Protein 9F1T (pdb70)

InterPro domains:
  IPR002355 Multicopper oxidase, copper-binding site [PS00080] (445-456)
  IPR008972 Cupredoxin [G3DSA:2.60.40.420] (15-168)
  IPR008972 Cupredoxin [G3DSA:2.60.40.420] (173-331)
  IPR008972 Cupredoxin [G3DSA:2.60.40.420] (332-487)
  IPR008972 Cupredoxin [SSF49503] (34-172)
  IPR008972 Cupredoxin [SSF49503] (183-468)
  IPR011706 Multicopper oxidase, C-terminal [PF07731] (341-461)
  IPR011707 Multicopper oxidase-like, N-terminal [PF07732] (57-170)
  IPR033138 Multicopper oxidases, conserved site [PS00079] (440-460)
  IPR045087 Multicopper oxidase [PTHR48267] (133-305)

Organism: Oenococcus oeni (strain ATCC BAA-331 / PSU-1) (NCBI:txid203123)

Nearest PDB structures (foldseek):
  9f3z-assembly1_B  TM=1.001E+00  e=3.612E-93  Oenococcus oeni
  2uxt-assembly2_B  TM=9.184E-01  e=2.949E-39  Escherichia coli
  2uxv-assembly2_B  TM=9.174E-01  e=1.174E-38  Escherichia coli
  2uxt-assembly1_A  TM=9.064E-01  e=6.824E-39  Escherichia coli
  2uxv-assembly1_A  TM=9.151E-01  e=1.923E-38  Escherichia coli

Structure (mmCIF, N/CA/C/O backbone):
data_9F1T
#
_entry.id   9F1T
#
_cell.length_a   52.672
_cell.length_b   97.865
_cell.length_c   96.098
_cell.angle_alpha   90.00
_cell.angle_beta   91.65
_cell.angle_gamma   90.00
#
_symmetry.space_group_name_H-M   'P 1 21 1'
#
loop_
_entity.id
_entity.type
_entity.pdbx_description
1 polymer 'Multicopper oxidase'
2 non-polymer 'COPPER (II) ION'
3 water water
#
loop_
_atom_site.group_PDB
_atom_site.id
_atom_site.type_symbol
_atom_site.label_atom_id
_atom_site.label_alt_id
_atom_site.label_comp_id
_atom_site.label_asym_id
_atom_site.label_entity_id
_atom_site.label_seq_id
_atom_site.pdbx_PDB_ins_code
_atom_site.Cartn_x
_atom_site.Cartn_y
_atom_site.Cartn_z
_atom_site.occupancy
_atom_site.B_iso_or_equiv
_atom_site.auth_seq_id
_atom_site.auth_comp_id
_atom_site.auth_asym_id
_atom_site.auth_atom_id
_atom_site.pdbx_PDB_model_num
ATOM 1 N N . GLU A 1 2 ? 54.438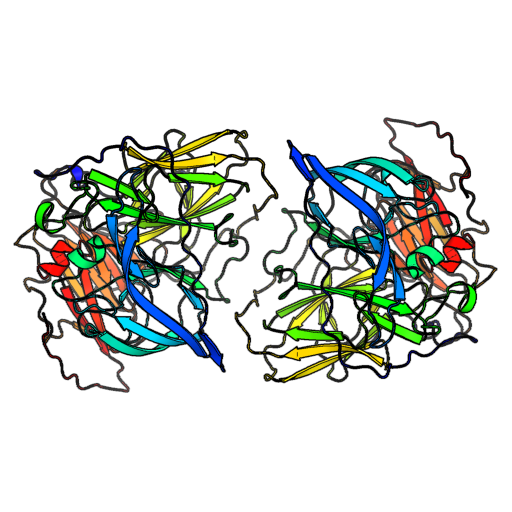 -81.171 17.587 1.00 21.99 2 GLU B N 1
ATOM 2 C CA . GLU A 1 2 ? 53.360 -80.331 18.168 1.00 22.30 2 GLU B CA 1
ATOM 3 C C . GLU A 1 2 ? 52.970 -79.220 17.192 1.00 22.15 2 GLU B C 1
ATOM 4 O O . GLU A 1 2 ? 51.789 -79.034 16.911 1.00 23.00 2 GLU B O 1
ATOM 6 N N . LEU A 1 3 ? 53.975 -78.502 16.666 1.00 21.20 3 LEU B N 1
ATOM 7 C CA . LEU A 1 3 ? 53.776 -77.384 15.752 1.00 20.00 3 LEU B CA 1
ATOM 8 C C . LEU A 1 3 ? 53.806 -77.864 14.301 1.00 19.08 3 LEU B C 1
ATOM 9 O O . LEU A 1 3 ? 54.829 -78.338 13.822 1.00 18.83 3 LEU B O 1
ATOM 14 N N . ILE A 1 4 ? 52.683 -77.698 13.599 1.00 18.80 4 ILE B N 1
ATOM 15 C CA . ILE A 1 4 ? 52.576 -78.076 12.200 1.00 18.78 4 ILE B CA 1
ATOM 16 C C . ILE A 1 4 ? 53.513 -77.195 11.388 1.00 19.27 4 ILE B C 1
ATOM 17 O O . ILE A 1 4 ? 53.572 -75.989 11.617 1.00 19.45 4 ILE B O 1
ATOM 22 N N . LYS A 1 5 ? 54.229 -77.797 10.432 1.00 19.93 5 LYS B N 1
ATOM 23 C CA . LYS A 1 5 ? 55.215 -77.051 9.664 1.00 20.88 5 LYS B CA 1
ATOM 24 C C . LYS A 1 5 ? 55.141 -77.407 8.185 1.00 20.02 5 LYS B C 1
ATOM 25 O O . LYS A 1 5 ? 56.062 -77.099 7.440 1.00 20.40 5 LYS B O 1
ATOM 31 N N . ASN A 1 6 ? 54.032 -78.030 7.785 1.00 19.30 6 ASN B N 1
ATOM 32 C CA . ASN A 1 6 ? 53.861 -78.512 6.423 1.00 18.97 6 ASN B CA 1
ATOM 33 C C . ASN A 1 6 ? 52.490 -78.170 5.853 1.00 18.96 6 ASN B C 1
ATOM 34 O O . ASN A 1 6 ? 51.540 -77.983 6.598 1.00 18.21 6 ASN B O 1
ATOM 39 N N . TYR A 1 7 ? 52.393 -78.082 4.525 1.00 19.41 7 TYR B N 1
ATOM 40 C CA . TYR A 1 7 ? 51.107 -77.881 3.873 1.00 19.93 7 TYR B CA 1
ATOM 41 C C . TYR A 1 7 ? 50.332 -79.182 3.864 1.00 20.08 7 TYR B C 1
ATOM 42 O O . TYR A 1 7 ? 50.896 -80.229 3.591 1.00 20.56 7 TYR B O 1
ATOM 51 N N . PHE A 1 8 ? 49.026 -79.106 4.075 1.00 20.81 8 PHE B N 1
ATOM 52 C CA . PHE A 1 8 ? 48.235 -80.301 4.317 1.00 21.49 8 PHE B CA 1
ATOM 53 C C . PHE A 1 8 ? 47.936 -81.180 3.109 1.00 22.14 8 PHE B C 1
ATOM 54 O O . PHE A 1 8 ? 47.966 -82.402 3.216 1.00 22.85 8 PHE B O 1
ATOM 62 N N . PHE A 1 9 ? 47.633 -80.603 1.965 1.00 22.03 9 PHE B N 1
ATOM 63 C CA . PHE A 1 9 ? 47.151 -81.446 0.880 1.00 22.66 9 PHE B CA 1
ATOM 64 C C . PHE A 1 9 ? 48.258 -82.232 0.190 1.00 22.33 9 PHE B C 1
ATOM 65 O O . PHE A 1 9 ? 49.438 -81.964 0.382 1.00 22.50 9 PHE B O 1
ATOM 73 N N . ASP A 1 10 ? 47.849 -83.238 -0.584 1.00 21.80 10 ASP B N 1
ATOM 74 C CA . ASP A 1 10 ? 48.785 -84.067 -1.315 1.00 21.53 10 ASP B CA 1
ATOM 75 C C . ASP A 1 10 ? 49.508 -83.240 -2.360 1.00 20.01 10 ASP B C 1
ATOM 76 O O . ASP A 1 10 ? 48.867 -82.583 -3.162 1.00 19.45 10 ASP B O 1
ATOM 81 N N . GLU A 1 11 ? 50.833 -83.368 -2.413 1.00 18.98 11 GLU B N 1
ATOM 82 C CA . GLU A 1 11 ? 51.650 -82.465 -3.203 1.00 18.43 11 GLU B CA 1
ATOM 83 C C . GLU A 1 11 ? 51.730 -82.872 -4.646 1.00 17.45 11 GLU B C 1
ATOM 84 O O . GLU A 1 11 ? 52.006 -82.059 -5.524 1.00 16.58 11 GLU B O 1
ATOM 90 N N . GLY A 1 12 ? 51.531 -84.155 -4.875 1.00 17.01 12 GLY B N 1
ATOM 91 C CA . GLY A 1 12 ? 51.628 -84.661 -6.231 1.00 16.80 12 GLY B CA 1
ATOM 92 C C . GLY A 1 12 ? 50.608 -84.033 -7.185 1.00 16.43 12 GLY B C 1
ATOM 93 O O . GLY A 1 12 ? 50.742 -84.181 -8.399 1.00 16.64 12 GLY B O 1
ATOM 94 N N . ALA A 1 13 ? 49.587 -83.349 -6.647 1.00 15.78 13 ALA B N 1
ATOM 95 C CA . ALA A 1 13 ? 48.519 -82.807 -7.471 1.00 15.27 13 ALA B CA 1
ATOM 96 C C . ALA A 1 13 ? 48.425 -81.288 -7.341 1.00 15.14 13 ALA B C 1
ATOM 97 O O . ALA A 1 13 ? 47.449 -80.685 -7.777 1.00 15.34 13 ALA B O 1
ATOM 99 N N . TYR A 1 14 ? 49.453 -80.658 -6.769 1.00 15.25 14 TYR B N 1
ATOM 100 C CA . TYR A 1 14 ? 49.482 -79.210 -6.634 1.00 15.06 14 TYR B CA 1
ATOM 101 C C . TYR A 1 14 ? 49.453 -78.576 -8.021 1.00 15.54 14 TYR B C 1
ATOM 102 O O . TYR A 1 14 ? 49.807 -79.203 -9.016 1.00 15.30 14 TYR B O 1
ATOM 111 N N . ASP A 1 15 ? 49.045 -77.307 -8.058 1.00 16.45 15 ASP B N 1
ATOM 112 C CA . ASP A 1 15 ? 48.744 -76.620 -9.301 1.00 17.24 15 ASP B CA 1
ATOM 113 C C . ASP A 1 15 ? 49.990 -76.530 -10.184 1.00 17.69 15 ASP B C 1
ATOM 114 O O . ASP A 1 15 ? 49.871 -76.468 -11.407 1.00 18.20 15 ASP B O 1
ATOM 119 N N . TYR A 1 16 ? 51.182 -76.560 -9.569 1.00 17.67 16 TYR B N 1
ATOM 120 C CA . TYR A 1 16 ? 52.415 -76.225 -10.270 1.00 17.23 16 TYR B CA 1
ATOM 121 C C . TYR A 1 16 ? 52.983 -77.435 -11.009 1.00 17.72 16 TYR B C 1
ATOM 122 O O . TYR A 1 16 ? 54.085 -77.363 -11.545 1.00 17.53 16 TYR B O 1
ATOM 131 N N . HIS A 1 17 ? 52.225 -78.537 -11.060 1.00 18.31 17 HIS B N 1
ATOM 132 C CA . HIS A 1 17 ? 52.604 -79.682 -11.873 1.00 18.71 17 HIS B CA 1
ATOM 133 C C . HIS A 1 17 ? 51.991 -79.585 -13.272 1.00 19.56 17 HIS B C 1
ATOM 134 O O . HIS A 1 17 ? 52.271 -80.422 -14.127 1.00 19.61 17 HIS B O 1
ATOM 141 N N . ASP A 1 18 ? 51.145 -78.576 -13.503 1.00 20.33 18 ASP B N 1
ATOM 142 C CA . ASP A 1 18 ? 50.412 -78.475 -14.753 1.00 20.72 18 ASP B CA 1
ATOM 143 C C . ASP A 1 18 ? 51.367 -78.020 -15.854 1.00 20.81 18 ASP B C 1
ATOM 144 O O . ASP A 1 18 ? 52.335 -77.311 -15.587 1.00 20.22 18 ASP B O 1
ATOM 149 N N . GLY A 1 19 ? 51.067 -78.447 -17.089 1.00 21.31 19 GLY B N 1
ATOM 150 C CA . GLY A 1 19 ? 51.888 -78.166 -18.256 1.00 21.44 19 GLY B CA 1
ATOM 151 C C . GLY A 1 19 ? 51.947 -76.678 -18.590 1.00 21.42 19 GLY B C 1
ATOM 152 O O . GLY A 1 19 ? 52.970 -76.203 -19.077 1.00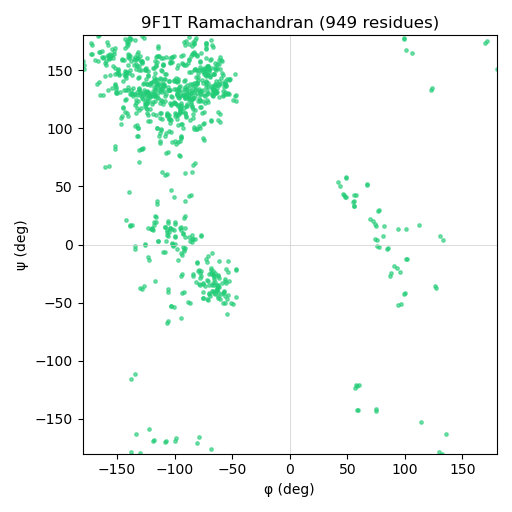 22.18 19 GLY B O 1
ATOM 153 N N . ALA A 1 20 ? 50.855 -75.951 -18.318 1.00 21.27 20 ALA B N 1
ATOM 154 C CA . ALA A 1 20 ? 50.756 -74.537 -18.649 1.00 20.93 20 ALA B CA 1
ATOM 155 C C . ALA A 1 20 ? 50.652 -73.689 -17.382 1.00 21.00 20 ALA B C 1
ATOM 156 O O . ALA A 1 20 ? 49.947 -72.683 -17.362 1.00 21.17 20 ALA B O 1
ATOM 158 N N . TYR A 1 21 ? 51.377 -74.084 -16.330 1.00 20.79 21 TYR B N 1
ATOM 159 C CA . TYR A 1 21 ? 51.394 -73.321 -15.093 1.00 20.75 21 TYR B CA 1
ATOM 160 C C . TYR A 1 21 ? 52.122 -71.999 -15.325 1.00 20.64 21 TYR B C 1
ATOM 161 O O . TYR A 1 21 ? 53.053 -71.942 -16.120 1.00 19.76 21 TYR B O 1
ATOM 170 N N . LYS A 1 22 ? 51.654 -70.945 -14.641 1.00 20.82 22 LYS B N 1
ATOM 171 C CA . LYS A 1 22 ? 52.310 -69.649 -14.617 1.00 20.53 22 LYS B CA 1
ATOM 172 C C . LYS A 1 22 ? 52.838 -69.390 -13.211 1.00 20.54 22 LYS B C 1
ATOM 173 O O . LYS A 1 22 ? 52.075 -69.378 -12.251 1.00 20.11 22 LYS B O 1
ATOM 179 N N . HIS A 1 23 ? 54.150 -69.169 -13.111 1.00 21.07 23 HIS B N 1
ATOM 180 C CA . HIS A 1 23 ? 54.785 -68.777 -11.867 1.00 21.10 23 HIS B CA 1
ATOM 181 C C . HIS A 1 23 ? 54.416 -67.329 -11.571 1.00 20.90 23 HIS B C 1
ATOM 182 O O . HIS A 1 23 ? 54.282 -66.531 -12.498 1.00 21.61 23 HIS B O 1
ATOM 189 N N . LEU A 1 24 ? 54.247 -67.006 -10.283 1.00 20.37 24 LEU B N 1
ATOM 190 C CA . LEU A 1 24 ? 54.020 -65.632 -9.867 1.00 20.30 24 LEU B CA 1
ATOM 191 C C . LEU A 1 24 ? 55.293 -64.827 -10.114 1.00 21.21 24 LEU B C 1
ATOM 192 O O . LEU A 1 24 ? 56.389 -65.374 -10.095 1.00 21.33 24 LEU B O 1
ATOM 197 N N . ILE A 1 25 ? 55.127 -63.525 -10.351 1.00 22.36 25 ILE B N 1
ATOM 198 C CA . ILE A 1 25 ? 56.249 -62.615 -10.501 1.00 23.39 25 ILE B CA 1
ATOM 199 C C . ILE A 1 25 ? 56.058 -61.470 -9.512 1.00 25.11 25 ILE B C 1
ATOM 200 O O . ILE A 1 25 ? 55.065 -60.746 -9.591 1.00 25.90 25 ILE B O 1
ATOM 205 N N . ARG A 1 26 ? 57.008 -61.319 -8.581 1.00 26.70 26 ARG B N 1
ATOM 206 C CA . ARG A 1 26 ? 57.022 -60.152 -7.716 1.00 28.58 26 ARG B CA 1
ATOM 207 C C . ARG A 1 26 ? 57.211 -58.931 -8.611 1.00 29.93 26 ARG B C 1
ATOM 208 O O . ARG A 1 26 ? 58.251 -58.799 -9.255 1.00 29.93 26 ARG B O 1
ATOM 216 N N . PRO A 1 27 ? 56.206 -58.029 -8.709 1.00 31.05 27 PRO B N 1
ATOM 217 C CA . PRO A 1 27 ? 56.257 -56.934 -9.678 1.00 29.90 27 PRO B CA 1
ATOM 218 C C . PRO A 1 27 ? 57.168 -55.825 -9.169 1.00 28.38 27 PRO B C 1
ATOM 219 O O . PRO A 1 27 ? 57.407 -55.724 -7.968 1.00 27.47 27 PRO B O 1
ATOM 223 N N . LYS A 1 28 ? 57.681 -55.018 -10.103 1.00 27.06 28 LYS B N 1
ATOM 224 C CA . LYS A 1 28 ? 58.545 -53.900 -9.773 1.00 25.74 28 LYS B CA 1
ATOM 225 C C . LYS A 1 28 ? 57.701 -52.630 -9.674 1.00 25.17 28 LYS B C 1
ATOM 226 O O . LYS A 1 28 ? 57.496 -51.934 -10.667 1.00 25.46 28 LYS B O 1
ATOM 228 N N . THR A 1 29 ? 57.176 -52.357 -8.474 1.00 23.96 29 THR B N 1
ATOM 229 C CA . THR A 1 29 ? 56.508 -51.096 -8.192 1.00 23.52 29 THR B CA 1
ATOM 230 C C . THR A 1 29 ? 56.866 -50.663 -6.774 1.00 22.53 29 THR B C 1
ATOM 231 O O . THR A 1 29 ? 57.453 -51.434 -6.015 1.00 22.50 29 THR B O 1
ATOM 235 N N . LYS A 1 30 ? 56.483 -49.429 -6.437 1.00 21.39 30 LYS B N 1
ATOM 236 C CA . LYS A 1 30 ? 56.593 -48.926 -5.079 1.00 21.06 30 LYS B CA 1
ATOM 237 C C . LYS A 1 30 ? 55.744 -49.787 -4.141 1.00 20.37 30 LYS B C 1
ATOM 238 O O . LYS A 1 30 ? 54.744 -50.374 -4.561 1.00 19.68 30 LYS B O 1
ATOM 240 N N . MET A 1 31 ? 56.171 -49.867 -2.873 1.00 19.49 31 MET B N 1
ATOM 241 C CA . MET A 1 31 ? 55.390 -50.522 -1.839 1.00 18.76 31 MET B CA 1
ATOM 242 C C . MET A 1 31 ? 54.137 -49.691 -1.569 1.00 18.51 31 MET B C 1
ATOM 243 O O . MET A 1 31 ? 54.228 -48.614 -0.992 1.00 18.82 31 MET B O 1
ATOM 245 N N . HIS A 1 32 ? 52.978 -50.180 -2.025 1.00 18.29 32 HIS B N 1
ATOM 246 C CA . HIS A 1 32 ? 51.708 -49.508 -1.794 1.00 18.07 32 HIS B CA 1
ATOM 247 C C . HIS A 1 32 ? 51.176 -49.878 -0.416 1.00 17.09 32 HIS B C 1
ATOM 248 O O . HIS A 1 32 ? 51.427 -50.972 0.080 1.00 17.08 32 HIS B O 1
ATOM 255 N N . LYS A 1 33 ? 50.421 -48.953 0.185 1.00 16.35 33 LYS B N 1
ATOM 256 C CA . LYS A 1 33 ? 49.750 -49.210 1.447 1.00 15.63 33 LYS B CA 1
ATOM 257 C C . LYS A 1 33 ? 48.582 -50.161 1.197 1.00 14.46 33 LYS B C 1
ATOM 258 O O . LYS A 1 33 ? 47.886 -50.047 0.189 1.00 13.88 33 LYS B O 1
ATOM 264 N N . LEU A 1 34 ? 48.381 -51.093 2.130 1.00 13.70 34 LEU B N 1
ATOM 265 C CA . LEU A 1 34 ? 47.319 -52.079 2.012 1.00 13.27 34 LEU B CA 1
ATOM 266 C C . LEU A 1 34 ? 45.958 -51.391 2.078 1.00 12.97 34 LEU B C 1
ATOM 267 O O . LEU A 1 34 ? 45.715 -50.585 2.973 1.00 13.45 34 LEU B O 1
ATOM 272 N N . ILE A 1 35 ? 45.075 -51.754 1.140 1.00 12.20 35 ILE B N 1
ATOM 273 C CA . ILE A 1 35 ? 43.720 -51.231 1.086 1.00 11.63 35 ILE B CA 1
ATOM 274 C C . ILE A 1 35 ? 42.825 -52.058 2.007 1.00 11.28 35 ILE B C 1
ATOM 275 O O . ILE A 1 35 ? 42.764 -53.275 1.878 1.00 11.58 35 ILE B O 1
ATOM 280 N N . ILE A 1 36 ? 42.135 -51.377 2.931 1.00 10.91 36 ILE B N 1
ATOM 281 C CA . ILE A 1 36 ? 41.131 -51.986 3.795 1.00 10.60 36 ILE B CA 1
ATOM 282 C C . ILE A 1 36 ? 39.744 -51.665 3.243 1.00 10.24 36 ILE B C 1
ATOM 283 O O . ILE A 1 36 ? 39.409 -50.501 3.083 1.00 10.26 36 ILE B O 1
ATOM 288 N N . PRO A 1 37 ? 38.893 -52.666 2.929 1.00 10.17 37 PRO B N 1
ATOM 289 C CA . PRO A 1 37 ? 37.520 -52.402 2.492 1.00 10.05 37 PRO B CA 1
ATOM 290 C C . PRO A 1 37 ? 36.732 -51.608 3.528 1.00 9.85 37 PRO B C 1
ATOM 291 O O . PRO A 1 37 ? 36.757 -51.953 4.705 1.00 9.90 37 PRO B O 1
ATOM 295 N N . LYS A 1 38 ? 36.046 -50.551 3.074 1.00 9.64 38 LYS B N 1
ATOM 296 C CA . LYS A 1 38 ? 35.172 -49.765 3.929 1.00 9.52 38 LYS B CA 1
ATOM 297 C C . LYS A 1 38 ? 34.038 -50.653 4.432 1.00 9.55 38 LYS B C 1
ATOM 298 O O . LYS A 1 38 ? 33.721 -51.660 3.811 1.00 9.74 38 LYS B O 1
ATOM 300 N N . VAL A 1 39 ? 33.454 -50.296 5.576 1.00 9.59 39 VAL B N 1
ATOM 301 C CA . VAL A 1 39 ? 32.329 -51.041 6.114 1.00 9.76 39 VAL B CA 1
ATOM 302 C C . VAL A 1 39 ? 31.055 -50.492 5.478 1.00 9.90 39 VAL B C 1
ATOM 303 O O . VAL A 1 39 ? 30.844 -49.280 5.476 1.00 10.06 39 VAL B O 1
ATOM 307 N N . LEU A 1 40 ? 30.210 -51.393 4.960 1.00 10.03 40 LEU B N 1
ATOM 308 C CA . LEU A 1 40 ? 28.968 -51.009 4.296 1.00 10.19 40 LEU B CA 1
ATOM 309 C C . LEU A 1 40 ? 27.988 -50.411 5.305 1.00 10.15 40 LEU B C 1
ATOM 310 O O . LEU A 1 40 ? 27.735 -51.007 6.348 1.00 9.90 40 LEU B O 1
ATOM 315 N N . LYS A 1 41 ? 27.439 -49.237 4.965 1.00 10.38 41 LYS B N 1
ATOM 316 C CA . LYS A 1 41 ? 26.484 -48.542 5.815 1.00 10.62 41 LYS B CA 1
ATOM 317 C C . LYS A 1 41 ? 25.068 -49.059 5.551 1.00 10.61 41 LYS B C 1
ATOM 318 O O . LYS A 1 41 ? 24.735 -49.431 4.427 1.00 10.52 41 LYS B O 1
ATOM 324 N N . ALA A 1 42 ? 24.229 -49.049 6.596 1.00 10.69 42 ALA B N 1
ATOM 325 C CA . ALA A 1 42 ? 22.823 -49.403 6.460 1.00 10.81 42 ALA B CA 1
ATOM 326 C C . ALA A 1 42 ? 22.006 -48.192 6.014 1.00 11.06 42 ALA B C 1
ATOM 327 O O . ALA A 1 42 ? 22.118 -47.112 6.591 1.00 10.83 42 ALA B O 1
ATOM 329 N N . ASP A 1 43 ? 21.154 -48.404 5.005 1.00 11.64 43 ASP B N 1
ATOM 330 C CA . ASP A 1 43 ? 20.250 -47.374 4.513 1.00 12.17 43 ASP B CA 1
ATOM 331 C C . ASP A 1 43 ? 19.288 -46.971 5.627 1.00 12.30 43 ASP B C 1
ATOM 332 O O . ASP A 1 43 ? 19.066 -45.787 5.835 1.00 12.22 43 ASP B O 1
ATOM 337 N N . LYS A 1 44 ? 18.737 -47.962 6.340 1.00 12.69 44 LYS B N 1
ATOM 338 C CA . LYS A 1 44 ? 17.872 -47.717 7.484 1.00 13.27 44 LYS B CA 1
ATOM 339 C C . LYS A 1 44 ? 17.686 -49.008 8.278 1.00 13.51 44 LYS B C 1
ATOM 340 O O . LYS A 1 44 ? 17.876 -50.105 7.757 1.00 13.02 44 LYS B O 1
ATOM 346 N N . ILE A 1 45 ? 17.317 -48.850 9.550 1.00 14.33 45 ILE B N 1
ATOM 347 C CA . ILE A 1 45 ? 16.899 -49.959 10.391 1.00 15.71 45 ILE B CA 1
ATOM 348 C C . ILE A 1 45 ? 15.449 -49.716 10.799 1.00 17.06 45 ILE B C 1
ATOM 349 O O . ILE A 1 45 ? 15.139 -48.645 11.324 1.00 18.45 45 ILE B O 1
ATOM 354 N N . GLU A 1 46 ? 14.578 -50.711 10.574 1.00 17.39 46 GLU B N 1
ATOM 355 C CA . GLU A 1 46 ? 13.214 -50.634 11.072 1.00 18.09 46 GLU B CA 1
ATOM 356 C C . GLU A 1 46 ? 12.763 -52.023 11.510 1.00 17.12 46 GLU B C 1
ATOM 357 O O . GLU A 1 46 ? 12.605 -52.919 10.689 1.00 16.73 46 GLU B O 1
ATOM 363 N N . GLY A 1 47 ? 12.538 -52.163 12.822 1.00 16.70 47 GLY B N 1
ATOM 364 C CA . GLY A 1 47 ? 12.245 -53.444 13.438 1.00 16.34 47 GLY B CA 1
ATOM 365 C C . GLY A 1 47 ? 13.522 -54.269 13.541 1.00 16.09 47 GLY B C 1
ATOM 366 O O . GLY A 1 47 ? 14.596 -53.724 13.783 1.00 16.41 47 GLY B O 1
ATOM 367 N N . ASN A 1 48 ? 13.397 -55.580 13.313 1.00 15.49 48 ASN B N 1
ATOM 368 C CA . ASN A 1 48 ? 14.550 -56.463 13.279 1.00 15.04 48 ASN B CA 1
ATOM 369 C C . ASN A 1 48 ? 15.153 -56.479 11.875 1.00 14.31 48 ASN B C 1
ATOM 370 O O . ASN A 1 48 ? 16.109 -57.209 11.633 1.00 14.50 48 ASN B O 1
ATOM 375 N N . THR A 1 49 ? 14.597 -55.671 10.959 1.00 13.52 49 THR B N 1
ATOM 376 C CA . THR A 1 49 ? 15.030 -55.627 9.569 1.00 12.82 49 THR B CA 1
ATOM 377 C C . THR A 1 49 ? 16.109 -54.560 9.398 1.00 12.57 49 THR B C 1
ATOM 378 O O . THR A 1 49 ? 16.006 -53.486 9.986 1.00 13.06 49 THR B O 1
ATOM 382 N N . THR A 1 50 ? 17.125 -54.864 8.572 1.00 12.01 50 THR B N 1
ATOM 383 C CA . THR A 1 50 ? 18.185 -53.918 8.243 1.00 11.33 50 THR B CA 1
ATOM 384 C C . THR A 1 50 ? 18.288 -53.806 6.722 1.00 10.85 50 THR B C 1
ATOM 385 O O . THR A 1 50 ? 18.382 -54.823 6.039 1.00 10.49 50 THR B O 1
ATOM 389 N N . TYR A 1 51 ? 18.280 -52.563 6.213 1.00 10.47 51 TYR B N 1
ATOM 390 C CA . TYR A 1 51 ? 18.200 -52.298 4.782 1.00 10.22 51 TYR B CA 1
ATOM 391 C C . TYR A 1 51 ? 19.577 -51.962 4.215 1.00 9.93 51 TYR B C 1
ATOM 392 O O . TYR A 1 51 ? 20.205 -50.998 4.632 1.00 9.96 51 TYR B O 1
ATOM 401 N N . TYR A 1 52 ? 20.015 -52.754 3.233 1.00 9.75 52 TYR B N 1
ATOM 402 C CA . TYR A 1 52 ? 21.263 -52.524 2.529 1.00 9.75 52 TYR B CA 1
ATOM 403 C C . TYR A 1 52 ? 20.979 -52.251 1.057 1.00 9.89 52 TYR B C 1
ATOM 404 O O . TYR A 1 52 ? 19.933 -52.635 0.545 1.00 9.88 52 TYR B O 1
ATOM 413 N N . THR A 1 53 ? 21.923 -51.583 0.387 1.00 10.25 53 THR B N 1
ATOM 414 C CA . THR A 1 53 ? 21.889 -51.420 -1.059 1.00 10.59 53 THR B CA 1
ATOM 415 C C . THR A 1 53 ? 23.298 -51.636 -1.603 1.00 10.65 53 THR B C 1
ATOM 416 O O . THR A 1 53 ? 24.256 -51.067 -1.076 1.00 10.52 53 THR B O 1
ATOM 420 N N . ILE A 1 54 ? 23.405 -52.443 -2.670 1.00 10.80 54 ILE B N 1
ATOM 421 C CA . ILE A 1 54 ? 24.700 -52.766 -3.250 1.00 11.03 54 ILE B CA 1
ATOM 422 C C . ILE A 1 54 ? 24.636 -52.626 -4.767 1.00 10.82 54 ILE B C 1
ATOM 423 O O . ILE A 1 54 ? 23.821 -53.269 -5.426 1.00 10.56 54 ILE B O 1
ATOM 428 N N . HIS A 1 55 ? 25.513 -51.764 -5.290 1.00 10.66 55 HIS B N 1
ATOM 429 C CA . HIS A 1 55 ? 25.620 -51.529 -6.715 1.00 10.59 55 HIS B CA 1
ATOM 430 C C . HIS A 1 55 ? 26.782 -52.352 -7.248 1.00 10.47 55 HIS B C 1
ATOM 431 O O . HIS A 1 55 ? 27.845 -52.381 -6.644 1.00 10.06 55 HIS B O 1
ATOM 438 N N . ALA A 1 56 ? 26.536 -53.038 -8.364 1.00 10.78 56 ALA B N 1
ATOM 439 C CA . ALA A 1 56 ? 27.593 -53.532 -9.224 1.00 11.13 56 ALA B CA 1
ATOM 440 C C . ALA A 1 56 ? 27.887 -52.458 -10.268 1.00 11.46 56 ALA B C 1
ATOM 441 O O . ALA A 1 56 ? 26.971 -52.014 -10.951 1.00 11.51 56 ALA B O 1
ATOM 443 N N . GLN A 1 57 ? 29.153 -52.045 -10.388 1.00 11.77 57 GLN B N 1
ATOM 444 C CA . GLN A 1 57 ? 29.463 -50.855 -11.160 1.00 12.19 57 GLN B CA 1
ATOM 445 C C . GLN A 1 57 ? 30.907 -50.861 -11.646 1.00 12.58 57 GLN B C 1
ATOM 446 O O . GLN A 1 57 ? 31.748 -51.583 -11.109 1.00 12.67 57 GLN B O 1
ATOM 452 N N . GLU A 1 58 ? 31.151 -50.017 -12.663 1.00 12.96 58 GLU B N 1
ATOM 453 C CA . GLU A 1 58 ? 32.436 -49.892 -13.331 1.00 13.39 58 GLU B CA 1
ATOM 454 C C . GLU A 1 58 ? 33.211 -48.719 -12.744 1.00 13.55 58 GLU B C 1
ATOM 455 O O . GLU A 1 58 ? 32.618 -47.779 -12.226 1.00 13.21 58 GLU B O 1
ATOM 461 N N . GLY A 1 59 ? 34.542 -48.781 -12.844 1.00 14.13 59 GLY B N 1
ATOM 462 C CA . GLY A 1 59 ? 35.388 -47.711 -12.344 1.00 14.66 59 GLY B CA 1
ATOM 463 C C . GLY A 1 59 ? 36.849 -47.912 -12.734 1.00 15.21 59 GLY B C 1
ATOM 464 O O . GLY A 1 59 ? 37.214 -48.930 -13.309 1.00 15.59 59 GLY B O 1
ATOM 465 N N . GLU A 1 60 ? 37.670 -46.905 -12.428 1.00 15.78 60 GLU B N 1
ATOM 466 C CA . GLU A 1 60 ? 39.101 -46.970 -12.645 1.00 15.85 60 GLU B CA 1
ATOM 467 C C . GLU A 1 60 ? 39.776 -47.028 -11.284 1.00 15.69 60 GLU B C 1
ATOM 468 O O . GLU A 1 60 ? 39.345 -46.358 -10.350 1.00 15.03 60 GLU B O 1
ATOM 474 N N . THR A 1 61 ? 40.812 -47.863 -11.180 1.00 16.27 61 THR B N 1
ATOM 475 C CA . THR A 1 61 ? 41.588 -47.966 -9.959 1.00 17.12 61 THR B CA 1
ATOM 476 C C . THR A 1 61 ? 43.063 -47.859 -10.321 1.00 18.09 61 THR B C 1
ATOM 477 O O . THR A 1 61 ? 43.531 -48.541 -11.234 1.00 18.80 61 THR B O 1
ATOM 481 N N . ASN A 1 62 ? 43.777 -46.990 -9.597 1.00 18.58 62 ASN B N 1
ATOM 482 C CA . ASN A 1 62 ? 45.227 -46.959 -9.665 1.00 19.13 62 ASN B CA 1
ATOM 483 C C . ASN A 1 62 ? 45.777 -48.102 -8.823 1.00 19.00 62 ASN B C 1
ATOM 484 O O . ASN A 1 62 ? 45.810 -48.011 -7.599 1.00 18.43 62 ASN B O 1
ATOM 489 N N . ILE A 1 63 ? 46.186 -49.178 -9.506 1.00 19.56 63 ILE B N 1
ATOM 490 C CA . ILE A 1 63 ? 46.721 -50.363 -8.855 1.00 19.89 63 ILE B CA 1
ATOM 491 C C . ILE A 1 63 ? 48.237 -50.352 -9.023 1.00 20.40 63 ILE B C 1
ATOM 492 O O . ILE A 1 63 ? 48.970 -50.454 -8.043 1.00 19.81 63 ILE B O 1
ATOM 497 N N . LEU A 1 64 ? 48.686 -50.215 -10.276 1.00 21.90 64 LEU B N 1
ATOM 498 C CA . LEU A 1 64 ? 50.089 -49.980 -10.583 1.00 23.63 64 LEU B CA 1
ATOM 499 C C . LEU A 1 64 ? 50.381 -48.493 -10.398 1.00 25.54 64 LEU B C 1
ATOM 500 O O . LEU A 1 64 ? 49.475 -47.722 -10.087 1.00 26.88 64 LEU B O 1
ATOM 505 N N . ASP A 1 65 ? 51.644 -48.094 -10.600 1.00 26.88 65 ASP B N 1
ATOM 506 C CA . ASP A 1 65 ? 52.030 -46.695 -10.472 1.00 28.68 65 ASP B CA 1
ATOM 507 C C . ASP A 1 65 ? 52.203 -46.082 -11.862 1.00 26.82 65 ASP B C 1
ATOM 508 O O . ASP A 1 65 ? 53.185 -45.394 -12.123 1.00 27.97 65 ASP B O 1
ATOM 513 N N . GLY A 1 66 ? 51.231 -46.325 -12.744 1.00 24.92 66 GLY B N 1
ATOM 514 C CA . GLY A 1 66 ? 51.228 -45.758 -14.084 1.00 23.40 66 GLY B CA 1
ATOM 515 C C . GLY A 1 66 ? 49.827 -45.277 -14.446 1.00 22.13 66 GLY B C 1
ATOM 516 O O . GLY A 1 66 ? 49.291 -44.385 -13.795 1.00 21.89 66 GLY B O 1
ATOM 517 N N . LYS A 1 67 ? 49.227 -45.899 -15.464 1.00 20.90 67 LYS B N 1
ATOM 518 C CA . LYS A 1 67 ? 47.825 -45.678 -15.777 1.00 19.84 67 LYS B CA 1
ATOM 519 C C . LYS A 1 67 ? 46.978 -46.279 -14.659 1.00 18.82 67 LYS B C 1
ATOM 520 O O . LYS A 1 67 ? 47.510 -46.891 -13.738 1.00 18.50 67 LYS B O 1
ATOM 526 N N . ALA A 1 68 ? 45.660 -46.081 -14.747 1.00 18.40 68 ALA B N 1
ATOM 527 C CA . ALA A 1 68 ? 44.702 -46.816 -13.936 1.00 17.92 68 ALA B CA 1
ATOM 528 C C . ALA A 1 68 ? 44.275 -48.079 -14.682 1.00 17.67 68 ALA B C 1
ATOM 529 O O . ALA A 1 68 ? 44.604 -48.263 -15.854 1.00 18.22 68 ALA B O 1
ATOM 531 N N . THR A 1 69 ? 43.531 -48.941 -13.986 1.00 16.85 69 THR B N 1
ATOM 532 C CA . THR A 1 69 ? 42.986 -50.150 -14.575 1.00 15.91 69 THR B CA 1
ATOM 533 C C . THR A 1 69 ? 41.466 -50.043 -14.584 1.00 15.71 69 THR B C 1
ATOM 534 O O . THR A 1 69 ? 40.872 -49.567 -13.621 1.00 15.71 69 THR B O 1
ATOM 538 N N . HIS A 1 70 ? 40.837 -50.524 -15.659 1.00 15.76 70 HIS B N 1
ATOM 539 C CA . HIS A 1 70 ? 39.383 -50.584 -15.726 1.00 15.63 70 HIS B CA 1
ATOM 540 C C . HIS A 1 70 ? 38.903 -51.766 -14.891 1.00 14.34 70 HIS B C 1
ATOM 541 O O . HIS A 1 70 ? 39.250 -52.900 -15.194 1.00 14.13 70 HIS B O 1
ATOM 548 N N . THR A 1 71 ? 38.117 -51.482 -13.846 1.00 13.45 71 THR B N 1
ATOM 549 C CA . THR A 1 71 ? 37.729 -52.487 -12.867 1.00 12.95 71 THR B CA 1
ATOM 550 C C . THR A 1 71 ? 36.214 -52.476 -12.686 1.00 12.59 71 THR B C 1
ATOM 551 O O . THR A 1 71 ? 35.548 -51.481 -12.982 1.00 12.28 71 THR B O 1
ATOM 555 N N . TRP A 1 72 ? 35.694 -53.620 -12.220 1.00 12.29 72 TRP B N 1
ATOM 556 C CA . TRP A 1 72 ? 34.331 -53.736 -11.724 1.00 12.10 72 TRP B CA 1
ATOM 557 C C . TRP A 1 72 ? 34.377 -53.897 -10.211 1.00 11.96 72 TRP B C 1
ATOM 558 O O . TRP A 1 72 ? 35.305 -54.509 -9.694 1.00 12.29 72 TRP B O 1
ATOM 569 N N . GLY A 1 73 ? 33.375 -53.357 -9.509 1.00 11.66 73 GLY B N 1
ATOM 570 C CA . GLY A 1 73 ? 33.385 -53.391 -8.057 1.00 11.51 73 GLY B CA 1
ATOM 571 C C . GLY A 1 73 ? 32.008 -53.115 -7.471 1.00 11.45 73 GLY B C 1
ATOM 572 O O . GLY A 1 73 ? 31.143 -52.568 -8.150 1.00 11.27 73 GLY B O 1
ATOM 573 N N . TYR A 1 74 ? 31.841 -53.510 -6.204 1.00 11.58 74 TYR B N 1
ATOM 574 C CA . TYR A 1 74 ? 30.600 -53.322 -5.473 1.00 11.80 74 TYR B CA 1
ATOM 575 C C . TYR A 1 74 ? 30.702 -52.034 -4.660 1.00 12.06 74 TYR B C 1
ATOM 576 O O . TYR A 1 74 ? 31.552 -51.929 -3.778 1.00 12.03 74 TYR B O 1
ATOM 585 N N . ASN A 1 75 ? 29.825 -51.067 -4.978 1.00 12.29 75 ASN B N 1
ATOM 586 C CA . ASN A 1 75 ? 29.787 -49.761 -4.332 1.00 12.25 75 ASN B CA 1
ATOM 587 C C . ASN A 1 75 ? 31.158 -49.091 -4.432 1.00 12.57 75 ASN B C 1
ATOM 588 O O . ASN A 1 75 ? 31.599 -48.413 -3.507 1.00 12.74 75 ASN B O 1
ATOM 593 N N . GLY A 1 76 ? 31.826 -49.276 -5.574 1.00 12.88 76 GLY B N 1
ATOM 594 C CA . GLY A 1 76 ? 33.181 -48.784 -5.757 1.00 13.12 76 GLY B CA 1
ATOM 595 C C . GLY A 1 76 ? 33.792 -49.343 -7.037 1.00 13.35 76 GLY B C 1
ATOM 596 O O . GLY A 1 76 ? 33.192 -50.197 -7.691 1.00 13.75 76 GLY B O 1
ATOM 597 N N . SER A 1 77 ? 34.990 -48.858 -7.376 1.00 13.28 77 SER B N 1
ATOM 598 C CA . SER A 1 77 ? 35.615 -49.178 -8.649 1.00 13.39 77 SER B CA 1
ATOM 599 C C . SER A 1 77 ? 36.078 -50.638 -8.687 1.00 13.14 77 SER B C 1
ATOM 600 O O . SER A 1 77 ? 36.077 -51.258 -9.748 1.00 13.43 77 SER B O 1
ATOM 603 N N . LEU A 1 78 ? 36.465 -51.197 -7.533 1.00 12.42 78 LEU B N 1
ATOM 604 C CA . LEU A 1 78 ? 37.043 -52.531 -7.498 1.00 11.86 78 LEU B CA 1
ATOM 605 C C . LEU A 1 78 ? 36.717 -53.201 -6.170 1.00 11.36 78 LEU B C 1
ATOM 606 O O . LEU A 1 78 ? 36.631 -52.526 -5.147 1.00 11.19 78 LEU B O 1
ATOM 608 N N . LEU A 1 79 ? 36.567 -54.533 -6.210 1.00 10.99 79 LEU B N 1
ATOM 609 C CA . LEU A 1 79 ? 36.252 -55.334 -5.036 1.00 10.61 79 LEU B CA 1
ATOM 610 C C . LEU A 1 79 ? 34.933 -54.852 -4.436 1.00 9.93 79 LEU B C 1
ATOM 611 O O . LEU A 1 79 ? 34.004 -54.534 -5.174 1.00 9.82 79 LEU B O 1
ATOM 616 N N . GLY A 1 80 ? 34.833 -54.836 -3.104 1.00 9.38 80 GLY B N 1
ATOM 617 C CA . GLY A 1 80 ? 33.655 -54.305 -2.440 1.00 8.98 80 GLY B CA 1
ATOM 618 C C . GLY A 1 80 ? 33.908 -54.086 -0.954 1.00 8.62 80 GLY B C 1
ATOM 619 O O . GLY A 1 80 ? 34.998 -54.359 -0.459 1.00 8.46 80 GLY B O 1
ATOM 620 N N . PRO A 1 81 ? 32.907 -53.576 -0.206 1.00 8.37 81 PRO B N 1
ATOM 621 C CA . PRO A 1 81 ? 33.066 -53.292 1.220 1.00 8.36 81 PRO B CA 1
ATOM 622 C C . PRO A 1 81 ? 32.859 -54.502 2.122 1.00 8.46 81 PRO B C 1
ATOM 623 O O . PRO A 1 81 ? 32.426 -55.559 1.666 1.00 8.42 81 PRO B O 1
ATOM 627 N N . LEU A 1 82 ? 33.151 -54.318 3.413 1.00 8.61 82 LEU B N 1
ATOM 628 C CA . LEU A 1 82 ? 32.777 -55.297 4.418 1.00 8.71 82 LEU B CA 1
ATOM 629 C C . LEU A 1 82 ? 31.269 -55.208 4.635 1.00 8.97 82 LEU B C 1
ATOM 630 O O . LEU A 1 82 ? 30.757 -54.153 5.008 1.00 9.02 82 LEU B O 1
ATOM 635 N N . ILE A 1 83 ? 30.580 -56.332 4.414 1.00 9.12 83 ILE B N 1
ATOM 636 C CA . ILE A 1 83 ? 29.147 -56.423 4.623 1.00 9.19 83 ILE B CA 1
ATOM 637 C C . ILE A 1 83 ? 28.913 -57.238 5.886 1.00 9.26 83 ILE B C 1
ATOM 638 O O . ILE A 1 83 ? 29.178 -58.435 5.904 1.00 9.18 83 ILE B O 1
ATOM 643 N N . ARG A 1 84 ? 28.426 -56.571 6.937 1.00 9.60 84 ARG B N 1
ATOM 644 C CA . ARG A 1 84 ? 28.167 -57.217 8.212 1.00 9.82 84 ARG B CA 1
ATOM 645 C C . ARG A 1 84 ? 26.746 -57.774 8.224 1.00 9.83 84 ARG B C 1
ATOM 646 O O . ARG A 1 84 ? 25.803 -57.091 7.835 1.00 9.97 84 ARG B O 1
ATOM 654 N N . TYR A 1 85 ? 26.618 -59.034 8.660 1.00 9.86 85 TYR B N 1
ATOM 655 C CA . TYR A 1 85 ? 25.336 -59.645 8.966 1.00 9.69 85 TYR B CA 1
ATOM 656 C C . TYR A 1 85 ? 25.381 -60.180 10.391 1.00 10.04 85 TYR B C 1
ATOM 657 O O . TYR A 1 85 ? 26.440 -60.553 10.881 1.00 9.94 85 TYR B O 1
ATOM 666 N N . GLN A 1 86 ? 24.213 -60.230 11.031 1.00 10.76 86 GLN B N 1
ATOM 667 C CA . GLN A 1 86 ? 24.098 -60.736 12.386 1.00 11.60 86 GLN B CA 1
ATOM 668 C C . GLN A 1 86 ? 23.079 -61.876 12.440 1.00 11.93 86 GLN B C 1
ATOM 669 O O . GLN A 1 86 ? 21.965 -61.764 11.925 1.00 12.03 86 GLN B O 1
ATOM 675 N N . SER A 1 87 ? 23.469 -62.983 13.081 1.00 12.05 87 SER B N 1
ATOM 676 C CA . SER A 1 87 ? 22.552 -64.080 13.326 1.00 11.92 87 SER B CA 1
ATOM 677 C C . SER A 1 87 ? 21.342 -63.545 14.086 1.00 11.94 87 SER B C 1
ATOM 678 O O . SER A 1 87 ? 21.492 -62.703 14.964 1.00 11.89 87 SER B O 1
ATOM 681 N N . GLY A 1 88 ? 20.152 -64.014 13.705 1.00 12.38 88 GLY B N 1
ATOM 682 C CA . GLY A 1 88 ? 18.910 -63.652 14.371 1.00 12.70 88 GLY B CA 1
ATOM 683 C C . GLY A 1 88 ? 18.409 -62.261 13.974 1.00 12.92 88 GLY B C 1
ATOM 684 O O . GLY A 1 88 ? 17.753 -61.590 14.768 1.00 13.05 88 GLY B O 1
ATOM 685 N N . ARG A 1 89 ? 18.716 -61.835 12.743 1.00 12.97 89 ARG B N 1
ATOM 686 C CA . ARG A 1 89 ? 18.203 -60.585 12.213 1.00 12.84 89 ARG B CA 1
ATOM 687 C C . ARG A 1 89 ? 17.650 -60.811 10.809 1.00 12.20 89 ARG B C 1
ATOM 688 O O . ARG A 1 89 ? 18.072 -61.723 10.103 1.00 12.01 89 ARG B O 1
ATOM 696 N N . HIS A 1 90 ? 16.696 -59.956 10.428 1.00 11.48 90 HIS B N 1
ATOM 697 C CA . HIS A 1 90 ? 16.119 -59.966 9.098 1.00 10.81 90 HIS B CA 1
ATOM 698 C C . HIS A 1 90 ? 16.796 -58.876 8.277 1.00 10.08 90 HIS B C 1
ATOM 699 O O . HIS A 1 90 ? 17.108 -57.815 8.803 1.00 9.91 90 HIS B O 1
ATOM 706 N N . TYR A 1 91 ? 17.021 -59.151 6.991 1.00 9.69 91 TYR B N 1
ATOM 707 C CA . TYR A 1 91 ? 17.745 -58.233 6.128 1.00 9.50 91 TYR B CA 1
ATOM 708 C C . TYR A 1 91 ? 16.955 -58.026 4.844 1.00 9.47 91 TYR B C 1
ATOM 709 O O . TYR A 1 91 ? 16.446 -58.973 4.262 1.00 9.32 91 TYR B O 1
ATOM 718 N N . HIS A 1 92 ? 16.856 -56.760 4.437 1.00 9.74 92 HIS B N 1
ATOM 719 C CA . HIS A 1 92 ? 16.322 -56.397 3.137 1.00 9.85 92 HIS B CA 1
ATOM 720 C C . HIS A 1 92 ? 17.453 -55.822 2.287 1.00 9.85 92 HIS B C 1
ATOM 721 O O . HIS A 1 92 ? 18.104 -54.861 2.693 1.00 9.60 92 HIS B O 1
ATOM 728 N N . LEU A 1 93 ? 17.665 -56.418 1.106 1.00 9.99 93 LEU B N 1
ATOM 729 C CA . LEU A 1 93 ? 18.752 -56.033 0.220 1.00 10.12 93 LEU B CA 1
ATOM 730 C C . LEU A 1 93 ? 18.196 -55.499 -1.095 1.00 10.15 93 LEU B C 1
ATOM 731 O O . LEU A 1 93 ? 17.164 -55.955 -1.575 1.00 9.95 93 LEU B O 1
ATOM 736 N N . THR A 1 94 ? 18.923 -54.541 -1.672 1.00 10.49 94 THR B N 1
ATOM 737 C CA . THR A 1 94 ? 18.620 -53.995 -2.984 1.00 10.80 94 THR B CA 1
ATOM 738 C C . THR A 1 94 ? 19.858 -54.160 -3.863 1.00 10.97 94 THR B C 1
ATOM 739 O O . THR A 1 94 ? 20.915 -53.600 -3.578 1.00 11.06 94 THR B O 1
ATOM 743 N N . LEU A 1 95 ? 19.714 -54.946 -4.931 1.00 11.30 95 LEU B N 1
ATOM 744 C CA . LEU A 1 95 ? 20.825 -55.274 -5.809 1.00 11.70 95 LEU B CA 1
ATOM 745 C C . LEU A 1 95 ? 20.690 -54.472 -7.102 1.00 12.05 95 LEU B C 1
ATOM 746 O O . LEU A 1 95 ? 19.814 -54.752 -7.921 1.00 11.95 95 LEU B O 1
ATOM 751 N N . VAL A 1 96 ? 21.570 -53.475 -7.267 1.00 12.25 96 VAL B N 1
ATOM 752 C CA . VAL A 1 96 ? 21.501 -52.573 -8.400 1.00 12.41 96 VAL B CA 1
ATOM 753 C C . VAL A 1 96 ? 22.628 -52.912 -9.367 1.00 12.80 96 VAL B C 1
ATOM 754 O O . VAL A 1 96 ? 23.793 -52.722 -9.047 1.00 12.83 96 VAL B O 1
ATOM 758 N N . ASN A 1 97 ? 22.261 -53.417 -10.547 1.00 13.51 97 ASN B N 1
ATOM 759 C CA . ASN A 1 97 ? 23.221 -53.697 -11.599 1.00 14.24 97 ASN B CA 1
ATOM 760 C C . ASN A 1 97 ? 23.434 -52.431 -12.422 1.00 14.58 97 ASN B C 1
ATOM 761 O O . ASN A 1 97 ? 22.553 -52.047 -13.186 1.00 14.60 97 ASN B O 1
ATOM 766 N N . ASP A 1 98 ? 24.608 -51.804 -12.251 1.00 15.10 98 ASP B N 1
ATOM 767 C CA . ASP A 1 98 ? 25.019 -50.661 -13.056 1.00 15.46 98 ASP B CA 1
ATOM 768 C C . ASP A 1 98 ? 26.103 -51.081 -14.053 1.00 15.88 98 ASP B C 1
ATOM 769 O O . ASP A 1 98 ? 26.728 -50.233 -14.688 1.00 15.66 98 ASP B O 1
ATOM 774 N N . LEU A 1 99 ? 26.322 -52.395 -14.186 1.00 16.26 99 LEU B N 1
ATOM 775 C CA . LEU A 1 99 ? 27.243 -52.931 -15.172 1.00 16.45 99 LEU B CA 1
ATOM 776 C C . LEU A 1 99 ? 26.511 -53.037 -16.504 1.00 16.95 99 LEU B C 1
ATOM 777 O O . LEU A 1 99 ? 25.285 -52.990 -16.542 1.00 17.24 99 LEU B O 1
ATOM 782 N N . PRO A 1 100 ? 27.236 -53.200 -17.633 1.00 17.50 100 PRO B N 1
ATOM 783 C CA . PRO A 1 100 ? 26.594 -53.411 -18.929 1.00 17.62 100 PRO B CA 1
ATOM 784 C C . PRO A 1 100 ? 26.367 -54.866 -19.332 1.00 18.01 100 PRO B C 1
ATOM 785 O O . PRO A 1 100 ? 26.241 -55.155 -20.517 1.00 18.64 100 PRO B O 1
ATOM 789 N N . GLU A 1 101 ? 26.311 -55.778 -18.353 1.00 18.61 101 GLU B N 1
ATOM 790 C CA . GLU A 1 101 ? 25.847 -57.132 -18.612 1.00 19.34 101 GLU B CA 1
ATOM 791 C C . GLU A 1 101 ? 25.322 -57.764 -17.322 1.00 18.10 101 GLU B C 1
ATOM 792 O O . GLU A 1 101 ? 25.627 -57.320 -16.218 1.00 18.05 101 GLU B O 1
ATOM 798 N N . VAL A 1 102 ? 24.520 -58.815 -17.497 1.00 17.09 102 VAL B N 1
ATOM 799 C CA . VAL A 1 102 ? 23.783 -59.448 -16.415 1.00 16.70 102 VAL B CA 1
ATOM 800 C C . VAL A 1 102 ? 24.742 -60.005 -15.364 1.00 15.64 102 VAL B C 1
ATOM 801 O O . VAL A 1 102 ? 25.781 -60.555 -15.704 1.00 15.05 102 VAL B O 1
ATOM 805 N N . THR A 1 103 ? 24.364 -59.866 -14.086 1.00 15.16 103 THR B N 1
ATOM 806 C CA . THR A 1 103 ? 25.126 -60.430 -12.980 1.00 14.85 103 THR B CA 1
ATOM 807 C C . THR A 1 103 ? 24.165 -60.974 -11.927 1.00 14.24 103 THR B C 1
ATOM 808 O O . THR A 1 103 ? 22.957 -60.778 -12.029 1.00 13.92 103 THR B O 1
ATOM 812 N N . THR A 1 104 ? 24.735 -61.652 -10.920 1.00 13.84 104 THR B N 1
ATOM 813 C CA . THR A 1 104 ? 24.009 -62.104 -9.741 1.00 13.35 104 THR B CA 1
ATOM 814 C C . THR A 1 104 ? 24.785 -61.665 -8.506 1.00 12.92 104 THR B C 1
ATOM 815 O O . THR A 1 104 ? 25.821 -61.011 -8.621 1.00 13.09 104 THR B O 1
ATOM 819 N N . TRP A 1 105 ? 24.253 -62.017 -7.333 1.00 12.38 105 TRP B N 1
ATOM 820 C CA . TRP A 1 105 ? 24.898 -61.751 -6.057 1.00 12.05 105 TRP B CA 1
ATOM 821 C C . TRP A 1 105 ? 24.903 -63.022 -5.217 1.00 11.81 105 TRP B C 1
ATOM 822 O O . TRP A 1 105 ? 24.054 -63.178 -4.339 1.00 11.59 105 TRP B O 1
ATOM 833 N N . HIS A 1 106 ? 25.857 -63.920 -5.484 1.00 11.65 106 HIS B N 1
ATOM 834 C CA . HIS A 1 106 ? 25.969 -65.122 -4.682 1.00 11.49 106 HIS B CA 1
ATOM 835 C C . HIS A 1 106 ? 26.646 -64.775 -3.363 1.00 11.36 106 HIS B C 1
ATOM 836 O O . HIS A 1 106 ? 27.752 -64.244 -3.355 1.00 11.22 106 HIS B O 1
ATOM 843 N N . TRP A 1 107 ? 25.958 -65.093 -2.261 1.00 11.34 107 TRP B N 1
ATOM 844 C CA . TRP A 1 107 ? 26.478 -64.896 -0.921 1.00 11.29 107 TRP B CA 1
ATOM 845 C C . TRP A 1 107 ? 27.103 -66.195 -0.431 1.00 11.50 107 TRP B C 1
ATOM 846 O O . TRP A 1 107 ? 26.504 -66.917 0.361 1.00 11.79 107 TRP B O 1
ATOM 857 N N . HIS A 1 108 ? 28.305 -66.474 -0.947 1.00 11.64 108 HIS B N 1
ATOM 858 C CA . HIS A 1 108 ? 29.042 -67.689 -0.644 1.00 11.86 108 HIS B CA 1
ATOM 859 C C . HIS A 1 108 ? 29.319 -67.749 0.855 1.00 12.34 108 HIS B C 1
ATOM 860 O O . HIS A 1 108 ? 30.187 -67.030 1.350 1.00 12.03 108 HIS B O 1
ATOM 867 N N . GLY A 1 109 ? 28.578 -68.613 1.559 1.00 13.00 109 GLY B N 1
ATOM 868 C CA . GLY A 1 109 ? 28.766 -68.797 2.988 1.00 13.95 109 GLY B CA 1
ATOM 869 C C . GLY A 1 109 ? 27.468 -68.612 3.765 1.00 15.03 109 GLY B C 1
ATOM 870 O O . GLY A 1 109 ? 27.258 -69.291 4.766 1.00 16.14 109 GLY B O 1
ATOM 871 N N . LEU A 1 110 ? 26.621 -67.680 3.306 1.00 15.67 110 LEU B N 1
ATOM 872 C CA . LEU A 1 110 ? 25.326 -67.434 3.924 1.00 16.25 110 LEU B CA 1
ATOM 873 C C . LEU A 1 110 ? 24.368 -68.574 3.597 1.00 16.54 110 LEU B C 1
ATOM 874 O O . LEU A 1 110 ? 24.255 -68.993 2.441 1.00 16.77 110 LEU B O 1
ATOM 879 N N . ASN A 1 111 ? 23.653 -69.022 4.638 1.00 16.41 111 ASN B N 1
ATOM 880 C CA . ASN A 1 111 ? 22.648 -70.063 4.525 1.00 16.48 111 ASN B CA 1
ATOM 881 C C . ASN A 1 111 ? 21.288 -69.381 4.413 1.00 16.05 111 ASN B C 1
ATOM 882 O O . ASN A 1 111 ? 20.633 -69.114 5.420 1.00 16.10 111 ASN B O 1
ATOM 887 N N . ILE A 1 112 ? 20.901 -69.074 3.170 1.00 15.74 112 ILE B N 1
ATOM 888 C CA . ILE A 1 112 ? 19.653 -68.381 2.884 1.00 15.55 112 ILE B CA 1
ATOM 889 C C . ILE A 1 112 ? 18.917 -69.123 1.764 1.00 14.95 112 ILE B C 1
ATOM 890 O O . ILE A 1 112 ? 19.520 -69.917 1.052 1.00 14.94 112 ILE B O 1
ATOM 895 N N . PRO A 1 113 ? 17.591 -68.920 1.584 1.00 14.53 113 PRO B N 1
ATOM 896 C CA . PRO A 1 113 ? 16.813 -69.687 0.606 1.00 14.39 113 PRO B CA 1
ATOM 897 C C . PRO A 1 113 ? 17.368 -69.687 -0.818 1.00 14.32 113 PRO B C 1
ATOM 898 O O . PRO A 1 113 ? 17.871 -68.676 -1.296 1.00 13.77 113 PRO B O 1
ATOM 902 N N . GLY A 1 114 ? 17.250 -70.836 -1.492 1.00 14.73 114 GLY B N 1
ATOM 903 C CA . GLY A 1 114 ? 17.653 -70.961 -2.882 1.00 15.14 114 GLY B CA 1
ATOM 904 C C . GLY A 1 114 ? 16.439 -71.117 -3.793 1.00 15.61 114 GLY B C 1
ATOM 905 O O . GLY A 1 114 ? 15.394 -71.591 -3.352 1.00 16.02 114 GLY B O 1
ATOM 906 N N . PRO A 1 115 ? 16.526 -70.757 -5.095 1.00 16.10 115 PRO B N 1
ATOM 907 C CA . PRO A 1 115 ? 17.753 -70.247 -5.709 1.00 16.63 115 PRO B CA 1
ATOM 908 C C . PRO A 1 115 ? 17.828 -68.751 -6.012 1.00 17.09 115 PRO B C 1
ATOM 909 O O . PRO A 1 115 ? 18.659 -68.337 -6.820 1.00 17.73 115 PRO B O 1
ATOM 913 N N . ILE A 1 116 ? 16.966 -67.955 -5.367 1.00 17.03 116 ILE B N 1
ATOM 914 C CA . ILE A 1 116 ? 16.853 -66.535 -5.667 1.00 17.13 116 ILE B CA 1
ATOM 915 C C . ILE A 1 116 ? 17.742 -65.749 -4.703 1.00 17.56 116 ILE B C 1
ATOM 916 O O . ILE A 1 116 ? 18.683 -65.079 -5.131 1.00 17.69 116 ILE B O 1
ATOM 921 N N . GLU A 1 117 ? 17.422 -65.829 -3.405 1.00 18.19 117 GLU B N 1
ATOM 922 C CA . GLU A 1 117 ? 18.183 -65.140 -2.377 1.00 18.80 117 GLU B CA 1
ATOM 923 C C . GLU A 1 117 ? 19.541 -65.838 -2.333 1.00 18.98 117 GLU B C 1
ATOM 924 O O . GLU A 1 117 ? 20.541 -65.253 -1.930 1.00 18.76 117 GLU B O 1
ATOM 930 N N . ASP A 1 118 ? 19.633 -67.079 -2.802 1.00 19.50 118 ASP B N 1
ATOM 931 C CA . ASP A 1 118 ? 20.939 -67.720 -2.849 1.00 19.16 118 ASP B CA 1
ATOM 932 C C . ASP A 1 118 ? 21.929 -66.892 -3.650 1.00 18.14 118 ASP B C 1
ATOM 933 O O . ASP A 1 118 ? 23.111 -66.904 -3.352 1.00 18.41 118 ASP B O 1
ATOM 938 N N . GLY A 1 119 ? 21.458 -66.143 -4.639 1.00 17.09 119 GLY B N 1
ATOM 939 C CA . GLY A 1 119 ? 22.366 -65.400 -5.485 1.00 16.82 119 GLY B CA 1
ATOM 940 C C . GLY A 1 119 ? 22.954 -66.260 -6.571 1.00 16.86 119 GLY B C 1
ATOM 941 O O . GLY A 1 119 ? 23.911 -65.877 -7.219 1.00 17.09 119 GLY B O 1
ATOM 942 N N . GLY A 1 120 ? 22.338 -67.402 -6.794 1.00 17.12 120 GLY B N 1
ATOM 943 C CA . GLY A 1 120 ? 22.846 -68.362 -7.741 1.00 17.07 120 GLY B CA 1
ATOM 944 C C . GLY A 1 120 ? 22.468 -67.993 -9.153 1.00 17.20 120 GLY B C 1
ATOM 945 O O . GLY A 1 120 ? 22.004 -66.895 -9.417 1.00 17.28 120 GLY B O 1
ATOM 946 N N . PRO A 1 121 ? 22.708 -68.901 -10.098 1.00 17.49 121 PRO B N 1
ATOM 947 C CA . PRO A 1 121 ? 22.461 -68.625 -11.508 1.00 17.61 121 PRO B CA 1
ATOM 948 C C . PRO A 1 121 ? 21.026 -68.246 -11.855 1.00 17.62 121 PRO B C 1
ATOM 949 O O . PRO A 1 121 ? 20.841 -67.511 -12.806 1.00 18.36 121 PRO B O 1
ATOM 953 N N . HIS A 1 122 ? 20.033 -68.789 -11.159 1.00 17.28 122 HIS B N 1
ATOM 954 C CA . HIS A 1 122 ? 18.639 -68.447 -11.392 1.00 17.03 122 HIS B CA 1
ATOM 955 C C . HIS A 1 122 ? 18.258 -67.025 -11.012 1.00 16.42 122 HIS B C 1
ATOM 956 O O . HIS A 1 122 ? 17.154 -66.612 -11.314 1.00 16.18 122 HIS B O 1
ATOM 963 N N . ALA A 1 123 ? 19.153 -66.268 -10.383 1.00 16.23 123 ALA B N 1
ATOM 964 C CA . ALA A 1 123 ? 18.816 -64.935 -9.909 1.00 15.98 123 ALA B CA 1
ATOM 965 C C . ALA A 1 123 ? 19.549 -63.853 -10.704 1.00 15.45 123 ALA B C 1
ATOM 966 O O . ALA A 1 123 ? 20.332 -63.090 -10.134 1.00 15.73 123 ALA B O 1
ATOM 968 N N . PRO A 1 124 ? 19.319 -63.715 -12.029 1.00 14.69 124 PRO B N 1
ATOM 969 C CA . PRO A 1 124 ? 20.001 -62.683 -12.805 1.00 14.68 124 PRO B CA 1
ATOM 970 C C . PRO A 1 124 ? 19.386 -61.316 -12.534 1.00 14.67 124 PRO B C 1
ATOM 971 O O . PRO A 1 124 ? 18.201 -61.224 -12.231 1.00 15.19 124 PRO B O 1
ATOM 975 N N . VAL A 1 125 ? 20.219 -60.271 -12.616 1.00 14.57 125 VAL B N 1
ATOM 976 C CA . VAL A 1 125 ? 19.765 -58.891 -12.615 1.00 14.23 125 VAL B CA 1
ATOM 977 C C . VAL A 1 125 ? 20.246 -58.278 -13.926 1.00 14.37 125 VAL B C 1
ATOM 978 O O . VAL A 1 125 ? 21.422 -58.374 -14.253 1.00 14.43 125 VAL B O 1
ATOM 982 N N . LEU A 1 126 ? 19.333 -57.669 -14.680 1.00 14.90 126 LEU B N 1
ATOM 983 C CA . LEU A 1 126 ? 19.654 -57.158 -16.001 1.00 15.59 126 LEU B CA 1
ATOM 984 C C . LEU A 1 126 ? 20.310 -55.787 -15.883 1.00 16.11 126 LEU B C 1
ATOM 985 O O . LEU A 1 126 ? 20.035 -55.038 -14.948 1.00 15.79 126 LEU B O 1
ATOM 990 N N . PRO A 1 127 ? 21.189 -55.424 -16.843 1.00 17.43 127 PRO B N 1
ATOM 991 C CA . PRO A 1 127 ? 21.802 -54.094 -16.881 1.00 17.92 127 PRO B CA 1
ATOM 992 C C . PRO A 1 127 ? 20.780 -52.971 -16.745 1.00 18.54 127 PRO B C 1
ATOM 993 O O . PRO A 1 127 ? 19.830 -52.919 -17.524 1.00 19.29 127 PRO B O 1
ATOM 997 N N . GLY A 1 128 ? 20.989 -52.094 -15.751 1.00 18.85 128 GLY B N 1
ATOM 998 C CA . GLY A 1 128 ? 20.095 -50.982 -15.479 1.00 18.72 128 GLY B CA 1
ATOM 999 C C . GLY A 1 128 ? 19.099 -51.333 -14.378 1.00 19.01 128 GLY B C 1
ATOM 1000 O O . GLY A 1 128 ? 18.957 -50.598 -13.407 1.00 19.60 128 GLY B O 1
ATOM 1001 N N . LYS A 1 129 ? 18.432 -52.478 -14.537 1.00 19.42 129 LYS B N 1
ATOM 1002 C CA . LYS A 1 129 ? 17.425 -52.934 -13.594 1.00 19.78 129 LYS B CA 1
ATOM 1003 C C . LYS A 1 129 ? 18.085 -53.295 -12.267 1.00 18.88 129 LYS B C 1
ATOM 1004 O O . LYS A 1 129 ? 19.311 -53.322 -12.160 1.00 19.20 129 LYS B O 1
ATOM 1010 N N . SER A 1 130 ? 17.248 -53.566 -11.263 1.00 17.77 130 SER B N 1
ATOM 1011 C CA . SER A 1 130 ? 17.713 -53.960 -9.945 1.00 17.23 130 SER B CA 1
ATOM 1012 C C . SER A 1 130 ? 16.767 -55.012 -9.364 1.00 16.95 130 SER B C 1
ATOM 1013 O O . SER A 1 130 ? 15.773 -55.365 -9.992 1.00 17.14 130 SER B O 1
ATOM 1016 N N . ARG A 1 131 ? 17.101 -55.530 -8.176 1.00 16.21 131 ARG B N 1
ATOM 1017 C CA . ARG A 1 131 ? 16.324 -56.586 -7.547 1.00 15.46 131 ARG B CA 1
ATOM 1018 C C . ARG A 1 131 ? 16.283 -56.368 -6.038 1.00 15.37 131 ARG B C 1
ATOM 1019 O O . ARG A 1 131 ? 17.218 -55.830 -5.454 1.00 15.04 131 ARG B O 1
ATOM 1027 N N . GLU A 1 132 ? 15.182 -56.808 -5.423 1.00 15.40 132 GLU B N 1
ATOM 1028 C CA . GLU A 1 132 ? 15.007 -56.755 -3.983 1.00 15.41 132 GLU B CA 1
ATOM 1029 C C . GLU A 1 132 ? 14.938 -58.181 -3.447 1.00 14.62 132 GLU B C 1
ATOM 1030 O O . GLU A 1 132 ? 14.309 -59.040 -4.057 1.00 14.27 132 GLU B O 1
ATOM 1036 N N . ILE A 1 133 ? 15.593 -58.428 -2.309 1.00 14.16 133 ILE B N 1
ATOM 1037 C CA . ILE A 1 133 ? 15.452 -59.699 -1.617 1.00 13.99 133 ILE B CA 1
ATOM 1038 C C . ILE A 1 133 ? 15.423 -59.460 -0.112 1.00 13.68 133 ILE B C 1
ATOM 1039 O O . ILE A 1 133 ? 16.050 -58.530 0.388 1.00 13.51 133 ILE B O 1
ATOM 1044 N N . LYS A 1 134 ? 14.682 -60.327 0.582 1.00 13.52 134 LYS B N 1
ATOM 1045 C CA . LYS A 1 134 ? 14.646 -60.365 2.032 1.00 13.59 134 LYS B CA 1
ATOM 1046 C C . LYS A 1 134 ? 15.258 -61.688 2.481 1.00 12.97 134 LYS B C 1
ATOM 1047 O O . LYS A 1 134 ? 15.374 -62.603 1.676 1.00 12.73 134 LYS B O 1
ATOM 1053 N N . PHE A 1 135 ? 15.655 -61.773 3.754 1.00 12.74 135 PHE B N 1
ATOM 1054 C CA . PHE A 1 135 ? 16.000 -63.044 4.367 1.00 12.70 135 PHE B CA 1
ATOM 1055 C C . PHE A 1 135 ? 16.422 -62.841 5.820 1.00 12.78 135 PHE B C 1
ATOM 1056 O O . PHE A 1 135 ? 16.954 -61.797 6.184 1.00 12.25 135 PHE B O 1
ATOM 1064 N N . ASP A 1 136 ? 16.176 -63.879 6.630 1.00 13.28 136 ASP B N 1
ATOM 1065 C CA . ASP A 1 136 ? 16.711 -63.978 7.977 1.00 13.64 136 ASP B CA 1
ATOM 1066 C C . ASP A 1 136 ? 18.084 -64.646 7.906 1.00 12.84 136 ASP B C 1
ATOM 1067 O O . ASP A 1 136 ? 18.389 -65.367 6.961 1.00 12.21 136 ASP B O 1
ATOM 1072 N N . VAL A 1 137 ? 18.911 -64.379 8.920 1.00 12.53 137 VAL B N 1
ATOM 1073 C CA . VAL A 1 137 ? 20.200 -65.025 9.068 1.00 12.16 137 VAL B CA 1
ATOM 1074 C C . VAL A 1 137 ? 20.177 -65.786 10.389 1.00 12.13 137 VAL B C 1
ATOM 1075 O O . VAL A 1 137 ? 19.746 -65.259 11.408 1.00 11.90 137 VAL B O 1
ATOM 1079 N N . ASN A 1 138 ? 20.614 -67.046 10.338 1.00 12.55 138 ASN B N 1
ATOM 1080 C CA . ASN A 1 138 ? 20.632 -67.919 11.499 1.00 12.91 138 ASN B CA 1
ATOM 1081 C C . ASN A 1 138 ? 21.756 -68.931 11.309 1.00 12.30 138 ASN B C 1
ATOM 1082 O O . ASN A 1 138 ? 21.525 -70.039 10.846 1.00 12.25 138 ASN B O 1
ATOM 1087 N N . GLN A 1 139 ? 22.981 -68.517 11.644 1.00 11.88 139 GLN B N 1
ATOM 1088 C CA . GLN A 1 139 ? 24.146 -69.379 11.538 1.00 11.55 139 GLN B CA 1
ATOM 1089 C C . GLN A 1 139 ? 25.231 -68.855 12.474 1.00 11.39 139 GLN B C 1
ATOM 1090 O O . GLN A 1 139 ? 25.081 -67.785 13.058 1.00 11.20 139 GLN B O 1
ATOM 1096 N N . PRO A 1 140 ? 26.345 -69.599 12.666 1.00 11.45 140 PRO B N 1
ATOM 1097 C CA . PRO A 1 140 ? 27.397 -69.190 13.600 1.00 11.49 140 PRO B CA 1
ATOM 1098 C C . PRO A 1 140 ? 28.232 -68.010 13.110 1.00 11.54 140 PRO B C 1
ATOM 1099 O O . PRO A 1 140 ? 28.087 -67.571 11.971 1.00 11.39 140 PRO B O 1
ATOM 1103 N N . THR A 1 141 ? 29.112 -67.523 13.997 1.00 11.73 141 THR B N 1
ATOM 1104 C CA . THR A 1 141 ? 30.128 -66.544 13.644 1.00 11.92 141 THR B CA 1
ATOM 1105 C C . THR A 1 141 ? 31.067 -67.165 12.613 1.00 12.62 141 THR B C 1
ATOM 1106 O O . THR A 1 141 ? 31.549 -68.283 12.813 1.00 12.97 141 THR B O 1
ATOM 1110 N N . MET A 1 142 ? 31.334 -66.429 11.526 1.00 12.99 142 MET B N 1
ATOM 1111 C CA . MET A 1 142 ? 32.196 -66.909 10.455 1.00 13.29 142 MET B CA 1
ATOM 1112 C C . MET A 1 142 ? 32.474 -65.778 9.472 1.00 12.63 142 MET B C 1
ATOM 1113 O O . MET A 1 142 ? 31.773 -64.778 9.472 1.00 12.41 142 MET B O 1
ATOM 1118 N N . THR A 1 143 ? 33.497 -65.959 8.631 1.00 12.36 143 THR B N 1
ATOM 1119 C CA . THR A 1 143 ? 33.742 -65.050 7.522 1.00 12.13 143 THR B CA 1
ATOM 1120 C C . THR A 1 143 ? 33.255 -65.706 6.230 1.00 11.90 143 THR B C 1
ATOM 1121 O O . THR A 1 143 ? 33.610 -66.840 5.920 1.00 12.21 143 THR B O 1
ATOM 1125 N N . ALA A 1 144 ? 32.416 -64.975 5.493 1.00 11.52 144 ALA B N 1
ATOM 1126 C CA . ALA A 1 144 ? 31.900 -65.406 4.208 1.00 11.37 144 ALA B CA 1
ATOM 1127 C C . ALA A 1 144 ? 32.375 -64.422 3.151 1.00 11.36 144 ALA B C 1
ATOM 1128 O O . ALA A 1 144 ? 33.241 -63.604 3.442 1.00 11.23 144 ALA B O 1
ATOM 1130 N N . TRP A 1 145 ? 31.805 -64.503 1.940 1.00 11.63 145 TRP B N 1
ATOM 1131 C CA . TRP A 1 145 ? 32.068 -63.499 0.917 1.00 11.81 145 TRP B CA 1
ATOM 1132 C C . TRP A 1 145 ? 30.968 -63.462 -0.140 1.00 11.37 145 TRP B C 1
ATOM 1133 O O . TRP A 1 145 ? 30.186 -64.399 -0.271 1.00 11.67 145 TRP B O 1
ATOM 1144 N N . LEU A 1 146 ? 30.944 -62.351 -0.887 1.00 10.79 146 LEU B N 1
ATOM 1145 C CA . LEU A 1 146 ? 30.006 -62.117 -1.972 1.00 10.53 146 LEU B CA 1
ATOM 1146 C C . LEU A 1 146 ? 30.750 -62.172 -3.297 1.00 10.04 146 LEU B C 1
ATOM 1147 O O . LEU A 1 146 ? 31.820 -61.594 -3.416 1.00 9.83 146 LEU B O 1
ATOM 1152 N N . HIS A 1 147 ? 30.163 -62.845 -4.287 1.00 9.94 147 HIS B N 1
ATOM 1153 C CA . HIS A 1 147 ? 30.691 -62.820 -5.638 1.00 10.02 147 HIS B CA 1
ATOM 1154 C C . HIS A 1 147 ? 29.558 -63.075 -6.624 1.00 10.17 147 HIS B C 1
ATOM 1155 O O . HIS A 1 147 ? 28.510 -63.599 -6.258 1.00 9.86 147 HIS B O 1
ATOM 1162 N N . PRO A 1 148 ? 29.737 -62.702 -7.908 1.00 10.82 148 PRO B N 1
ATOM 1163 C CA . PRO A 1 148 ? 28.733 -62.963 -8.932 1.00 11.57 148 PRO B CA 1
ATOM 1164 C C . PRO A 1 148 ? 28.821 -64.429 -9.330 1.00 12.59 148 PRO B C 1
ATOM 1165 O O . PRO A 1 148 ? 29.881 -65.047 -9.185 1.00 12.74 148 PRO B O 1
ATOM 1169 N N . HIS A 1 149 ? 27.663 -64.966 -9.755 1.00 13.46 149 HIS B N 1
ATOM 1170 C CA . HIS A 1 149 ? 27.539 -66.358 -10.161 1.00 14.27 149 HIS B CA 1
ATOM 1171 C C . HIS A 1 149 ? 26.652 -66.559 -11.394 1.00 14.81 149 HIS B C 1
ATOM 1172 O O . HIS A 1 149 ? 25.845 -67.479 -11.400 1.00 15.04 149 HIS B O 1
ATOM 1179 N N . PRO A 1 150 ? 26.782 -65.756 -12.472 1.00 15.29 150 PRO B N 1
ATOM 1180 C CA . PRO A 1 150 ? 25.959 -66.043 -13.650 1.00 15.78 150 PRO B CA 1
ATOM 1181 C C . PRO A 1 150 ? 26.316 -67.350 -14.400 1.00 17.09 150 PRO B C 1
ATOM 1182 O O . PRO A 1 150 ? 27.149 -68.121 -13.928 1.00 17.32 150 PRO B O 1
ATOM 1186 N N . CYS A 1 151 ? 25.657 -67.617 -15.535 1.00 18.41 151 CYS B N 1
ATOM 1187 C CA . CYS A 1 151 ? 25.874 -68.803 -16.364 1.00 19.40 151 CYS B CA 1
ATOM 1188 C C . CYS A 1 151 ? 26.248 -68.338 -17.752 1.00 19.00 151 CYS B C 1
ATOM 1189 O O . CYS A 1 151 ? 25.544 -67.517 -18.328 1.00 19.05 151 CYS B O 1
ATOM 1192 N N . PRO A 1 152 ? 27.321 -68.851 -18.368 1.00 18.77 152 PRO B N 1
ATOM 1193 C CA . PRO A 1 152 ? 28.577 -69.295 -17.749 1.00 18.67 152 PRO B CA 1
ATOM 1194 C C . PRO A 1 152 ? 29.673 -68.234 -17.647 1.00 18.39 152 PRO B C 1
ATOM 1195 O O . PRO A 1 152 ? 30.748 -68.428 -18.198 1.00 17.50 152 PRO B O 1
ATOM 1199 N N . HIS A 1 153 ? 29.434 -67.136 -16.925 1.00 18.54 153 HIS B N 1
ATOM 1200 C CA . HIS A 1 153 ? 30.342 -65.997 -16.960 1.00 18.34 153 HIS B CA 1
ATOM 1201 C C . HIS A 1 153 ? 30.885 -65.603 -15.585 1.00 17.18 153 HIS B C 1
ATOM 1202 O O . HIS A 1 153 ? 31.460 -64.525 -15.444 1.00 16.74 153 HIS B O 1
ATOM 1209 N N . THR A 1 154 ? 30.729 -66.477 -14.585 1.00 16.13 154 THR B N 1
ATOM 1210 C CA . THR A 1 154 ? 31.186 -66.191 -13.231 1.00 15.69 154 THR B CA 1
ATOM 1211 C C . THR A 1 154 ? 32.675 -65.817 -13.228 1.00 15.01 154 THR B C 1
ATOM 1212 O O . THR A 1 154 ? 33.079 -64.847 -12.591 1.00 14.44 154 THR B O 1
ATOM 1216 N N . ALA A 1 155 ? 33.494 -66.606 -13.932 1.00 14.46 155 ALA B N 1
ATOM 1217 C CA . ALA A 1 155 ? 34.941 -66.445 -13.909 1.00 13.65 155 ALA B CA 1
ATOM 1218 C C . ALA A 1 155 ? 35.338 -65.063 -14.421 1.00 12.90 155 ALA B C 1
ATOM 1219 O O . ALA A 1 155 ? 36.143 -64.380 -13.797 1.00 12.47 155 ALA B O 1
ATOM 1221 N N . GLU A 1 156 ? 34.750 -64.657 -15.549 1.00 12.43 156 GLU B N 1
ATOM 1222 C CA . GLU A 1 156 ? 35.104 -63.409 -16.203 1.00 12.23 156 GLU B CA 1
ATOM 1223 C C . GLU A 1 156 ? 34.773 -62.230 -15.291 1.00 12.06 156 GLU B C 1
ATOM 1224 O O . GLU A 1 156 ? 35.516 -61.256 -15.235 1.00 12.10 156 GLU B O 1
ATOM 1230 N N . GLN A 1 157 ? 33.665 -62.336 -14.558 1.00 12.02 157 GLN B N 1
ATOM 1231 C CA . GLN A 1 157 ? 33.172 -61.241 -13.742 1.00 11.97 157 GLN B CA 1
ATOM 1232 C C . GLN A 1 157 ? 33.964 -61.142 -12.441 1.00 11.80 157 GLN B C 1
ATOM 1233 O O . GLN A 1 157 ? 34.157 -60.050 -11.917 1.00 11.69 157 GLN B O 1
ATOM 1239 N N . VAL A 1 158 ? 34.399 -62.283 -11.904 1.00 11.89 158 VAL B N 1
ATOM 1240 C CA . VAL A 1 158 ? 35.285 -62.286 -10.751 1.00 12.07 158 VAL B CA 1
ATOM 1241 C C . VAL A 1 158 ? 36.626 -61.669 -11.158 1.00 12.39 158 VAL B C 1
ATOM 1242 O O . VAL A 1 158 ? 37.205 -60.872 -10.418 1.00 12.25 158 VAL B O 1
ATOM 1246 N N . TRP A 1 159 ? 37.098 -62.036 -12.356 1.00 12.67 159 TRP B N 1
ATOM 1247 C CA . TRP A 1 159 ? 38.352 -61.540 -12.898 1.00 12.80 159 TRP B CA 1
ATOM 1248 C C . TRP A 1 159 ? 38.281 -60.033 -13.094 1.00 12.51 159 TRP B C 1
ATOM 1249 O O . TRP A 1 159 ? 39.259 -59.331 -12.881 1.00 12.32 159 TRP B O 1
ATOM 1260 N N . LYS A 1 160 ? 37.103 -59.558 -13.493 1.00 12.73 160 LYS B N 1
ATOM 1261 C CA . LYS A 1 160 ? 36.879 -58.154 -13.796 1.00 12.86 160 LYS B CA 1
ATOM 1262 C C . LYS A 1 160 ? 37.004 -57.308 -12.527 1.00 11.96 160 LYS B C 1
ATOM 1263 O O . LYS A 1 160 ? 37.269 -56.111 -12.613 1.00 11.97 160 LYS B O 1
ATOM 1269 N N . GLY A 1 161 ? 36.812 -57.934 -11.356 1.00 11.15 161 GLY B N 1
ATOM 1270 C CA . GLY A 1 161 ? 37.125 -57.302 -10.083 1.00 10.57 161 GLY B CA 1
ATOM 1271 C C . GLY A 1 161 ? 36.021 -57.444 -9.034 1.00 10.03 161 GLY B C 1
ATOM 1272 O O . GLY A 1 161 ? 36.172 -56.896 -7.945 1.00 9.88 161 GLY B O 1
ATOM 1273 N N . LEU A 1 162 ? 34.943 -58.185 -9.342 1.00 9.54 162 LEU B N 1
ATOM 1274 C CA . LEU A 1 162 ? 33.789 -58.296 -8.456 1.00 9.08 162 LEU B CA 1
ATOM 1275 C C . LEU A 1 162 ? 34.026 -59.340 -7.368 1.00 8.60 162 LEU B C 1
ATOM 1276 O O . LEU A 1 162 ? 34.129 -60.526 -7.655 1.00 8.46 162 LEU B O 1
ATOM 1281 N N . ALA A 1 163 ? 34.062 -58.874 -6.117 1.00 8.25 163 ALA B N 1
ATOM 1282 C CA . ALA A 1 163 ? 34.117 -59.726 -4.939 1.00 8.07 163 ALA B CA 1
ATOM 1283 C C . ALA A 1 163 ? 34.125 -58.832 -3.703 1.00 7.95 163 ALA B C 1
ATOM 1284 O O . ALA A 1 163 ? 34.514 -57.670 -3.800 1.00 8.10 163 ALA B O 1
ATOM 1286 N N . ALA A 1 164 ? 33.717 -59.372 -2.551 1.00 7.76 164 ALA B N 1
ATOM 1287 C CA . ALA A 1 164 ? 33.653 -58.578 -1.334 1.00 7.77 164 ALA B CA 1
ATOM 1288 C C . ALA A 1 164 ? 33.644 -59.470 -0.099 1.00 7.74 164 ALA B C 1
ATOM 1289 O O . ALA A 1 164 ? 33.029 -60.529 -0.109 1.00 7.91 164 ALA B O 1
ATOM 1291 N N . PRO A 1 165 ? 34.274 -59.049 1.017 1.00 7.81 165 PRO B N 1
ATOM 1292 C CA . PRO A 1 165 ? 34.230 -59.809 2.270 1.00 7.99 165 PRO B CA 1
ATOM 1293 C C . PRO A 1 165 ? 32.945 -59.629 3.072 1.00 8.32 165 PRO B C 1
ATOM 1294 O O . PRO A 1 165 ? 32.390 -58.533 3.125 1.00 8.64 165 PRO B O 1
ATOM 1298 N N . VAL A 1 166 ? 32.504 -60.715 3.714 1.00 8.51 166 VAL B N 1
ATOM 1299 C CA . VAL A 1 166 ? 31.267 -60.732 4.471 1.00 8.72 166 VAL B CA 1
ATOM 1300 C C . VAL A 1 166 ? 31.550 -61.303 5.856 1.00 9.10 166 VAL B C 1
ATOM 1301 O O . VAL A 1 166 ? 31.942 -62.458 5.976 1.00 9.49 166 VAL B O 1
ATOM 1305 N N . ALA A 1 167 ? 31.341 -60.485 6.892 1.00 9.34 167 ALA B N 1
ATOM 1306 C CA . ALA A 1 167 ? 31.458 -60.926 8.273 1.00 9.45 167 ALA B CA 1
ATOM 1307 C C . ALA A 1 167 ? 30.071 -61.263 8.814 1.00 9.49 167 ALA B C 1
ATOM 1308 O O . ALA A 1 167 ? 29.146 -60.468 8.695 1.00 9.32 167 ALA B O 1
ATOM 1310 N N . VAL A 1 168 ? 29.940 -62.449 9.408 1.00 9.69 168 VAL B N 1
ATOM 1311 C CA . VAL A 1 168 ? 28.687 -62.887 10.005 1.00 9.87 168 VAL B CA 1
ATOM 1312 C C . VAL A 1 168 ? 28.932 -63.137 11.487 1.00 9.92 168 VAL B C 1
ATOM 1313 O O . VAL A 1 168 ? 29.749 -63.988 11.831 1.00 10.05 168 VAL B O 1
ATOM 1317 N N . VAL A 1 169 ? 28.194 -62.427 12.349 1.00 10.00 169 VAL B N 1
ATOM 1318 C CA . VAL A 1 169 ? 28.409 -62.520 13.783 1.00 10.16 169 VAL B CA 1
ATOM 1319 C C . VAL A 1 169 ? 27.181 -63.131 14.449 1.00 10.25 169 VAL B C 1
ATOM 1320 O O . VAL A 1 169 ? 26.070 -62.680 14.222 1.00 10.43 169 VAL B O 1
ATOM 1324 N N . ASN A 1 170 ? 27.411 -64.143 15.288 1.00 10.41 170 ASN B N 1
ATOM 1325 C CA . ASN A 1 170 ? 26.380 -64.723 16.128 1.00 10.70 170 ASN B CA 1
ATOM 1326 C C . ASN A 1 170 ? 26.703 -64.384 17.582 1.00 11.13 170 ASN B C 1
ATOM 1327 O O . ASN A 1 170 ? 27.701 -64.840 18.121 1.00 11.40 170 ASN B O 1
ATOM 1332 N N . PRO A 1 171 ? 25.888 -63.566 18.274 1.00 11.83 171 PRO B N 1
ATOM 1333 C CA . PRO A 1 171 ? 26.191 -63.187 19.659 1.00 12.39 171 PRO B CA 1
ATOM 1334 C C . PRO A 1 171 ? 26.433 -64.322 20.654 1.00 13.01 171 PRO B C 1
ATOM 1335 O O . PRO A 1 171 ? 27.088 -64.112 21.677 1.00 12.70 171 PRO B O 1
ATOM 1339 N N . LEU A 1 172 ? 25.893 -65.511 20.353 1.00 14.10 172 LEU B N 1
ATOM 1340 C CA . LEU A 1 172 ? 25.846 -66.605 21.313 1.00 15.05 172 LEU B CA 1
ATOM 1341 C C . LEU A 1 172 ? 27.043 -67.537 21.137 1.00 15.86 172 LEU B C 1
ATOM 1342 O O . LEU A 1 172 ? 27.222 -68.439 21.948 1.00 16.70 172 LEU B O 1
ATOM 1347 N N . ASP A 1 173 ? 27.850 -67.336 20.084 1.00 16.37 173 ASP B N 1
ATOM 1348 C CA . ASP A 1 173 ? 29.058 -68.126 19.891 1.00 16.73 173 ASP B CA 1
ATOM 1349 C C . ASP A 1 173 ? 30.224 -67.258 19.416 1.00 16.50 173 ASP B C 1
ATOM 1350 O O . ASP A 1 173 ? 31.219 -67.792 18.936 1.00 15.90 173 ASP B O 1
ATOM 1355 N N . ASP A 1 174 ? 30.114 -65.932 19.560 1.00 16.89 174 ASP B N 1
ATOM 1356 C CA . ASP A 1 174 ? 31.199 -65.031 19.205 1.00 17.08 174 ASP B CA 1
ATOM 1357 C C . ASP A 1 174 ? 32.205 -65.024 20.351 1.00 16.71 174 ASP B C 1
ATOM 1358 O O . ASP A 1 174 ? 31.835 -65.244 21.504 1.00 16.00 174 ASP B O 1
ATOM 1363 N N . LEU A 1 175 ? 33.477 -64.792 19.998 1.00 16.90 175 LEU B N 1
ATOM 1364 C CA . LEU A 1 175 ? 34.567 -64.732 20.959 1.00 17.37 175 LEU B CA 1
ATOM 1365 C C . LEU A 1 175 ? 35.103 -63.306 21.012 1.00 17.16 175 LEU B C 1
ATOM 1366 O O . LEU A 1 175 ? 35.951 -62.935 20.203 1.00 16.94 175 LEU B O 1
ATOM 1371 N N . PRO A 1 176 ? 34.642 -62.472 21.972 1.00 17.07 176 PRO B N 1
ATOM 1372 C CA . PRO A 1 176 ? 35.046 -61.069 22.019 1.00 17.12 176 PRO B CA 1
ATOM 1373 C C . PRO A 1 176 ? 36.453 -60.839 22.571 1.00 16.80 176 PRO B C 1
ATOM 1374 O O . PRO A 1 176 ? 36.849 -59.693 22.767 1.00 17.82 176 PRO B O 1
ATOM 1378 N N . GLN A 1 177 ? 37.196 -61.932 22.799 1.00 15.90 177 GLN B N 1
ATOM 1379 C CA . GLN A 1 177 ? 38.604 -61.874 23.154 1.00 15.73 177 GLN B CA 1
ATOM 1380 C C . GLN A 1 177 ? 39.457 -61.578 21.924 1.00 15.60 177 GLN B C 1
ATOM 1381 O O . GLN A 1 177 ? 40.583 -61.107 22.049 1.00 16.08 177 GLN B O 1
ATOM 1387 N N . LEU A 1 178 ? 38.921 -61.885 20.742 1.00 15.46 178 LEU B N 1
ATOM 1388 C CA . LEU A 1 178 ? 39.647 -61.720 19.495 1.00 15.47 178 LEU B CA 1
ATOM 1389 C C . LEU A 1 178 ? 39.749 -60.240 19.137 1.00 15.21 178 LEU B C 1
ATOM 1390 O O . LEU A 1 178 ? 38.892 -59.440 19.500 1.00 15.04 178 LEU B O 1
ATOM 1395 N N . PRO A 1 179 ? 40.828 -59.837 18.435 1.00 15.27 179 PRO B N 1
ATOM 1396 C CA . PRO A 1 179 ? 40.847 -58.574 17.697 1.00 15.31 179 PRO B CA 1
ATOM 1397 C C . PRO A 1 179 ? 39.596 -58.392 16.845 1.00 15.25 179 PRO B C 1
ATOM 1398 O O . PRO A 1 179 ? 39.257 -59.277 16.067 1.00 15.32 179 PRO B O 1
ATOM 1402 N N . HIS A 1 180 ? 38.920 -57.246 16.998 1.00 15.21 180 HIS B N 1
ATOM 1403 C CA . HIS A 1 180 ? 37.716 -56.967 16.230 1.00 15.10 180 HIS B CA 1
ATOM 1404 C C . HIS A 1 180 ? 37.717 -55.549 15.660 1.00 13.97 180 HIS B C 1
ATOM 1405 O O . HIS A 1 180 ? 36.809 -55.209 14.915 1.00 13.78 180 HIS B O 1
ATOM 1412 N N . THR A 1 181 ? 38.729 -54.733 15.982 1.00 13.19 181 THR B N 1
ATOM 1413 C CA . THR A 1 181 ? 38.771 -53.355 15.517 1.00 12.54 181 THR B CA 1
ATOM 1414 C C . THR A 1 181 ? 39.169 -53.356 14.045 1.00 12.08 181 THR B C 1
ATOM 1415 O O . THR A 1 181 ? 40.352 -53.318 13.717 1.00 12.28 181 THR B O 1
ATOM 1419 N N . TRP A 1 182 ? 38.161 -53.391 13.167 1.00 11.36 182 TRP B N 1
ATOM 1420 C CA . TRP A 1 182 ? 38.375 -53.508 11.734 1.00 10.72 182 TRP B CA 1
ATOM 1421 C C . TRP A 1 182 ? 39.325 -52.423 11.241 1.00 10.52 182 TRP B C 1
ATOM 1422 O O . TRP A 1 182 ? 39.157 -51.256 11.563 1.00 10.48 182 TRP B O 1
ATOM 1433 N N . GLY A 1 183 ? 40.334 -52.825 10.474 1.00 10.56 183 GLY B N 1
ATOM 1434 C CA . GLY A 1 183 ? 41.266 -51.888 9.874 1.00 10.71 183 GLY B CA 1
ATOM 1435 C C . GLY A 1 183 ? 42.508 -51.674 10.733 1.00 10.78 183 GLY B C 1
ATOM 1436 O O . GLY A 1 183 ? 43.530 -51.238 10.220 1.00 10.38 183 GLY B O 1
ATOM 1437 N N . VAL A 1 184 ? 42.420 -51.994 12.028 1.00 11.42 184 VAL B N 1
ATOM 1438 C CA . VAL A 1 184 ? 43.513 -51.762 12.960 1.00 12.00 184 VAL B CA 1
ATOM 1439 C C . VAL A 1 184 ? 44.176 -53.094 13.316 1.00 12.66 184 VAL B C 1
ATOM 1440 O O . VAL A 1 184 ? 45.320 -53.313 12.923 1.00 12.91 184 VAL B O 1
ATOM 1444 N N . ASP A 1 185 ? 43.453 -53.967 14.037 1.00 13.32 185 ASP B N 1
ATOM 1445 C CA . ASP A 1 185 ? 43.987 -55.240 14.504 1.00 14.16 185 ASP B CA 1
ATOM 1446 C C . ASP A 1 185 ? 43.275 -56.421 13.842 1.00 15.11 185 ASP B C 1
ATOM 1447 O O . ASP A 1 185 ? 43.574 -57.571 14.164 1.00 14.94 185 ASP B O 1
ATOM 1452 N N . ASP A 1 186 ? 42.342 -56.133 12.919 1.00 16.18 186 ASP B N 1
ATOM 1453 C CA . ASP A 1 186 ? 41.492 -57.140 12.294 1.00 16.67 186 ASP B CA 1
ATOM 1454 C C . ASP A 1 186 ? 41.330 -56.785 10.818 1.00 16.16 186 ASP B C 1
ATOM 1455 O O . ASP A 1 186 ? 40.691 -55.790 10.492 1.00 16.67 186 ASP B O 1
ATOM 1460 N N . ILE A 1 187 ? 41.916 -57.583 9.920 1.00 15.81 187 ILE B N 1
ATOM 1461 C CA . ILE A 1 187 ? 41.981 -57.196 8.517 1.00 15.48 187 ILE B CA 1
ATOM 1462 C C . ILE A 1 187 ? 41.745 -58.396 7.602 1.00 15.32 187 ILE B C 1
ATOM 1463 O O . ILE A 1 187 ? 42.020 -59.543 7.949 1.00 15.70 187 ILE B O 1
ATOM 1468 N N . PRO A 1 188 ? 41.251 -58.148 6.372 1.00 14.91 188 PRO B N 1
ATOM 1469 C CA . PRO A 1 188 ? 41.060 -59.203 5.385 1.00 14.84 188 PRO B CA 1
ATOM 1470 C C . PRO A 1 188 ? 42.273 -59.376 4.485 1.00 14.84 188 PRO B C 1
ATOM 1471 O O . PRO A 1 188 ? 43.036 -58.434 4.279 1.00 14.35 188 PRO B O 1
ATOM 1475 N N . LEU A 1 189 ? 42.407 -60.592 3.943 1.00 14.92 189 LEU B N 1
ATOM 1476 C CA . LEU A 1 189 ? 43.465 -60.926 3.009 1.00 14.64 189 LEU B CA 1
ATOM 1477 C C . LEU A 1 189 ? 42.833 -61.642 1.822 1.00 13.93 189 LEU B C 1
ATOM 1478 O O . LEU A 1 189 ? 42.635 -62.853 1.851 1.00 13.68 189 LEU B O 1
ATOM 1483 N N . ILE A 1 190 ? 42.499 -60.853 0.797 1.00 13.52 190 ILE B N 1
ATOM 1484 C CA . ILE A 1 190 ? 41.749 -61.332 -0.349 1.00 13.32 190 ILE B CA 1
ATOM 1485 C C . ILE A 1 190 ? 42.737 -61.535 -1.490 1.00 12.92 190 ILE B C 1
ATOM 1486 O O . ILE A 1 190 ? 42.975 -60.630 -2.287 1.00 12.78 190 ILE B O 1
ATOM 1491 N N . PHE A 1 191 ? 43.309 -62.743 -1.533 1.00 12.90 191 PHE B N 1
ATOM 1492 C CA . PHE A 1 191 ? 44.378 -63.076 -2.458 1.00 12.81 191 PHE B CA 1
ATOM 1493 C C . PHE A 1 191 ? 43.800 -63.398 -3.831 1.00 12.71 191 PHE B C 1
ATOM 1494 O O . PHE A 1 191 ? 42.889 -64.213 -3.943 1.00 12.31 191 PHE B O 1
ATOM 1502 N N . GLN A 1 192 ? 44.366 -62.762 -4.863 1.00 13.00 192 GLN B N 1
ATOM 1503 C CA . GLN A 1 192 ? 43.959 -62.981 -6.241 1.00 13.24 192 GLN B CA 1
ATOM 1504 C C . GLN A 1 192 ? 45.188 -62.859 -7.131 1.00 13.08 192 GLN B C 1
ATOM 1505 O O . GLN A 1 192 ? 46.180 -62.270 -6.721 1.00 13.06 192 GLN B O 1
ATOM 1511 N N . ASP A 1 193 ? 45.118 -63.435 -8.333 1.00 13.25 193 ASP B N 1
ATOM 1512 C CA . ASP A 1 193 ? 46.194 -63.320 -9.304 1.00 13.76 193 ASP B CA 1
ATOM 1513 C C . ASP A 1 193 ? 45.631 -62.806 -10.627 1.00 14.18 193 ASP B C 1
ATOM 1514 O O . ASP A 1 193 ? 44.615 -63.291 -11.117 1.00 14.61 193 ASP B O 1
ATOM 1519 N N . ARG A 1 194 ? 46.312 -61.808 -11.196 1.00 14.60 194 ARG B N 1
ATOM 1520 C CA . ARG A 1 194 ? 45.956 -61.241 -12.487 1.00 14.89 194 ARG B CA 1
ATOM 1521 C C . ARG A 1 194 ? 47.227 -60.956 -13.284 1.00 14.67 194 ARG B C 1
ATOM 1522 O O . ARG A 1 194 ? 48.326 -60.912 -12.733 1.00 14.60 194 ARG B O 1
ATOM 1530 N N . THR A 1 195 ? 47.055 -60.768 -14.594 1.00 14.55 195 THR B N 1
ATOM 1531 C CA . THR A 1 195 ? 48.117 -60.310 -15.471 1.00 14.51 195 THR B CA 1
ATOM 1532 C C . THR A 1 195 ? 47.662 -58.992 -16.087 1.00 14.58 195 THR B C 1
ATOM 1533 O O . THR A 1 195 ? 46.557 -58.901 -16.612 1.00 14.45 195 THR B O 1
ATOM 1537 N N . PHE A 1 196 ? 48.531 -57.980 -16.001 1.00 14.96 196 PHE B N 1
ATOM 1538 C CA . PHE A 1 196 ? 48.260 -56.660 -16.541 1.00 14.85 196 PHE B CA 1
ATOM 1539 C C . PHE A 1 196 ? 48.777 -56.595 -17.971 1.00 15.01 196 PHE B C 1
ATOM 1540 O O . PHE A 1 196 ? 49.930 -56.929 -18.231 1.00 14.92 196 PHE B O 1
ATOM 1548 N N . HIS A 1 197 ? 47.894 -56.172 -18.881 1.00 15.47 197 HIS B N 1
ATOM 1549 C CA . HIS A 1 197 ? 48.230 -55.948 -20.275 1.00 15.93 197 HIS B CA 1
ATOM 1550 C C . HIS A 1 197 ? 48.122 -54.453 -20.541 1.00 16.13 197 HIS B C 1
ATOM 1551 O O . HIS A 1 197 ? 47.061 -53.972 -20.924 1.00 16.35 197 HIS B O 1
ATOM 1558 N N . ASP A 1 198 ? 49.227 -53.731 -20.320 1.00 16.56 198 ASP B N 1
ATOM 1559 C CA . ASP A 1 198 ? 49.240 -52.280 -20.397 1.00 16.97 198 ASP B CA 1
ATOM 1560 C C . ASP A 1 198 ? 48.388 -51.733 -19.255 1.00 16.84 198 ASP B C 1
ATOM 1561 O O . ASP A 1 198 ? 47.484 -50.929 -19.476 1.00 16.40 198 ASP B O 1
ATOM 1566 N N . SER A 1 199 ? 48.693 -52.198 -18.036 1.00 17.06 199 SER B N 1
ATOM 1567 C CA . SER A 1 199 ? 47.977 -51.804 -16.832 1.00 17.42 199 SER B CA 1
ATOM 1568 C C . SER A 1 199 ? 46.485 -52.087 -16.986 1.00 17.32 199 SER B C 1
ATOM 1569 O O . SER A 1 199 ? 45.661 -51.263 -16.596 1.00 17.89 199 SER B O 1
ATOM 1572 N N . GLN A 1 200 ? 46.155 -53.257 -17.545 1.00 16.98 200 GLN B N 1
ATOM 1573 C CA . GLN A 1 200 ? 44.792 -53.557 -17.947 1.00 16.75 200 GLN B CA 1
ATOM 1574 C C . GLN A 1 200 ? 44.557 -55.064 -17.869 1.00 16.56 200 GLN B C 1
ATOM 1575 O O . GLN A 1 200 ? 45.416 -55.842 -18.272 1.00 16.41 200 GLN B O 1
ATOM 1581 N N . TRP A 1 201 ? 43.384 -55.467 -17.367 1.00 16.65 201 TRP B N 1
ATOM 1582 C CA . TRP A 1 201 ? 43.031 -56.874 -17.256 1.00 16.80 201 TRP B CA 1
ATOM 1583 C C . TRP A 1 201 ? 42.278 -57.312 -18.507 1.00 18.10 201 TRP B C 1
ATOM 1584 O O . TRP A 1 201 ? 41.324 -56.656 -18.903 1.00 18.35 201 TRP B O 1
ATOM 1595 N N . ASP A 1 202 ? 42.731 -58.414 -19.119 1.00 19.71 202 ASP B N 1
ATOM 1596 C CA . ASP A 1 202 ? 42.093 -58.980 -20.298 1.00 21.05 202 ASP B CA 1
ATOM 1597 C C . ASP A 1 202 ? 41.928 -60.483 -20.073 1.00 21.52 202 ASP B C 1
ATOM 1598 O O . ASP A 1 202 ? 42.879 -61.243 -20.244 1.00 22.13 202 ASP B O 1
ATOM 1603 N N . TYR A 1 203 ? 40.710 -60.890 -19.692 1.00 21.42 203 TYR B N 1
ATOM 1604 C CA . TYR A 1 203 ? 40.427 -62.269 -19.330 1.00 21.09 203 TYR B CA 1
ATOM 1605 C C . TYR A 1 203 ? 40.550 -63.172 -20.559 1.00 21.08 203 TYR B C 1
ATOM 1606 O O . TYR A 1 203 ? 41.088 -64.272 -20.454 1.00 21.08 203 TYR B O 1
ATOM 1615 N N . GLN A 1 204 ? 40.070 -62.700 -21.719 1.00 20.99 204 GLN B N 1
ATOM 1616 C CA . GLN A 1 204 ? 40.143 -63.451 -22.966 1.00 21.21 204 GLN B CA 1
ATOM 1617 C C . GLN A 1 204 ? 41.582 -63.856 -23.284 1.00 21.76 204 GLN B C 1
ATOM 1618 O O . GLN A 1 204 ? 41.811 -64.916 -23.859 1.00 22.12 204 GLN B O 1
ATOM 1620 N N . ALA A 1 205 ? 42.546 -63.009 -22.906 1.00 22.65 205 ALA B N 1
ATOM 1621 C CA . ALA A 1 205 ? 43.945 -63.203 -23.256 1.00 22.99 205 ALA B CA 1
ATOM 1622 C C . ALA A 1 205 ? 44.581 -64.308 -22.417 1.00 23.37 205 ALA B C 1
ATOM 1623 O O . ALA A 1 205 ? 45.465 -65.010 -22.901 1.00 24.13 205 ALA B O 1
ATOM 1625 N N . ASP A 1 206 ? 44.141 -64.451 -21.162 1.00 23.48 206 ASP B N 1
ATOM 1626 C CA . ASP A 1 206 ? 44.829 -65.302 -20.202 1.00 24.42 206 ASP B CA 1
ATOM 1627 C C . ASP A 1 206 ? 44.126 -66.651 -20.028 1.00 24.59 206 ASP B C 1
ATOM 1628 O O . ASP A 1 206 ? 44.619 -67.492 -19.277 1.00 23.70 206 ASP B O 1
ATOM 1633 N N . TYR A 1 207 ? 43.003 -66.855 -20.741 1.00 25.07 207 TYR B N 1
ATOM 1634 C CA . TYR A 1 207 ? 42.053 -67.924 -20.459 1.00 24.13 207 TYR B CA 1
ATOM 1635 C C . TYR A 1 207 ? 42.722 -69.286 -20.616 1.00 24.42 207 TYR B C 1
ATOM 1636 O O . TYR A 1 207 ? 43.484 -69.497 -21.558 1.00 25.36 207 TYR B O 1
ATOM 1645 N N . ASP A 1 208 ? 42.430 -70.186 -19.667 1.00 24.14 208 ASP B N 1
ATOM 1646 C CA . ASP A 1 208 ? 42.741 -71.602 -19.785 1.00 24.46 208 ASP B CA 1
ATOM 1647 C C . ASP A 1 208 ? 41.535 -72.368 -19.254 1.00 23.50 208 ASP B C 1
ATOM 1648 O O . ASP A 1 208 ? 41.051 -72.078 -18.167 1.00 22.91 208 ASP B O 1
ATOM 1653 N N . MET A 1 209 ? 41.040 -73.338 -20.016 1.00 23.41 209 MET B N 1
ATOM 1654 C CA . MET A 1 209 ? 39.841 -74.053 -19.605 1.00 23.23 209 MET B CA 1
ATOM 1655 C C . MET A 1 209 ? 40.054 -74.774 -18.275 1.00 21.61 209 MET B C 1
ATOM 1656 O O . MET A 1 209 ? 39.106 -74.979 -17.525 1.00 21.03 209 MET B O 1
ATOM 1661 N N . ASP A 1 210 ? 41.297 -75.163 -17.983 1.00 20.68 210 ASP B N 1
ATOM 1662 C CA . ASP A 1 210 ? 41.595 -75.861 -16.741 1.00 19.75 210 ASP B CA 1
ATOM 1663 C C . ASP A 1 210 ? 41.761 -74.865 -15.595 1.00 18.77 210 ASP B C 1
ATOM 1664 O O . ASP A 1 210 ? 42.123 -75.254 -14.488 1.00 18.59 210 ASP B O 1
ATOM 1669 N N . GLY A 1 211 ? 41.514 -73.581 -15.868 1.00 17.80 211 GLY B N 1
ATOM 1670 C CA . GLY A 1 211 ? 41.653 -72.542 -14.863 1.00 17.25 211 GLY B CA 1
ATOM 1671 C C . GLY A 1 211 ? 42.639 -71.471 -15.317 1.00 16.98 211 GLY B C 1
ATOM 1672 O O . GLY A 1 211 ? 43.735 -71.789 -15.777 1.00 16.76 211 GLY B O 1
ATOM 1673 N N . THR A 1 212 ? 42.233 -70.205 -15.162 1.00 16.68 212 THR B N 1
ATOM 1674 C CA . THR A 1 212 ? 43.020 -69.066 -15.595 1.00 16.08 212 THR B CA 1
ATOM 1675 C C . THR A 1 212 ? 43.910 -68.631 -14.436 1.00 15.72 212 THR B C 1
ATOM 1676 O O . THR A 1 212 ? 43.465 -68.551 -13.288 1.00 14.99 212 THR B O 1
ATOM 1680 N N . LEU A 1 213 ? 45.180 -68.370 -14.774 1.00 15.77 213 LEU B N 1
ATOM 1681 C CA . LEU A 1 213 ? 46.196 -67.973 -13.814 1.00 15.47 213 LEU B CA 1
ATOM 1682 C C . LEU A 1 213 ? 46.737 -66.595 -14.194 1.00 15.09 213 LEU B C 1
ATOM 1683 O O . LEU A 1 213 ? 46.921 -66.296 -15.370 1.00 14.83 213 LEU B O 1
ATOM 1688 N N . GLY A 1 214 ? 46.972 -65.764 -13.173 1.00 14.92 214 GLY B N 1
ATOM 1689 C CA . GLY A 1 214 ? 47.671 -64.501 -13.335 1.00 14.82 214 GLY B CA 1
ATOM 1690 C C . GLY A 1 214 ? 49.111 -64.619 -12.850 1.00 14.72 214 GLY B C 1
ATOM 1691 O O . GLY A 1 214 ? 49.443 -65.532 -12.097 1.00 14.68 214 GLY B O 1
ATOM 1692 N N . ASP A 1 215 ? 49.955 -63.681 -13.285 1.00 14.80 215 ASP B N 1
ATOM 1693 C CA . ASP A 1 215 ? 51.366 -63.706 -12.940 1.00 15.17 215 ASP B CA 1
ATOM 1694 C C . ASP A 1 215 ? 51.664 -62.688 -11.842 1.00 15.20 215 ASP B C 1
ATOM 1695 O O . ASP A 1 215 ? 52.811 -62.565 -11.424 1.00 15.68 215 ASP B O 1
ATOM 1700 N N . THR A 1 216 ? 50.634 -61.962 -11.383 1.00 15.06 216 THR B N 1
ATOM 1701 C CA . THR A 1 216 ? 50.820 -60.868 -10.443 1.00 15.31 216 THR B CA 1
ATOM 1702 C C . THR A 1 216 ? 49.807 -60.960 -9.305 1.00 15.19 216 THR B C 1
ATOM 1703 O O . THR A 1 216 ? 48.612 -60.735 -9.502 1.00 14.42 216 THR B O 1
ATOM 1707 N N . ALA A 1 217 ? 50.326 -61.231 -8.101 1.00 15.45 217 ALA B N 1
ATOM 1708 C CA . ALA A 1 217 ? 49.504 -61.379 -6.912 1.00 15.18 217 ALA B CA 1
ATOM 1709 C C . ALA A 1 217 ? 48.973 -60.016 -6.483 1.00 14.99 217 ALA B C 1
ATOM 1710 O O . ALA A 1 217 ? 49.729 -59.051 -6.429 1.00 15.62 217 ALA B O 1
ATOM 1712 N N . LEU A 1 218 ? 47.665 -59.961 -6.211 1.00 14.62 218 LEU B N 1
ATOM 1713 C CA . LEU A 1 218 ? 47.034 -58.834 -5.542 1.00 14.47 218 LEU B CA 1
ATOM 1714 C C . LEU A 1 218 ? 46.655 -59.250 -4.123 1.00 14.12 218 LEU B C 1
ATOM 1715 O O . LEU A 1 218 ? 46.553 -60.435 -3.824 1.00 14.81 218 LEU B O 1
ATOM 1720 N N . VAL A 1 219 ? 46.420 -58.256 -3.265 1.00 13.34 219 VAL B N 1
ATOM 1721 C CA . VAL A 1 219 ? 45.910 -58.474 -1.924 1.00 12.86 219 VAL B CA 1
ATOM 1722 C C . VAL A 1 219 ? 45.004 -57.297 -1.571 1.00 12.89 219 VAL B C 1
ATOM 1723 O O . VAL A 1 219 ? 45.485 -56.177 -1.420 1.00 12.97 219 VAL B O 1
ATOM 1727 N N . ASN A 1 220 ? 43.693 -57.561 -1.481 1.00 12.85 220 ASN B N 1
ATOM 1728 C CA . ASN A 1 220 ? 42.676 -56.523 -1.381 1.00 12.54 220 ASN B CA 1
ATOM 1729 C C . ASN A 1 220 ? 42.814 -55.558 -2.557 1.00 12.36 220 ASN B C 1
ATOM 1730 O O . ASN A 1 220 ? 42.554 -54.369 -2.411 1.00 12.10 220 ASN B O 1
ATOM 1735 N N . GLY A 1 221 ? 43.229 -56.086 -3.716 1.00 12.60 221 GLY B N 1
ATOM 1736 C CA . GLY A 1 221 ? 43.438 -55.294 -4.918 1.00 13.01 221 GLY B CA 1
ATOM 1737 C C . GLY A 1 221 ? 44.649 -54.362 -4.816 1.00 13.45 221 GLY B C 1
ATOM 1738 O O . GLY A 1 221 ? 44.731 -53.367 -5.538 1.00 13.98 221 GLY B O 1
ATOM 1739 N N . THR A 1 222 ? 45.587 -54.684 -3.919 1.00 13.33 222 THR B N 1
ATOM 1740 C CA . THR A 1 222 ? 46.788 -53.892 -3.730 1.00 13.39 222 THR B CA 1
ATOM 1741 C C . THR A 1 222 ? 47.981 -54.713 -4.207 1.00 14.07 222 THR B C 1
ATOM 1742 O O . THR A 1 222 ? 48.021 -55.923 -3.992 1.00 14.53 222 THR B O 1
ATOM 1746 N N . VAL A 1 223 ? 48.957 -54.037 -4.830 1.00 14.46 223 VAL B N 1
ATOM 1747 C CA . VAL A 1 223 ? 50.170 -54.675 -5.319 1.00 14.34 223 VAL B CA 1
ATOM 1748 C C . VAL A 1 223 ? 51.346 -54.246 -4.443 1.00 14.41 223 VAL B C 1
ATOM 1749 O O . VAL A 1 223 ? 51.458 -53.079 -4.087 1.00 14.32 223 VAL B O 1
ATOM 1753 N N . ASN A 1 224 ? 52.200 -55.207 -4.080 1.00 14.96 224 ASN B N 1
ATOM 1754 C CA . ASN A 1 224 ? 53.277 -54.973 -3.132 1.00 15.76 224 ASN B CA 1
ATOM 1755 C C . ASN A 1 224 ? 52.721 -54.264 -1.904 1.00 15.61 224 ASN B C 1
ATOM 1756 O O . ASN A 1 224 ? 53.150 -53.169 -1.555 1.00 15.89 224 ASN B O 1
ATOM 1761 N N . ALA A 1 225 ? 51.741 -54.901 -1.267 1.00 15.51 225 ALA B N 1
ATOM 1762 C CA . ALA A 1 225 ? 51.034 -54.285 -0.158 1.00 15.17 225 ALA B CA 1
ATOM 1763 C C . ALA A 1 225 ? 51.934 -54.279 1.071 1.00 14.51 225 ALA B C 1
ATOM 1764 O O . ALA A 1 225 ? 52.765 -55.171 1.242 1.00 14.21 225 ALA B O 1
ATOM 1766 N N . GLU A 1 226 ? 51.759 -53.242 1.895 1.00 14.01 226 GLU B N 1
ATOM 1767 C CA . GLU A 1 226 ? 52.411 -53.148 3.188 1.00 13.67 226 GLU B CA 1
ATOM 1768 C C . GLU A 1 226 ? 51.384 -52.659 4.202 1.00 13.21 226 GLU B C 1
ATOM 1769 O O . GLU A 1 226 ? 50.701 -51.664 3.955 1.00 13.17 226 GLU B O 1
ATOM 1771 N N . PHE A 1 227 ? 51.287 -53.371 5.330 1.00 12.65 227 PHE B N 1
ATOM 1772 C CA . PHE A 1 227 ? 50.391 -52.980 6.401 1.00 12.49 227 PHE B CA 1
ATOM 1773 C C . PHE A 1 227 ? 51.194 -52.777 7.680 1.00 12.08 227 PHE B C 1
ATOM 1774 O O . PHE A 1 227 ? 51.939 -53.667 8.081 1.00 11.81 227 PHE B O 1
ATOM 1782 N N . THR A 1 228 ? 51.005 -51.622 8.326 1.00 11.86 228 THR B N 1
ATOM 1783 C CA . THR A 1 228 ? 51.713 -51.314 9.559 1.00 11.83 228 THR B CA 1
ATOM 1784 C C . THR A 1 228 ? 50.917 -51.847 10.745 1.00 11.73 228 THR B C 1
ATOM 1785 O O . THR A 1 228 ? 49.750 -51.511 10.905 1.00 11.73 228 THR B O 1
ATOM 1789 N N . VAL A 1 229 ? 51.576 -52.653 11.584 1.00 11.88 229 VAL B N 1
ATOM 1790 C CA . VAL A 1 229 ? 50.957 -53.221 12.767 1.00 12.20 229 VAL B CA 1
ATOM 1791 C C . VAL A 1 229 ? 51.170 -52.273 13.944 1.00 12.88 229 VAL B C 1
ATOM 1792 O O . VAL A 1 229 ? 52.290 -51.857 14.213 1.00 13.16 229 VAL B O 1
ATOM 1796 N N . THR A 1 230 ? 50.079 -51.927 14.632 1.00 13.60 230 THR B N 1
ATOM 1797 C CA . THR A 1 230 ? 50.136 -51.042 15.782 1.00 14.09 230 THR B CA 1
ATOM 1798 C C . THR A 1 230 ? 49.631 -51.749 17.042 1.00 14.74 230 THR B C 1
ATOM 1799 O O . THR A 1 230 ? 49.393 -51.101 18.057 1.00 15.14 230 THR B O 1
ATOM 1801 N N . ARG A 1 231 ? 49.462 -53.078 16.984 1.00 15.23 231 ARG B N 1
ATOM 1802 C CA . ARG A 1 231 ? 49.008 -53.848 18.135 1.00 15.24 231 ARG B CA 1
ATOM 1803 C C . ARG A 1 231 ? 49.626 -55.250 18.099 1.00 15.07 231 ARG B C 1
ATOM 1804 O O . ARG A 1 231 ? 49.829 -55.818 17.029 1.00 14.43 231 ARG B O 1
ATOM 1812 N N . PRO A 1 232 ? 49.933 -55.847 19.275 1.00 15.39 232 PRO B N 1
ATOM 1813 C CA . PRO A 1 232 ? 50.629 -57.137 19.344 1.00 15.60 232 PRO B CA 1
ATOM 1814 C C . PRO A 1 232 ? 49.961 -58.304 18.616 1.00 15.69 232 PRO B C 1
ATOM 1815 O O . PRO A 1 232 ? 50.633 -59.138 18.012 1.00 15.28 232 PRO B O 1
ATOM 1819 N N . CYS A 1 233 ? 48.633 -58.382 18.724 1.00 15.64 233 CYS B N 1
ATOM 1820 C CA . CYS A 1 233 ? 47.883 -59.470 18.126 1.00 15.05 233 CYS B CA 1
ATOM 1821 C C . CYS A 1 233 ? 47.178 -58.957 16.875 1.00 14.27 233 CYS B C 1
ATOM 1822 O O . CYS A 1 233 ? 46.570 -57.890 16.890 1.00 14.17 233 CYS B O 1
ATOM 1825 N N . LEU A 1 234 ? 47.284 -59.723 15.788 1.00 13.82 234 LEU B N 1
ATOM 1826 C CA . LEU A 1 234 ? 46.679 -59.365 14.515 1.00 13.51 234 LEU B CA 1
ATOM 1827 C C . LEU A 1 234 ? 45.775 -60.511 14.065 1.00 13.23 234 LEU B C 1
ATOM 1828 O O . LEU A 1 234 ? 46.194 -61.662 14.065 1.00 13.36 234 LEU B O 1
ATOM 1833 N N . ARG A 1 235 ? 44.543 -60.188 13.666 1.00 12.94 235 ARG B N 1
ATOM 1834 C CA . ARG A 1 235 ? 43.627 -61.174 13.121 1.00 12.95 235 ARG B CA 1
ATOM 1835 C C . ARG A 1 235 ? 43.500 -61.000 11.610 1.00 12.57 235 ARG B C 1
ATOM 1836 O O . ARG A 1 235 ? 42.938 -60.014 11.143 1.00 12.18 235 ARG B O 1
ATOM 1844 N N . LEU A 1 236 ? 44.018 -61.977 10.859 1.00 12.63 236 LEU B N 1
ATOM 1845 C CA . LEU A 1 236 ? 43.935 -61.979 9.410 1.00 12.91 236 LEU B CA 1
ATOM 1846 C C . LEU A 1 236 ? 42.777 -62.868 8.980 1.00 13.25 236 LEU B C 1
ATOM 1847 O O . LEU A 1 236 ? 42.652 -63.996 9.450 1.00 13.81 236 LEU B O 1
ATOM 1852 N N . ARG A 1 237 ? 41.948 -62.357 8.069 1.00 13.21 237 ARG B N 1
ATOM 1853 C CA . ARG A 1 237 ? 40.884 -63.147 7.481 1.00 13.05 237 ARG B CA 1
ATOM 1854 C C . ARG A 1 237 ? 41.290 -63.459 6.047 1.00 13.02 237 ARG B C 1
ATOM 1855 O O . ARG A 1 237 ? 41.078 -62.642 5.150 1.00 13.44 237 ARG B O 1
ATOM 1863 N N . VAL A 1 238 ? 41.884 -64.642 5.856 1.00 12.44 238 VAL B N 1
ATOM 1864 C CA . VAL A 1 238 ? 42.475 -64.998 4.579 1.00 12.02 238 VAL B CA 1
ATOM 1865 C C . VAL A 1 238 ? 41.417 -65.666 3.706 1.00 11.20 238 VAL B C 1
ATOM 1866 O O . VAL A 1 238 ? 40.651 -66.495 4.181 1.00 10.78 238 VAL B O 1
ATOM 1870 N N . LEU A 1 239 ? 41.405 -65.285 2.425 1.00 10.87 239 LEU B N 1
ATOM 1871 C CA . LEU A 1 239 ? 40.480 -65.812 1.441 1.00 10.77 239 LEU B CA 1
ATOM 1872 C C . LEU A 1 239 ? 41.191 -65.943 0.099 1.00 10.59 239 LEU B C 1
ATOM 1873 O O . LEU A 1 239 ? 41.740 -64.973 -0.415 1.00 10.39 239 LEU B O 1
ATOM 1878 N N . ASN A 1 240 ? 41.164 -67.155 -0.460 1.00 10.63 240 ASN B N 1
ATOM 1879 C CA . ASN A 1 240 ? 41.650 -67.395 -1.807 1.00 10.76 240 ASN B CA 1
ATOM 1880 C C . ASN A 1 240 ? 40.536 -67.027 -2.785 1.00 10.77 240 ASN B C 1
ATOM 1881 O O . ASN A 1 240 ? 39.591 -67.789 -2.974 1.00 10.56 240 ASN B O 1
ATOM 1886 N N . GLY A 1 241 ? 40.660 -65.842 -3.389 1.00 10.99 241 GLY B N 1
ATOM 1887 C CA . GLY A 1 241 ? 39.708 -65.363 -4.376 1.00 11.33 241 GLY B CA 1
ATOM 1888 C C . GLY A 1 241 ? 40.211 -65.574 -5.803 1.00 11.55 241 GLY B C 1
ATOM 1889 O O . GLY A 1 241 ? 39.711 -64.956 -6.747 1.00 11.54 241 GLY B O 1
ATOM 1890 N N . ALA A 1 242 ? 41.206 -66.452 -5.958 1.00 11.76 242 ALA B N 1
ATOM 1891 C CA . ALA A 1 242 ? 41.718 -66.774 -7.277 1.00 12.31 242 ALA B CA 1
ATOM 1892 C C . ALA A 1 242 ? 40.654 -67.538 -8.061 1.00 12.76 242 ALA B C 1
ATOM 1893 O O . ALA A 1 242 ? 39.726 -68.107 -7.482 1.00 12.55 242 ALA B O 1
ATOM 1895 N N . ASN A 1 243 ? 40.806 -67.531 -9.388 1.00 13.25 243 ASN B N 1
ATOM 1896 C CA . ASN A 1 243 ? 40.000 -68.375 -10.249 1.00 13.76 243 ASN B CA 1
ATOM 1897 C C . ASN A 1 243 ? 40.439 -69.825 -10.074 1.00 14.13 243 ASN B C 1
ATOM 1898 O O . ASN A 1 243 ? 39.591 -70.704 -9.900 1.00 14.08 243 ASN B O 1
ATOM 1903 N N . ARG A 1 244 ? 41.766 -70.042 -10.116 1.00 14.35 244 ARG B N 1
ATOM 1904 C CA . ARG A 1 244 ? 42.356 -71.375 -10.097 1.00 14.15 244 ARG B CA 1
ATOM 1905 C C . ARG A 1 244 ? 43.433 -71.497 -9.022 1.00 13.78 244 ARG B C 1
ATOM 1906 O O . ARG A 1 244 ? 43.558 -72.545 -8.399 1.00 13.66 244 ARG B O 1
ATOM 1914 N N . ARG A 1 245 ? 44.234 -70.443 -8.833 1.00 13.80 245 ARG B N 1
ATOM 1915 C CA . ARG A 1 245 ? 45.512 -70.588 -8.157 1.00 13.81 245 ARG B CA 1
ATOM 1916 C C . ARG A 1 245 ? 45.274 -71.023 -6.713 1.00 14.40 245 ARG B C 1
ATOM 1917 O O . ARG A 1 245 ? 44.440 -70.441 -6.018 1.00 14.23 245 ARG B O 1
ATOM 1925 N N . GLU A 1 246 ? 45.996 -72.079 -6.306 1.00 14.78 246 GLU B N 1
ATOM 1926 C CA . GLU A 1 246 ? 46.103 -72.466 -4.910 1.00 14.93 246 GLU B CA 1
ATOM 1927 C C . GLU A 1 246 ? 46.946 -71.422 -4.182 1.00 15.51 246 GLU B C 1
ATOM 1928 O O . GLU A 1 246 ? 47.799 -70.780 -4.793 1.00 15.69 246 GLU B O 1
ATOM 1934 N N . LEU A 1 247 ? 46.688 -71.249 -2.880 1.00 15.79 247 LEU B N 1
ATOM 1935 C CA . LEU A 1 247 ? 47.401 -70.274 -2.076 1.00 15.90 247 LEU B CA 1
ATOM 1936 C C . LEU A 1 247 ? 48.203 -71.001 -1.005 1.00 16.03 247 LEU B C 1
ATOM 1937 O O . LEU A 1 247 ? 47.651 -71.406 0.014 1.00 16.06 247 LEU B O 1
ATOM 1942 N N . ARG A 1 248 ? 49.507 -71.157 -1.246 1.00 16.25 248 ARG B N 1
ATOM 1943 C CA . ARG A 1 248 ? 50.407 -71.724 -0.256 1.00 16.27 248 ARG B CA 1
ATOM 1944 C C . ARG A 1 248 ? 51.039 -70.569 0.512 1.00 16.32 248 ARG B C 1
ATOM 1945 O O . ARG A 1 248 ? 52.052 -70.013 0.089 1.00 17.20 248 ARG B O 1
ATOM 1953 N N . LEU A 1 249 ? 50.408 -70.211 1.633 1.00 16.03 249 LEU B N 1
ATOM 1954 C CA . LEU A 1 249 ? 50.802 -69.059 2.422 1.00 16.35 249 LEU B CA 1
ATOM 1955 C C . LEU A 1 249 ? 51.914 -69.450 3.391 1.00 16.47 249 LEU B C 1
ATOM 1956 O O . LEU A 1 249 ? 51.714 -70.323 4.233 1.00 16.70 249 LEU B O 1
ATOM 1961 N N . ASN A 1 250 ? 53.069 -68.779 3.276 1.00 16.40 250 ASN B N 1
ATOM 1962 C CA . ASN A 1 250 ? 54.187 -69.004 4.179 1.00 16.71 250 ASN B CA 1
ATOM 1963 C C . ASN A 1 250 ? 54.836 -67.671 4.546 1.00 17.03 250 ASN B C 1
ATOM 1964 O O . ASN A 1 250 ? 54.423 -66.613 4.079 1.00 16.67 250 ASN B O 1
ATOM 1969 N N . SER A 1 251 ? 55.848 -67.749 5.415 1.00 17.51 251 SER B N 1
ATOM 1970 C CA . SER A 1 251 ? 56.690 -66.610 5.733 1.00 18.23 251 SER B CA 1
ATOM 1971 C C . SER A 1 251 ? 58.141 -67.073 5.838 1.00 18.50 251 SER B C 1
ATOM 1972 O O . SER A 1 251 ? 58.405 -68.201 6.252 1.00 18.21 251 SER B O 1
ATOM 1975 N N . ASP A 1 252 ? 59.076 -66.191 5.464 1.00 19.04 252 ASP B N 1
ATOM 1976 C CA . ASP A 1 252 ? 60.496 -66.502 5.522 1.00 19.44 252 ASP B CA 1
ATOM 1977 C C . ASP A 1 252 ? 60.945 -66.675 6.973 1.00 19.32 252 ASP B C 1
ATOM 1978 O O . ASP A 1 252 ? 61.894 -67.407 7.228 1.00 19.40 252 ASP B O 1
ATOM 1980 N N . GLN A 1 253 ? 60.243 -66.033 7.916 1.00 19.78 253 GLN B N 1
ATOM 1981 C CA . GLN A 1 253 ? 60.605 -66.076 9.327 1.00 20.30 253 GLN B CA 1
ATOM 1982 C C . GLN A 1 253 ? 59.677 -67.009 10.111 1.00 19.81 253 GLN B C 1
ATOM 1983 O O . GLN A 1 253 ? 59.681 -66.976 11.340 1.00 19.48 253 GLN B O 1
ATOM 1989 N N . ASN A 1 254 ? 58.903 -67.846 9.405 1.00 19.61 254 ASN B N 1
ATOM 1990 C CA . ASN A 1 254 ? 58.138 -68.930 10.012 1.00 19.07 254 ASN B CA 1
ATOM 1991 C C . ASN A 1 254 ? 57.485 -68.473 11.316 1.00 18.60 254 ASN B C 1
ATOM 1992 O O . ASN A 1 254 ? 57.661 -69.100 12.365 1.00 17.80 254 ASN B O 1
ATOM 1997 N N . ILE A 1 255 ? 56.734 -67.368 11.231 1.00 18.33 255 ILE B N 1
ATOM 1998 C CA . ILE A 1 255 ? 55.956 -66.882 12.358 1.00 17.79 255 ILE B CA 1
ATOM 1999 C C . ILE A 1 255 ? 54.778 -67.830 12.541 1.00 17.66 255 ILE B C 1
ATOM 2000 O O . ILE A 1 255 ? 54.187 -68.274 11.558 1.00 17.95 255 ILE B O 1
ATOM 2005 N N . VAL A 1 256 ? 54.464 -68.133 13.806 1.00 17.20 256 VAL B N 1
ATOM 2006 C CA . VAL A 1 256 ? 53.395 -69.059 14.137 1.00 16.76 256 VAL B CA 1
ATOM 2007 C C . VAL A 1 256 ? 52.052 -68.405 13.823 1.00 16.28 256 VAL B C 1
ATOM 2008 O O . VAL A 1 256 ? 51.738 -67.337 14.349 1.00 15.57 256 VAL B O 1
ATOM 2012 N N . MET A 1 257 ? 51.282 -69.083 12.960 1.00 16.06 257 MET B N 1
ATOM 2013 C CA . MET A 1 257 ? 49.911 -68.723 12.646 1.00 15.67 257 MET B CA 1
ATOM 2014 C C . MET A 1 257 ? 48.975 -69.584 13.484 1.00 14.59 257 MET B C 1
ATOM 2015 O O . MET A 1 257 ? 48.842 -70.777 13.235 1.00 14.97 257 MET B O 1
ATOM 2020 N N . THR A 1 258 ? 48.335 -68.971 14.481 1.00 13.54 258 THR B N 1
ATOM 2021 C CA . THR A 1 258 ? 47.287 -69.635 15.239 1.00 12.78 258 THR B CA 1
ATOM 2022 C C . THR A 1 258 ? 45.968 -69.503 14.476 1.00 12.23 258 THR B C 1
ATOM 2023 O O . THR A 1 258 ? 45.417 -68.411 14.389 1.00 12.13 258 THR B O 1
ATOM 2027 N N . GLN A 1 259 ? 45.448 -70.625 13.959 1.00 11.80 259 GLN B N 1
ATOM 2028 C CA . GLN A 1 259 ? 44.220 -70.634 13.169 1.00 11.30 259 GLN B CA 1
ATOM 2029 C C . GLN A 1 259 ? 42.992 -70.899 14.010 1.00 11.15 259 GLN B C 1
ATOM 2030 O O . GLN A 1 259 ? 42.747 -72.028 14.395 1.00 10.75 259 GLN B O 1
ATOM 2036 N N . ILE A 1 260 ? 42.279 -69.822 14.326 1.00 11.35 260 ILE B N 1
ATOM 2037 C CA . ILE A 1 260 ? 41.011 -69.859 15.049 1.00 11.44 260 ILE B CA 1
ATOM 2038 C C . ILE A 1 260 ? 39.796 -70.360 14.235 1.00 11.38 260 ILE B C 1
ATOM 2039 O O . ILE A 1 260 ? 38.915 -70.997 14.792 1.00 10.93 260 ILE B O 1
ATOM 2044 N N . ALA A 1 261 ? 39.715 -70.050 12.941 1.00 11.75 261 ALA B N 1
ATOM 2045 C CA . ALA A 1 261 ? 38.518 -70.346 12.159 1.00 12.34 261 ALA B CA 1
ATOM 2046 C C . ALA A 1 261 ? 38.729 -70.861 10.729 1.00 13.13 261 ALA B C 1
ATOM 2047 O O . ALA A 1 261 ? 39.788 -70.724 10.147 1.00 13.17 261 ALA B O 1
ATOM 2049 N N . SER A 1 262 ? 37.691 -71.494 10.177 1.00 14.01 262 SER B N 1
ATOM 2050 C CA . SER A 1 262 ? 37.648 -71.885 8.776 1.00 14.71 262 SER B CA 1
ATOM 2051 C C . SER A 1 262 ? 36.421 -71.240 8.147 1.00 14.93 262 SER B C 1
ATOM 2052 O O . SER A 1 262 ? 35.875 -70.284 8.677 1.00 14.66 262 SER B O 1
ATOM 2055 N N . ASP A 1 263 ? 35.966 -71.796 7.033 1.00 15.42 263 ASP B N 1
ATOM 2056 C CA . ASP A 1 263 ? 34.879 -71.245 6.247 1.00 15.74 263 ASP B CA 1
ATOM 2057 C C . ASP A 1 263 ? 33.540 -71.163 6.969 1.00 14.98 263 ASP B C 1
ATOM 2058 O O . ASP A 1 263 ? 32.815 -70.198 6.780 1.00 14.44 263 ASP B O 1
ATOM 2063 N N . GLY A 1 264 ? 33.176 -72.185 7.742 1.00 14.59 264 GLY B N 1
ATOM 2064 C CA . GLY A 1 264 ? 31.942 -72.180 8.519 1.00 14.00 264 GLY B CA 1
ATOM 2065 C C . GLY A 1 264 ? 32.120 -71.674 9.946 1.00 13.41 264 GLY B C 1
ATOM 2066 O O . GLY A 1 264 ? 31.220 -71.822 10.763 1.00 13.11 264 GLY B O 1
ATOM 2067 N N . GLY A 1 265 ? 33.292 -71.120 10.255 1.00 12.96 265 GLY B N 1
ATOM 2068 C CA . GLY A 1 265 ? 33.522 -70.479 11.536 1.00 12.81 265 GLY B CA 1
ATOM 2069 C C . GLY A 1 265 ? 34.558 -71.219 12.374 1.00 12.55 265 GLY B C 1
ATOM 2070 O O . GLY A 1 265 ? 35.431 -71.903 11.843 1.00 12.12 265 GLY B O 1
ATOM 2071 N N . PHE A 1 266 ? 34.420 -71.072 13.697 1.00 12.55 266 PHE B N 1
ATOM 2072 C CA . PHE A 1 266 ? 35.474 -71.398 14.641 1.00 12.55 266 PHE B CA 1
ATOM 2073 C C . PHE A 1 266 ? 35.756 -72.892 14.619 1.00 12.30 266 PHE B C 1
ATOM 2074 O O . PHE A 1 266 ? 34.897 -73.688 14.241 1.00 12.43 266 PHE B O 1
ATOM 2082 N N . LEU A 1 267 ? 36.982 -73.230 15.029 1.00 12.21 267 LEU B N 1
ATOM 2083 C CA . LEU A 1 267 ? 37.410 -74.604 15.210 1.00 12.11 267 LEU B CA 1
ATOM 2084 C C . LEU A 1 267 ? 37.188 -75.001 16.660 1.00 12.31 267 LEU B C 1
ATOM 2085 O O . LEU A 1 267 ? 37.141 -74.146 17.538 1.00 12.03 267 LEU B O 1
ATOM 2090 N N . PRO A 1 268 ? 37.043 -76.309 16.960 1.00 12.96 268 PRO B N 1
ATOM 2091 C CA . PRO A 1 268 ? 36.940 -76.748 18.348 1.00 13.57 268 PRO B CA 1
ATOM 2092 C C . PRO A 1 268 ? 38.056 -76.120 19.181 1.00 14.42 268 PRO B C 1
ATOM 2093 O O . PRO A 1 268 ? 37.790 -75.509 20.215 1.00 14.64 268 PRO B O 1
ATOM 2097 N N . HIS A 1 269 ? 39.298 -76.260 18.695 1.00 15.15 269 HIS B N 1
ATOM 2098 C CA . HIS A 1 269 ? 40.471 -75.718 19.360 1.00 15.40 269 HIS B CA 1
ATOM 2099 C C . HIS A 1 269 ? 41.349 -75.037 18.315 1.00 15.64 269 HIS B C 1
ATOM 2100 O O . HIS A 1 269 ? 41.233 -75.350 17.129 1.00 15.44 269 HIS B O 1
ATOM 2107 N N . ALA A 1 270 ? 42.229 -74.134 18.777 1.00 15.85 270 ALA B N 1
ATOM 2108 C CA . ALA A 1 270 ? 43.138 -73.404 17.903 1.00 16.20 270 ALA B CA 1
ATOM 2109 C C . ALA A 1 270 ? 44.264 -74.323 17.435 1.00 16.93 270 ALA B C 1
ATOM 2110 O O . ALA A 1 270 ? 44.624 -75.259 18.143 1.00 17.80 270 ALA B O 1
ATOM 2112 N N . ILE A 1 271 ? 44.813 -74.035 16.247 1.00 17.06 271 ILE B N 1
ATOM 2113 C CA . ILE A 1 271 ? 45.837 -74.861 15.620 1.00 16.98 271 ILE B CA 1
ATOM 2114 C C . ILE A 1 271 ? 47.021 -73.981 15.229 1.00 16.70 271 ILE B C 1
ATOM 2115 O O . ILE A 1 271 ? 46.862 -73.022 14.478 1.00 16.51 271 ILE B O 1
ATOM 2120 N N . GLU A 1 272 ? 48.216 -74.356 15.691 1.00 16.70 272 GLU B N 1
ATOM 2121 C CA . GLU A 1 272 ? 49.414 -73.581 15.418 1.00 16.65 272 GLU B CA 1
ATOM 2122 C C . GLU A 1 272 ? 50.136 -74.188 14.218 1.00 16.86 272 GLU B C 1
ATOM 2123 O O . GLU A 1 272 ? 50.306 -75.402 14.141 1.00 16.91 272 GLU B O 1
ATOM 2129 N N . MET A 1 273 ? 50.539 -73.323 13.282 1.00 17.27 273 MET B N 1
ATOM 2130 C CA . MET A 1 273 ? 51.215 -73.740 12.066 1.00 17.92 273 MET B CA 1
ATOM 2131 C C . MET A 1 273 ? 52.029 -72.568 11.518 1.00 18.08 273 MET B C 1
ATOM 2132 O O . MET A 1 273 ? 51.780 -71.416 11.860 1.00 17.43 273 MET B O 1
ATOM 2137 N N . THR A 1 274 ? 53.023 -72.876 10.681 1.00 18.54 274 THR B N 1
ATOM 2138 C CA . THR A 1 274 ? 53.854 -71.857 10.067 1.00 19.01 274 THR B CA 1
ATOM 2139 C C . THR A 1 274 ? 53.517 -71.742 8.582 1.00 20.39 274 THR B C 1
ATOM 2140 O O . THR A 1 274 ? 54.041 -70.871 7.893 1.00 22.02 274 THR B O 1
ATOM 2144 N N . LYS A 1 275 ? 52.660 -72.641 8.091 1.00 20.87 275 LYS B N 1
ATOM 2145 C CA . LYS A 1 275 ? 52.232 -72.647 6.704 1.00 21.27 275 LYS B CA 1
ATOM 2146 C C . LYS A 1 275 ? 50.745 -72.979 6.674 1.00 21.37 275 LYS B C 1
ATOM 2147 O O . LYS A 1 275 ? 50.199 -73.456 7.669 1.00 21.55 275 LYS B O 1
ATOM 2153 N N . ILE A 1 276 ? 50.101 -72.712 5.531 1.00 20.62 276 ILE B N 1
ATOM 2154 C CA . ILE A 1 276 ? 48.712 -73.088 5.329 1.00 20.01 276 ILE B CA 1
ATOM 2155 C C . ILE A 1 276 ? 48.391 -73.006 3.840 1.00 19.68 276 ILE B C 1
ATOM 2156 O O . ILE A 1 276 ? 48.647 -71.996 3.200 1.00 20.27 276 ILE B O 1
ATOM 2161 N N . MET A 1 277 ? 47.828 -74.089 3.300 1.00 19.72 277 MET B N 1
ATOM 2162 C CA . MET A 1 277 ? 47.360 -74.117 1.925 1.00 19.20 277 MET B CA 1
ATOM 2163 C C . MET A 1 277 ? 45.860 -73.845 1.913 1.00 18.79 277 MET B C 1
ATOM 2164 O O . MET A 1 277 ? 45.134 -74.314 2.786 1.00 18.97 277 MET B O 1
ATOM 2169 N N . LEU A 1 278 ? 45.420 -73.065 0.922 1.00 18.18 278 LEU B N 1
ATOM 2170 C CA . LEU A 1 278 ? 44.014 -72.759 0.729 1.00 17.54 278 LEU B CA 1
ATOM 2171 C C . LEU A 1 278 ? 43.686 -72.911 -0.747 1.00 17.80 278 LEU B C 1
ATOM 2172 O O . LEU A 1 278 ? 44.328 -72.308 -1.601 1.00 17.27 278 LEU B O 1
ATOM 2177 N N . THR A 1 279 ? 42.624 -73.667 -1.005 1.00 19.09 279 THR B N 1
ATOM 2178 C CA . THR A 1 279 ? 42.117 -73.848 -2.351 1.00 19.60 279 THR B CA 1
ATOM 2179 C C . THR A 1 279 ? 41.083 -72.777 -2.563 1.00 19.36 279 THR B C 1
ATOM 2180 O O . THR A 1 279 ? 40.715 -72.062 -1.640 1.00 19.51 279 THR B O 1
ATOM 2184 N N . ASN A 1 280 ? 40.580 -72.682 -3.775 1.00 19.13 280 ASN B N 1
ATOM 2185 C CA . ASN A 1 280 ? 39.704 -71.571 -4.067 1.00 18.97 280 ASN B CA 1
ATOM 2186 C C . ASN A 1 280 ? 38.433 -71.618 -3.229 1.00 18.36 280 ASN B C 1
ATOM 2187 O O . ASN A 1 280 ? 37.823 -72.665 -3.084 1.00 17.75 280 ASN B O 1
ATOM 2192 N N . ALA A 1 281 ? 38.063 -70.458 -2.681 1.00 18.17 281 ALA B N 1
ATOM 2193 C CA . ALA A 1 281 ? 36.830 -70.246 -1.922 1.00 18.15 281 ALA B CA 1
ATOM 2194 C C . ALA A 1 281 ? 36.990 -70.627 -0.454 1.00 18.07 281 ALA B C 1
ATOM 2195 O O . ALA A 1 281 ? 36.084 -70.427 0.348 1.00 17.77 281 ALA B O 1
ATOM 2197 N N . GLU A 1 282 ? 38.159 -71.142 -0.094 1.00 17.81 282 GLU B N 1
ATOM 2198 C CA . GLU A 1 282 ? 38.431 -71.441 1.295 1.00 17.76 282 GLU B CA 1
ATOM 2199 C C . GLU A 1 282 ? 38.773 -70.175 2.041 1.00 16.67 282 GLU B C 1
ATOM 2200 O O . GLU A 1 282 ? 39.280 -69.224 1.473 1.00 16.47 282 GLU B O 1
ATOM 2206 N N . ARG A 1 283 ? 38.497 -70.199 3.330 1.00 16.00 283 ARG B N 1
ATOM 2207 C CA . ARG A 1 283 ? 38.775 -69.065 4.173 1.00 15.32 283 ARG B CA 1
ATOM 2208 C C . ARG A 1 283 ? 39.459 -69.576 5.432 1.00 14.62 283 ARG B C 1
ATOM 2209 O O . ARG A 1 283 ? 39.239 -70.709 5.836 1.00 14.13 283 ARG B O 1
ATOM 2217 N N . ALA A 1 284 ? 40.302 -68.740 6.031 1.00 14.12 284 ALA B N 1
ATOM 2218 C CA . ALA A 1 284 ? 40.923 -69.076 7.298 1.00 13.64 284 ALA B CA 1
ATOM 2219 C C . ALA A 1 284 ? 41.193 -67.785 8.056 1.00 13.04 284 ALA B C 1
ATOM 2220 O O . ALA A 1 284 ? 41.717 -66.836 7.481 1.00 13.22 284 ALA B O 1
ATOM 2222 N N . GLU A 1 285 ? 40.792 -67.749 9.327 1.00 12.56 285 GLU B N 1
ATOM 2223 C CA . GLU A 1 285 ? 41.090 -66.617 10.185 1.00 12.46 285 GLU B CA 1
ATOM 2224 C C . GLU A 1 285 ? 42.214 -67.036 11.122 1.00 12.07 285 GLU B C 1
ATOM 2225 O O . GLU A 1 285 ? 42.078 -68.020 11.848 1.00 11.36 285 GLU B O 1
ATOM 2231 N N . ILE A 1 286 ? 43.328 -66.292 11.076 1.00 12.03 286 ILE B N 1
ATOM 2232 C CA . ILE A 1 286 ? 44.513 -66.643 11.839 1.00 12.02 286 ILE B CA 1
ATOM 2233 C C . ILE A 1 286 ? 44.924 -65.453 12.698 1.00 12.05 286 ILE B C 1
ATOM 2234 O O . ILE A 1 286 ? 44.677 -64.306 12.335 1.00 12.52 286 ILE B O 1
ATOM 2239 N N . LEU A 1 287 ? 45.555 -65.761 13.834 1.00 11.79 287 LEU B N 1
ATOM 2240 C CA . LEU A 1 287 ? 46.168 -64.763 14.689 1.00 11.70 287 LEU B CA 1
ATOM 2241 C C . LEU A 1 287 ? 47.687 -64.818 14.532 1.00 11.94 287 LEU B C 1
ATOM 2242 O O . LEU A 1 287 ? 48.269 -65.894 14.434 1.00 11.85 287 LEU B O 1
ATOM 2247 N N . LEU A 1 288 ? 48.318 -63.639 14.528 1.00 12.25 288 LEU B N 1
ATOM 2248 C CA . LEU A 1 288 ? 49.762 -63.528 14.628 1.00 12.40 288 LEU B CA 1
ATOM 2249 C C . LEU A 1 288 ? 50.082 -62.769 15.906 1.00 12.73 288 LEU B C 1
ATOM 2250 O O . LEU A 1 288 ? 49.265 -61.970 16.354 1.00 12.65 288 LEU B O 1
ATOM 2255 N N . ASP A 1 289 ? 51.255 -63.050 16.487 1.00 13.42 289 ASP B N 1
ATOM 2256 C CA . ASP A 1 289 ? 51.674 -62.403 17.719 1.00 14.06 289 ASP B CA 1
ATOM 2257 C C . ASP A 1 289 ? 53.035 -61.752 17.508 1.00 14.60 289 ASP B C 1
ATOM 2258 O O . ASP A 1 289 ? 54.009 -62.437 17.199 1.00 15.46 289 ASP B O 1
ATOM 2263 N N . PHE A 1 290 ? 53.094 -60.428 17.707 1.00 14.45 290 PHE B N 1
ATOM 2264 C CA . PHE A 1 290 ? 54.272 -59.648 17.371 1.00 13.95 290 PHE B CA 1
ATOM 2265 C C . PHE A 1 290 ? 55.000 -59.193 18.635 1.00 14.19 290 PHE B C 1
ATOM 2266 O O . PHE A 1 290 ? 55.859 -58.320 18.559 1.00 14.01 290 PHE B O 1
ATOM 2274 N N . SER A 1 291 ? 54.678 -59.804 19.781 1.00 14.75 291 SER B N 1
ATOM 2275 C CA . SER A 1 291 ? 55.251 -59.404 21.056 1.00 15.57 291 SER B CA 1
ATOM 2276 C C . SER A 1 291 ? 56.780 -59.452 21.001 1.00 16.26 291 SER B C 1
ATOM 2277 O O . SER A 1 291 ? 57.447 -58.477 21.343 1.00 16.72 291 SER B O 1
ATOM 2280 N N . ASP A 1 292 ? 57.332 -60.583 20.540 1.00 16.52 292 ASP B N 1
ATOM 2281 C CA . ASP A 1 292 ? 58.771 -60.798 20.522 1.00 16.42 292 ASP B CA 1
ATOM 2282 C C . ASP A 1 292 ? 59.398 -60.228 19.248 1.00 16.18 292 ASP B C 1
ATOM 2283 O O . ASP A 1 292 ? 60.258 -60.858 18.649 1.00 15.89 292 ASP B O 1
ATOM 2285 N N . TYR A 1 293 ? 58.974 -59.027 18.838 1.00 16.79 293 TYR B N 1
ATOM 2286 C CA . TYR A 1 293 ? 59.541 -58.348 17.679 1.00 17.32 293 TYR B CA 1
ATOM 2287 C C . TYR A 1 293 ? 59.925 -56.924 18.078 1.00 16.66 293 TYR B C 1
ATOM 2288 O O . TYR A 1 293 ? 59.421 -56.384 19.059 1.00 16.54 293 TYR B O 1
ATOM 2297 N N . LYS A 1 294 ? 60.845 -56.339 17.306 1.00 15.94 294 LYS B N 1
ATOM 2298 C CA . LYS A 1 294 ? 61.267 -54.966 17.509 1.00 15.67 294 LYS B CA 1
ATOM 2299 C C . LYS A 1 294 ? 60.621 -54.090 16.437 1.00 15.38 294 LYS B C 1
ATOM 2300 O O . LYS A 1 294 ? 60.229 -54.582 15.378 1.00 14.60 294 LYS B O 1
ATOM 2302 N N . LYS A 1 295 ? 60.503 -52.791 16.737 1.00 15.59 295 LYS B N 1
ATOM 2303 C CA . LYS A 1 295 ? 59.884 -51.838 15.830 1.00 15.90 295 LYS B CA 1
ATOM 2304 C C . LYS A 1 295 ? 60.738 -51.704 14.573 1.00 15.82 295 LYS B C 1
ATOM 2305 O O . LYS A 1 295 ? 61.957 -51.567 14.667 1.00 15.67 295 LYS B O 1
ATOM 2311 N N . GLY A 1 296 ? 60.077 -51.756 13.408 1.00 15.77 296 GLY B N 1
ATOM 2312 C CA . GLY A 1 296 ? 60.744 -51.617 12.125 1.00 15.78 296 GLY B CA 1
ATOM 2313 C C . GLY A 1 296 ? 60.966 -52.957 11.427 1.00 15.97 296 GLY B C 1
ATOM 2314 O O . GLY A 1 296 ? 61.312 -52.975 10.251 1.00 15.77 296 GLY B O 1
ATOM 2315 N N . ASP A 1 297 ? 60.780 -54.071 12.147 1.00 16.56 297 ASP B N 1
ATOM 2316 C CA . ASP A 1 297 ? 60.942 -55.386 11.551 1.00 17.77 297 ASP B CA 1
ATOM 2317 C C . ASP A 1 297 ? 59.846 -55.587 10.510 1.00 18.33 297 ASP B C 1
ATOM 2318 O O . ASP A 1 297 ? 58.741 -55.082 10.670 1.00 18.93 297 ASP B O 1
ATOM 2323 N N . ARG A 1 298 ? 60.169 -56.314 9.439 1.00 19.02 298 ARG B N 1
ATOM 2324 C CA . ARG A 1 298 ? 59.179 -56.702 8.448 1.00 19.58 298 ARG B CA 1
ATOM 2325 C C . ARG A 1 298 ? 58.927 -58.205 8.551 1.00 19.44 298 ARG B C 1
ATOM 2326 O O . ARG A 1 298 ? 59.874 -58.989 8.603 1.00 20.19 298 ARG B O 1
ATOM 2334 N N . ILE A 1 299 ? 57.647 -58.598 8.578 1.00 18.99 299 ILE B N 1
ATOM 2335 C CA . ILE A 1 299 ? 57.253 -59.999 8.497 1.00 18.48 299 ILE B CA 1
ATOM 2336 C C . ILE A 1 299 ? 56.551 -60.226 7.162 1.00 18.67 299 ILE B C 1
ATOM 2337 O O . ILE A 1 299 ? 55.370 -59.933 7.012 1.00 18.44 299 ILE B O 1
ATOM 2342 N N . VAL A 1 300 ? 57.304 -60.749 6.195 1.00 19.17 300 VAL B N 1
ATOM 2343 C CA . VAL A 1 300 ? 56.828 -60.869 4.831 1.00 19.52 300 VAL B CA 1
ATOM 2344 C C . VAL A 1 300 ? 56.085 -62.191 4.680 1.00 20.39 300 VAL B C 1
ATOM 2345 O O . VAL A 1 300 ? 56.623 -63.253 4.977 1.00 21.04 300 VAL B O 1
ATOM 2349 N N . LEU A 1 301 ? 54.846 -62.101 4.224 1.00 21.20 301 LEU B N 1
ATOM 2350 C CA . LEU A 1 301 ? 54.060 -63.278 3.962 1.00 21.50 301 LEU B CA 1
ATOM 2351 C C . LEU A 1 301 ? 54.159 -63.500 2.479 1.00 21.72 301 LEU B C 1
ATOM 2352 O O . LEU A 1 301 ? 54.153 -62.554 1.703 1.00 21.92 301 LEU B O 1
ATOM 2357 N N . LYS A 1 302 ? 54.269 -64.752 2.097 1.00 21.63 302 LYS B N 1
ATOM 2358 C CA . LYS A 1 302 ? 54.494 -65.045 0.718 1.00 21.85 302 LYS B CA 1
ATOM 2359 C C . LYS A 1 302 ? 53.523 -66.096 0.264 1.00 22.32 302 LYS B C 1
ATOM 2360 O O . LYS A 1 302 ? 53.077 -66.924 1.035 1.00 22.79 302 LYS B O 1
ATOM 2366 N N . ALA A 1 303 ? 53.187 -66.040 -1.005 1.00 22.56 303 ALA B N 1
ATOM 2367 C CA . ALA A 1 303 ? 52.456 -67.116 -1.596 1.00 22.50 303 ALA B CA 1
ATOM 2368 C C . ALA A 1 303 ? 53.528 -67.878 -2.293 1.00 22.72 303 ALA B C 1
ATOM 2369 O O . ALA A 1 303 ? 54.089 -67.374 -3.257 1.00 22.68 303 ALA B O 1
ATOM 2371 N N . ASP A 1 304 ? 53.797 -69.079 -1.819 1.00 22.83 304 ASP B N 1
ATOM 2372 C CA . ASP A 1 304 ? 54.903 -69.818 -2.372 1.00 22.88 304 ASP B CA 1
ATOM 2373 C C . ASP A 1 304 ? 56.168 -68.997 -2.146 1.00 22.46 304 ASP B C 1
ATOM 2374 O O . ASP A 1 304 ? 56.478 -68.644 -1.016 1.00 22.24 304 ASP B O 1
ATOM 2379 N N . ASP A 1 305 ? 56.863 -68.639 -3.223 1.00 22.21 305 ASP B N 1
ATOM 2380 C CA . ASP A 1 305 ? 58.123 -67.920 -3.120 1.00 21.13 305 ASP B CA 1
ATOM 2381 C C . ASP A 1 305 ? 57.987 -66.448 -3.479 1.00 20.18 305 ASP B C 1
ATOM 2382 O O . ASP A 1 305 ? 58.989 -65.757 -3.630 1.00 19.71 305 ASP B O 1
ATOM 2384 N N . VAL A 1 306 ? 56.758 -65.965 -3.615 1.00 19.23 306 VAL B N 1
ATOM 2385 C CA . VAL A 1 306 ? 56.569 -64.573 -3.938 1.00 18.67 306 VAL B CA 1
ATOM 2386 C C . VAL A 1 306 ? 55.863 -63.883 -2.787 1.00 18.82 306 VAL B C 1
ATOM 2387 O O . VAL A 1 306 ? 54.846 -64.347 -2.315 1.00 18.86 306 VAL B O 1
ATOM 2391 N N . PRO A 1 307 ? 56.429 -62.777 -2.284 1.00 19.13 307 PRO B N 1
ATOM 2392 C CA . PRO A 1 307 ? 55.786 -61.997 -1.229 1.00 19.19 307 PRO B CA 1
ATOM 2393 C C . PRO A 1 307 ? 54.493 -61.296 -1.641 1.00 19.06 307 PRO B C 1
ATOM 2394 O O . PRO A 1 307 ? 54.438 -60.675 -2.701 1.00 19.27 307 PRO B O 1
ATOM 2398 N N . ILE A 1 308 ? 53.473 -61.366 -0.784 1.00 18.32 308 ILE B N 1
ATOM 2399 C CA . ILE A 1 308 ? 52.185 -60.766 -1.105 1.00 17.32 308 ILE B CA 1
ATOM 2400 C C . ILE A 1 308 ? 51.788 -59.645 -0.152 1.00 16.39 308 ILE B C 1
ATOM 2401 O O . ILE A 1 308 ? 51.087 -58.726 -0.548 1.00 15.85 308 ILE B O 1
ATOM 2406 N N . LEU A 1 309 ? 52.207 -59.741 1.101 1.00 16.11 309 LEU B N 1
ATOM 2407 C CA . LEU A 1 309 ? 51.945 -58.703 2.078 1.00 15.77 309 LEU B CA 1
ATOM 2408 C C . LEU A 1 309 ? 53.173 -58.576 2.957 1.00 15.63 309 LEU B C 1
ATOM 2409 O O . LEU A 1 309 ? 53.832 -59.564 3.251 1.00 15.66 309 LEU B O 1
ATOM 2414 N N . THR A 1 310 ? 53.456 -57.360 3.397 1.00 15.31 310 THR B N 1
ATOM 2415 C CA . THR A 1 310 ? 54.544 -57.149 4.314 1.00 15.04 310 THR B CA 1
ATOM 2416 C C . THR A 1 310 ? 53.952 -56.506 5.540 1.00 15.18 310 THR B C 1
ATOM 2417 O O . THR A 1 310 ? 53.242 -55.516 5.451 1.00 15.28 310 THR B O 1
ATOM 2421 N N . LEU A 1 311 ? 54.228 -57.106 6.682 1.00 15.48 311 LEU B N 1
ATOM 2422 C CA . LEU A 1 311 ? 53.715 -56.609 7.941 1.00 16.02 311 LEU B CA 1
ATOM 2423 C C . LEU A 1 311 ? 54.831 -55.872 8.677 1.00 16.97 311 LEU B C 1
ATOM 2424 O O . LEU A 1 311 ? 55.645 -56.492 9.351 1.00 17.64 311 LEU B O 1
ATOM 2429 N N . LYS A 1 312 ? 54.860 -54.544 8.537 1.00 17.89 312 LYS B N 1
ATOM 2430 C CA . LYS A 1 312 ? 55.834 -53.711 9.222 1.00 18.76 312 LYS B CA 1
ATOM 2431 C C . LYS A 1 312 ? 55.363 -53.453 10.651 1.00 17.90 312 LYS B C 1
ATOM 2432 O O . LYS A 1 312 ? 54.185 -53.198 10.884 1.00 17.82 312 LYS B O 1
ATOM 2438 N N . VAL A 1 313 ? 56.295 -53.503 11.604 1.00 17.34 313 VAL B N 1
ATOM 2439 C CA . VAL A 1 313 ? 55.961 -53.326 13.006 1.00 17.56 313 VAL B CA 1
ATOM 2440 C C . VAL A 1 313 ? 56.213 -51.878 13.409 1.00 17.69 313 VAL B C 1
ATOM 2441 O O . VAL A 1 313 ? 57.343 -51.405 13.332 1.00 17.37 313 VAL B O 1
ATOM 2445 N N . GLY A 1 314 ? 55.144 -51.200 13.846 1.00 18.44 314 GLY B N 1
ATOM 2446 C CA . GLY A 1 314 ? 55.224 -49.845 14.366 1.00 19.49 314 GLY B CA 1
ATOM 2447 C C . GLY A 1 314 ? 55.229 -49.842 15.893 1.00 20.06 314 GLY B C 1
ATOM 2448 O O . GLY A 1 314 ? 55.380 -50.894 16.515 1.00 20.11 314 GLY B O 1
ATOM 2449 N N . GLU A 1 315 ? 55.079 -48.645 16.478 1.00 20.38 315 GLU B N 1
ATOM 2450 C CA . GLU A 1 315 ? 54.895 -48.508 17.913 1.00 20.55 315 GLU B CA 1
ATOM 2451 C C . GLU A 1 315 ? 53.493 -48.994 18.263 1.00 19.60 315 GLU B C 1
ATOM 2452 O O . GLU A 1 315 ? 52.525 -48.586 17.627 1.00 18.73 315 GLU B O 1
ATOM 2458 N N . PHE A 1 316 ? 53.404 -49.878 19.262 1.00 19.32 316 PHE B N 1
ATOM 2459 C CA . PHE A 1 316 ? 52.130 -50.444 19.666 1.00 19.34 316 PHE B CA 1
ATOM 2460 C C . PHE A 1 316 ? 51.399 -49.451 20.561 1.00 19.20 316 PHE B C 1
ATOM 2461 O O . PHE A 1 316 ? 52.011 -48.820 21.417 1.00 19.12 316 PHE B O 1
ATOM 2469 N N . THR A 1 317 ? 50.082 -49.336 20.354 1.00 19.29 317 THR B N 1
ATOM 2470 C CA . THR A 1 317 ? 49.251 -48.414 21.109 1.00 19.25 317 THR B CA 1
ATOM 2471 C C . THR A 1 317 ? 48.759 -49.117 22.372 1.00 20.28 317 THR B C 1
ATOM 2472 O O . THR A 1 317 ? 48.892 -48.563 23.462 1.00 21.35 317 THR B O 1
ATOM 2476 N N . GLU A 1 318 ? 48.212 -50.334 22.213 1.00 20.42 318 GLU B N 1
ATOM 2477 C CA . GLU A 1 318 ? 47.671 -51.114 23.316 1.00 19.99 318 GLU B CA 1
ATOM 2478 C C . GLU A 1 318 ? 48.308 -52.500 23.330 1.00 19.41 318 GLU B C 1
ATOM 2479 O O . GLU A 1 318 ? 49.091 -52.829 22.442 1.00 19.34 318 GLU B O 1
ATOM 2485 N N . ASP A 1 319 ? 47.927 -53.302 24.336 1.00 18.77 319 ASP B N 1
ATOM 2486 C CA . ASP A 1 319 ? 48.116 -54.747 24.326 1.00 18.12 319 ASP B CA 1
ATOM 2487 C C . ASP A 1 319 ? 46.739 -55.402 24.211 1.00 17.32 319 ASP B C 1
ATOM 2488 O O . ASP A 1 319 ? 45.964 -55.392 25.166 1.00 16.79 319 ASP B O 1
ATOM 2493 N N . ASN A 1 320 ? 46.454 -55.977 23.034 1.00 16.70 320 ASN B N 1
ATOM 2494 C CA . ASN A 1 320 ? 45.128 -56.490 22.719 1.00 16.25 320 ASN B CA 1
ATOM 2495 C C . ASN A 1 320 ? 45.073 -58.012 22.879 1.00 16.75 320 ASN B C 1
ATOM 2496 O O . ASN A 1 320 ? 44.102 -58.636 22.459 1.00 16.60 320 ASN B O 1
ATOM 2501 N N . ARG A 1 321 ? 46.103 -58.597 23.509 1.00 17.42 321 ARG B N 1
ATOM 2502 C CA . ARG A 1 321 ? 46.166 -60.029 23.749 1.00 17.85 321 ARG B CA 1
ATOM 2503 C C . ARG A 1 321 ? 45.273 -60.390 24.936 1.00 17.35 321 ARG B C 1
ATOM 2504 O O . ARG A 1 321 ? 45.443 -59.840 26.023 1.00 17.60 321 ARG B O 1
ATOM 2512 N N . ARG A 1 322 ? 44.338 -61.326 24.714 1.00 16.47 322 ARG B N 1
ATOM 2513 C CA . ARG A 1 322 ? 43.432 -61.818 25.744 1.00 16.03 322 ARG B CA 1
ATOM 2514 C C . ARG A 1 322 ? 43.407 -63.345 25.694 1.00 15.33 322 ARG B C 1
ATOM 2515 O O . ARG A 1 322 ? 43.228 -63.919 24.624 1.00 15.49 322 ARG B O 1
ATOM 2523 N N . GLN A 1 323 ? 43.558 -64.006 26.846 1.00 14.80 323 GLN B N 1
ATOM 2524 C CA . GLN A 1 323 ? 43.545 -65.462 26.880 1.00 14.99 323 GLN B CA 1
ATOM 2525 C C . GLN A 1 323 ? 42.265 -65.986 26.227 1.00 14.94 323 GLN B C 1
ATOM 2526 O O . GLN A 1 323 ? 41.169 -65.533 26.553 1.00 14.47 323 GLN B O 1
ATOM 2528 N N . LEU A 1 324 ? 42.424 -66.933 25.289 1.00 14.92 324 LEU B N 1
ATOM 2529 C CA . LEU A 1 324 ? 41.308 -67.684 24.729 1.00 14.63 324 LEU B CA 1
ATOM 2530 C C . LEU A 1 324 ? 40.981 -68.846 25.658 1.00 14.68 324 LEU B C 1
ATOM 2531 O O . LEU A 1 324 ? 41.775 -69.184 26.531 1.00 14.68 324 LEU B O 1
ATOM 2536 N N . PRO A 1 325 ? 39.802 -69.491 25.504 1.00 14.92 325 PRO B N 1
ATOM 2537 C CA . PRO A 1 325 ? 39.544 -70.778 26.147 1.00 15.09 325 PRO B CA 1
ATOM 2538 C C . PRO A 1 325 ? 40.158 -71.897 25.310 1.00 15.21 325 PRO B C 1
ATOM 2539 O O . PRO A 1 325 ? 40.500 -71.676 24.147 1.00 14.98 325 PRO B O 1
ATOM 2543 N N . LYS A 1 326 ? 40.297 -73.086 25.917 1.00 15.36 326 LYS B N 1
ATOM 2544 C CA . LYS A 1 326 ? 40.897 -74.236 25.254 1.00 15.28 326 LYS B CA 1
ATOM 2545 C C . LYS A 1 326 ? 39.966 -74.751 24.157 1.00 15.60 326 LYS B C 1
ATOM 2546 O O . LYS A 1 326 ? 40.426 -75.067 23.056 1.00 15.63 326 LYS B O 1
ATOM 2548 N N . THR A 1 327 ? 38.661 -74.818 24.474 1.00 15.49 327 THR B N 1
ATOM 2549 C CA . THR A 1 327 ? 37.634 -75.112 23.485 1.00 15.60 327 THR B CA 1
ATOM 2550 C C . THR A 1 327 ? 37.046 -73.796 22.979 1.00 15.37 327 THR B C 1
ATOM 2551 O O . THR A 1 327 ? 36.391 -73.083 23.734 1.00 15.45 327 THR B O 1
ATOM 2555 N N . LEU A 1 328 ? 37.265 -73.503 21.691 1.00 15.19 328 LEU B N 1
ATOM 2556 C CA . LEU A 1 328 ? 36.752 -72.293 21.070 1.00 15.25 328 LEU B CA 1
ATOM 2557 C C . LEU A 1 328 ? 35.264 -72.433 20.770 1.00 15.61 328 LEU B C 1
ATOM 2558 O O . LEU A 1 328 ? 34.576 -71.425 20.677 1.00 15.40 328 LEU B O 1
ATOM 2563 N N . LYS A 1 329 ? 34.798 -73.674 20.575 1.00 16.54 329 LYS B N 1
ATOM 2564 C CA . LYS A 1 329 ? 33.418 -73.943 20.198 1.00 17.52 329 LYS B CA 1
ATOM 2565 C C . LYS A 1 329 ? 33.106 -75.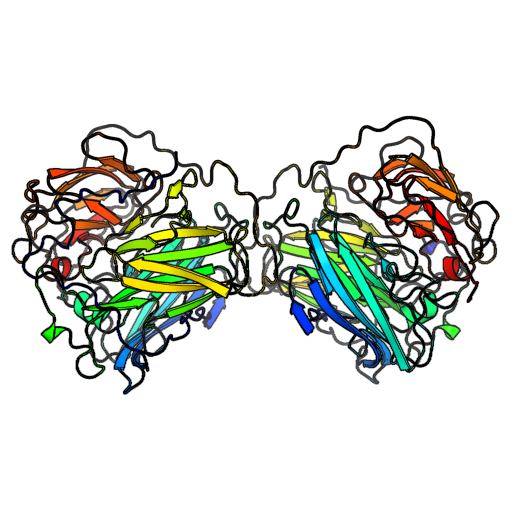434 20.352 1.00 18.57 329 LYS B C 1
ATOM 2566 O O . LYS A 1 329 ? 33.915 -76.286 19.987 1.00 19.47 329 LYS B O 1
ATOM 2572 N N . GLN A 1 330 ? 31.915 -75.743 20.880 1.00 19.10 330 GLN B N 1
ATOM 2573 C CA . GLN A 1 330 ? 31.461 -77.119 21.028 1.00 19.11 330 GLN B CA 1
ATOM 2574 C C . GLN A 1 330 ? 30.875 -77.600 19.706 1.00 18.01 330 GLN B C 1
ATOM 2575 O O . GLN A 1 330 ? 30.086 -76.885 19.099 1.00 17.36 330 GLN B O 1
ATOM 2581 N N . ILE A 1 331 ? 31.272 -78.807 19.275 1.00 17.74 331 ILE B N 1
ATOM 2582 C CA . ILE A 1 331 ? 30.805 -79.381 18.021 1.00 17.88 331 ILE B CA 1
ATOM 2583 C C . ILE A 1 331 ? 30.653 -80.894 18.185 1.00 18.80 331 ILE B C 1
ATOM 2584 O O . ILE A 1 331 ? 31.621 -81.599 18.455 1.00 18.69 331 ILE B O 1
ATOM 2589 N N . GLU A 1 332 ? 29.421 -81.385 18.012 1.00 20.18 332 GLU B N 1
ATOM 2590 C CA . GLU A 1 332 ? 29.157 -82.808 17.878 1.00 21.50 332 GLU B CA 1
ATOM 2591 C C . GLU A 1 332 ? 29.779 -83.304 16.574 1.00 21.64 332 GLU B C 1
ATOM 2592 O O . GLU A 1 332 ? 29.541 -82.711 15.523 1.00 21.26 332 GLU B O 1
ATOM 2598 N N . ARG A 1 333 ? 30.568 -84.387 16.659 1.00 21.88 333 ARG B N 1
ATOM 2599 C CA . ARG A 1 333 ? 31.166 -85.018 15.490 1.00 21.28 333 ARG B CA 1
ATOM 2600 C C . ARG A 1 333 ? 30.840 -86.510 15.415 1.00 21.68 333 ARG B C 1
ATOM 2601 O O . ARG A 1 333 ? 31.281 -87.180 14.484 1.00 20.50 333 ARG B O 1
ATOM 2609 N N . ASP A 1 334 ? 30.072 -87.025 16.385 1.00 23.61 334 ASP B N 1
ATOM 2610 C CA . ASP A 1 334 ? 29.757 -88.445 16.448 1.00 24.84 334 ASP B CA 1
ATOM 2611 C C . ASP A 1 334 ? 28.610 -88.737 15.481 1.00 23.49 334 ASP B C 1
ATOM 2612 O O . ASP A 1 334 ? 27.450 -88.495 15.810 1.00 23.65 334 ASP B O 1
ATOM 2617 N N . PHE A 1 335 ? 28.957 -89.249 14.290 1.00 21.82 335 PHE B N 1
ATOM 2618 C CA . PHE A 1 335 ? 27.985 -89.578 13.260 1.00 20.67 335 PHE B CA 1
ATOM 2619 C C . PHE A 1 335 ? 28.509 -90.734 12.411 1.00 18.36 335 PHE B C 1
ATOM 2620 O O . PHE A 1 335 ? 29.655 -90.714 11.979 1.00 17.83 335 PHE B O 1
ATOM 2628 N N . THR A 1 336 ? 27.633 -91.716 12.159 1.00 17.02 336 THR B N 1
ATOM 2629 C CA . THR A 1 336 ? 27.992 -92.986 11.542 1.00 15.99 336 THR B CA 1
ATOM 2630 C C . THR A 1 336 ? 26.933 -93.385 10.514 1.00 14.56 336 THR B C 1
ATOM 2631 O O . THR A 1 336 ? 25.932 -92.700 10.348 1.00 14.42 336 THR B O 1
ATOM 2635 N N . GLY A 1 337 ? 27.170 -94.503 9.821 1.00 13.36 337 GLY B N 1
ATOM 2636 C CA . GLY A 1 337 ? 26.216 -95.038 8.866 1.00 12.53 337 GLY B CA 1
ATOM 2637 C C . GLY A 1 337 ? 26.588 -94.695 7.424 1.00 11.85 337 GLY B C 1
ATOM 2638 O O . GLY A 1 337 ? 27.426 -93.837 7.174 1.00 11.73 337 GLY B O 1
ATOM 2639 N N . SER A 1 338 ? 25.915 -95.357 6.480 1.00 11.38 338 SER B N 1
ATOM 2640 C CA . SER A 1 338 ? 26.272 -95.326 5.074 1.00 11.14 338 SER B CA 1
ATOM 2641 C C . SER A 1 338 ? 26.088 -93.924 4.520 1.00 10.98 338 SER B C 1
ATOM 2642 O O . SER A 1 338 ? 25.243 -93.175 4.991 1.00 10.93 338 SER B O 1
ATOM 2644 N N . PRO A 1 339 ? 26.866 -93.530 3.493 1.00 11.12 339 PRO B N 1
ATOM 2645 C CA . PRO A 1 339 ? 26.550 -92.337 2.712 1.00 11.40 339 PRO B CA 1
ATOM 2646 C C . PRO A 1 339 ? 25.235 -92.489 1.950 1.00 11.69 339 PRO B C 1
ATOM 2647 O O . PRO A 1 339 ? 25.011 -93.507 1.295 1.00 11.94 339 PRO B O 1
ATOM 2651 N N . SER A 1 340 ? 24.381 -91.460 2.037 1.00 11.79 340 SER B N 1
ATOM 2652 C CA . SER A 1 340 ? 23.134 -91.423 1.293 1.00 11.84 340 SER B CA 1
ATOM 2653 C C . SER A 1 340 ? 23.282 -90.561 0.039 1.00 11.86 340 SER B C 1
ATOM 2654 O O . SER A 1 340 ? 22.328 -90.424 -0.726 1.00 11.97 340 SER B O 1
ATOM 2657 N N . HIS A 1 341 ? 24.480 -90.002 -0.182 1.00 11.88 341 HIS B N 1
ATOM 2658 C CA . HIS A 1 341 ? 24.732 -89.159 -1.341 1.00 12.06 341 HIS B CA 1
ATOM 2659 C C . HIS A 1 341 ? 26.150 -89.348 -1.863 1.00 11.93 341 HIS B C 1
ATOM 2660 O O . HIS A 1 341 ? 27.091 -89.436 -1.080 1.00 12.02 341 HIS B O 1
ATOM 2667 N N . GLN A 1 342 ? 26.284 -89.357 -3.194 1.00 11.86 342 GLN B N 1
ATOM 2668 C CA . GLN A 1 342 ? 27.548 -89.645 -3.849 1.00 11.91 342 GLN B CA 1
ATOM 2669 C C . GLN A 1 342 ? 27.827 -88.589 -4.915 1.00 12.35 342 GLN B C 1
ATOM 2670 O O . GLN A 1 342 ? 27.038 -88.397 -5.835 1.00 12.30 342 GLN B O 1
ATOM 2676 N N . VAL A 1 343 ? 28.976 -87.922 -4.797 1.00 13.05 343 VAL B N 1
ATOM 2677 C CA . VAL A 1 343 ? 29.429 -86.998 -5.821 1.00 13.84 343 VAL B CA 1
ATOM 2678 C C . VAL A 1 343 ? 30.789 -87.460 -6.328 1.00 14.23 343 VAL B C 1
ATOM 2679 O O . VAL A 1 343 ? 31.784 -87.309 -5.630 1.00 13.83 343 VAL B O 1
ATOM 2683 N N . ILE A 1 344 ? 30.801 -88.012 -7.546 1.00 15.28 344 ILE B N 1
ATOM 2684 C CA . ILE A 1 344 ? 32.029 -88.377 -8.227 1.00 16.74 344 ILE B CA 1
ATOM 2685 C C . ILE A 1 344 ? 32.456 -87.219 -9.125 1.00 18.40 344 ILE B C 1
ATOM 2686 O O . ILE A 1 344 ? 31.890 -87.011 -10.196 1.00 18.76 344 ILE B O 1
ATOM 2691 N N . MET A 1 345 ? 33.470 -86.478 -8.664 1.00 20.36 345 MET B N 1
ATOM 2692 C CA . MET A 1 345 ? 34.124 -85.447 -9.453 1.00 21.74 345 MET B CA 1
ATOM 2693 C C . MET A 1 345 ? 35.195 -86.098 -10.322 1.00 21.66 345 MET B C 1
ATOM 2694 O O . MET A 1 345 ? 36.007 -86.873 -9.824 1.00 21.31 345 MET B O 1
ATOM 2699 N N . GLU A 1 346 ? 35.192 -85.761 -11.616 1.00 22.09 346 GLU B N 1
ATOM 2700 C CA . GLU A 1 346 ? 36.030 -86.438 -12.591 1.00 22.89 346 GLU B CA 1
ATOM 2701 C C . GLU A 1 346 ? 36.405 -85.464 -13.701 1.00 22.10 346 GLU B C 1
ATOM 2702 O O . GLU A 1 346 ? 35.665 -84.531 -13.982 1.00 21.80 346 GLU B O 1
ATOM 2708 N N . GLY A 1 347 ? 37.572 -85.697 -14.303 1.00 21.80 347 GLY B N 1
ATOM 2709 C CA . GLY A 1 347 ? 37.986 -84.996 -15.504 1.00 21.23 347 GLY B CA 1
ATOM 2710 C C . GLY A 1 347 ? 38.944 -83.857 -15.180 1.00 21.01 347 GLY B C 1
ATOM 2711 O O . GLY A 1 347 ? 39.258 -83.594 -14.026 1.00 19.97 347 GLY B O 1
ATOM 2712 N N . MET A 1 348 ? 39.420 -83.205 -16.219 1.00 21.81 348 MET B N 1
ATOM 2713 C CA . MET A 1 348 ? 40.270 -82.053 -16.078 1.00 22.75 348 MET B CA 1
ATOM 2714 C C . MET A 1 348 ? 40.021 -81.274 -17.345 1.00 23.41 348 MET B C 1
ATOM 2715 O O . MET A 1 348 ? 39.623 -81.866 -18.341 1.00 24.47 348 MET B O 1
ATOM 2720 N N . ASP A 1 349 ? 40.216 -79.963 -17.317 1.00 23.75 349 ASP B N 1
ATOM 2721 C CA . ASP A 1 349 ? 40.053 -79.166 -18.526 1.00 23.86 349 ASP B CA 1
ATOM 2722 C C . ASP A 1 349 ? 38.645 -79.361 -19.066 1.00 23.21 349 ASP B C 1
ATOM 2723 O O . ASP A 1 349 ? 37.685 -79.038 -18.382 1.00 23.43 349 ASP B O 1
ATOM 2728 N N . ASP A 1 350 ? 38.536 -79.845 -20.305 1.00 22.29 350 ASP B N 1
ATOM 2729 C CA . ASP A 1 350 ? 37.259 -80.064 -20.980 1.00 21.83 350 ASP B CA 1
ATOM 2730 C C . ASP A 1 350 ? 36.420 -81.175 -20.369 1.00 21.28 350 ASP B C 1
ATOM 2731 O O . ASP A 1 350 ? 35.197 -81.101 -20.378 1.00 21.15 350 ASP B O 1
ATOM 2733 N N . SER A 1 351 ? 37.076 -82.222 -19.881 1.00 20.58 351 SER B N 1
ATOM 2734 C CA . SER A 1 351 ? 36.420 -83.443 -19.444 1.00 19.71 351 SER B CA 1
ATOM 2735 C C . SER A 1 351 ? 35.663 -83.278 -18.143 1.00 18.94 351 SER B C 1
ATOM 2736 O O . SER A 1 351 ? 34.894 -84.152 -17.770 1.00 18.86 351 SER B O 1
ATOM 2739 N N . VAL A 1 352 ? 35.886 -82.180 -17.442 1.00 18.25 352 VAL B N 1
ATOM 2740 C CA . VAL A 1 352 ? 35.373 -82.059 -16.096 1.00 18.05 352 VAL B CA 1
ATOM 2741 C C . VAL A 1 352 ? 33.863 -82.275 -16.041 1.00 17.75 352 VAL B C 1
ATOM 2742 O O . VAL A 1 352 ? 33.125 -81.770 -16.878 1.00 17.77 352 VAL B O 1
ATOM 2746 N N . ARG A 1 353 ? 33.411 -83.040 -15.043 1.00 17.17 353 ARG B N 1
ATOM 2747 C CA . ARG A 1 353 ? 32.015 -83.416 -14.937 1.00 16.80 353 ARG B CA 1
ATOM 2748 C C . ARG A 1 353 ? 31.671 -83.906 -13.548 1.00 15.75 353 ARG B C 1
ATOM 2749 O O . ARG A 1 353 ? 32.552 -84.298 -12.807 1.00 15.19 353 ARG B O 1
ATOM 2757 N N . ILE A 1 354 ? 30.381 -83.893 -13.210 1.00 15.44 354 ILE B N 1
ATOM 2758 C CA . ILE A 1 354 ? 29.893 -84.426 -11.945 1.00 14.96 354 ILE B CA 1
ATOM 2759 C C . ILE A 1 354 ? 28.919 -85.564 -12.233 1.00 14.46 354 ILE B C 1
ATOM 2760 O O . ILE A 1 354 ? 27.916 -85.368 -12.914 1.00 14.17 354 ILE B O 1
ATOM 2765 N N . ASN A 1 355 ? 29.232 -86.746 -11.692 1.00 13.96 355 ASN B N 1
ATOM 2766 C CA . ASN A 1 355 ? 28.450 -87.944 -11.930 1.00 13.46 355 ASN B CA 1
ATOM 2767 C C . ASN A 1 355 ? 28.146 -88.056 -13.423 1.00 13.51 355 ASN B C 1
ATOM 2768 O O . ASN A 1 355 ? 27.023 -88.358 -13.812 1.00 13.56 355 ASN B O 1
ATOM 2773 N N . GLY A 1 356 ? 29.155 -87.789 -14.257 1.00 13.79 356 GLY B N 1
ATOM 2774 C CA . GLY A 1 356 ? 29.075 -88.055 -15.685 1.00 14.35 356 GLY B CA 1
ATOM 2775 C C . GLY A 1 356 ? 28.227 -87.037 -16.444 1.00 14.78 356 GLY B C 1
ATOM 2776 O O . GLY A 1 356 ? 28.038 -87.167 -17.654 1.00 14.60 356 GLY B O 1
ATOM 2777 N N . LYS A 1 357 ? 27.744 -86.008 -15.745 1.00 15.42 357 LYS B N 1
ATOM 2778 C CA . LYS A 1 357 ? 26.812 -85.063 -16.335 1.00 16.22 357 LYS B CA 1
ATOM 2779 C C . LYS A 1 357 ? 27.393 -83.658 -16.223 1.00 15.82 357 LYS B C 1
ATOM 2780 O O . LYS A 1 357 ? 28.142 -83.355 -15.294 1.00 15.48 357 LYS B O 1
ATOM 2786 N N . LEU A 1 358 ? 27.046 -82.814 -17.202 1.00 15.51 358 LEU B N 1
ATOM 2787 C CA . LEU A 1 358 ? 27.361 -81.395 -17.156 1.00 14.94 358 LEU B CA 1
ATOM 2788 C C . LEU A 1 358 ? 26.175 -80.640 -16.567 1.00 14.60 358 LEU B C 1
ATOM 2789 O O . LEU A 1 358 ? 25.061 -81.148 -16.525 1.00 14.54 358 LEU B O 1
ATOM 2794 N N . TYR A 1 359 ? 26.432 -79.407 -16.127 1.00 14.28 359 TYR B N 1
ATOM 2795 C CA . TYR A 1 359 ? 25.397 -78.577 -15.549 1.00 14.11 359 TYR B CA 1
ATOM 2796 C C . TYR A 1 359 ? 24.275 -78.391 -16.561 1.00 14.67 359 TYR B C 1
ATOM 2797 O O . TYR A 1 359 ? 24.524 -78.010 -17.700 1.00 15.12 359 TYR B O 1
ATOM 2806 N N . ASP A 1 360 ? 23.047 -78.688 -16.123 1.00 15.08 360 ASP B N 1
ATOM 2807 C CA . ASP A 1 360 ? 21.830 -78.320 -16.828 1.00 14.98 360 ASP B CA 1
ATOM 2808 C C . ASP A 1 360 ? 20.932 -77.614 -15.819 1.00 14.55 360 ASP B C 1
ATOM 2809 O O . ASP A 1 360 ? 20.692 -78.136 -14.735 1.00 14.74 360 ASP B O 1
ATOM 2814 N N . MET A 1 361 ? 20.461 -76.419 -16.172 1.00 14.34 361 MET B N 1
ATOM 2815 C CA . MET A 1 361 ? 19.893 -75.513 -15.189 1.00 14.35 361 MET B CA 1
ATOM 2816 C C . MET A 1 361 ? 18.452 -75.911 -14.873 1.00 13.60 361 MET B C 1
ATOM 2817 O O . MET A 1 361 ? 17.905 -75.479 -13.866 1.00 12.94 361 MET B O 1
ATOM 2822 N N . THR A 1 362 ? 17.861 -76.760 -15.725 1.00 13.70 362 THR B N 1
ATOM 2823 C CA . THR A 1 362 ? 16.454 -77.124 -15.627 1.00 13.86 362 THR B CA 1
ATOM 2824 C C . THR A 1 362 ? 16.285 -78.486 -14.948 1.00 14.17 362 THR B C 1
ATOM 2825 O O . THR A 1 362 ? 15.173 -79.005 -14.895 1.00 14.39 362 THR B O 1
ATOM 2829 N N . ARG A 1 363 ? 17.375 -79.069 -14.427 1.00 14.43 363 ARG B N 1
ATOM 2830 C CA . ARG A 1 363 ? 17.351 -80.420 -13.887 1.00 14.67 363 ARG B CA 1
ATOM 2831 C C . ARG A 1 363 ? 17.696 -80.420 -12.400 1.00 14.80 363 ARG B C 1
ATOM 2832 O O . ARG A 1 363 ? 18.653 -79.767 -11.981 1.00 15.18 363 ARG B O 1
ATOM 2840 N N . ILE A 1 364 ? 16.919 -81.182 -11.619 1.00 14.76 364 ILE B N 1
ATOM 2841 C CA . ILE A 1 364 ? 17.242 -81.445 -10.228 1.00 15.22 364 ILE B CA 1
ATOM 2842 C C . ILE A 1 364 ? 18.006 -82.765 -10.168 1.00 15.80 364 ILE B C 1
ATOM 2843 O O . ILE A 1 364 ? 17.483 -83.806 -10.556 1.00 16.02 364 ILE B O 1
ATOM 2848 N N . ASP A 1 365 ? 19.239 -82.712 -9.655 1.00 16.22 365 ASP B N 1
ATOM 2849 C CA . ASP A 1 365 ? 20.142 -83.845 -9.687 1.00 16.37 365 ASP B CA 1
ATOM 2850 C C . ASP A 1 365 ? 20.025 -84.652 -8.399 1.00 16.06 365 ASP B C 1
ATOM 2851 O O . ASP A 1 365 ? 20.346 -85.836 -8.394 1.00 16.24 365 ASP B O 1
ATOM 2856 N N . ASP A 1 366 ? 19.601 -84.014 -7.303 1.00 15.93 366 ASP B N 1
ATOM 2857 C CA . ASP A 1 366 ? 19.483 -84.706 -6.031 1.00 16.20 366 ASP B CA 1
ATOM 2858 C C . ASP A 1 366 ? 18.401 -84.046 -5.184 1.00 14.95 366 ASP B C 1
ATOM 2859 O O . ASP A 1 366 ? 17.914 -82.974 -5.528 1.00 15.04 366 ASP B O 1
ATOM 2864 N N . ARG A 1 367 ? 18.030 -84.716 -4.088 1.00 13.76 367 ARG B N 1
ATOM 2865 C CA . ARG A 1 367 ? 17.057 -84.207 -3.135 1.00 13.06 367 ARG B CA 1
ATOM 2866 C C . ARG A 1 367 ? 17.471 -84.635 -1.727 1.00 12.54 367 ARG B C 1
ATOM 2867 O O . ARG A 1 367 ? 18.059 -85.696 -1.555 1.00 11.80 367 ARG B O 1
ATOM 2869 N N . GLN A 1 368 ? 17.182 -83.792 -0.727 1.00 12.45 368 GLN B N 1
ATOM 2870 C CA . GLN A 1 368 ? 17.462 -84.126 0.663 1.00 12.41 368 GLN B CA 1
ATOM 2871 C C . GLN A 1 368 ? 16.573 -83.290 1.580 1.00 12.54 368 GLN B C 1
ATOM 2872 O O . GLN A 1 368 ? 16.477 -82.078 1.412 1.00 12.27 368 GLN B O 1
ATOM 2878 N N . GLU A 1 369 ? 15.954 -83.955 2.567 1.00 13.20 369 GLU B N 1
ATOM 2879 C CA . GLU A 1 369 ? 14.974 -83.331 3.448 1.00 13.67 369 GLU B CA 1
ATOM 2880 C C . GLU A 1 369 ? 15.688 -82.465 4.485 1.00 13.81 369 GLU B C 1
ATOM 2881 O O . GLU A 1 369 ? 16.651 -82.904 5.118 1.00 13.69 369 GLU B O 1
ATOM 2883 N N . ILE A 1 370 ? 15.193 -81.233 4.652 1.00 13.83 370 ILE B N 1
ATOM 2884 C CA . ILE A 1 370 ? 15.795 -80.291 5.578 1.00 13.91 370 ILE B CA 1
ATOM 2885 C C . ILE A 1 370 ? 15.610 -80.824 6.992 1.00 13.95 370 ILE B C 1
ATOM 2886 O O . ILE A 1 370 ? 14.602 -81.466 7.282 1.00 13.50 370 ILE B O 1
ATOM 2891 N N . GLY A 1 371 ? 16.597 -80.545 7.850 1.00 14.18 371 GLY B N 1
ATOM 2892 C CA . GLY A 1 371 ? 16.565 -80.971 9.238 1.00 14.76 371 GLY B CA 1
ATOM 2893 C C . GLY A 1 371 ? 17.405 -82.223 9.464 1.00 15.33 371 GLY B C 1
ATOM 2894 O O . GLY A 1 371 ? 18.109 -82.319 10.464 1.00 15.02 371 GLY B O 1
ATOM 2895 N N . LYS A 1 372 ? 17.314 -83.179 8.533 1.00 16.59 372 LYS B N 1
ATOM 2896 C CA . LYS A 1 372 ? 17.999 -84.455 8.664 1.00 17.62 372 LYS B CA 1
ATOM 2897 C C . LYS A 1 372 ? 19.501 -84.265 8.458 1.00 17.35 372 LYS B C 1
ATOM 2898 O O . LYS A 1 372 ? 19.928 -83.325 7.789 1.00 17.47 372 LYS B O 1
ATOM 2904 N N . ASN A 1 373 ? 20.286 -85.167 9.064 1.00 16.89 373 ASN B N 1
ATOM 2905 C CA . ASN A 1 373 ? 21.724 -85.253 8.860 1.00 16.35 373 ASN B CA 1
ATOM 2906 C C . ASN A 1 373 ? 22.054 -86.419 7.938 1.00 15.40 373 ASN B C 1
ATOM 2907 O O . ASN A 1 373 ? 21.986 -87.568 8.361 1.00 15.65 373 ASN B O 1
ATOM 2912 N N . GLU A 1 374 ? 22.431 -86.117 6.695 1.00 14.33 374 GLU B N 1
ATOM 2913 C CA . GLU A 1 374 ? 22.788 -87.153 5.742 1.00 13.82 374 GLU B CA 1
ATOM 2914 C C . GLU A 1 374 ? 24.284 -87.075 5.438 1.00 13.42 374 GLU B C 1
ATOM 2915 O O . GLU A 1 374 ? 24.880 -86.001 5.490 1.00 13.28 374 GLU B O 1
ATOM 2917 N N . ILE A 1 375 ? 24.888 -88.226 5.118 1.00 13.22 375 ILE B N 1
ATOM 2918 C CA . ILE A 1 375 ? 26.317 -88.305 4.860 1.00 12.94 375 ILE B CA 1
ATOM 2919 C C . ILE A 1 375 ? 26.548 -88.326 3.351 1.00 12.75 375 ILE B C 1
ATOM 2920 O O . ILE A 1 375 ? 25.788 -88.946 2.613 1.00 12.48 375 ILE B O 1
ATOM 2925 N N . TRP A 1 376 ? 27.605 -87.626 2.917 1.00 12.89 376 TRP B N 1
ATOM 2926 C CA . TRP A 1 376 ? 27.972 -87.526 1.513 1.00 13.04 376 TRP B CA 1
ATOM 2927 C C . TRP A 1 376 ? 29.332 -88.170 1.263 1.00 13.67 376 TRP B C 1
ATOM 2928 O O . TRP A 1 376 ? 30.176 -88.197 2.155 1.00 13.76 376 TRP B O 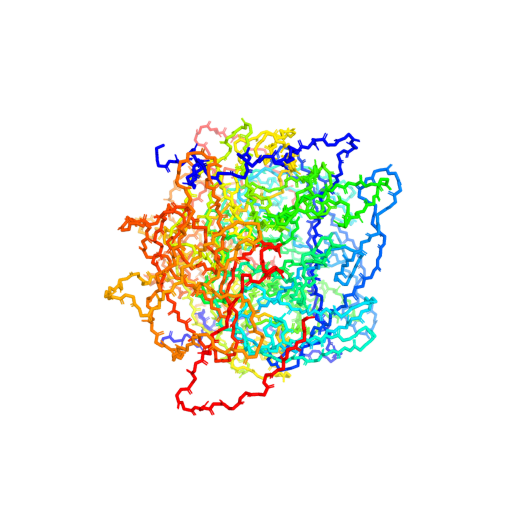1
ATOM 2939 N N . ASP A 1 377 ? 29.545 -88.634 0.023 1.00 14.27 377 ASP B N 1
ATOM 2940 C CA . ASP A 1 377 ? 30.798 -89.256 -0.374 1.00 14.99 377 ASP B CA 1
ATOM 2941 C C . ASP A 1 377 ? 31.321 -88.579 -1.638 1.00 14.65 377 ASP B C 1
ATOM 2942 O O . ASP A 1 377 ? 31.123 -89.068 -2.749 1.00 14.60 377 ASP B O 1
ATOM 2947 N N . VAL A 1 378 ? 32.001 -87.445 -1.440 1.00 14.48 378 VAL B N 1
ATOM 2948 C CA . VAL A 1 378 ? 32.615 -86.699 -2.524 1.00 14.30 378 VAL B CA 1
ATOM 2949 C C . VAL A 1 378 ? 33.973 -87.323 -2.836 1.00 13.96 378 VAL B C 1
ATOM 2950 O O . VAL A 1 378 ? 34.807 -87.490 -1.950 1.00 13.45 378 VAL B O 1
ATOM 2952 N N . SER A 1 379 ? 34.178 -87.672 -4.107 1.00 14.03 379 SER B N 1
ATOM 2953 C CA . SER A 1 379 ? 35.376 -88.371 -4.529 1.00 14.22 379 SER B CA 1
ATOM 2954 C C . SER A 1 379 ? 35.958 -87.703 -5.771 1.00 14.23 379 SER B C 1
ATOM 2955 O O . SER A 1 379 ? 35.274 -86.955 -6.463 1.00 14.19 379 SER B O 1
ATOM 2958 N N . ASN A 1 380 ? 37.246 -87.971 -6.017 1.00 14.46 380 ASN B N 1
ATOM 2959 C CA . ASN A 1 380 ? 37.973 -87.443 -7.160 1.00 14.28 380 ASN B CA 1
ATOM 2960 C C . ASN A 1 380 ? 38.586 -88.617 -7.912 1.00 14.30 380 ASN B C 1
ATOM 2961 O O . ASN A 1 380 ? 39.370 -89.364 -7.344 1.00 13.92 380 ASN B O 1
ATOM 2966 N N . THR A 1 381 ? 38.213 -88.764 -9.186 1.00 14.87 381 THR B N 1
ATOM 2967 C CA . THR A 1 381 ? 38.754 -89.808 -10.039 1.00 15.59 381 THR B CA 1
ATOM 2968 C C . THR A 1 381 ? 39.719 -89.182 -11.039 1.00 16.45 381 THR B C 1
ATOM 2969 O O . THR A 1 381 ? 39.523 -89.257 -12.249 1.00 17.44 381 THR B O 1
ATOM 2973 N N . ASN A 1 382 ? 40.759 -88.566 -10.508 1.00 16.69 382 ASN B N 1
ATOM 2974 C CA . ASN A 1 382 ? 41.807 -88.046 -11.341 1.00 17.58 382 ASN B CA 1
ATOM 2975 C C . ASN A 1 382 ? 42.963 -88.940 -10.981 1.00 18.46 382 ASN B C 1
ATOM 2976 O O . ASN A 1 382 ? 42.915 -89.579 -9.938 1.00 18.59 382 ASN B O 1
ATOM 2981 N N . ASP A 1 383 ? 43.983 -89.027 -11.819 1.00 19.44 383 ASP B N 1
ATOM 2982 C CA . ASP A 1 383 ? 45.055 -89.947 -11.501 1.00 20.84 383 ASP B CA 1
ATOM 2983 C C . ASP A 1 383 ? 45.841 -89.520 -10.265 1.00 21.97 383 ASP B C 1
ATOM 2984 O O . ASP A 1 383 ? 46.237 -88.372 -10.145 1.00 22.12 383 ASP B O 1
ATOM 2989 N N . SER A 1 384 ? 46.103 -90.473 -9.368 1.00 23.34 384 SER B N 1
ATOM 2990 C CA . SER A 1 384 ? 46.901 -90.261 -8.170 1.00 24.38 384 SER B CA 1
ATOM 2991 C C . SER A 1 384 ? 48.351 -89.964 -8.512 1.00 25.48 384 SER B C 1
ATOM 2992 O O . SER A 1 384 ? 49.029 -89.254 -7.778 1.00 25.93 384 SER B O 1
ATOM 2995 N N . MET A 1 385 ? 48.846 -90.557 -9.592 1.00 26.45 385 MET B N 1
ATOM 2996 C CA . MET A 1 385 ? 50.246 -90.411 -9.931 1.00 27.80 385 MET B CA 1
ATOM 2997 C C . MET A 1 385 ? 50.590 -88.957 -10.179 1.00 26.68 385 MET B C 1
ATOM 2998 O O . MET A 1 385 ? 49.850 -88.236 -10.835 1.00 26.28 385 MET B O 1
ATOM 3003 N N . PRO A 1 386 ? 51.750 -88.509 -9.671 1.00 25.40 386 PRO B N 1
ATOM 3004 C CA . PRO A 1 386 ? 52.094 -87.094 -9.743 1.00 24.86 386 PRO B CA 1
ATOM 3005 C C . PRO A 1 386 ? 52.151 -86.386 -11.084 1.00 24.25 386 PRO B C 1
ATOM 3006 O O . PRO A 1 386 ? 52.742 -86.883 -12.033 1.00 23.22 386 PRO B O 1
ATOM 3010 N N . GLY A 1 387 ? 51.562 -85.189 -11.100 1.00 23.98 387 GLY B N 1
ATOM 3011 C CA . GLY A 1 387 ? 51.531 -84.343 -12.267 1.00 23.41 387 GLY B CA 1
ATOM 3012 C C . GLY A 1 387 ? 50.381 -84.744 -13.149 1.00 23.48 387 GLY B C 1
ATOM 3013 O O . GLY A 1 387 ? 50.123 -84.095 -14.152 1.00 23.66 387 GLY B O 1
ATOM 3014 N N . MET A 1 388 ? 49.690 -85.809 -12.753 1.00 23.64 388 MET B N 1
ATOM 3015 C CA . MET A 1 388 ? 48.593 -86.334 -13.537 1.00 23.10 388 MET B CA 1
ATOM 3016 C C . MET A 1 388 ? 47.276 -86.023 -12.865 1.00 21.97 388 MET B C 1
ATOM 3017 O O . MET A 1 388 ? 46.233 -86.418 -13.354 1.00 21.92 388 MET B O 1
ATOM 3022 N N . GLY A 1 389 ? 47.330 -85.303 -11.752 1.00 21.46 389 GLY B N 1
ATOM 3023 C CA . GLY A 1 389 ? 46.128 -85.006 -10.998 1.00 20.80 389 GLY B CA 1
ATOM 3024 C C . GLY A 1 389 ? 46.022 -83.554 -10.568 1.00 19.67 389 GLY B C 1
ATOM 3025 O O . GLY A 1 389 ? 47.023 -82.850 -10.504 1.00 19.84 389 GLY B O 1
ATOM 3026 N N . MET A 1 390 ? 44.799 -83.117 -10.278 1.00 18.13 390 MET B N 1
ATOM 3027 C CA . MET A 1 390 ? 44.581 -81.773 -9.776 1.00 16.91 390 MET B CA 1
ATOM 3028 C C . MET A 1 390 ? 43.651 -81.831 -8.582 1.00 16.03 390 MET B C 1
ATOM 3029 O O . MET A 1 390 ? 42.890 -82.772 -8.439 1.00 16.31 390 MET B O 1
ATOM 3034 N N . ILE A 1 391 ? 43.738 -80.836 -7.709 1.00 15.13 391 ILE B N 1
ATOM 3035 C CA . ILE A 1 391 ? 42.838 -80.791 -6.569 1.00 14.78 391 ILE B CA 1
ATOM 3036 C C . ILE A 1 391 ? 41.628 -79.917 -6.873 1.00 15.11 391 ILE B C 1
ATOM 3037 O O . ILE A 1 391 ? 41.781 -78.715 -7.033 1.00 14.93 391 ILE B O 1
ATOM 3042 N N . HIS A 1 392 ? 40.440 -80.537 -6.960 1.00 15.43 392 HIS B N 1
ATOM 3043 C CA . HIS A 1 392 ? 39.172 -79.832 -7.086 1.00 15.46 392 HIS B CA 1
ATOM 3044 C C . HIS A 1 392 ? 38.623 -79.511 -5.698 1.00 15.47 392 HIS B C 1
ATOM 3045 O O . HIS A 1 392 ? 38.586 -80.387 -4.839 1.00 15.31 392 HIS B O 1
ATOM 3052 N N . PRO A 1 393 ? 38.207 -78.253 -5.419 1.00 15.52 393 PRO B N 1
ATOM 3053 C CA . PRO A 1 393 ? 37.492 -77.943 -4.179 1.00 15.53 393 PRO B CA 1
ATOM 3054 C C . PRO A 1 393 ? 35.969 -77.954 -4.325 1.00 15.65 393 PRO B C 1
ATOM 3055 O O . PRO A 1 393 ? 35.419 -77.162 -5.085 1.00 15.76 393 PRO B O 1
ATOM 3059 N N . LEU A 1 394 ? 35.291 -78.866 -3.612 1.00 15.98 394 LEU B N 1
ATOM 3060 C CA . LEU A 1 394 ? 33.836 -78.939 -3.647 1.00 16.48 394 LEU B CA 1
ATOM 3061 C C . LEU A 1 394 ? 33.280 -77.824 -2.764 1.00 16.57 394 LEU B C 1
ATOM 3062 O O . LEU A 1 394 ? 33.676 -77.704 -1.605 1.00 16.34 394 LEU B O 1
ATOM 3067 N N . HIS A 1 395 ? 32.335 -77.052 -3.325 1.00 16.50 395 HIS B N 1
ATOM 3068 C CA . HIS A 1 395 ? 31.555 -76.077 -2.583 1.00 16.36 395 HIS B CA 1
ATOM 3069 C C . HIS A 1 395 ? 30.083 -76.472 -2.645 1.00 17.50 395 HIS B C 1
ATOM 3070 O O . HIS A 1 395 ? 29.618 -76.916 -3.689 1.00 17.04 395 HIS B O 1
ATOM 3077 N N . MET A 1 396 ? 29.366 -76.299 -1.525 1.00 19.75 396 MET B N 1
ATOM 3078 C CA . MET A 1 396 ? 27.921 -76.490 -1.473 1.00 21.59 396 MET B CA 1
ATOM 3079 C C . MET A 1 396 ? 27.210 -75.237 -0.965 1.00 20.82 396 MET B C 1
ATOM 3080 O O . MET A 1 396 ? 27.481 -74.774 0.146 1.00 20.76 396 MET B O 1
ATOM 3085 N N . HIS A 1 397 ? 26.255 -74.747 -1.772 1.00 19.66 397 HIS B N 1
ATOM 3086 C CA . HIS A 1 397 ? 25.469 -73.575 -1.427 1.00 18.82 397 HIS B CA 1
ATOM 3087 C C . HIS A 1 397 ? 24.511 -73.909 -0.289 1.00 18.93 397 HIS B C 1
ATOM 3088 O O . HIS A 1 397 ? 24.054 -75.043 -0.163 1.00 18.28 397 HIS B O 1
ATOM 3095 N N . GLY A 1 398 ? 24.240 -72.896 0.544 1.00 19.50 398 GLY B N 1
ATOM 3096 C CA . GLY A 1 398 ? 23.109 -72.900 1.455 1.00 19.50 398 GLY B CA 1
ATOM 3097 C C . GLY A 1 398 ? 23.308 -73.831 2.645 1.00 19.57 398 GLY B C 1
ATOM 3098 O O . GLY A 1 398 ? 22.337 -74.173 3.309 1.00 19.93 398 GLY B O 1
ATOM 3099 N N . THR A 1 399 ? 24.557 -74.224 2.921 1.00 19.94 399 THR B N 1
ATOM 3100 C CA . THR A 1 399 ? 24.829 -75.140 4.017 1.00 19.99 399 THR B CA 1
ATOM 3101 C C . THR A 1 399 ? 26.288 -75.034 4.437 1.00 19.27 399 THR B C 1
ATOM 3102 O O . THR A 1 399 ? 27.137 -74.611 3.655 1.00 18.58 399 THR B O 1
ATOM 3106 N N . GLU A 1 400 ? 26.529 -75.454 5.683 1.00 19.24 400 GLU B N 1
ATOM 3107 C CA . GLU A 1 400 ? 27.858 -75.668 6.226 1.00 19.20 400 GLU B CA 1
ATOM 3108 C C . GLU A 1 400 ? 27.928 -77.121 6.689 1.00 17.91 400 GLU B C 1
ATOM 3109 O O . GLU A 1 400 ? 27.064 -77.571 7.437 1.00 17.40 400 GLU B O 1
ATOM 3115 N N . PHE A 1 401 ? 28.954 -77.850 6.242 1.00 16.78 401 PHE B N 1
ATOM 3116 C CA . PHE A 1 401 ? 29.062 -79.272 6.529 1.00 16.01 401 PHE B CA 1
ATOM 3117 C C . PHE A 1 401 ? 30.268 -79.552 7.422 1.00 15.51 401 PHE B C 1
ATOM 3118 O O . PHE A 1 401 ? 31.102 -78.683 7.652 1.00 15.03 401 PHE B O 1
ATOM 3126 N N . LEU A 1 402 ? 30.322 -80.791 7.924 1.00 15.43 402 LEU B N 1
ATOM 3127 C CA . LEU A 1 402 ? 31.462 -81.302 8.666 1.00 15.38 402 LEU B CA 1
ATOM 3128 C C . LEU A 1 402 ? 32.183 -82.332 7.804 1.00 14.49 402 LEU B C 1
ATOM 3129 O O . LEU A 1 402 ? 31.543 -83.157 7.166 1.00 14.04 402 LEU B O 1
ATOM 3134 N N . VAL A 1 403 ? 33.517 -82.276 7.809 1.00 14.09 403 VAL B N 1
ATOM 3135 C CA . VAL A 1 403 ? 34.342 -83.293 7.182 1.00 13.66 403 VAL B CA 1
ATOM 3136 C C . VAL A 1 403 ? 34.521 -84.416 8.196 1.00 13.14 403 VAL B C 1
ATOM 3137 O O . VAL A 1 403 ? 35.060 -84.188 9.272 1.00 13.31 403 VAL B O 1
ATOM 3141 N N . LEU A 1 404 ? 34.063 -85.622 7.851 1.00 12.77 404 LEU B N 1
ATOM 3142 C CA . LEU A 1 404 ? 34.068 -86.739 8.785 1.00 12.29 404 LEU B CA 1
ATOM 3143 C C . LEU A 1 404 ? 35.339 -87.570 8.628 1.00 11.87 404 LEU B C 1
ATOM 3144 O O . LEU A 1 404 ? 35.900 -87.998 9.628 1.00 11.63 404 LEU B O 1
ATOM 3149 N N . SER A 1 405 ? 35.774 -87.808 7.384 1.00 11.82 405 SER B N 1
ATOM 3150 C CA . SER A 1 405 ? 36.945 -88.628 7.126 1.00 12.08 405 SER B CA 1
ATOM 3151 C C . SER A 1 405 ? 37.516 -88.349 5.736 1.00 12.37 405 SER B C 1
ATOM 3152 O O . SER A 1 405 ? 36.786 -87.938 4.840 1.00 12.54 405 SER B O 1
ATOM 3155 N N . ARG A 1 406 ? 38.825 -88.603 5.576 1.00 12.59 406 ARG B N 1
ATOM 3156 C CA . ARG A 1 406 ? 39.503 -88.569 4.286 1.00 12.72 406 ARG B CA 1
ATOM 3157 C C . ARG A 1 406 ? 40.169 -89.919 4.015 1.00 12.95 406 ARG B C 1
ATOM 3158 O O . ARG A 1 406 ? 41.131 -90.293 4.690 1.00 12.91 406 ARG B O 1
ATOM 3166 N N . ASN A 1 407 ? 39.651 -90.654 3.021 1.00 13.07 407 ASN B N 1
ATOM 3167 C CA . ASN A 1 407 ? 40.063 -92.031 2.778 1.00 12.80 407 ASN B CA 1
ATOM 3168 C C . ASN A 1 407 ? 40.061 -92.808 4.093 1.00 12.75 407 ASN B C 1
ATOM 3169 O O . ASN A 1 407 ? 41.000 -93.548 4.375 1.00 13.09 407 ASN B O 1
ATOM 3174 N N . GLY A 1 408 ? 39.023 -92.607 4.915 1.00 12.58 408 GLY B N 1
ATOM 3175 C CA . GLY A 1 408 ? 38.884 -93.335 6.165 1.00 12.70 408 GLY B CA 1
ATOM 3176 C C . GLY A 1 408 ? 39.609 -92.666 7.334 1.00 12.90 408 GLY B C 1
ATOM 3177 O O . GLY A 1 408 ? 39.218 -92.849 8.487 1.00 12.74 408 GLY B O 1
ATOM 3178 N N . LYS A 1 409 ? 40.668 -91.902 7.039 1.00 13.18 409 LYS B N 1
ATOM 3179 C CA . LYS A 1 409 ? 41.490 -91.298 8.075 1.00 13.40 409 LYS B CA 1
ATOM 3180 C C . LYS A 1 409 ? 40.809 -90.039 8.598 1.00 12.80 409 LYS B C 1
ATOM 3181 O O . LYS A 1 409 ? 39.904 -89.512 7.958 1.00 12.50 409 LYS B O 1
ATOM 3187 N N . LYS A 1 410 ? 41.254 -89.586 9.779 1.00 12.52 410 LYS B N 1
ATOM 3188 C CA . LYS A 1 410 ? 40.831 -88.315 10.342 1.00 12.28 410 LYS B CA 1
ATOM 3189 C C . LYS A 1 410 ? 41.160 -87.193 9.358 1.00 12.25 410 LYS B C 1
ATOM 3190 O O . LYS A 1 410 ? 42.160 -87.261 8.646 1.00 12.00 410 LYS B O 1
ATOM 3192 N N . PRO A 1 411 ? 40.327 -86.131 9.277 1.00 12.29 411 PRO B N 1
ATOM 3193 C CA . PRO A 1 411 ? 40.598 -85.009 8.381 1.00 12.45 411 PRO B CA 1
ATOM 3194 C C . PRO A 1 411 ? 41.748 -84.168 8.919 1.00 12.80 411 PRO B C 1
ATOM 3195 O O . PRO A 1 411 ? 42.132 -84.325 10.075 1.00 12.99 411 PRO B O 1
ATOM 3199 N N . TYR A 1 412 ? 42.268 -83.261 8.083 1.00 13.18 412 TYR B N 1
ATOM 3200 C CA . TYR A 1 412 ? 43.484 -82.530 8.407 1.00 13.63 412 TYR B CA 1
ATOM 3201 C C . TYR A 1 412 ? 43.298 -81.748 9.705 1.00 13.86 412 TYR B C 1
ATOM 3202 O O . TYR A 1 412 ? 42.171 -81.494 10.114 1.00 14.36 412 TYR B O 1
ATOM 3211 N N . PRO A 1 413 ? 44.393 -81.378 10.410 1.00 14.06 413 PRO B N 1
ATOM 3212 C CA . PRO A 1 413 ? 44.308 -80.717 11.721 1.00 14.18 413 PRO B CA 1
ATOM 3213 C C . PRO A 1 413 ? 43.347 -79.540 11.921 1.00 14.38 413 PRO B C 1
ATOM 3214 O O . PRO A 1 413 ? 42.993 -79.230 13.059 1.00 14.55 413 PRO B O 1
ATOM 3218 N N . ASN A 1 414 ? 42.939 -78.878 10.830 1.00 14.19 414 ASN B N 1
ATOM 3219 C CA . ASN A 1 414 ? 42.127 -77.677 10.936 1.00 14.22 414 ASN B CA 1
ATOM 3220 C C . ASN A 1 414 ? 40.742 -77.874 10.314 1.00 14.26 414 ASN B C 1
ATOM 3221 O O . ASN A 1 414 ? 40.104 -76.888 9.947 1.00 14.74 414 ASN B O 1
ATOM 3226 N N . GLU A 1 415 ? 40.265 -79.127 10.218 1.00 13.69 415 GLU B N 1
ATOM 3227 C CA . GLU A 1 415 ? 39.023 -79.429 9.517 1.00 13.17 415 GLU B CA 1
ATOM 3228 C C . GLU A 1 415 ? 37.981 -80.024 10.468 1.00 13.10 415 GLU B C 1
ATOM 3229 O O . GLU A 1 415 ? 36.973 -80.581 10.025 1.00 13.26 415 GLU B O 1
ATOM 3235 N N . PHE A 1 416 ? 38.192 -79.855 11.778 1.00 12.83 416 PHE B N 1
ATOM 3236 C CA . PHE A 1 416 ? 37.263 -80.364 12.776 1.00 12.57 416 PHE B CA 1
ATOM 3237 C C . PHE A 1 416 ? 36.115 -79.379 12.997 1.00 12.78 416 PHE B C 1
ATOM 3238 O O . PHE A 1 416 ? 35.290 -79.597 13.878 1.00 13.06 416 PHE B O 1
ATOM 3246 N N . GLY A 1 417 ? 36.064 -78.297 12.210 1.00 12.82 417 GLY B N 1
ATOM 3247 C CA . GLY A 1 417 ? 34.973 -77.339 12.284 1.00 12.86 417 GLY B CA 1
ATOM 3248 C C . GLY A 1 417 ? 34.054 -77.447 11.069 1.00 12.79 417 GLY B C 1
ATOM 3249 O O . GLY A 1 417 ? 34.149 -78.393 10.284 1.00 13.01 417 GLY B O 1
ATOM 3250 N N . PHE A 1 418 ? 33.165 -76.460 10.927 1.00 12.47 418 PHE B N 1
ATOM 3251 C CA . PHE A 1 418 ? 32.258 -76.411 9.793 1.00 12.51 418 PHE B CA 1
ATOM 3252 C C . PHE A 1 418 ? 33.001 -75.829 8.591 1.00 12.24 418 PHE B C 1
ATOM 3253 O O . PHE A 1 418 ? 33.779 -74.894 8.743 1.00 12.10 418 PHE B O 1
ATOM 3261 N N . LYS A 1 419 ? 32.761 -76.401 7.404 1.00 12.10 419 LYS B N 1
ATOM 3262 C CA . LYS A 1 419 ? 33.243 -75.827 6.160 1.00 12.26 419 LYS B CA 1
ATOM 3263 C C . LYS A 1 419 ? 32.100 -75.795 5.153 1.00 12.04 419 LYS B C 1
ATOM 3264 O O . LYS A 1 419 ? 31.079 -76.437 5.366 1.00 12.11 419 LYS B O 1
ATOM 3270 N N . ASP A 1 420 ? 32.292 -75.031 4.072 1.00 11.93 420 ASP B N 1
ATOM 3271 C CA . ASP A 1 420 ? 31.393 -75.031 2.928 1.00 11.87 420 ASP B CA 1
ATOM 3272 C C . ASP A 1 420 ? 32.158 -75.366 1.649 1.00 11.83 420 ASP B C 1
ATOM 3273 O O . ASP A 1 420 ? 31.545 -75.616 0.614 1.00 11.39 420 ASP B O 1
ATOM 3278 N N . THR A 1 421 ? 33.495 -75.370 1.735 1.00 12.28 421 THR B N 1
ATOM 3279 C CA . THR A 1 421 ? 34.361 -75.743 0.628 1.00 12.73 421 THR B CA 1
ATOM 3280 C C . THR A 1 421 ? 35.401 -76.737 1.144 1.00 12.99 421 THR B C 1
ATOM 3281 O O . THR A 1 421 ? 35.889 -76.610 2.265 1.00 13.13 421 THR B O 1
ATOM 3285 N N . VAL A 1 422 ? 35.754 -77.723 0.316 1.00 13.23 422 VAL B N 1
ATOM 3286 C CA . VAL A 1 422 ? 36.654 -78.775 0.756 1.00 13.60 422 VAL B CA 1
ATOM 3287 C C . VAL A 1 422 ? 37.457 -79.301 -0.429 1.00 13.60 422 VAL B C 1
ATOM 3288 O O . VAL A 1 422 ? 36.899 -79.642 -1.467 1.00 13.77 422 VAL B O 1
ATOM 3292 N N . ALA A 1 423 ? 38.777 -79.374 -0.239 1.00 13.41 423 ALA B N 1
ATOM 3293 C CA . ALA A 1 423 ? 39.679 -79.838 -1.274 1.00 13.25 423 ALA B CA 1
ATOM 3294 C C . ALA A 1 423 ? 39.625 -81.362 -1.332 1.00 12.93 423 ALA B C 1
ATOM 3295 O O . ALA A 1 423 ? 39.673 -82.027 -0.298 1.00 12.73 423 ALA B O 1
ATOM 3297 N N . VAL A 1 424 ? 39.521 -81.897 -2.549 1.00 12.61 424 VAL B N 1
ATOM 3298 C CA . VAL A 1 424 ? 39.522 -83.330 -2.754 1.00 12.73 424 VAL B CA 1
ATOM 3299 C C . VAL A 1 424 ? 40.724 -83.678 -3.615 1.00 12.71 424 VAL B C 1
ATOM 3300 O O . VAL A 1 424 ? 40.763 -83.330 -4.788 1.00 12.19 424 VAL B O 1
ATOM 3304 N N . ASN A 1 425 ? 41.683 -84.382 -3.009 1.00 13.48 425 ASN B N 1
ATOM 3305 C CA . ASN A 1 425 ? 42.860 -84.867 -3.707 1.00 13.96 425 ASN B CA 1
ATOM 3306 C C . ASN A 1 425 ? 42.455 -85.999 -4.646 1.00 13.97 425 ASN B C 1
ATOM 3307 O O . ASN A 1 425 ? 41.459 -86.672 -4.410 1.00 14.18 425 ASN B O 1
ATOM 3312 N N . PRO A 1 426 ? 43.195 -86.238 -5.748 1.00 14.15 426 PRO B N 1
ATOM 3313 C CA . PRO A 1 426 ? 42.931 -87.396 -6.602 1.00 14.56 426 PRO B CA 1
ATOM 3314 C C . PRO A 1 426 ? 42.897 -88.712 -5.830 1.00 15.04 426 PRO B C 1
ATOM 3315 O O . PRO A 1 426 ? 43.678 -88.907 -4.901 1.00 14.85 426 PRO B O 1
ATOM 3319 N N . GLY A 1 427 ? 41.972 -89.596 -6.222 1.00 15.82 427 GLY B N 1
ATOM 3320 C CA . GLY A 1 427 ? 41.837 -90.919 -5.627 1.00 16.40 427 GLY B CA 1
ATOM 3321 C C . GLY A 1 427 ? 41.140 -90.903 -4.264 1.00 16.80 427 GLY B C 1
ATOM 3322 O O . GLY A 1 427 ? 40.895 -91.965 -3.690 1.00 16.89 427 GLY B O 1
ATOM 3323 N N . GLU A 1 428 ? 40.784 -89.708 -3.772 1.00 17.22 428 GLU B N 1
ATOM 3324 C CA . GLU A 1 428 ? 40.356 -89.536 -2.393 1.00 17.65 428 GLU B CA 1
ATOM 3325 C C . GLU A 1 428 ? 38.858 -89.785 -2.288 1.00 18.13 428 GLU B C 1
ATOM 3326 O O . GLU A 1 428 ? 38.142 -89.747 -3.286 1.00 18.32 428 GLU B O 1
ATOM 3332 N N . HIS A 1 429 ? 38.416 -90.082 -1.063 1.00 18.54 429 HIS B N 1
ATOM 3333 C CA . HIS A 1 429 ? 37.006 -90.174 -0.726 1.00 18.57 429 HIS B CA 1
ATOM 3334 C C . HIS A 1 429 ? 36.799 -89.415 0.581 1.00 17.51 429 HIS B C 1
ATOM 3335 O O . HIS A 1 429 ? 37.129 -89.916 1.654 1.00 17.56 429 HIS B O 1
ATOM 3342 N N . VAL A 1 430 ? 36.273 -88.195 0.477 1.00 16.48 430 VAL B N 1
ATOM 3343 C CA . VAL A 1 430 ? 36.021 -87.372 1.642 1.00 15.86 430 VAL B CA 1
ATOM 3344 C C . VAL A 1 430 ? 34.561 -87.555 2.033 1.00 15.13 430 VAL B C 1
ATOM 3345 O O . VAL A 1 430 ? 33.680 -87.367 1.201 1.00 15.28 430 VAL B O 1
ATOM 3349 N N . LYS A 1 431 ? 34.317 -87.915 3.297 1.00 14.75 431 LYS B N 1
ATOM 3350 C CA . LYS A 1 431 ? 32.960 -88.084 3.798 1.00 14.79 431 LYS B CA 1
ATOM 3351 C C . LYS A 1 431 ? 32.518 -86.823 4.542 1.00 14.36 431 LYS B C 1
ATOM 3352 O O . LYS A 1 431 ? 33.223 -86.316 5.412 1.00 13.95 431 LYS B O 1
ATOM 3358 N N . LEU A 1 432 ? 31.343 -86.312 4.160 1.00 14.19 432 LEU B N 1
ATOM 3359 C CA . LEU A 1 432 ? 30.835 -85.041 4.655 1.00 14.05 432 LEU B CA 1
ATOM 3360 C C . LEU A 1 432 ? 29.493 -85.279 5.341 1.00 13.86 432 LEU B C 1
ATOM 3361 O O . LEU A 1 432 ? 28.651 -86.008 4.819 1.00 14.12 432 LEU B O 1
ATOM 3366 N N . LEU A 1 433 ? 29.297 -84.626 6.495 1.00 13.44 433 LEU B N 1
ATOM 3367 C CA . LEU A 1 433 ? 28.006 -84.581 7.164 1.00 12.89 433 LEU B CA 1
ATOM 3368 C C . LEU A 1 433 ? 27.293 -83.282 6.792 1.00 12.13 433 LEU B C 1
ATOM 3369 O O . LEU A 1 433 ? 27.724 -82.200 7.177 1.00 11.82 433 LEU B O 1
ATOM 3374 N N . VAL A 1 434 ? 26.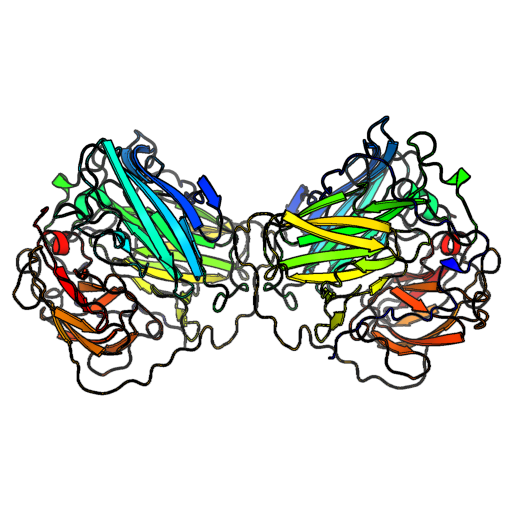203 -83.404 6.031 1.00 11.61 434 VAL B N 1
ATOM 3375 C CA . VAL A 1 434 ? 25.509 -82.252 5.490 1.00 11.32 434 VAL B CA 1
ATOM 3376 C C . VAL A 1 434 ? 24.108 -82.167 6.089 1.00 11.19 434 VAL B C 1
ATOM 3377 O O . VAL A 1 434 ? 23.409 -83.172 6.216 1.00 11.19 434 VAL B O 1
ATOM 3381 N N . LYS A 1 435 ? 23.703 -80.939 6.435 1.00 11.08 435 LYS B N 1
ATOM 3382 C CA . LYS A 1 435 ? 22.345 -80.657 6.876 1.00 10.85 435 LYS B CA 1
ATOM 3383 C C . LYS A 1 435 ? 21.879 -79.367 6.222 1.00 10.91 435 LYS B C 1
ATOM 3384 O O . LYS A 1 435 ? 22.585 -78.366 6.252 1.00 10.87 435 LYS B O 1
ATOM 3390 N N . PHE A 1 436 ? 20.686 -79.407 5.628 1.00 11.22 436 PHE B N 1
ATOM 3391 C CA . PHE A 1 436 ? 20.053 -78.199 5.121 1.00 11.48 436 PHE B CA 1
ATOM 3392 C C . PHE A 1 436 ? 19.077 -77.667 6.174 1.00 11.62 436 PHE B C 1
ATOM 3393 O O . PHE A 1 436 ? 18.322 -78.433 6.771 1.00 11.35 436 PHE B O 1
ATOM 3401 N N . ASN A 1 437 ? 19.119 -76.348 6.400 1.00 12.03 437 ASN B N 1
ATOM 3402 C CA . ASN A 1 437 ? 18.257 -75.695 7.377 1.00 12.46 437 ASN B CA 1
ATOM 3403 C C . ASN A 1 437 ? 17.142 -74.921 6.672 1.00 12.65 437 ASN B C 1
ATOM 3404 O O . ASN A 1 437 ? 16.012 -74.884 7.160 1.00 12.45 437 ASN B O 1
ATOM 3409 N N . VAL A 1 438 ? 17.477 -74.286 5.540 1.00 12.75 438 VAL B N 1
ATOM 3410 C CA . VAL A 1 438 ? 16.485 -73.620 4.714 1.00 12.61 438 VAL B CA 1
ATOM 3411 C C . VAL A 1 438 ? 16.312 -74.449 3.446 1.00 12.32 438 VAL B C 1
ATOM 3412 O O . VAL A 1 438 ? 17.273 -75.023 2.938 1.00 12.45 438 VAL B O 1
ATOM 3416 N N . PRO A 1 439 ? 15.077 -74.569 2.921 1.00 12.13 439 PRO B N 1
ATOM 3417 C CA . PRO A 1 439 ? 14.833 -75.314 1.689 1.00 12.08 439 PRO B CA 1
ATOM 3418 C C . PRO A 1 439 ? 15.086 -74.484 0.437 1.00 11.94 439 PRO B C 1
ATOM 3419 O O . PRO A 1 439 ? 15.346 -73.291 0.531 1.00 12.16 439 PRO B O 1
ATOM 3423 N N . GLY A 1 440 ? 14.991 -75.133 -0.728 1.00 11.83 440 GLY B N 1
ATOM 3424 C CA . GLY A 1 440 ? 15.134 -74.475 -2.015 1.00 11.86 440 GLY B CA 1
ATOM 3425 C C . GLY A 1 440 ? 16.138 -75.207 -2.902 1.00 11.93 440 GLY B C 1
ATOM 3426 O O . GLY A 1 440 ? 16.684 -76.231 -2.508 1.00 11.93 440 GLY B O 1
ATOM 3427 N N . ILE A 1 441 ? 16.373 -74.659 -4.098 1.00 12.07 441 ILE B N 1
ATOM 3428 C CA . ILE A 1 441 ? 17.307 -75.228 -5.056 1.00 12.28 441 ILE B CA 1
ATOM 3429 C C . ILE A 1 441 ? 18.697 -74.617 -4.844 1.00 12.50 441 ILE B C 1
ATOM 3430 O O . ILE A 1 441 ? 18.915 -73.431 -5.095 1.00 12.63 441 ILE B O 1
ATOM 3435 N N . PHE A 1 442 ? 19.645 -75.456 -4.400 1.00 12.56 442 PHE B N 1
ATOM 3436 C CA . PHE A 1 442 ? 21.012 -75.036 -4.130 1.00 12.52 442 PHE B CA 1
ATOM 3437 C C . PHE A 1 442 ? 21.966 -75.707 -5.113 1.00 13.04 442 PHE B C 1
ATOM 3438 O O . PHE A 1 442 ? 21.622 -76.708 -5.738 1.00 13.29 442 PHE B O 1
ATOM 3446 N N . MET A 1 443 ? 23.169 -75.136 -5.227 1.00 13.44 443 MET B N 1
ATOM 3447 C CA . MET A 1 443 ? 24.196 -75.653 -6.111 1.00 13.87 443 MET B CA 1
ATOM 3448 C C . MET A 1 443 ? 25.254 -76.394 -5.302 1.00 13.72 443 MET B C 1
ATOM 3449 O O . MET A 1 443 ? 25.422 -76.150 -4.109 1.00 13.46 443 MET B O 1
ATOM 3454 N N . TYR A 1 444 ? 25.954 -77.304 -5.990 1.00 13.85 444 TYR B N 1
ATOM 3455 C CA . TYR A 1 444 ? 27.203 -77.875 -5.515 1.00 13.60 444 TYR B CA 1
ATOM 3456 C C . TYR A 1 444 ? 28.105 -78.039 -6.729 1.00 13.59 444 TYR B C 1
ATOM 3457 O O . TYR A 1 444 ? 27.647 -78.504 -7.768 1.00 13.36 444 TYR B O 1
ATOM 3466 N N . HIS A 1 445 ? 29.365 -77.611 -6.602 1.00 14.02 445 HIS B N 1
ATOM 3467 C CA . HIS A 1 445 ? 30.236 -77.518 -7.760 1.00 14.76 445 HIS B CA 1
ATOM 3468 C C . HIS A 1 445 ? 31.701 -77.362 -7.367 1.00 15.11 445 HIS B C 1
ATOM 3469 O O . HIS A 1 445 ? 32.032 -77.064 -6.218 1.00 15.04 445 HIS B O 1
ATOM 3476 N N . CYS A 1 446 ? 32.559 -77.569 -8.374 1.00 15.36 446 CYS B N 1
ATOM 3477 C CA . CYS A 1 446 ? 33.974 -77.259 -8.291 1.00 15.20 446 CYS B CA 1
ATOM 3478 C C . CYS A 1 446 ? 34.151 -75.748 -8.386 1.00 14.91 446 CYS B C 1
ATOM 3479 O O . CYS A 1 446 ? 33.639 -75.137 -9.321 1.00 14.67 446 CYS B O 1
ATOM 3482 N N . HIS A 1 447 ? 34.892 -75.173 -7.424 1.00 14.78 447 HIS B N 1
ATOM 3483 C CA . HIS A 1 447 ? 35.010 -73.728 -7.287 1.00 14.33 447 HIS B CA 1
ATOM 3484 C C . HIS A 1 447 ? 36.253 -73.202 -8.000 1.00 13.64 447 HIS B C 1
ATOM 3485 O O . HIS A 1 447 ? 36.652 -72.062 -7.788 1.00 13.31 447 HIS B O 1
ATOM 3492 N N . ILE A 1 448 ? 36.869 -74.046 -8.829 1.00 13.48 448 ILE B N 1
ATOM 3493 C CA . ILE A 1 448 ? 37.705 -73.567 -9.915 1.00 13.62 448 ILE B CA 1
ATOM 3494 C C . ILE A 1 448 ? 36.754 -73.038 -10.984 1.00 13.84 448 ILE B C 1
ATOM 3495 O O . ILE A 1 448 ? 35.979 -73.793 -11.564 1.00 14.00 448 ILE B O 1
ATOM 3500 N N . LEU A 1 449 ? 36.807 -71.725 -11.218 1.00 14.06 449 LEU B N 1
ATOM 3501 C CA . LEU A 1 449 ? 35.694 -71.017 -11.823 1.00 14.30 449 LEU B CA 1
ATOM 3502 C C . LEU A 1 449 ? 35.532 -71.407 -13.288 1.00 14.40 449 LEU B C 1
ATOM 3503 O O . LEU A 1 449 ? 34.429 -71.318 -13.816 1.00 14.84 449 LEU B O 1
ATOM 3508 N N . GLU A 1 450 ? 36.614 -71.852 -13.936 1.00 14.52 450 GLU B N 1
ATOM 3509 C CA . GLU A 1 450 ? 36.551 -72.243 -15.335 1.00 14.80 450 GLU B CA 1
ATOM 3510 C C . GLU A 1 450 ? 35.951 -73.640 -15.473 1.00 15.07 450 GLU B C 1
ATOM 3511 O O . GLU A 1 450 ? 35.461 -73.995 -16.539 1.00 15.07 450 GLU B O 1
ATOM 3517 N N . HIS A 1 451 ? 36.004 -74.434 -14.399 1.00 15.77 451 HIS B N 1
ATOM 3518 C CA . HIS A 1 451 ? 35.331 -75.719 -14.367 1.00 16.41 451 HIS B CA 1
ATOM 3519 C C . HIS A 1 451 ? 33.838 -75.495 -14.186 1.00 17.36 451 HIS B C 1
ATOM 3520 O O . HIS A 1 451 ? 33.044 -76.119 -14.881 1.00 19.20 451 HIS B O 1
ATOM 3527 N N . GLU A 1 452 ? 33.431 -74.633 -13.262 1.00 18.06 452 GLU B N 1
ATOM 3528 C CA . GLU A 1 452 ? 32.009 -74.341 -13.102 1.00 18.93 452 GLU B CA 1
ATOM 3529 C C . GLU A 1 452 ? 31.378 -73.853 -14.398 1.00 19.50 452 GLU B C 1
ATOM 3530 O O . GLU A 1 452 ? 30.296 -74.283 -14.755 1.00 20.51 452 GLU B O 1
ATOM 3536 N N . ASP A 1 453 ? 32.047 -72.950 -15.097 1.00 19.73 453 ASP B N 1
ATOM 3537 C CA . ASP A 1 453 ? 31.537 -72.380 -16.325 1.00 20.23 453 ASP B CA 1
ATOM 3538 C C . ASP A 1 453 ? 31.388 -73.450 -17.377 1.00 18.91 453 ASP B C 1
ATOM 3539 O O . ASP A 1 453 ? 30.456 -73.446 -18.159 1.00 19.02 453 ASP B O 1
ATOM 3544 N N . THR A 1 454 ? 32.333 -74.363 -17.400 1.00 17.88 454 THR B N 1
ATOM 3545 C CA . THR A 1 454 ? 32.311 -75.455 -18.331 1.00 17.52 454 THR B CA 1
ATOM 3546 C C . THR A 1 454 ? 31.208 -76.416 -17.918 1.00 17.04 454 THR B C 1
ATOM 3547 O O . THR A 1 454 ? 30.786 -77.244 -18.720 1.00 17.47 454 THR B O 1
ATOM 3551 N N . GLY A 1 455 ? 30.697 -76.288 -16.695 1.00 15.97 455 GLY B N 1
ATOM 3552 C CA . GLY A 1 455 ? 29.675 -77.219 -16.254 1.00 15.65 455 GLY B CA 1
ATOM 3553 C C . GLY A 1 455 ? 29.931 -78.222 -15.146 1.00 15.43 455 GLY B C 1
ATOM 3554 O O . GLY A 1 455 ? 29.163 -79.160 -15.035 1.00 15.47 455 GLY B O 1
ATOM 3555 N N . MET A 1 456 ? 30.963 -78.069 -14.330 1.00 15.70 456 MET B N 1
ATOM 3556 C CA . MET A 1 456 ? 31.091 -78.952 -13.188 1.00 16.16 456 MET B CA 1
ATOM 3557 C C . MET A 1 456 ? 30.210 -78.396 -12.081 1.00 16.41 456 MET B C 1
ATOM 3558 O O . MET A 1 456 ? 30.723 -77.887 -11.094 1.00 16.55 456 MET B O 1
ATOM 3563 N N . MET A 1 457 ? 28.890 -78.483 -12.262 1.00 16.41 457 MET B N 1
ATOM 3564 C CA . MET A 1 457 ? 27.928 -77.996 -11.288 1.00 16.50 457 MET B CA 1
ATOM 3565 C C . MET A 1 457 ? 26.732 -78.932 -11.264 1.00 16.01 457 MET B C 1
ATOM 3566 O O . MET A 1 457 ? 26.525 -79.689 -12.206 1.00 16.16 457 MET B O 1
ATOM 3571 N N . ALA A 1 458 ? 25.973 -78.921 -10.171 1.00 15.48 458 ALA B N 1
ATOM 3572 C CA . ALA A 1 458 ? 24.746 -79.709 -10.108 1.00 14.94 458 ALA B CA 1
ATOM 3573 C C . ALA A 1 458 ? 23.789 -79.086 -9.111 1.00 14.47 458 ALA B C 1
ATOM 3574 O O . ALA A 1 458 ? 24.194 -78.215 -8.359 1.00 14.64 458 ALA B O 1
ATOM 3576 N N . GLN A 1 459 ? 22.527 -79.522 -9.094 1.00 13.97 459 GLN B N 1
ATOM 3577 C CA . GLN A 1 459 ? 21.555 -78.863 -8.236 1.00 13.33 459 GLN B CA 1
ATOM 3578 C C . GLN A 1 459 ? 20.889 -79.878 -7.324 1.00 13.03 459 GLN B C 1
ATOM 3579 O O . GLN A 1 459 ? 20.579 -80.985 -7.746 1.00 13.01 459 GLN B O 1
ATOM 3585 N N . ILE A 1 460 ? 20.634 -79.451 -6.086 1.00 13.17 460 ILE B N 1
ATOM 3586 C CA . ILE A 1 460 ? 19.941 -80.273 -5.107 1.00 13.50 460 ILE B CA 1
ATOM 3587 C C . ILE A 1 460 ? 18.717 -79.515 -4.594 1.00 13.53 460 ILE B C 1
ATOM 3588 O O . ILE A 1 460 ? 18.786 -78.318 -4.343 1.00 13.50 460 ILE B O 1
ATOM 3593 N N . GLU A 1 461 ? 17.597 -80.230 -4.450 1.00 13.62 461 GLU B N 1
ATOM 3594 C CA . GLU A 1 461 ? 16.425 -79.701 -3.779 1.00 13.78 461 GLU B CA 1
ATOM 3595 C C . GLU A 1 461 ? 16.515 -80.035 -2.293 1.00 13.56 461 GLU B C 1
ATOM 3596 O O . GLU A 1 461 ? 16.417 -81.198 -1.909 1.00 13.13 461 GLU B O 1
ATOM 3602 N N . ALA A 1 462 ? 16.736 -79.006 -1.469 1.00 13.67 462 ALA B N 1
ATOM 3603 C CA . ALA A 1 462 ? 16.518 -79.107 -0.036 1.00 14.03 462 ALA B CA 1
ATOM 3604 C C . ALA A 1 462 ? 15.013 -79.097 0.221 1.00 14.60 462 ALA B C 1
ATOM 3605 O O . ALA A 1 462 ? 14.360 -78.064 0.107 1.00 14.79 462 ALA B O 1
ATOM 3607 N N . VAL A 1 463 ? 14.461 -80.271 0.529 1.00 15.33 463 VAL B N 1
ATOM 3608 C CA . VAL A 1 463 ? 13.023 -80.448 0.573 1.00 15.93 463 VAL B CA 1
ATOM 3609 C C . VAL A 1 463 ? 12.528 -80.175 1.988 1.00 17.09 463 VAL B C 1
ATOM 3610 O O . VAL A 1 463 ? 13.058 -80.727 2.949 1.00 16.60 463 VAL B O 1
ATOM 3614 N N . ASP A 1 464 ? 11.510 -79.310 2.081 1.00 19.07 464 ASP B N 1
ATOM 3615 C CA . ASP A 1 464 ? 10.679 -79.198 3.264 1.00 20.76 464 ASP B CA 1
ATOM 3616 C C . ASP A 1 464 ? 9.519 -80.176 3.114 1.00 22.11 464 ASP B C 1
ATOM 3617 O O . ASP A 1 464 ? 8.754 -80.083 2.155 1.00 21.99 464 ASP B O 1
ATOM 3622 N N . PRO A 1 465 ? 9.355 -81.149 4.038 1.00 24.35 465 PRO B N 1
ATOM 3623 C CA . PRO A 1 465 ? 8.249 -82.105 3.939 1.00 26.55 465 PRO B CA 1
ATOM 3624 C C . PRO A 1 465 ? 6.873 -81.452 4.103 1.00 28.51 465 PRO B C 1
ATOM 3625 O O . PRO A 1 465 ? 5.890 -81.929 3.538 1.00 29.76 465 PRO B O 1
ATOM 3629 N N . ASN A 1 466 ? 6.816 -80.333 4.840 1.00 29.00 466 ASN B N 1
ATOM 3630 C CA . ASN A 1 466 ? 5.562 -79.662 5.146 1.00 29.03 466 ASN B CA 1
ATOM 3631 C C . ASN A 1 466 ? 5.248 -78.572 4.118 1.00 31.90 466 ASN B C 1
ATOM 3632 O O . ASN A 1 466 ? 4.298 -77.808 4.287 1.00 32.84 466 ASN B O 1
ATOM 3637 N N . ASN A 1 467 ? 6.022 -78.520 3.027 1.00 33.62 467 ASN B N 1
ATOM 3638 C CA . ASN A 1 467 ? 5.760 -77.564 1.963 1.00 34.30 467 ASN B CA 1
ATOM 3639 C C . ASN A 1 467 ? 6.380 -78.080 0.664 1.00 33.60 467 ASN B C 1
ATOM 3640 O O . ASN A 1 467 ? 7.350 -77.510 0.169 1.00 32.58 467 ASN B O 1
ATOM 3645 N N . PRO A 1 468 ? 5.864 -79.188 0.076 1.00 33.35 468 PRO B N 1
ATOM 3646 C CA . PRO A 1 468 ? 6.295 -79.614 -1.257 1.00 33.10 468 PRO B CA 1
ATOM 3647 C C . PRO A 1 468 ? 6.083 -78.493 -2.268 1.00 32.08 468 PRO B C 1
ATOM 3648 O O . PRO A 1 468 ? 5.055 -77.825 -2.232 1.00 32.21 468 PRO B O 1
ATOM 3652 N N . GLN A 1 469 ? 7.062 -78.288 -3.156 1.00 32.00 469 GLN B N 1
ATOM 3653 C CA . GLN A 1 469 ? 6.991 -77.200 -4.116 1.00 32.74 469 GLN B CA 1
ATOM 3654 C C . GLN A 1 469 ? 7.188 -77.727 -5.532 1.00 32.85 469 GLN B C 1
ATOM 3655 O O . GLN A 1 469 ? 8.037 -78.581 -5.778 1.00 33.09 469 GLN B O 1
ATOM 3661 N N . HIS A 1 470 ? 6.377 -77.180 -6.445 1.00 32.98 470 HIS B N 1
ATOM 3662 C CA . HIS A 1 470 ? 6.547 -77.344 -7.877 1.00 32.59 470 HIS B CA 1
ATOM 3663 C C . HIS A 1 470 ? 7.496 -76.257 -8.378 1.00 29.72 470 HIS B C 1
ATOM 3664 O O . HIS A 1 470 ? 7.360 -75.098 -8.001 1.00 28.59 470 HIS B O 1
ATOM 3671 N N . TRP A 1 471 ? 8.458 -76.639 -9.224 1.00 28.12 471 TRP B N 1
ATOM 3672 C CA . TRP A 1 471 ? 9.454 -75.709 -9.731 1.00 27.54 471 TRP B CA 1
ATOM 3673 C C . TRP A 1 471 ? 9.262 -75.489 -11.229 1.00 28.53 471 TRP B C 1
ATOM 3674 O O . TRP A 1 471 ? 9.114 -76.448 -11.983 1.00 30.16 471 TRP B O 1
ATOM 3685 N N . ASN A 1 472 ? 9.263 -74.215 -11.646 1.00 28.43 472 ASN B N 1
ATOM 3686 C CA . ASN A 1 472 ? 9.333 -73.856 -13.055 1.00 27.70 472 ASN B CA 1
ATOM 3687 C C . ASN A 1 472 ? 10.741 -73.340 -13.348 1.00 26.11 472 ASN B C 1
ATOM 3688 O O . ASN A 1 472 ? 10.976 -72.136 -13.403 1.00 25.20 472 ASN B O 1
ATOM 3690 N N . LEU A 1 473 ? 11.678 -74.280 -13.509 1.00 25.14 473 LEU B N 1
ATOM 3691 C CA . LEU A 1 473 ? 13.071 -73.949 -13.742 1.00 24.98 473 LEU B CA 1
ATOM 3692 C C . LEU A 1 473 ? 13.288 -73.657 -15.218 1.00 25.39 473 LEU B C 1
ATOM 3693 O O . LEU A 1 473 ? 12.867 -74.412 -16.093 1.00 26.10 473 LEU B O 1
ATOM 3698 N N . LYS A 1 474 ? 14.082 -72.623 -15.451 1.00 24.93 474 LYS B N 1
ATOM 3699 C CA . LYS A 1 474 ? 14.361 -72.210 -16.793 1.00 24.65 474 LYS B CA 1
ATOM 3700 C C . LYS A 1 474 ? 15.856 -72.104 -16.928 1.00 24.15 474 LYS B C 1
ATOM 3701 O O . LYS A 1 474 ? 16.561 -71.939 -15.949 1.00 23.32 474 LYS B O 1
ATOM 3703 N N . ASP A 1 475 ? 16.314 -72.179 -18.163 1.00 24.71 475 ASP B N 1
ATOM 3704 C CA . ASP A 1 475 ? 17.709 -72.027 -18.433 1.00 25.55 475 ASP B CA 1
ATOM 3705 C C . ASP A 1 475 ? 17.909 -70.574 -18.762 1.00 25.13 475 ASP B C 1
ATOM 3706 O O . ASP A 1 475 ? 17.387 -70.083 -19.750 1.00 24.32 475 ASP B O 1
ATOM 3711 N N . LEU A 1 476 ? 18.647 -69.892 -17.909 1.00 25.03 476 LEU B N 1
ATOM 3712 C CA . LEU A 1 476 ? 18.942 -68.504 -18.138 1.00 24.87 476 LEU B CA 1
ATOM 3713 C C . LEU A 1 476 ? 20.388 -68.403 -18.584 1.00 25.43 476 LEU B C 1
ATOM 3714 O O . LEU A 1 476 ? 20.920 -67.316 -18.731 1.00 25.24 476 LEU B O 1
ATOM 3719 N N . CYS A 1 477 ? 21.027 -69.547 -18.815 1.00 25.80 477 CYS B N 1
ATOM 3720 C CA . CYS A 1 477 ? 22.358 -69.536 -19.386 1.00 26.12 477 CYS B CA 1
ATOM 3721 C C . CYS A 1 477 ? 22.399 -68.485 -20.505 1.00 25.58 477 CYS B C 1
ATOM 3722 O O . CYS A 1 477 ? 23.385 -68.419 -21.253 1.00 24.87 477 CYS B O 1
ATOM 3725 N N . MET B 1 1 ? 14.386 -62.466 43.593 1.00 44.03 1 MET A N 1
ATOM 3726 C CA . MET B 1 1 ? 14.991 -63.535 44.405 1.00 44.89 1 MET A CA 1
ATOM 3727 C C . MET B 1 1 ? 16.226 -62.950 45.040 1.00 45.42 1 MET A C 1
ATOM 3728 O O . MET B 1 1 ? 16.109 -62.187 45.988 1.00 47.94 1 MET A O 1
ATOM 3730 N N . GLU B 1 2 ? 17.403 -63.245 44.497 1.00 43.47 2 GLU A N 1
ATOM 3731 C CA . GLU B 1 2 ? 18.574 -62.562 44.985 1.00 41.67 2 GLU A CA 1
ATOM 3732 C C . GLU B 1 2 ? 18.702 -61.250 44.256 1.00 40.04 2 GLU A C 1
ATOM 3733 O O . GLU B 1 2 ? 19.687 -61.033 43.565 1.00 41.03 2 GLU A O 1
ATOM 3735 N N . LEU B 1 3 ? 17.719 -60.370 44.410 1.00 37.94 3 LEU A N 1
ATOM 3736 C CA . LEU B 1 3 ? 17.845 -59.051 43.834 1.00 34.68 3 LEU A CA 1
ATOM 3737 C C . LEU B 1 3 ? 17.710 -58.040 44.950 1.00 31.72 3 LEU A C 1
ATOM 3738 O O . LEU B 1 3 ? 16.717 -58.027 45.665 1.00 30.21 3 LEU A O 1
ATOM 3743 N N . ILE B 1 4 ? 18.719 -57.197 45.084 1.00 29.81 4 ILE A N 1
ATOM 3744 C CA . ILE B 1 4 ? 18.669 -56.146 46.065 1.00 29.32 4 ILE A CA 1
ATOM 3745 C C . ILE B 1 4 ? 17.669 -55.130 45.574 1.00 28.85 4 ILE A C 1
ATOM 3746 O O . ILE B 1 4 ? 17.507 -54.920 44.382 1.00 28.42 4 ILE A O 1
ATOM 3751 N N . LYS B 1 5 ? 16.984 -54.523 46.518 1.00 28.56 5 LYS A N 1
ATOM 3752 C CA . LYS B 1 5 ? 15.982 -53.559 46.187 1.00 28.29 5 LYS A CA 1
ATOM 3753 C C . LYS B 1 5 ? 16.066 -52.477 47.223 1.00 28.36 5 LYS A C 1
ATOM 3754 O O . LYS B 1 5 ? 15.116 -51.744 47.433 1.00 29.06 5 LYS A O 1
ATOM 3756 N N . ASN B 1 6 ? 17.215 -52.400 47.880 1.00 28.56 6 ASN A N 1
ATOM 3757 C CA . ASN B 1 6 ? 17.382 -51.421 48.935 1.00 28.50 6 ASN A CA 1
ATOM 3758 C C . ASN B 1 6 ? 18.711 -50.698 48.826 1.00 28.21 6 ASN A C 1
ATOM 3759 O O . ASN B 1 6 ? 19.555 -51.015 47.993 1.00 27.41 6 ASN A O 1
ATOM 3764 N N . TYR B 1 7 ? 18.897 -49.734 49.713 1.00 27.91 7 TYR A N 1
ATOM 3765 C CA . TYR B 1 7 ? 20.118 -48.971 49.728 1.00 27.89 7 TYR A CA 1
ATOM 3766 C C . TYR B 1 7 ? 20.892 -49.460 50.928 1.00 28.28 7 TYR A C 1
ATOM 3767 O O . TYR B 1 7 ? 20.347 -49.571 52.016 1.00 28.14 7 TYR A O 1
ATOM 3776 N N . PHE B 1 8 ? 22.167 -49.731 50.732 1.00 29.12 8 PHE A N 1
ATOM 3777 C CA . PHE B 1 8 ? 22.931 -50.425 51.746 1.00 30.48 8 PHE A CA 1
ATOM 3778 C C . PHE B 1 8 ? 23.240 -49.649 53.014 1.00 32.53 8 PHE A C 1
ATOM 3779 O O . PHE B 1 8 ? 23.182 -50.214 54.098 1.00 35.43 8 PHE A O 1
ATOM 3787 N N . PHE B 1 9 ? 23.602 -48.386 52.917 1.00 32.33 9 PHE A N 1
ATOM 3788 C CA . PHE B 1 9 ? 24.131 -47.727 54.102 1.00 32.21 9 PHE A CA 1
ATOM 3789 C C . PHE B 1 9 ? 23.045 -47.443 55.119 1.00 31.66 9 PHE A C 1
ATOM 3790 O O . PHE B 1 9 ? 21.866 -47.468 54.791 1.00 32.52 9 PHE A O 1
ATOM 3798 N N . ASP B 1 10 ? 23.456 -47.230 56.364 1.00 30.33 10 ASP A N 1
ATOM 3799 C CA . ASP B 1 10 ? 22.508 -46.981 57.422 1.00 29.89 10 ASP A CA 1
ATOM 3800 C C . ASP B 1 10 ? 21.824 -45.669 57.137 1.00 29.10 10 ASP A C 1
ATOM 3801 O O . ASP B 1 10 ? 22.489 -44.675 56.896 1.00 28.38 10 ASP A O 1
ATOM 3806 N N . GLU B 1 11 ? 20.501 -45.657 57.237 1.00 28.73 11 GLU A N 1
ATOM 3807 C CA . GLU B 1 11 ? 19.719 -44.526 56.771 1.00 28.54 11 GLU A CA 1
ATOM 3808 C C . GLU B 1 11 ? 19.685 -43.396 57.769 1.00 26.50 11 GLU A C 1
ATOM 3809 O O . GLU B 1 11 ? 19.600 -42.234 57.399 1.00 25.89 11 GLU A O 1
ATOM 3815 N N . GLY B 1 12 ? 19.735 -43.753 59.039 1.00 25.22 12 GLY A N 1
ATOM 3816 C CA . GLY B 1 12 ? 19.672 -42.753 60.086 1.00 24.95 12 GLY A CA 1
ATOM 3817 C C . GLY B 1 12 ? 20.712 -41.640 59.937 1.00 24.84 12 GLY A C 1
ATOM 3818 O O . GLY B 1 12 ? 20.604 -40.612 60.597 1.00 24.42 12 GLY A O 1
ATOM 3819 N N . ALA B 1 13 ? 21.727 -41.838 59.086 1.00 25.75 13 ALA A N 1
ATOM 3820 C CA . ALA B 1 13 ? 22.821 -40.883 58.965 1.00 25.82 13 ALA A CA 1
ATOM 3821 C C . ALA B 1 13 ? 22.936 -40.333 57.542 1.00 24.85 13 ALA A C 1
ATOM 3822 O O . ALA B 1 13 ? 23.933 -39.696 57.204 1.00 24.00 13 ALA A O 1
ATOM 3824 N N . TYR B 1 14 ? 21.907 -40.561 56.717 1.00 24.50 14 TYR A N 1
ATOM 3825 C CA . TYR B 1 14 ? 21.904 -40.063 55.352 1.00 24.62 14 TYR A CA 1
ATOM 3826 C C . TYR B 1 14 ? 21.998 -38.538 55.379 1.00 25.33 14 TYR A C 1
ATOM 3827 O O . TYR B 1 14 ? 21.702 -37.902 56.388 1.00 25.45 14 TYR A O 1
ATOM 3836 N N . ASP B 1 15 ? 22.396 -37.968 54.239 1.00 25.68 15 ASP A N 1
ATOM 3837 C CA . ASP B 1 15 ? 22.728 -36.559 54.142 1.00 26.65 15 ASP A CA 1
ATOM 3838 C C . ASP B 1 15 ? 21.500 -35.689 54.403 1.00 28.42 15 ASP A C 1
ATOM 3839 O O . ASP B 1 15 ? 21.644 -34.544 54.820 1.00 30.12 15 ASP A O 1
ATOM 3844 N N . TYR B 1 16 ? 20.296 -36.231 54.179 1.00 29.33 16 TYR A N 1
ATOM 3845 C CA . TYR B 1 16 ? 19.089 -35.417 54.171 1.00 29.27 16 TYR A CA 1
ATOM 3846 C C . TYR B 1 16 ? 18.525 -35.226 55.583 1.00 31.04 16 TYR A C 1
ATOM 3847 O O . TYR B 1 16 ? 17.468 -34.619 55.735 1.00 32.56 16 TYR A O 1
ATOM 3856 N N . HIS B 1 17 ? 19.227 -35.710 56.614 1.00 32.08 17 HIS A N 1
ATOM 3857 C CA . HIS B 1 17 ? 18.839 -35.452 57.993 1.00 33.04 17 HIS A CA 1
ATOM 3858 C C . HIS B 1 17 ? 19.512 -34.185 58.527 1.00 32.61 17 HIS A C 1
ATOM 3859 O O . HIS B 1 17 ? 19.274 -33.786 59.665 1.00 31.76 17 HIS A O 1
ATOM 3866 N N . ASP B 1 18 ? 20.369 -33.561 57.712 1.00 32.36 18 ASP A N 1
ATOM 3867 C CA . ASP B 1 18 ? 21.121 -32.390 58.130 1.00 31.72 18 ASP A CA 1
ATOM 3868 C C . ASP B 1 18 ? 20.187 -31.182 58.180 1.00 31.00 18 ASP A C 1
ATOM 3869 O O . ASP B 1 18 ? 19.239 -31.080 57.405 1.00 30.57 18 ASP A O 1
ATOM 3874 N N . GLY B 1 19 ? 20.491 -30.264 59.099 1.00 31.50 19 GLY A N 1
ATOM 3875 C CA . GLY B 1 19 ? 19.665 -29.097 59.356 1.00 31.36 19 GLY A CA 1
ATOM 3876 C C . GLY B 1 19 ? 19.631 -28.130 58.173 1.00 31.60 19 GLY A C 1
ATOM 3877 O O . GLY B 1 19 ? 18.635 -27.436 57.991 1.00 32.65 19 GLY A O 1
ATOM 3878 N N . ALA B 1 20 ? 20.714 -28.084 57.384 1.00 30.92 20 ALA A N 1
ATOM 3879 C CA . ALA B 1 20 ? 20.829 -27.157 56.266 1.00 30.64 20 ALA A CA 1
ATOM 3880 C C . ALA B 1 20 ? 20.896 -27.906 54.935 1.00 30.26 20 ALA A C 1
ATOM 3881 O O . ALA B 1 20 ? 21.563 -27.460 54.000 1.00 29.00 20 ALA A O 1
ATOM 3883 N N . TYR B 1 21 ? 20.172 -29.028 54.842 1.00 29.83 21 TYR A N 1
ATOM 3884 C CA . TYR B 1 21 ? 20.174 -29.827 53.630 1.00 29.14 21 TYR A CA 1
ATOM 3885 C C . TYR B 1 21 ? 19.459 -29.051 52.531 1.00 29.64 21 TYR A C 1
ATOM 3886 O O . TYR B 1 21 ? 18.499 -28.337 52.814 1.00 29.21 21 TYR A O 1
ATOM 3895 N N . LYS B 1 22 ? 19.956 -29.199 51.293 1.00 30.69 22 LYS A N 1
ATOM 3896 C CA . LYS B 1 22 ? 19.313 -28.655 50.108 1.00 31.28 22 LYS A CA 1
ATOM 3897 C C . LYS B 1 22 ? 18.752 -29.799 49.269 1.00 32.18 22 LYS A C 1
ATOM 3898 O O . LYS B 1 22 ? 19.488 -30.691 48.854 1.00 32.38 22 LYS A O 1
ATOM 3904 N N . HIS B 1 23 ? 17.436 -29.766 49.038 1.00 33.38 23 HIS A N 1
ATOM 3905 C CA . HIS B 1 23 ? 16.787 -30.714 48.149 1.00 33.53 23 HIS A CA 1
ATOM 3906 C C . HIS B 1 23 ? 17.168 -30.352 46.718 1.00 32.06 23 HIS A C 1
ATOM 3907 O O . HIS B 1 23 ? 17.339 -29.176 46.407 1.00 31.26 23 HIS A O 1
ATOM 3914 N N . LEU B 1 24 ? 17.309 -31.371 45.862 1.00 30.77 24 LEU A N 1
ATOM 3915 C CA . LEU B 1 24 ? 17.579 -31.145 44.452 1.00 29.32 24 LEU A CA 1
ATOM 3916 C C . LEU B 1 24 ? 16.318 -30.567 43.818 1.00 28.11 24 LEU A C 1
ATOM 3917 O O . LEU B 1 24 ? 15.209 -30.861 44.257 1.00 29.20 24 LEU A O 1
ATOM 3922 N N . ILE B 1 25 ? 16.507 -29.753 42.778 1.00 26.32 25 ILE A N 1
ATOM 3923 C CA . ILE B 1 25 ? 15.403 -29.182 42.029 1.00 25.84 25 ILE A CA 1
ATOM 3924 C C . ILE B 1 25 ? 15.591 -29.552 40.562 1.00 25.87 25 ILE A C 1
ATOM 3925 O O . ILE B 1 25 ? 16.586 -29.165 39.944 1.00 25.46 25 ILE A O 1
ATOM 3930 N N . ARG B 1 26 ? 14.631 -30.313 40.024 1.00 25.76 26 ARG A N 1
ATOM 3931 C CA . ARG B 1 26 ? 14.590 -30.578 38.598 1.00 26.26 26 ARG A CA 1
ATOM 3932 C C . ARG B 1 26 ? 14.443 -29.235 37.891 1.00 25.74 26 ARG A C 1
ATOM 3933 O O . ARG B 1 26 ? 13.420 -28.571 38.021 1.00 25.38 26 ARG A O 1
ATOM 3941 N N . PRO B 1 27 ? 15.464 -28.781 37.138 1.00 25.79 27 PRO A N 1
ATOM 3942 C CA . PRO B 1 27 ? 15.443 -27.438 36.567 1.00 25.68 27 PRO A CA 1
ATOM 3943 C C . PRO B 1 27 ? 14.543 -27.412 35.339 1.00 25.49 27 PRO A C 1
ATOM 3944 O O . PRO B 1 27 ? 14.288 -28.452 34.737 1.00 25.61 27 PRO A O 1
ATOM 3948 N N . LYS B 1 28 ? 14.067 -26.213 34.992 1.00 26.10 28 LYS A N 1
ATOM 3949 C CA . LYS B 1 28 ? 13.237 -26.014 33.814 1.00 26.03 28 LYS A CA 1
ATOM 3950 C C . LYS B 1 28 ? 14.133 -25.598 32.649 1.00 25.87 28 LYS A C 1
ATOM 3951 O O . LYS B 1 28 ? 14.441 -24.418 32.481 1.00 25.06 28 LYS A O 1
ATOM 3953 N N . THR B 1 29 ? 14.599 -26.594 31.889 1.00 26.40 29 THR A N 1
ATOM 3954 C CA . THR B 1 29 ? 15.282 -26.355 30.626 1.00 27.51 29 THR A CA 1
ATOM 3955 C C . THR B 1 29 ? 14.884 -27.454 29.647 1.00 25.42 29 THR A C 1
ATOM 3956 O O . THR B 1 29 ? 14.291 -28.454 30.038 1.00 23.81 29 THR A O 1
ATOM 3960 N N . LYS B 1 30 ? 15.247 -27.252 28.377 1.00 24.98 30 LYS A N 1
ATOM 3961 C CA . LYS B 1 30 ? 15.084 -28.266 27.350 1.00 25.31 30 LYS A CA 1
ATOM 3962 C C . LYS B 1 30 ? 15.942 -29.483 27.695 1.00 25.27 30 LYS A C 1
ATOM 3963 O O . LYS B 1 30 ? 16.958 -29.353 28.377 1.00 26.07 30 LYS A O 1
ATOM 3965 N N . MET B 1 31 ? 15.507 -30.662 27.230 1.00 24.42 31 MET A N 1
ATOM 3966 C CA . MET B 1 31 ? 16.269 -31.888 27.394 1.00 23.64 31 MET A CA 1
ATOM 3967 C C . MET B 1 31 ? 17.522 -31.795 26.532 1.00 23.55 31 MET A C 1
ATOM 3968 O O . MET B 1 31 ? 17.430 -31.852 25.312 1.00 24.00 31 MET A O 1
ATOM 3970 N N . HIS B 1 32 ? 18.676 -31.604 27.179 1.00 23.80 32 HIS A N 1
ATOM 3971 C CA . HIS B 1 32 ? 19.949 -31.533 26.481 1.00 24.16 32 HIS A CA 1
ATOM 3972 C C . HIS B 1 32 ? 20.453 -32.945 26.205 1.00 22.32 32 HIS A C 1
ATOM 3973 O O . HIS B 1 32 ? 20.158 -33.866 26.963 1.00 22.18 32 HIS A O 1
ATOM 3980 N N . LYS B 1 33 ? 21.218 -33.091 25.116 1.00 20.49 33 LYS A N 1
ATOM 3981 C CA . LYS B 1 33 ? 21.886 -34.340 24.794 1.00 18.79 33 LYS A CA 1
ATOM 3982 C C . LYS B 1 33 ? 23.041 -34.531 25.769 1.00 18.40 33 LYS A C 1
ATOM 3983 O O . LYS B 1 33 ? 23.769 -33.581 26.048 1.00 18.73 33 LYS A O 1
ATOM 3989 N N . LEU B 1 34 ? 23.210 -35.767 26.255 1.00 17.74 34 LEU A N 1
ATOM 3990 C CA . LEU B 1 34 ? 24.259 -36.092 27.206 1.00 17.36 34 LEU A CA 1
ATOM 3991 C C . LEU B 1 34 ? 25.625 -35.920 26.550 1.00 18.30 34 LEU A C 1
ATOM 3992 O O . LEU B 1 34 ? 25.870 -36.451 25.467 1.00 18.39 34 LEU A O 1
ATOM 3997 N N . ILE B 1 35 ? 26.511 -35.205 27.257 1.00 19.12 35 ILE A N 1
ATOM 3998 C CA . ILE B 1 35 ? 27.865 -34.946 26.803 1.00 19.51 35 ILE A CA 1
ATOM 3999 C C . ILE B 1 35 ? 28.750 -36.130 27.190 1.00 19.40 35 ILE A C 1
ATOM 4000 O O . ILE B 1 35 ? 28.812 -36.496 28.364 1.00 18.79 35 ILE A O 1
ATOM 4005 N N . ILE B 1 36 ? 29.429 -36.705 26.182 1.00 19.37 36 ILE A N 1
ATOM 4006 C CA . ILE B 1 36 ? 30.423 -37.750 26.379 1.00 19.18 36 ILE A CA 1
ATOM 4007 C C . ILE B 1 36 ? 31.813 -37.124 26.321 1.00 19.20 36 ILE A C 1
ATOM 4008 O O . ILE B 1 36 ? 32.163 -36.518 25.309 1.00 19.60 36 ILE A O 1
ATOM 4013 N N . PRO B 1 37 ? 32.647 -37.255 27.383 1.00 18.73 37 PRO A N 1
ATOM 4014 C CA . PRO B 1 37 ? 34.020 -36.745 27.349 1.00 18.27 37 PRO A CA 1
ATOM 4015 C C . PRO B 1 37 ? 34.821 -37.323 26.188 1.00 17.99 37 PRO A C 1
ATOM 4016 O O . PRO B 1 37 ? 34.817 -38.536 25.991 1.00 18.48 37 PRO A O 1
ATOM 4020 N N . LYS B 1 38 ? 35.500 -36.448 25.436 1.00 17.65 38 LYS A N 1
ATOM 4021 C CA . LYS B 1 38 ? 36.374 -36.877 24.354 1.00 17.89 38 LYS A CA 1
ATOM 4022 C C . LYS B 1 38 ? 37.494 -37.740 24.933 1.00 18.13 38 LYS A C 1
ATOM 4023 O O . LYS B 1 38 ? 37.796 -37.645 26.118 1.00 17.60 38 LYS A O 1
ATOM 4025 N N . VAL B 1 39 ? 38.079 -38.612 24.104 1.00 18.96 39 VAL A N 1
ATOM 4026 C CA . VAL B 1 39 ? 39.206 -39.427 24.529 1.00 19.51 39 VAL A CA 1
ATOM 4027 C C . VAL B 1 39 ? 40.485 -38.619 24.320 1.00 19.27 39 VAL A C 1
ATOM 4028 O O . VAL B 1 39 ? 40.728 -38.119 23.227 1.00 18.55 39 VAL A O 1
ATOM 4032 N N . LEU B 1 40 ? 41.300 -38.521 25.376 1.00 19.83 40 LEU A N 1
ATOM 4033 C CA . LEU B 1 40 ? 42.540 -37.762 25.341 1.00 20.20 40 LEU A CA 1
ATOM 4034 C C . LEU B 1 40 ? 43.521 -38.431 24.381 1.00 20.19 40 LEU A C 1
ATOM 4035 O O . LEU B 1 40 ? 43.811 -39.616 24.516 1.00 19.30 40 LEU A O 1
ATOM 4040 N N . LYS B 1 41 ? 44.047 -37.638 23.440 1.00 21.13 41 LYS A N 1
ATOM 4041 C CA . LYS B 1 41 ? 44.958 -38.141 22.428 1.00 22.09 41 LYS A CA 1
ATOM 4042 C C . LYS B 1 41 ? 46.389 -38.089 22.960 1.00 23.36 41 LYS A C 1
ATOM 4043 O O . LYS B 1 41 ? 46.737 -37.217 23.759 1.00 24.85 41 LYS A O 1
ATOM 4045 N N . ALA B 1 42 ? 47.211 -39.039 22.501 1.00 23.43 42 ALA A N 1
ATOM 4046 C CA . ALA B 1 42 ? 48.610 -39.101 22.882 1.00 23.46 42 ALA A CA 1
ATOM 4047 C C . ALA B 1 42 ? 49.420 -38.172 21.986 1.00 23.38 42 ALA A C 1
ATOM 4048 O O . ALA B 1 42 ? 49.208 -38.146 20.774 1.00 23.19 42 ALA A O 1
ATOM 4050 N N . ASP B 1 43 ? 50.338 -37.420 22.603 1.00 23.09 43 ASP A N 1
ATOM 4051 C CA . ASP B 1 43 ? 51.267 -36.574 21.876 1.00 23.56 43 ASP A CA 1
ATOM 4052 C C . ASP B 1 43 ? 52.150 -37.460 20.996 1.00 23.31 43 ASP A C 1
ATOM 4053 O O . ASP B 1 43 ? 52.336 -37.155 19.820 1.00 22.96 43 ASP A O 1
ATOM 4058 N N . LYS B 1 44 ? 52.662 -38.560 21.572 1.00 23.50 44 LYS A N 1
ATOM 4059 C CA . LYS B 1 44 ? 53.472 -39.531 20.849 1.00 23.61 44 LYS A CA 1
ATOM 4060 C C . LYS B 1 44 ? 53.679 -40.793 21.685 1.00 22.81 44 LYS A C 1
ATOM 4061 O O . LYS B 1 44 ? 53.551 -40.769 22.909 1.00 21.01 44 LYS A O 1
ATOM 4067 N N . ILE B 1 45 ? 54.005 -41.893 20.993 1.00 23.63 45 ILE A N 1
ATOM 4068 C CA . ILE B 1 45 ? 54.421 -43.137 21.623 1.00 23.93 45 ILE A CA 1
ATOM 4069 C C . ILE B 1 45 ? 55.854 -43.435 21.199 1.00 24.87 45 ILE A C 1
ATOM 4070 O O . ILE B 1 45 ? 56.157 -43.467 20.009 1.00 25.11 45 ILE A O 1
ATOM 4075 N N . GLU B 1 46 ? 56.721 -43.675 22.188 1.00 26.19 46 GLU A N 1
ATOM 4076 C CA . GLU B 1 46 ? 58.144 -43.864 21.958 1.00 27.27 46 GLU A CA 1
ATOM 4077 C C . GLU B 1 46 ? 58.664 -44.864 22.987 1.00 25.90 46 GLU A C 1
ATOM 4078 O O . GLU B 1 46 ? 58.834 -44.517 24.151 1.00 25.61 46 GLU A O 1
ATOM 4084 N N . GLY B 1 47 ? 58.899 -46.105 22.543 1.00 25.30 47 GLY A N 1
ATOM 4085 C CA . GLY B 1 47 ? 59.167 -47.218 23.440 1.00 25.70 47 GLY A CA 1
ATOM 4086 C C . GLY B 1 47 ? 57.887 -47.690 24.130 1.00 25.75 47 GLY A C 1
ATOM 4087 O O . GLY B 1 47 ? 56.816 -47.693 23.522 1.00 25.69 47 GLY A O 1
ATOM 4088 N N . ASN B 1 48 ? 58.010 -48.079 25.408 1.00 25.71 48 ASN A N 1
ATOM 4089 C CA . ASN B 1 48 ? 56.857 -48.447 26.218 1.00 25.82 48 ASN A CA 1
ATOM 4090 C C . ASN B 1 48 ? 56.225 -47.200 26.843 1.00 25.55 48 ASN A C 1
ATOM 4091 O O . ASN B 1 48 ? 55.246 -47.305 27.584 1.00 26.54 48 ASN A O 1
ATOM 4093 N N . THR B 1 49 ? 56.776 -46.019 26.519 1.00 24.11 49 THR A N 1
ATOM 4094 C CA . THR B 1 49 ? 56.332 -44.755 27.084 1.00 22.88 49 THR A CA 1
ATOM 4095 C C . THR B 1 49 ? 55.252 -44.137 26.197 1.00 21.83 49 THR A C 1
ATOM 4096 O O . THR B 1 49 ? 55.351 -44.176 24.972 1.00 20.74 49 THR A O 1
ATOM 4100 N N . THR B 1 50 ? 54.242 -43.533 26.840 1.00 21.56 50 THR A N 1
ATOM 4101 C CA . THR B 1 50 ? 53.195 -42.798 26.145 1.00 21.95 50 THR A CA 1
ATOM 4102 C C . THR B 1 50 ? 53.121 -41.373 26.704 1.00 21.46 50 THR A C 1
ATOM 4103 O O . THR B 1 50 ? 53.057 -41.190 27.918 1.00 21.80 50 THR A O 1
ATOM 4107 N N . TYR B 1 51 ? 53.117 -40.376 25.803 1.00 20.48 51 TYR A N 1
ATOM 4108 C CA . TYR B 1 51 ? 53.244 -38.972 26.173 1.00 19.98 51 TYR A CA 1
ATOM 4109 C C . TYR B 1 51 ? 51.892 -38.262 26.123 1.00 19.40 51 TYR A C 1
ATOM 4110 O O . TYR B 1 51 ? 51.275 -38.162 25.066 1.00 19.78 51 TYR A O 1
ATOM 4119 N N . TYR B 1 52 ? 51.461 -37.730 27.269 1.00 18.60 52 TYR A N 1
ATOM 4120 C CA . TYR B 1 52 ? 50.228 -36.969 27.367 1.00 18.25 52 TYR A CA 1
ATOM 4121 C C . TYR B 1 52 ? 50.547 -35.525 27.747 1.00 19.55 52 TYR A C 1
ATOM 4122 O O . TYR B 1 52 ? 51.593 -35.262 28.347 1.00 20.46 52 TYR A O 1
ATOM 4131 N N . THR B 1 53 ? 49.624 -34.605 27.417 1.00 20.01 53 THR A N 1
ATOM 4132 C CA . THR B 1 53 ? 49.658 -33.233 27.916 1.00 20.00 53 THR A CA 1
ATOM 4133 C C . THR B 1 53 ? 48.245 -32.825 28.337 1.00 19.77 53 THR A C 1
ATOM 4134 O O . THR B 1 53 ? 47.284 -33.039 27.603 1.00 19.25 53 THR A O 1
ATOM 4138 N N . ILE B 1 54 ? 48.134 -32.204 29.518 1.00 20.14 54 ILE A N 1
ATOM 4139 C CA . ILE B 1 54 ? 46.847 -31.811 30.071 1.00 20.16 54 ILE A CA 1
ATOM 4140 C C . ILE B 1 54 ? 46.930 -30.377 30.597 1.00 20.52 54 ILE A C 1
ATOM 4141 O O . ILE B 1 54 ? 47.701 -30.074 31.504 1.00 21.53 54 ILE A O 1
ATOM 4146 N N . HIS B 1 55 ? 46.094 -29.506 30.034 1.00 20.34 55 HIS A N 1
ATOM 4147 C CA . HIS B 1 55 ? 45.991 -28.127 30.466 1.00 20.56 55 HIS A CA 1
ATOM 4148 C C . HIS B 1 55 ? 44.833 -27.987 31.447 1.00 20.03 55 HIS A C 1
ATOM 4149 O O . HIS B 1 55 ? 43.748 -28.492 31.191 1.00 20.59 55 HIS A O 1
ATOM 4156 N N . ALA B 1 56 ? 45.087 -27.322 32.576 1.00 19.43 56 ALA A N 1
ATOM 4157 C CA . ALA B 1 56 ? 44.031 -26.783 33.412 1.00 19.49 56 ALA A CA 1
ATOM 4158 C C . ALA B 1 56 ? 43.738 -25.373 32.916 1.00 20.26 56 ALA A C 1
ATOM 4159 O O . ALA B 1 56 ? 44.665 -24.584 32.778 1.00 21.15 56 ALA A O 1
ATOM 4161 N N . GLN B 1 57 ? 42.471 -25.063 32.620 1.00 20.90 57 GLN A N 1
ATOM 4162 C CA . GLN B 1 57 ? 42.172 -23.832 31.906 1.00 22.53 57 GLN A CA 1
ATOM 4163 C C . GLN B 1 57 ? 40.739 -23.363 32.152 1.00 23.39 57 GLN A C 1
ATOM 4164 O O . GLN B 1 57 ? 39.872 -24.144 32.547 1.00 23.00 57 GLN A O 1
ATOM 4170 N N . GLU B 1 58 ? 40.530 -22.063 31.884 1.00 23.96 58 GLU A N 1
ATOM 4171 C CA . GLU B 1 58 ? 39.259 -21.386 32.077 1.00 23.64 58 GLU A CA 1
ATOM 4172 C C . GLU B 1 58 ? 38.501 -21.307 30.756 1.00 22.70 58 GLU A C 1
ATOM 4173 O O . GLU B 1 58 ? 39.106 -21.246 29.690 1.00 21.60 58 GLU A O 1
ATOM 4179 N N . GLY B 1 59 ? 37.169 -21.265 30.847 1.00 22.85 59 GLY A N 1
ATOM 4180 C CA . GLY B 1 59 ? 36.322 -21.276 29.667 1.00 22.93 59 GLY A CA 1
ATOM 4181 C C . GLY B 1 59 ? 34.860 -21.010 30.013 1.00 22.94 59 GLY A C 1
ATOM 4182 O O . GLY B 1 59 ? 34.480 -20.957 31.184 1.00 22.69 59 GLY A O 1
ATOM 4183 N N . GLU B 1 60 ? 34.057 -20.830 28.961 1.00 23.00 60 GLU A N 1
ATOM 4184 C CA . GLU B 1 60 ? 32.623 -20.657 29.091 1.00 23.17 60 GLU A CA 1
ATOM 4185 C C . GLU B 1 60 ? 31.935 -21.903 28.545 1.00 23.50 60 GLU A C 1
ATOM 4186 O O . GLU B 1 60 ? 32.340 -22.430 27.512 1.00 24.71 60 GLU A O 1
ATOM 4188 N N . THR B 1 61 ? 30.908 -22.380 29.255 1.00 23.66 61 THR A N 1
ATOM 4189 C CA . THR B 1 61 ? 30.128 -23.520 28.803 1.00 23.88 61 THR A CA 1
ATOM 4190 C C . THR B 1 61 ? 28.648 -23.162 28.854 1.00 23.70 61 THR A C 1
ATOM 4191 O O . THR B 1 61 ? 28.169 -22.673 29.878 1.00 23.03 61 THR A O 1
ATOM 4195 N N . ASN B 1 62 ? 27.947 -23.425 27.742 1.00 23.90 62 ASN A N 1
ATOM 4196 C CA . ASN B 1 62 ? 26.495 -23.342 27.711 1.00 23.97 62 ASN A CA 1
ATOM 4197 C C . ASN B 1 62 ? 25.929 -24.593 28.375 1.00 22.40 62 ASN A C 1
ATOM 4198 O O . ASN B 1 62 ? 25.907 -25.658 27.771 1.00 20.90 62 ASN A O 1
ATOM 4200 N N . ILE B 1 63 ? 25.522 -24.444 29.639 1.00 22.69 63 ILE A N 1
ATOM 4201 C CA . ILE B 1 63 ? 24.964 -25.531 30.424 1.00 23.58 63 ILE A CA 1
ATOM 4202 C C . ILE B 1 63 ? 23.450 -25.347 30.481 1.00 25.88 63 ILE A C 1
ATOM 4203 O O . ILE B 1 63 ? 22.706 -26.274 30.165 1.00 27.49 63 ILE A O 1
ATOM 4208 N N . LEU B 1 64 ? 23.016 -24.145 30.895 1.00 27.57 64 LEU A N 1
ATOM 4209 C CA . LEU B 1 64 ? 21.623 -23.736 30.806 1.00 27.89 64 LEU A CA 1
ATOM 4210 C C . LEU B 1 64 ? 21.361 -23.227 29.392 1.00 29.10 64 LEU A C 1
ATOM 4211 O O . LEU B 1 64 ? 22.277 -23.155 28.572 1.00 29.45 64 LEU A O 1
ATOM 4216 N N . ASP B 1 65 ? 20.104 -22.876 29.107 1.00 31.54 65 ASP A N 1
ATOM 4217 C CA . ASP B 1 65 ? 19.725 -22.424 27.777 1.00 32.96 65 ASP A CA 1
ATOM 4218 C C . ASP B 1 65 ? 19.617 -20.894 27.747 1.00 34.25 65 ASP A C 1
ATOM 4219 O O . ASP B 1 65 ? 18.725 -20.349 27.099 1.00 37.47 65 ASP A O 1
ATOM 4221 N N . GLY B 1 66 ? 20.554 -20.205 28.419 1.00 32.34 66 GLY A N 1
ATOM 4222 C CA . GLY B 1 66 ? 20.558 -18.752 28.476 1.00 32.04 66 GLY A CA 1
ATOM 4223 C C . GLY B 1 66 ? 21.957 -18.193 28.234 1.00 32.29 66 GLY A C 1
ATOM 4224 O O . GLY B 1 66 ? 22.470 -18.267 27.118 1.00 31.38 66 GLY A O 1
ATOM 4225 N N . LYS B 1 67 ? 22.548 -17.605 29.284 1.00 33.02 67 LYS A N 1
ATOM 4226 C CA . LYS B 1 67 ? 23.955 -17.234 29.268 1.00 32.91 67 LYS A CA 1
ATOM 4227 C C . LYS B 1 67 ? 24.795 -18.503 29.371 1.00 31.66 67 LYS A C 1
ATOM 4228 O O . LYS B 1 67 ? 24.266 -19.589 29.608 1.00 31.79 67 LYS A O 1
ATOM 4230 N N . ALA B 1 68 ? 26.109 -18.343 29.195 1.00 30.16 68 ALA A N 1
ATOM 4231 C CA . ALA B 1 68 ? 27.059 -19.398 29.498 1.00 29.39 68 ALA A CA 1
ATOM 4232 C C . ALA B 1 68 ? 27.468 -19.306 30.967 1.00 28.68 68 ALA A C 1
ATOM 4233 O O . ALA B 1 68 ? 27.110 -18.357 31.662 1.00 29.05 68 ALA A O 1
ATOM 4235 N N . THR B 1 69 ? 28.218 -20.312 31.428 1.00 28.11 69 THR A N 1
ATOM 4236 C CA . THR B 1 69 ? 28.740 -20.342 32.784 1.00 27.74 69 THR A CA 1
ATOM 4237 C C . THR B 1 69 ? 30.265 -20.297 32.737 1.00 27.68 69 THR A C 1
ATOM 4238 O O . THR B 1 69 ? 30.877 -20.917 31.872 1.00 28.72 69 THR A O 1
ATOM 4242 N N . HIS B 1 70 ? 30.875 -19.589 33.692 1.00 27.32 70 HIS A N 1
ATOM 4243 C CA . HIS B 1 70 ? 32.323 -19.551 33.795 1.00 27.95 70 HIS A CA 1
ATOM 4244 C C . HIS B 1 70 ? 32.781 -20.851 34.443 1.00 25.89 70 HIS A C 1
ATOM 4245 O O . HIS B 1 70 ? 32.413 -21.141 35.578 1.00 25.36 70 HIS A O 1
ATOM 4252 N N . THR B 1 71 ? 33.577 -21.630 33.708 1.00 24.23 71 THR A N 1
ATOM 4253 C CA . THR B 1 71 ? 33.952 -22.959 34.158 1.00 23.51 71 THR A CA 1
ATOM 4254 C C . THR B 1 71 ? 35.468 -23.113 34.097 1.00 22.27 71 THR A C 1
ATOM 4255 O O . THR B 1 71 ? 36.144 -22.398 33.361 1.00 22.38 71 THR A O 1
ATOM 4259 N N . TRP B 1 72 ? 35.977 -24.043 34.911 1.00 21.01 72 TRP A N 1
ATOM 4260 C CA . TRP B 1 72 ? 37.329 -24.562 34.777 1.00 20.57 72 TRP A CA 1
ATOM 4261 C C . TRP B 1 72 ? 37.255 -25.977 34.227 1.00 19.01 72 TRP A C 1
ATOM 4262 O O . TRP B 1 72 ? 36.309 -26.693 34.544 1.00 19.11 72 TRP A O 1
ATOM 4273 N N . GLY B 1 73 ? 38.254 -26.370 33.429 1.00 17.72 73 GLY A N 1
ATOM 4274 C CA . GLY B 1 73 ? 38.249 -27.689 32.823 1.00 17.36 73 GLY A CA 1
ATOM 4275 C C . GLY B 1 73 ? 39.630 -28.117 32.342 1.00 16.96 73 GLY A C 1
ATOM 4276 O O . GLY B 1 73 ? 40.504 -27.280 32.154 1.00 17.75 73 GLY A O 1
ATOM 4277 N N . TYR B 1 74 ? 39.793 -29.430 32.132 1.00 16.24 74 TYR A N 1
ATOM 4278 C CA . TYR B 1 74 ? 41.025 -30.009 31.621 1.00 15.52 74 TYR A CA 1
ATOM 4279 C C . TYR B 1 74 ? 40.893 -30.151 30.107 1.00 15.77 74 TYR A C 1
ATOM 4280 O O . TYR B 1 74 ? 39.994 -30.838 29.634 1.00 16.17 74 TYR A O 1
ATOM 4289 N N . ASN B 1 75 ? 41.775 -29.468 29.366 1.00 15.93 75 ASN A N 1
ATOM 4290 C CA . ASN B 1 75 ? 41.785 -29.478 27.908 1.00 15.99 75 ASN A CA 1
ATOM 4291 C C . ASN B 1 75 ? 40.413 -29.075 27.366 1.00 15.78 75 ASN A C 1
ATOM 4292 O O . ASN B 1 75 ? 39.967 -29.576 26.338 1.00 15.63 75 ASN A O 1
ATOM 4297 N N . GLY B 1 76 ? 39.762 -28.136 28.051 1.00 15.59 76 GLY A N 1
ATOM 4298 C CA . GLY B 1 76 ? 38.427 -27.719 27.679 1.00 15.78 76 GLY A CA 1
ATOM 4299 C C . GLY B 1 76 ? 37.841 -26.794 28.738 1.00 16.18 76 GLY A C 1
ATOM 4300 O O . GLY B 1 76 ? 38.444 -26.575 29.785 1.00 16.41 76 GLY A O 1
ATOM 4301 N N . SER B 1 77 ? 36.648 -26.273 28.456 1.00 16.40 77 SER A N 1
ATOM 4302 C CA . SER B 1 77 ? 36.034 -25.263 29.297 1.00 16.61 77 SER A CA 1
ATOM 4303 C C . SER B 1 77 ? 35.559 -25.863 30.618 1.00 16.72 77 SER A C 1
ATOM 4304 O O . SER B 1 77 ? 35.548 -25.164 31.627 1.00 17.32 77 SER A O 1
ATOM 4307 N N . LEU B 1 78 ? 35.170 -27.146 30.614 1.00 16.48 78 LEU A N 1
ATOM 4308 C CA . LEU B 1 78 ? 34.596 -27.769 31.798 1.00 16.30 78 LEU A CA 1
ATOM 4309 C C . LEU B 1 78 ? 34.925 -29.259 31.831 1.00 15.90 78 LEU A C 1
ATOM 4310 O O . LEU B 1 78 ? 35.014 -29.898 30.789 1.00 15.55 78 LEU A O 1
ATOM 4315 N N . LEU B 1 79 ? 35.069 -29.799 33.050 1.00 15.97 79 LEU A N 1
ATOM 4316 C CA . LEU B 1 79 ? 35.348 -31.212 33.264 1.00 16.02 79 LEU A CA 1
ATOM 4317 C C . LEU B 1 79 ? 36.658 -31.574 32.574 1.00 16.01 79 LEU A C 1
ATOM 4318 O O . LEU B 1 79 ? 37.599 -30.790 32.607 1.00 16.30 79 LEU A O 1
ATOM 4323 N N . GLY B 1 80 ? 36.737 -32.772 31.991 1.00 15.97 80 GLY A N 1
ATOM 4324 C CA . GLY B 1 80 ? 37.898 -33.136 31.199 1.00 16.21 80 GLY A CA 1
ATOM 4325 C C . GLY B 1 80 ? 37.627 -34.372 30.352 1.00 16.12 80 GLY A C 1
ATOM 4326 O O . GLY B 1 80 ? 36.536 -34.933 30.398 1.00 15.74 80 GLY A O 1
ATOM 4327 N N . PRO B 1 81 ? 38.624 -34.822 29.562 1.00 16.61 81 PRO A N 1
ATOM 4328 C CA . PRO B 1 81 ? 38.454 -35.978 28.680 1.00 17.26 81 PRO A CA 1
ATOM 4329 C C . PRO B 1 81 ? 38.652 -37.322 29.377 1.00 17.41 81 PRO A C 1
ATOM 4330 O O . PRO B 1 81 ? 39.035 -37.374 30.545 1.00 17.89 81 PRO A O 1
ATOM 4334 N N . LEU B 1 82 ? 38.381 -38.405 28.642 1.00 17.32 82 LEU A N 1
ATOM 4335 C CA . LEU B 1 82 ? 38.739 -39.736 29.094 1.00 17.62 82 LEU A CA 1
ATOM 4336 C C . LEU B 1 82 ? 40.243 -39.919 28.917 1.00 17.54 82 LEU A C 1
ATOM 4337 O O . LEU B 1 82 ? 40.762 -39.791 27.809 1.00 17.36 82 LEU A O 1
ATOM 4342 N N . ILE B 1 83 ? 40.918 -40.248 30.024 1.00 17.17 83 ILE A N 1
ATOM 4343 C CA . ILE B 1 83 ? 42.343 -40.511 30.017 1.00 16.91 83 ILE A CA 1
ATOM 4344 C C . ILE B 1 83 ? 42.531 -42.012 30.184 1.00 16.73 83 ILE A C 1
ATOM 4345 O O . ILE B 1 83 ? 42.209 -42.552 31.236 1.00 16.54 83 ILE A O 1
ATOM 4350 N N . ARG B 1 84 ? 43.038 -42.663 29.130 1.00 16.92 84 ARG A N 1
ATOM 4351 C CA . ARG B 1 84 ? 43.293 -44.093 29.135 1.00 16.78 84 ARG A CA 1
ATOM 4352 C C . ARG B 1 84 ? 44.703 -44.366 29.642 1.00 16.04 84 ARG A C 1
ATOM 4353 O O . ARG B 1 84 ? 45.659 -43.755 29.176 1.00 15.54 84 ARG A O 1
ATOM 4361 N N . TYR B 1 85 ? 44.801 -45.290 30.603 1.00 16.08 85 TYR A N 1
ATOM 4362 C CA . TYR B 1 85 ? 46.064 -45.859 31.032 1.00 16.22 85 TYR A CA 1
ATOM 4363 C C . TYR B 1 85 ? 46.002 -47.377 30.915 1.00 16.89 85 TYR A C 1
ATOM 4364 O O . TYR B 1 85 ? 44.941 -47.972 31.078 1.00 16.74 85 TYR A O 1
ATOM 4373 N N . GLN B 1 86 ? 47.164 -47.990 30.674 1.00 18.24 86 GLN A N 1
ATOM 4374 C CA . GLN B 1 86 ? 47.269 -49.430 30.514 1.00 19.28 86 GLN A CA 1
ATOM 4375 C C . GLN B 1 86 ? 48.284 -49.988 31.508 1.00 18.91 86 GLN A C 1
ATOM 4376 O O . GLN B 1 86 ? 49.399 -49.484 31.623 1.00 19.47 86 GLN A O 1
ATOM 4382 N N . SER B 1 87 ? 47.889 -51.044 32.220 1.00 18.38 87 SER A N 1
ATOM 4383 C CA . SER B 1 87 ? 48.799 -51.724 33.122 1.00 18.11 87 SER A CA 1
ATOM 4384 C C . SER B 1 87 ? 50.017 -52.164 32.314 1.00 18.70 87 SER A C 1
ATOM 4385 O O . SER B 1 87 ? 49.888 -52.536 31.149 1.00 18.59 87 SER A O 1
ATOM 4388 N N . GLY B 1 88 ? 51.201 -52.042 32.921 1.00 19.83 88 GLY A N 1
ATOM 4389 C CA . GLY B 1 88 ? 52.441 -52.505 32.317 1.00 21.07 88 GLY A CA 1
ATOM 4390 C C . GLY B 1 88 ? 52.949 -51.562 31.229 1.00 22.09 88 GLY A C 1
ATOM 4391 O O . GLY B 1 88 ? 53.621 -51.996 30.297 1.00 22.88 88 GLY A O 1
ATOM 4392 N N . ARG B 1 89 ? 52.635 -50.270 31.358 1.00 22.87 89 ARG A N 1
ATOM 4393 C CA . ARG B 1 89 ? 53.159 -49.266 30.448 1.00 23.65 89 ARG A CA 1
ATOM 4394 C C . ARG B 1 89 ? 53.725 -48.101 31.256 1.00 23.11 89 ARG A C 1
ATOM 4395 O O . ARG B 1 89 ? 53.298 -47.860 32.386 1.00 22.73 89 ARG A O 1
ATOM 4403 N N . HIS B 1 90 ? 54.697 -47.404 30.649 1.00 21.65 90 HIS A N 1
ATOM 4404 C CA . HIS B 1 90 ? 55.287 -46.205 31.217 1.00 20.24 90 HIS A CA 1
ATOM 4405 C C . HIS B 1 90 ? 54.601 -44.990 30.598 1.00 19.15 90 HIS A C 1
ATOM 4406 O O . HIS B 1 90 ? 54.270 -45.002 29.413 1.00 18.96 90 HIS A O 1
ATOM 4413 N N . TYR B 1 91 ? 54.388 -43.949 31.411 1.00 18.20 91 TYR A N 1
ATOM 4414 C CA . TYR B 1 91 ? 53.670 -42.769 30.962 1.00 17.91 91 TYR A CA 1
ATOM 4415 C C . TYR B 1 91 ? 54.452 -41.515 31.328 1.00 18.04 91 TYR A C 1
ATOM 4416 O O . TYR B 1 91 ? 54.919 -41.378 32.455 1.00 17.54 91 TYR A O 1
ATOM 4425 N N . HIS B 1 92 ? 54.568 -40.610 30.351 1.00 18.85 92 HIS A N 1
ATOM 4426 C CA . HIS B 1 92 ? 55.124 -39.286 30.567 1.00 20.13 92 HIS A CA 1
ATOM 4427 C C . HIS B 1 92 ? 54.010 -38.250 30.435 1.00 20.57 92 HIS A C 1
ATOM 4428 O O . HIS B 1 92 ? 53.352 -38.176 29.398 1.00 20.65 92 HIS A O 1
ATOM 4435 N N . LEU B 1 93 ? 53.820 -37.445 31.490 1.00 20.66 93 LEU A N 1
ATOM 4436 C CA . LEU B 1 93 ? 52.730 -36.486 31.552 1.00 20.53 93 LEU A CA 1
ATOM 4437 C C . LEU B 1 93 ? 53.285 -35.074 31.651 1.00 20.50 93 LEU A C 1
ATOM 4438 O O . LEU B 1 93 ? 54.300 -34.861 32.308 1.00 21.79 93 LEU A O 1
ATOM 4443 N N . THR B 1 94 ? 52.585 -34.132 31.008 1.00 19.95 94 THR A N 1
ATOM 4444 C CA . THR B 1 94 ? 52.895 -32.714 31.095 1.00 19.73 94 THR A CA 1
ATOM 4445 C C . THR B 1 94 ? 51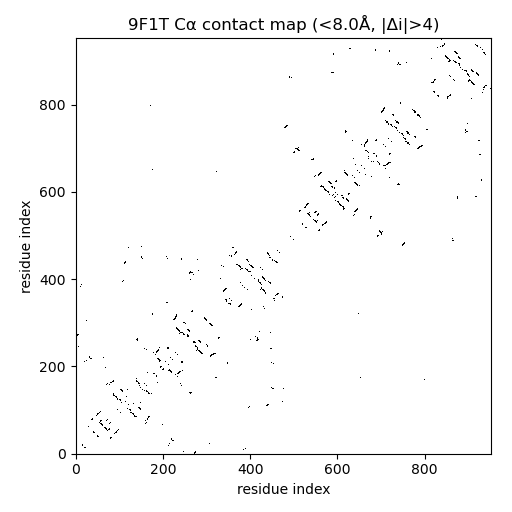.660 -31.996 31.636 1.00 19.80 94 THR A C 1
ATOM 4446 O O . THR B 1 94 ? 50.604 -31.998 31.008 1.00 19.04 94 THR A O 1
ATOM 4450 N N . LEU B 1 95 ? 51.811 -31.388 32.816 1.00 20.24 95 LEU A N 1
ATOM 4451 C CA . LEU B 1 95 ? 50.720 -30.703 33.486 1.00 20.35 95 LEU A CA 1
ATOM 4452 C C . LEU B 1 95 ? 50.894 -29.195 33.319 1.00 20.64 95 LEU A C 1
ATOM 4453 O O . LEU B 1 95 ? 51.776 -28.602 33.932 1.00 20.60 95 LEU A O 1
ATOM 4458 N N . VAL B 1 96 ? 50.035 -28.584 32.495 1.00 21.11 96 VAL A N 1
ATOM 4459 C CA . VAL B 1 96 ? 50.125 -27.166 32.183 1.00 20.99 96 VAL A CA 1
ATOM 4460 C C . VAL B 1 96 ? 48.998 -26.438 32.905 1.00 20.40 96 VAL A C 1
ATOM 4461 O O . VAL B 1 96 ? 47.838 -26.600 32.545 1.00 20.57 96 VAL A O 1
ATOM 4465 N N . ASN B 1 97 ? 49.362 -25.628 33.908 1.00 19.80 97 ASN A N 1
ATOM 4466 C CA . ASN B 1 97 ? 48.410 -24.793 34.619 1.00 19.50 97 ASN A CA 1
ATOM 4467 C C . ASN B 1 97 ? 48.207 -23.497 33.835 1.00 19.14 97 ASN A C 1
ATOM 4468 O O . ASN B 1 97 ? 49.106 -22.664 33.783 1.00 19.22 97 ASN A O 1
ATOM 4473 N N . ASP B 1 98 ? 47.029 -23.346 33.220 1.00 19.30 98 ASP A N 1
ATOM 4474 C CA . ASP B 1 98 ? 46.631 -22.107 32.564 1.00 20.11 98 ASP A CA 1
ATOM 4475 C C . ASP B 1 98 ? 45.567 -21.386 33.397 1.00 21.02 98 ASP A C 1
ATOM 4476 O O . ASP B 1 98 ? 44.941 -20.438 32.929 1.00 20.22 98 ASP A O 1
ATOM 4481 N N . LEU B 1 99 ? 45.374 -21.838 34.644 1.00 22.56 99 LEU A N 1
ATOM 4482 C CA . LEU B 1 99 ? 44.457 -21.198 35.575 1.00 23.34 99 LEU A CA 1
ATOM 4483 C C . LEU B 1 99 ? 45.193 -20.071 36.286 1.00 24.72 99 LEU A C 1
ATOM 4484 O O . LEU B 1 99 ? 46.416 -20.054 36.300 1.00 25.54 99 LEU A O 1
ATOM 4489 N N . PRO B 1 100 ? 44.478 -19.115 36.920 1.00 26.69 100 PRO A N 1
ATOM 4490 C CA . PRO B 1 100 ? 45.128 -18.048 37.684 1.00 27.24 100 PRO A CA 1
ATOM 4491 C C . PRO B 1 100 ? 45.348 -18.339 39.168 1.00 27.65 100 PRO A C 1
ATOM 4492 O O . PRO B 1 100 ? 45.436 -17.419 39.976 1.00 26.94 100 PRO A O 1
ATOM 4496 N N . GLU B 1 101 ? 45.424 -19.623 39.533 1.00 29.07 101 GLU A N 1
ATOM 4497 C CA . GLU B 1 101 ? 45.898 -19.994 40.859 1.00 30.92 101 GLU A CA 1
ATOM 4498 C C . GLU B 1 101 ? 46.433 -21.427 40.827 1.00 29.18 101 GLU A C 1
ATOM 4499 O O . GLU B 1 101 ? 46.173 -22.183 39.894 1.00 27.23 101 GLU A O 1
ATOM 4505 N N . VAL B 1 102 ? 47.217 -21.754 41.857 1.00 28.12 102 VAL A N 1
ATOM 4506 C CA . VAL B 1 102 ? 47.957 -23.002 41.935 1.00 27.52 102 VAL A CA 1
ATOM 4507 C C . VAL B 1 102 ? 46.985 -24.175 41.999 1.00 26.59 102 VAL A C 1
ATOM 4508 O O . VAL B 1 102 ? 45.968 -24.086 42.679 1.00 27.42 102 VAL A O 1
ATOM 4512 N N . THR B 1 103 ? 47.327 -25.271 41.302 1.00 25.21 103 THR A N 1
ATOM 4513 C CA . THR B 1 103 ? 46.540 -26.498 41.330 1.00 23.52 103 THR A CA 1
ATOM 4514 C C . THR B 1 103 ? 47.479 -27.704 41.361 1.00 22.47 103 THR A C 1
ATOM 4515 O O . THR B 1 103 ? 48.690 -27.557 41.227 1.00 21.79 103 THR A O 1
ATOM 4519 N N . THR B 1 104 ? 46.884 -28.892 41.538 1.00 21.52 104 THR A N 1
ATOM 4520 C CA . THR B 1 104 ? 47.584 -30.160 41.417 1.00 20.26 104 THR A CA 1
ATOM 4521 C C . THR B 1 104 ? 46.802 -31.069 40.469 1.00 19.65 104 THR A C 1
ATOM 4522 O O . THR B 1 104 ? 45.756 -30.686 39.944 1.00 19.29 104 THR A O 1
ATOM 4526 N N . TRP B 1 105 ? 47.342 -32.274 40.253 1.00 18.98 105 TRP A N 1
ATOM 4527 C CA . TRP B 1 105 ? 46.680 -33.303 39.467 1.00 18.48 105 TRP A CA 1
ATOM 4528 C C . TRP B 1 105 ? 46.659 -34.609 40.259 1.00 18.06 105 TRP A C 1
ATOM 4529 O O . TRP B 1 105 ? 47.521 -35.465 40.062 1.00 17.61 105 TRP A O 1
ATOM 4540 N N . HIS B 1 106 ? 45.688 -34.755 41.169 1.00 17.89 106 HIS A N 1
ATOM 4541 C CA . HIS B 1 106 ? 45.568 -35.997 41.911 1.00 18.34 106 HIS A CA 1
ATOM 4542 C C . HIS B 1 106 ? 44.868 -37.029 41.038 1.00 18.28 106 HIS A C 1
ATOM 4543 O O . HIS B 1 106 ? 43.760 -36.779 40.569 1.00 18.40 106 HIS A O 1
ATOM 4550 N N . TRP B 1 107 ? 45.539 -38.172 40.841 1.00 17.66 107 TRP A N 1
ATOM 4551 C CA . TRP B 1 107 ? 45.004 -39.277 40.069 1.00 17.29 107 TRP A CA 1
ATOM 4552 C C . TRP B 1 107 ? 44.364 -40.276 41.022 1.00 17.53 107 TRP A C 1
ATOM 4553 O O . TRP B 1 107 ? 44.958 -41.303 41.342 1.00 18.01 107 TRP A O 1
ATOM 4564 N N . HIS B 1 108 ? 43.163 -39.925 41.491 1.00 17.63 108 HIS A N 1
ATOM 4565 C CA . HIS B 1 108 ? 42.434 -40.718 42.462 1.00 17.93 108 HIS A CA 1
ATOM 4566 C C . HIS B 1 108 ? 42.135 -42.080 41.854 1.00 19.26 108 HIS A C 1
ATOM 4567 O O . HIS B 1 108 ? 41.271 -42.183 40.989 1.00 20.34 108 HIS A O 1
ATOM 4574 N N . GLY B 1 109 ? 42.850 -43.109 42.327 1.00 20.24 109 GLY A N 1
ATOM 4575 C CA . GLY B 1 109 ? 42.661 -44.472 41.854 1.00 20.54 109 GLY A CA 1
ATOM 4576 C C . GLY B 1 109 ? 43.974 -45.104 41.392 1.00 21.30 109 GLY A C 1
ATOM 4577 O O . GLY B 1 109 ? 44.190 -46.298 41.607 1.00 21.52 109 GLY A O 1
ATOM 4578 N N . LEU B 1 110 ? 44.834 -44.294 40.750 1.00 21.92 110 LEU A N 1
ATOM 4579 C CA . LEU B 1 110 ? 46.136 -44.743 40.275 1.00 21.87 110 LEU A CA 1
ATOM 4580 C C . LEU B 1 110 ? 47.060 -44.973 41.468 1.00 22.63 110 LEU A C 1
ATOM 4581 O O . LEU B 1 110 ? 47.131 -44.150 42.387 1.00 23.41 110 LEU A O 1
ATOM 4586 N N . ASN B 1 111 ? 47.769 -46.105 41.414 1.00 23.16 111 ASN A N 1
ATOM 4587 C CA . ASN B 1 111 ? 48.765 -46.477 42.402 1.00 24.08 111 ASN A CA 1
ATOM 4588 C C . ASN B 1 111 ? 50.136 -46.113 41.840 1.00 24.24 111 ASN A C 1
ATOM 4589 O O . ASN B 1 111 ? 50.790 -46.941 41.209 1.00 24.15 111 ASN A O 1
ATOM 4594 N N . ILE B 1 112 ? 50.539 -44.854 42.061 1.00 24.40 112 ILE A N 1
ATOM 4595 C CA . ILE B 1 112 ? 51.798 -44.322 41.562 1.00 24.50 112 ILE A CA 1
ATOM 4596 C C . ILE B 1 112 ? 52.531 -43.643 42.721 1.00 24.71 112 ILE A C 1
ATOM 4597 O O . ILE B 1 112 ? 51.913 -43.368 43.749 1.00 24.47 112 ILE A O 1
ATOM 4602 N N . PRO B 1 113 ? 53.862 -43.392 42.615 1.00 25.18 113 PRO A N 1
ATOM 4603 C CA . PRO B 1 113 ? 54.654 -42.871 43.737 1.00 25.02 113 PRO A CA 1
ATOM 4604 C C . PRO B 1 113 ? 54.121 -41.586 44.366 1.00 24.46 113 PRO A C 1
ATOM 4605 O O . PRO B 1 113 ? 53.615 -40.710 43.671 1.00 23.99 113 PRO A O 1
ATOM 4609 N N . GLY B 1 114 ? 54.243 -41.496 45.693 1.00 24.32 114 GLY A N 1
ATOM 4610 C CA . GLY B 1 114 ? 53.857 -40.302 46.424 1.00 25.05 114 GLY A CA 1
ATOM 4611 C C . GLY B 1 114 ? 55.082 -39.571 46.973 1.00 25.51 114 GLY A C 1
ATOM 4612 O O . GLY B 1 114 ? 56.110 -40.186 47.240 1.00 25.09 114 GLY A O 1
ATOM 4613 N N . PRO B 1 115 ? 55.012 -38.242 47.206 1.00 25.89 115 PRO A N 1
ATOM 4614 C CA . PRO B 1 115 ? 53.789 -37.457 47.012 1.00 26.24 115 PRO A CA 1
ATOM 4615 C C . PRO B 1 115 ? 53.692 -36.529 45.801 1.00 26.41 115 PRO A C 1
ATOM 4616 O O . PRO B 1 115 ? 52.862 -35.623 45.793 1.00 26.12 115 PRO A O 1
ATOM 4620 N N . ILE B 1 116 ? 54.497 -36.755 44.762 1.00 26.92 116 ILE A N 1
ATOM 4621 C CA . ILE B 1 116 ? 54.525 -35.850 43.618 1.00 27.32 116 ILE A CA 1
ATOM 4622 C C . ILE B 1 116 ? 53.723 -36.381 42.437 1.00 28.27 116 ILE A C 1
ATOM 4623 O O . ILE B 1 116 ? 52.873 -35.671 41.909 1.00 30.08 116 ILE A O 1
ATOM 4628 N N . GLU B 1 117 ? 54.012 -37.599 42.000 1.00 28.01 117 GLU A N 1
ATOM 4629 C CA . GLU B 1 117 ? 53.267 -38.220 40.916 1.00 28.30 117 GLU A CA 1
ATOM 4630 C C . GLU B 1 117 ? 51.825 -38.346 41.361 1.00 27.61 117 GLU A C 1
ATOM 4631 O O . GLU B 1 117 ? 50.904 -38.147 40.584 1.00 26.55 117 GLU A O 1
ATOM 4637 N N . ASP B 1 118 ? 51.648 -38.629 42.640 1.00 28.31 118 ASP A N 1
ATOM 4638 C CA . ASP B 1 118 ? 50.347 -38.822 43.231 1.00 30.06 118 ASP A CA 1
ATOM 4639 C C . ASP B 1 118 ? 49.440 -37.632 42.951 1.00 30.27 118 ASP A C 1
ATOM 4640 O O . ASP B 1 118 ? 48.288 -37.836 42.597 1.00 30.80 118 ASP A O 1
ATOM 4645 N N . GLY B 1 119 ? 49.932 -36.399 43.071 1.00 30.55 119 GLY A N 1
ATOM 4646 C CA . GLY B 1 119 ? 49.080 -35.261 42.775 1.00 30.93 119 GLY A CA 1
ATOM 4647 C C . GLY B 1 119 ? 48.385 -34.669 43.972 1.00 30.58 119 GLY A C 1
ATOM 4648 O O . GLY B 1 119 ? 47.483 -33.853 43.836 1.00 30.03 119 GLY A O 1
ATOM 4649 N N . GLY B 1 120 ? 48.845 -35.063 45.141 1.00 30.64 120 GLY A N 1
ATOM 4650 C CA . GLY B 1 120 ? 48.250 -34.595 46.364 1.00 30.73 120 GLY A CA 1
ATOM 4651 C C . GLY B 1 120 ? 48.745 -33.202 46.674 1.00 30.31 120 GLY A C 1
ATOM 4652 O O . GLY B 1 120 ? 49.306 -32.539 45.808 1.00 29.09 120 GLY A O 1
ATOM 4653 N N . PRO B 1 121 ? 48.522 -32.725 47.919 1.00 30.86 121 PRO A N 1
ATOM 4654 C CA . PRO B 1 121 ? 48.927 -31.369 48.311 1.00 30.67 121 PRO A CA 1
ATOM 4655 C C . PRO B 1 121 ? 50.380 -30.960 48.057 1.00 28.42 121 PRO A C 1
ATOM 4656 O O . PRO B 1 121 ? 50.659 -29.793 47.842 1.00 27.00 121 PRO A O 1
ATOM 4660 N N . HIS B 1 122 ? 51.297 -31.915 48.114 1.00 27.71 122 HIS A N 1
ATOM 4661 C CA . HIS B 1 122 ? 52.714 -31.651 47.946 1.00 26.66 122 HIS A CA 1
ATOM 4662 C C . HIS B 1 122 ? 53.083 -31.178 46.544 1.00 25.50 122 HIS A C 1
ATOM 4663 O O . HIS B 1 122 ? 54.031 -30.420 46.401 1.00 24.58 122 HIS A O 1
ATOM 4670 N N . ALA B 1 123 ? 52.411 -31.675 45.509 1.00 24.74 123 ALA A N 1
ATOM 4671 C CA . ALA B 1 123 ? 52.806 -31.313 44.162 1.00 24.07 123 ALA A CA 1
ATOM 4672 C C . ALA B 1 123 ? 51.958 -30.184 43.625 1.00 23.75 123 ALA A C 1
ATOM 4673 O O . ALA B 1 123 ? 50.883 -30.432 43.133 1.00 24.87 123 ALA A O 1
ATOM 4675 N N . PRO B 1 124 ? 52.476 -28.947 43.597 1.00 22.99 124 PRO A N 1
ATOM 4676 C CA . PRO B 1 124 ? 51.752 -27.787 43.103 1.00 21.95 124 PRO A CA 1
ATOM 4677 C C . PRO B 1 124 ? 52.313 -27.227 41.809 1.00 21.39 124 PRO A C 1
ATOM 4678 O O . PRO B 1 124 ? 53.514 -27.049 41.700 1.00 21.86 124 PRO A O 1
ATOM 4682 N N . VAL B 1 125 ? 51.450 -26.930 40.846 1.00 20.93 125 VAL A N 1
ATOM 4683 C CA . VAL B 1 125 ? 51.909 -26.315 39.619 1.00 20.75 125 VAL A CA 1
ATOM 4684 C C . VAL B 1 125 ? 51.441 -24.868 39.620 1.00 20.97 125 VAL A C 1
ATOM 4685 O O . VAL B 1 125 ? 50.268 -24.603 39.840 1.00 21.11 125 VAL A O 1
ATOM 4689 N N . LEU B 1 126 ? 52.376 -23.941 39.399 1.00 21.16 126 LEU A N 1
ATOM 4690 C CA . LEU B 1 126 ? 52.070 -22.517 39.479 1.00 21.46 126 LEU A CA 1
ATOM 4691 C C . LEU B 1 126 ? 51.397 -21.967 38.239 1.00 21.30 126 LEU A C 1
ATOM 4692 O O . LEU B 1 126 ? 51.652 -22.421 37.130 1.00 21.55 126 LEU A O 1
ATOM 4697 N N . PRO B 1 127 ? 50.519 -20.966 38.432 1.00 20.27 127 PRO A N 1
ATOM 4698 C CA . PRO B 1 127 ? 49.882 -20.301 37.306 1.00 20.29 127 PRO A CA 1
ATOM 4699 C C . PRO B 1 127 ? 50.888 -19.938 36.231 1.00 21.95 127 PRO A C 1
ATOM 4700 O O . PRO B 1 127 ? 51.841 -19.243 36.529 1.00 23.39 127 PRO A O 1
ATOM 4704 N N . GLY B 1 128 ? 50.680 -20.405 35.002 1.00 23.80 128 GLY A N 1
ATOM 4705 C CA . GLY B 1 128 ? 51.597 -20.171 33.894 1.00 25.23 128 GLY A CA 1
ATOM 4706 C C . GLY B 1 128 ? 52.598 -21.317 33.731 1.00 26.56 128 GLY A C 1
ATOM 4707 O O . GLY B 1 128 ? 52.759 -21.865 32.638 1.00 26.69 128 GLY A O 1
ATOM 4708 N N . LYS B 1 129 ? 53.269 -21.669 34.834 1.00 27.32 129 LYS A N 1
ATOM 4709 C CA . LYS B 1 129 ? 54.245 -22.747 34.844 1.00 28.47 129 LYS A CA 1
ATOM 4710 C C . LYS B 1 129 ? 53.563 -24.090 34.597 1.00 27.37 129 LYS A C 1
ATOM 4711 O O . LYS B 1 129 ? 52.338 -24.194 34.619 1.00 27.33 129 LYS A O 1
ATOM 4717 N N . SER B 1 130 ? 54.393 -25.113 34.371 1.00 25.84 130 SER A N 1
ATOM 4718 C CA . SER B 1 130 ? 53.924 -26.464 34.121 1.00 24.61 130 SER A CA 1
ATOM 4719 C C . SER B 1 130 ? 54.857 -27.458 34.812 1.00 24.40 130 SER A C 1
ATOM 4720 O O . SER B 1 130 ? 55.853 -27.059 35.410 1.00 23.44 130 SER A O 1
ATOM 4723 N N . ARG B 1 131 ? 54.494 -28.747 34.759 1.00 24.75 131 ARG A N 1
ATOM 4724 C CA . ARG B 1 131 ? 55.225 -29.792 35.453 1.00 24.62 131 ARG A CA 1
ATOM 4725 C C . ARG B 1 131 ? 55.265 -31.056 34.599 1.00 26.06 131 ARG A C 1
ATOM 4726 O O . ARG B 1 131 ? 54.328 -31.333 33.859 1.00 26.39 131 ARG A O 1
ATOM 4734 N N . GLU B 1 132 ? 56.363 -31.812 34.732 1.00 27.89 132 GLU A N 1
ATOM 4735 C CA . GLU B 1 132 ? 56.549 -33.088 34.064 1.00 29.12 132 GLU A CA 1
ATOM 4736 C C . GLU B 1 132 ? 56.600 -34.197 35.114 1.00 28.39 132 GLU A C 1
ATOM 4737 O O . GLU B 1 132 ? 57.256 -34.049 36.147 1.00 27.79 132 GLU A O 1
ATOM 4743 N N . ILE B 1 133 ? 55.919 -35.313 34.840 1.00 27.81 133 ILE A N 1
ATOM 4744 C CA . ILE B 1 133 ? 56.067 -36.503 35.663 1.00 27.44 133 ILE A CA 1
ATOM 4745 C C . ILE B 1 133 ? 56.109 -37.730 34.759 1.00 25.98 133 ILE A C 1
ATOM 4746 O O . ILE B 1 133 ? 55.544 -37.745 33.666 1.00 25.92 133 ILE A O 1
ATOM 4751 N N . LYS B 1 134 ? 56.829 -38.740 35.240 1.00 24.76 134 LYS A N 1
ATOM 4752 C CA . LYS B 1 134 ? 56.842 -40.059 34.644 1.00 24.35 134 LYS A CA 1
ATOM 4753 C C . LYS B 1 134 ? 56.247 -41.031 35.658 1.00 23.75 134 LYS A C 1
ATOM 4754 O O . LYS B 1 134 ? 56.165 -40.710 36.843 1.00 23.15 134 LYS A O 1
ATOM 4756 N N . PHE B 1 135 ? 55.824 -42.208 35.181 1.00 23.47 135 PHE A N 1
ATOM 4757 C CA . PHE B 1 135 ? 55.484 -43.315 36.061 1.00 22.45 135 PHE A CA 1
ATOM 4758 C C . PHE B 1 135 ? 55.061 -44.523 35.231 1.00 20.93 135 PHE A C 1
ATOM 4759 O O . PHE B 1 135 ? 54.550 -44.374 34.123 1.00 19.63 135 PHE A O 1
ATOM 4767 N N . ASP B 1 136 ? 55.297 -45.710 35.803 1.00 20.59 136 ASP A N 1
ATOM 4768 C CA . ASP B 1 136 ? 54.748 -46.957 35.302 1.00 20.80 136 ASP A CA 1
ATOM 4769 C C . ASP B 1 136 ? 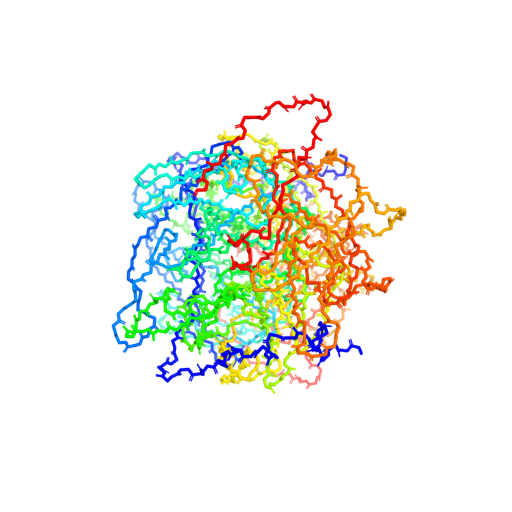53.405 -47.225 35.971 1.00 20.27 136 ASP A C 1
ATOM 4770 O O . ASP B 1 136 ? 53.149 -46.755 37.076 1.00 19.71 136 ASP A O 1
ATOM 4775 N N . VAL B 1 137 ? 52.556 -47.994 35.282 1.00 20.17 137 VAL A N 1
ATOM 4776 C CA . VAL B 1 137 ? 51.265 -48.386 35.819 1.00 20.34 137 VAL A CA 1
ATOM 4777 C C . VAL B 1 137 ? 51.269 -49.907 35.963 1.00 20.29 137 VAL A C 1
ATOM 4778 O O . VAL B 1 137 ? 51.713 -50.613 35.057 1.00 20.33 137 VAL A O 1
ATOM 4782 N N . ASN B 1 138 ? 50.813 -50.387 37.129 1.00 19.83 138 ASN A N 1
ATOM 4783 C CA . ASN B 1 138 ? 50.749 -51.811 37.415 1.00 19.62 138 ASN A CA 1
ATOM 4784 C C . ASN B 1 138 ? 49.616 -52.061 38.409 1.00 19.68 138 ASN A C 1
ATOM 4785 O O . ASN B 1 138 ? 49.838 -52.109 39.617 1.00 19.73 138 ASN A O 1
ATOM 4787 N N . GLN B 1 139 ? 48.393 -52.192 37.879 1.00 19.71 139 GLN A N 1
ATOM 4788 C CA . GLN B 1 139 ? 47.215 -52.443 38.699 1.00 19.64 139 GLN A CA 1
ATOM 4789 C C . GLN B 1 139 ? 46.109 -53.049 37.832 1.00 18.74 139 GLN A C 1
ATOM 4790 O O . GLN B 1 139 ? 46.272 -53.151 36.617 1.00 18.16 139 GLN A O 1
ATOM 4796 N N . PRO B 1 140 ? 44.964 -53.476 38.417 1.00 18.47 140 PRO A N 1
ATOM 4797 C CA . PRO B 1 140 ? 43.896 -54.115 37.645 1.00 19.01 140 PRO A CA 1
ATOM 4798 C C . PRO B 1 140 ? 43.102 -53.169 36.746 1.00 19.30 140 PRO A C 1
ATOM 4799 O O . PRO B 1 140 ? 43.287 -51.958 36.788 1.00 18.55 140 PRO A O 1
ATOM 4803 N N . THR B 1 141 ? 42.220 -53.756 35.929 1.00 20.40 141 THR A N 1
ATOM 4804 C CA . THR B 1 141 ? 41.208 -53.015 35.194 1.00 21.59 141 THR A CA 1
ATOM 4805 C C . THR B 1 141 ? 40.237 -52.374 36.185 1.00 21.98 141 THR A C 1
ATOM 4806 O O . THR B 1 141 ? 39.713 -53.057 37.061 1.00 22.03 141 THR A O 1
ATOM 4810 N N . MET B 1 142 ? 39.984 -51.070 36.010 1.00 22.86 142 MET A N 1
ATOM 4811 C CA . MET B 1 142 ? 39.134 -50.302 36.908 1.00 23.41 142 MET A CA 1
ATOM 4812 C C . MET B 1 142 ? 38.896 -48.913 36.329 1.00 21.96 142 MET A C 1
ATOM 4813 O O . MET B 1 142 ? 39.620 -48.478 35.436 1.00 21.27 142 MET A O 1
ATOM 4818 N N . THR B 1 143 ? 37.880 -48.223 36.861 1.00 21.32 143 THR A N 1
ATOM 4819 C CA . THR B 1 143 ? 37.644 -46.829 36.519 1.00 20.66 143 THR A CA 1
ATOM 4820 C C . THR B 1 143 ? 38.139 -45.953 37.671 1.00 19.90 143 THR A C 1
ATOM 4821 O O . THR B 1 143 ? 37.794 -46.174 38.828 1.00 19.80 143 THR A O 1
ATOM 4825 N N . ALA B 1 144 ? 38.985 -44.976 37.325 1.00 19.10 144 ALA A N 1
ATOM 4826 C CA . ALA B 1 144 ? 39.524 -44.009 38.265 1.00 18.65 144 ALA A CA 1
ATOM 4827 C C . ALA B 1 144 ? 39.068 -42.622 37.828 1.00 18.19 144 ALA A C 1
ATOM 4828 O O . ALA B 1 144 ? 38.220 -42.509 36.947 1.00 17.50 144 ALA A O 1
ATOM 4830 N N . TRP B 1 145 ? 39.645 -41.576 38.438 1.00 18.12 145 TRP A N 1
ATOM 4831 C CA . TRP B 1 145 ? 39.412 -40.211 37.994 1.00 17.58 145 TRP A CA 1
ATOM 4832 C C . TRP B 1 145 ? 40.532 -39.272 38.438 1.00 17.56 145 TRP A C 1
ATOM 4833 O O . TRP B 1 145 ? 41.321 -39.590 39.328 1.00 17.05 145 TRP A O 1
ATOM 4844 N N . LEU B 1 146 ? 40.562 -38.109 37.774 1.00 17.91 146 LEU A N 1
ATOM 4845 C CA . LEU B 1 146 ? 41.513 -37.041 38.033 1.00 17.97 146 LEU A CA 1
ATOM 4846 C C . LEU B 1 146 ? 40.777 -35.856 38.653 1.00 17.83 146 LEU A C 1
ATOM 4847 O O . LEU B 1 146 ? 39.726 -35.457 38.164 1.00 16.97 146 LEU A O 1
ATOM 4852 N N . HIS B 1 147 ? 41.364 -35.281 39.707 1.00 17.93 147 HIS A N 1
ATOM 4853 C CA . HIS B 1 147 ? 40.854 -34.054 40.285 1.00 17.68 147 HIS A CA 1
ATOM 4854 C C . HIS B 1 147 ? 42.001 -33.296 40.943 1.00 18.72 147 HIS A C 1
ATOM 4855 O O . HIS B 1 147 ? 43.057 -33.873 41.231 1.00 18.89 147 HIS A O 1
ATOM 4862 N N . PRO B 1 148 ? 41.763 -31.992 41.224 1.00 19.06 148 PRO A N 1
ATOM 4863 C CA . PRO B 1 148 ? 42.727 -31.187 41.951 1.00 19.01 148 PRO A CA 1
ATOM 4864 C C . PRO B 1 148 ? 42.764 -31.480 43.436 1.00 19.46 148 PRO A C 1
ATOM 4865 O O . PRO B 1 148 ? 41.733 -31.669 44.056 1.00 18.94 148 PRO A O 1
ATOM 4869 N N . HIS B 1 149 ? 43.961 -31.512 44.005 1.00 21.32 149 HIS A N 1
ATOM 4870 C CA . HIS B 1 149 ? 44.110 -31.719 45.446 1.00 23.53 149 HIS A CA 1
ATOM 4871 C C . HIS B 1 149 ? 44.782 -30.547 46.196 1.00 24.27 149 HIS A C 1
ATOM 4872 O O . HIS B 1 149 ? 45.256 -30.740 47.315 1.00 24.96 149 HIS A O 1
ATOM 4879 N N . PRO B 1 150 ? 44.833 -29.307 45.657 1.00 24.27 150 PRO A N 1
ATOM 4880 C CA . PRO B 1 150 ? 45.544 -28.231 46.357 1.00 24.46 150 PRO A CA 1
ATOM 4881 C C . PRO B 1 150 ? 44.966 -27.953 47.737 1.00 26.41 150 PRO A C 1
ATOM 4882 O O . PRO B 1 150 ? 43.759 -28.015 47.900 1.00 29.19 150 PRO A O 1
ATOM 4886 N N . CYS B 1 151 ? 45.808 -27.629 48.716 1.00 27.88 151 CYS A N 1
ATOM 4887 C CA . CYS B 1 151 ? 45.355 -27.452 50.087 1.00 30.43 151 CYS A CA 1
ATOM 4888 C C . CYS B 1 151 ? 45.479 -26.009 50.532 1.00 30.85 151 CYS A C 1
ATOM 4889 O O . CYS B 1 151 ? 46.512 -25.397 50.297 1.00 31.40 151 CYS A O 1
ATOM 4892 N N . PRO B 1 152 ? 44.455 -25.411 51.182 1.00 31.66 152 PRO A N 1
ATOM 4893 C CA . PRO B 1 152 ? 43.118 -25.955 51.462 1.00 31.93 152 PRO A CA 1
ATOM 4894 C C . PRO B 1 152 ? 42.072 -25.653 50.393 1.00 32.15 152 PRO A C 1
ATOM 4895 O O . PRO B 1 152 ? 40.918 -25.427 50.719 1.00 32.24 152 PRO A O 1
ATOM 4899 N N . HIS B 1 153 ? 42.461 -25.671 49.124 1.00 32.69 153 HIS A N 1
ATOM 4900 C CA . HIS B 1 153 ? 41.602 -25.173 48.061 1.00 34.55 153 HIS A CA 1
ATOM 4901 C C . HIS B 1 153 ? 40.936 -26.184 47.134 1.00 33.61 153 HIS A C 1
ATOM 4902 O O . HIS B 1 153 ? 40.334 -25.787 46.146 1.00 33.86 153 HIS A O 1
ATOM 4909 N N . THR B 1 154 ? 41.029 -27.469 47.426 1.00 32.90 154 THR A N 1
ATOM 4910 C CA . THR B 1 154 ? 40.465 -28.473 46.550 1.00 32.72 154 THR A CA 1
ATOM 4911 C C . THR B 1 154 ? 38.995 -28.224 46.272 1.00 32.74 154 THR A C 1
ATOM 4912 O O . THR B 1 154 ? 38.615 -28.085 45.116 1.00 33.29 154 THR A O 1
ATOM 4916 N N . ALA B 1 155 ? 38.174 -28.205 47.323 1.00 32.11 155 ALA A N 1
ATOM 4917 C CA . ALA B 1 155 ? 36.729 -28.153 47.164 1.00 31.82 155 ALA A CA 1
ATOM 4918 C C . ALA B 1 155 ? 36.341 -27.083 46.149 1.00 31.38 155 ALA A C 1
ATOM 4919 O O . ALA B 1 155 ? 35.511 -27.329 45.277 1.00 32.86 155 ALA A O 1
ATOM 4921 N N . GLU B 1 156 ? 36.964 -25.907 46.269 1.00 30.03 156 GLU A N 1
ATOM 4922 C CA . GLU B 1 156 ? 36.631 -24.763 45.439 1.00 29.35 156 GLU A CA 1
ATOM 4923 C C . GLU B 1 156 ? 36.925 -25.082 43.974 1.00 28.34 156 GLU A C 1
ATOM 4924 O O . GLU B 1 156 ? 36.161 -24.709 43.084 1.00 27.52 156 GLU A O 1
ATOM 4930 N N . GLN B 1 157 ? 38.033 -25.793 43.740 1.00 27.82 157 GLN A N 1
ATOM 4931 C CA . GLN B 1 157 ? 38.521 -26.044 42.393 1.00 27.77 157 GLN A CA 1
ATOM 4932 C C . GLN B 1 157 ? 37.712 -27.156 41.730 1.00 26.56 157 GLN A C 1
ATOM 4933 O O . GLN B 1 157 ? 37.490 -27.130 40.523 1.00 25.51 157 GLN A O 1
ATOM 4939 N N . VAL B 1 158 ? 37.284 -28.138 42.525 1.00 26.48 158 VAL A N 1
ATOM 4940 C CA . VAL B 1 158 ? 36.396 -29.175 42.033 1.00 26.64 158 VAL A CA 1
ATOM 4941 C C . VAL B 1 158 ? 35.070 -28.526 41.659 1.00 25.94 158 VAL A C 1
ATOM 4942 O O . VAL B 1 158 ? 34.508 -28.834 40.613 1.00 27.02 158 VAL A O 1
ATOM 4946 N N . TRP B 1 159 ? 34.601 -27.615 42.520 1.00 25.22 159 TRP A N 1
ATOM 4947 C CA . TRP B 1 159 ? 33.351 -26.900 42.314 1.00 24.66 159 TRP A CA 1
ATOM 4948 C C . TRP B 1 159 ? 33.422 -26.056 41.047 1.00 24.71 159 TRP A C 1
ATOM 4949 O O . TRP B 1 159 ? 32.423 -25.898 40.349 1.00 24.50 159 TRP A O 1
ATOM 4960 N N . LYS B 1 160 ? 34.616 -25.518 40.775 1.00 24.95 160 LYS A N 1
ATOM 4961 C CA . LYS B 1 160 ? 34.841 -24.630 39.646 1.00 25.09 160 LYS A CA 1
ATOM 4962 C C . LYS B 1 160 ? 34.724 -25.401 38.325 1.00 23.11 160 LYS A C 1
ATOM 4963 O O . LYS B 1 160 ? 34.513 -24.800 37.271 1.00 22.72 160 LYS A O 1
ATOM 4969 N N . GLY B 1 161 ? 34.870 -26.731 38.386 1.00 21.01 161 GLY A N 1
ATOM 4970 C CA . GLY B 1 161 ? 34.545 -27.597 37.263 1.00 20.32 161 GLY A CA 1
ATOM 4971 C C . GLY B 1 161 ? 35.651 -28.593 36.913 1.00 19.65 161 GLY A C 1
ATOM 4972 O O . GLY B 1 161 ? 35.549 -29.290 35.905 1.00 18.75 161 GLY A O 1
ATOM 4973 N N . LEU B 1 162 ? 36.706 -28.667 37.735 1.00 19.61 162 LEU A N 1
ATOM 4974 C CA . LEU B 1 162 ? 37.852 -29.517 37.444 1.00 19.18 162 LEU A CA 1
ATOM 4975 C C . LEU B 1 162 ? 37.592 -30.948 37.907 1.00 19.01 162 LEU A C 1
ATOM 4976 O O . LEU B 1 162 ? 37.459 -31.214 39.102 1.00 18.68 162 LEU A O 1
ATOM 4981 N N . ALA B 1 163 ? 37.558 -31.856 36.929 1.00 18.77 163 ALA A N 1
ATOM 4982 C CA . ALA B 1 163 ? 37.461 -33.286 37.155 1.00 18.51 163 ALA A CA 1
ATOM 4983 C C . ALA B 1 163 ? 37.479 -33.974 35.792 1.00 18.94 163 ALA A C 1
ATOM 4984 O O . ALA B 1 163 ? 37.112 -33.362 34.789 1.00 18.66 163 ALA A O 1
ATOM 4986 N N . ALA B 1 164 ? 37.922 -35.237 35.763 1.00 19.16 164 ALA A N 1
ATOM 4987 C CA . ALA B 1 164 ? 37.977 -35.993 34.524 1.00 18.40 164 ALA A CA 1
ATOM 4988 C C . ALA B 1 164 ? 37.935 -37.492 34.814 1.00 17.81 164 ALA A C 1
ATOM 4989 O O . ALA B 1 164 ? 38.443 -37.946 35.836 1.00 16.90 164 ALA A O 1
ATOM 4991 N N . PRO B 1 165 ? 37.307 -38.299 33.928 1.00 17.90 165 PRO A N 1
ATOM 4992 C CA . PRO B 1 165 ? 37.301 -39.754 34.068 1.00 17.83 165 PRO A CA 1
ATOM 4993 C C . PRO B 1 165 ? 38.565 -40.428 33.547 1.00 17.44 165 PRO A C 1
ATOM 4994 O O . PRO B 1 165 ? 39.122 -40.009 32.536 1.00 16.63 165 PRO A O 1
ATOM 4998 N N . VAL B 1 166 ? 38.972 -41.498 34.240 1.00 17.63 166 VAL A N 1
ATOM 4999 C CA . VAL B 1 166 ? 40.198 -42.214 33.942 1.00 18.29 166 VAL A CA 1
ATOM 5000 C C . VAL B 1 166 ? 39.896 -43.709 33.872 1.00 19.69 166 VAL A C 1
ATOM 5001 O O . VAL B 1 166 ? 39.540 -44.314 34.880 1.00 20.65 166 VAL A O 1
ATOM 5005 N N . ALA B 1 167 ? 40.073 -44.293 32.679 1.00 20.27 167 ALA A N 1
ATOM 5006 C CA . ALA B 1 167 ? 39.920 -45.723 32.465 1.00 20.07 167 ALA A CA 1
ATOM 5007 C C . ALA B 1 167 ? 41.290 -46.390 32.514 1.00 20.61 167 ALA A C 1
ATOM 5008 O O . ALA B 1 167 ? 42.192 -45.976 31.790 1.00 20.67 167 ALA A O 1
ATOM 5010 N N . VAL B 1 168 ? 41.424 -47.429 33.354 1.00 21.33 168 VAL A N 1
ATOM 5011 C CA . VAL B 1 168 ? 42.665 -48.181 33.487 1.00 21.61 168 VAL A CA 1
ATOM 5012 C C . VAL B 1 168 ? 42.406 -49.623 33.059 1.00 21.64 168 VAL A C 1
ATOM 5013 O O . VAL B 1 168 ? 41.533 -50.269 33.629 1.00 21.97 168 VAL A O 1
ATOM 5017 N N . VAL B 1 169 ? 43.179 -50.119 32.082 1.00 21.03 169 VAL A N 1
ATOM 5018 C CA . VAL B 1 169 ? 42.956 -51.440 31.512 1.00 20.69 169 VAL A CA 1
ATOM 5019 C C . VAL B 1 169 ? 44.168 -52.327 31.776 1.00 20.40 169 VAL A C 1
ATOM 5020 O O . VAL B 1 169 ? 45.291 -51.948 31.457 1.00 20.97 169 VAL A O 1
ATOM 5024 N N . ASN B 1 170 ? 43.920 -53.519 32.328 1.00 19.97 170 ASN A N 1
ATOM 5025 C CA . ASN B 1 170 ? 44.957 -54.519 32.528 1.00 19.83 170 ASN A CA 1
ATOM 5026 C C . ASN B 1 170 ? 44.662 -55.706 31.615 1.00 19.62 170 ASN A C 1
ATOM 5027 O O . ASN B 1 170 ? 43.666 -56.393 31.808 1.00 20.93 170 ASN A O 1
ATOM 5032 N N . PRO B 1 171 ? 45.497 -55.991 30.587 1.00 18.74 171 PRO A N 1
ATOM 5033 C CA . PRO B 1 171 ? 45.220 -57.089 29.658 1.00 18.38 171 PRO A CA 1
ATOM 5034 C C . PRO B 1 171 ? 45.008 -58.472 30.269 1.00 18.69 171 PRO A C 1
ATOM 5035 O O . PRO B 1 171 ? 44.411 -59.331 29.626 1.00 19.69 171 PRO A O 1
ATOM 5039 N N . LEU B 1 172 ? 45.500 -58.685 31.496 1.00 18.76 172 LEU A N 1
ATOM 5040 C CA . LEU B 1 172 ? 45.513 -60.006 32.110 1.00 19.01 172 LEU A CA 1
ATOM 5041 C C . LEU B 1 172 ? 44.276 -60.247 32.983 1.00 19.21 172 LEU A C 1
ATOM 5042 O O . LEU B 1 172 ? 44.056 -61.370 33.435 1.00 18.22 172 LEU A O 1
ATOM 5044 N N . ASP B 1 173 ? 43.466 -59.205 33.222 1.00 20.40 173 ASP A N 1
ATOM 5045 C CA . ASP B 1 173 ? 42.229 -59.365 33.976 1.00 21.15 173 ASP A CA 1
ATOM 5046 C C . ASP B 1 173 ? 41.089 -58.559 33.354 1.00 21.86 173 ASP A C 1
ATOM 5047 O O . ASP B 1 173 ? 40.073 -58.356 34.016 1.00 23.30 173 ASP A O 1
ATOM 5052 N N . ASP B 1 174 ? 41.236 -58.129 32.093 1.00 21.98 174 ASP A N 1
ATOM 5053 C CA . ASP B 1 174 ? 40.177 -57.402 31.412 1.00 23.11 174 ASP A CA 1
ATOM 5054 C C . ASP B 1 174 ? 39.119 -58.393 30.923 1.00 23.52 174 ASP A C 1
ATOM 5055 O O . ASP B 1 174 ? 39.436 -59.544 30.626 1.00 23.58 174 ASP A O 1
ATOM 5060 N N . LEU B 1 175 ? 37.863 -57.925 30.854 1.00 23.71 175 LEU A N 1
ATOM 5061 C CA . LEU B 1 175 ? 36.741 -58.727 30.390 1.00 23.73 175 LEU A CA 1
ATOM 5062 C C . LEU B 1 175 ? 36.220 -58.153 29.076 1.00 22.29 175 LEU A C 1
ATOM 5063 O O . LEU B 1 175 ? 35.361 -57.274 29.074 1.00 21.32 175 LEU A O 1
ATOM 5068 N N . PRO B 1 176 ? 36.696 -58.656 27.915 1.00 21.00 176 PRO A N 1
ATOM 5069 C CA . PRO B 1 176 ? 36.323 -58.071 26.626 1.00 20.50 176 PRO A CA 1
ATOM 5070 C C . PRO B 1 176 ? 34.927 -58.454 26.143 1.00 20.32 176 PRO A C 1
ATOM 5071 O O . PRO B 1 176 ? 34.562 -58.134 25.013 1.00 20.29 176 PRO A O 1
ATOM 5075 N N . GLN B 1 177 ? 34.161 -59.130 27.012 1.00 20.22 177 GLN A N 1
ATOM 5076 C CA . GLN B 1 177 ? 32.756 -59.423 26.768 1.00 19.85 177 GLN A CA 1
ATOM 5077 C C . GLN B 1 177 ? 31.910 -58.182 27.038 1.00 19.12 177 GLN A C 1
ATOM 5078 O O . GLN B 1 177 ? 30.810 -58.067 26.513 1.00 18.84 177 GLN A O 1
ATOM 5084 N N . LEU B 1 178 ? 32.425 -57.280 27.878 1.00 18.76 178 LEU A N 1
ATOM 5085 C CA . LEU B 1 178 ? 31.696 -56.090 28.275 1.00 18.74 178 LEU A CA 1
ATOM 5086 C C . LEU B 1 178 ? 31.674 -55.096 27.121 1.00 18.52 178 LEU A C 1
ATOM 5087 O O . LEU B 1 178 ? 32.599 -55.045 26.312 1.00 17.93 178 LEU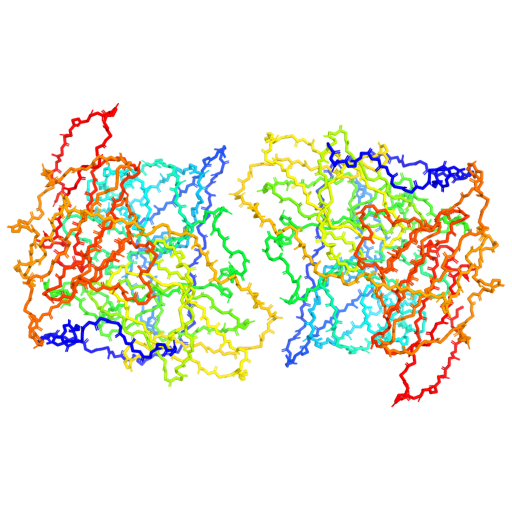 A O 1
ATOM 5092 N N . PRO B 1 179 ? 30.599 -54.285 27.015 1.00 18.67 179 PRO A N 1
ATOM 5093 C CA . PRO B 1 179 ? 30.619 -53.082 26.185 1.00 19.34 179 PRO A CA 1
ATOM 5094 C C . PRO B 1 179 ? 31.880 -52.250 26.405 1.00 20.36 179 PRO A C 1
ATOM 5095 O O . PRO B 1 179 ? 32.226 -51.946 27.549 1.00 20.85 179 PRO A O 1
ATOM 5099 N N . HIS B 1 180 ? 32.569 -51.904 25.308 1.00 21.02 180 HIS A N 1
ATOM 5100 C CA . HIS B 1 180 ? 33.747 -51.059 25.407 1.00 21.55 180 HIS A CA 1
ATOM 5101 C C . HIS B 1 180 ? 33.768 -49.944 24.365 1.00 20.41 180 HIS A C 1
ATOM 5102 O O . HIS B 1 180 ? 34.685 -49.129 24.397 1.00 21.23 180 HIS A O 1
ATOM 5109 N N . THR B 1 181 ? 32.765 -49.875 23.481 1.00 19.51 181 THR A N 1
ATOM 5110 C CA . THR B 1 181 ? 32.722 -48.842 22.449 1.00 18.61 181 THR A CA 1
ATOM 5111 C C . THR B 1 181 ? 32.332 -47.504 23.075 1.00 18.01 181 THR A C 1
ATOM 5112 O O . THR B 1 181 ? 31.152 -47.162 23.124 1.00 17.48 181 THR A O 1
ATOM 5116 N N . TRP B 1 182 ? 33.347 -46.749 23.518 1.00 17.57 182 TRP A N 1
ATOM 5117 C CA . TRP B 1 182 ? 33.156 -45.513 24.261 1.00 16.93 182 TRP A CA 1
ATOM 5118 C C . TRP B 1 182 ? 32.224 -44.568 23.511 1.00 17.61 182 TRP A C 1
ATOM 5119 O O . TRP B 1 182 ? 32.437 -44.304 22.327 1.00 18.28 182 TRP A O 1
ATOM 5130 N N . GLY B 1 183 ? 31.199 -44.066 24.215 1.00 17.55 183 GLY A N 1
ATOM 5131 C CA . GLY B 1 183 ? 30.261 -43.111 23.648 1.00 17.17 183 GLY A CA 1
ATOM 5132 C C . GLY B 1 183 ? 28.999 -43.793 23.120 1.00 17.13 183 GLY A C 1
ATOM 5133 O O . GLY B 1 183 ? 27.948 -43.163 23.019 1.00 16.67 183 GLY A O 1
ATOM 5134 N N . VAL B 1 184 ? 29.102 -45.088 22.796 1.00 17.15 184 VAL A N 1
ATOM 5135 C CA . VAL B 1 184 ? 28.011 -45.799 22.151 1.00 17.27 184 VAL A CA 1
ATOM 5136 C C . VAL B 1 184 ? 27.331 -46.723 23.165 1.00 17.84 184 VAL A C 1
ATOM 5137 O O . VAL B 1 184 ? 26.170 -46.496 23.507 1.00 17.27 184 VAL A O 1
ATOM 5141 N N . ASP B 1 185 ? 28.056 -47.750 23.642 1.00 18.49 185 ASP A N 1
ATOM 5142 C CA . ASP B 1 185 ? 27.517 -48.728 24.581 1.00 18.84 185 ASP A CA 1
ATOM 5143 C C . ASP B 1 185 ? 28.214 -48.650 25.939 1.00 19.19 185 ASP A C 1
ATOM 5144 O O . ASP B 1 185 ? 27.899 -49.441 26.825 1.00 18.55 185 ASP A O 1
ATOM 5149 N N . ASP B 1 186 ? 29.139 -47.690 26.090 1.00 20.17 186 ASP A N 1
ATOM 5150 C CA . ASP B 1 186 ? 29.999 -47.578 27.259 1.00 20.83 186 ASP A CA 1
ATOM 5151 C C . ASP B 1 186 ? 30.162 -46.097 27.590 1.00 19.56 186 ASP A C 1
ATOM 5152 O O . ASP B 1 186 ? 30.790 -45.363 26.834 1.00 18.86 186 ASP A O 1
ATOM 5157 N N . ILE B 1 187 ? 29.610 -45.687 28.739 1.00 18.87 187 ILE A N 1
ATOM 5158 C CA . ILE B 1 187 ? 29.319 -44.294 29.031 1.00 18.43 187 ILE A CA 1
ATOM 5159 C C . ILE B 1 187 ? 29.734 -43.988 30.466 1.00 18.51 187 ILE A C 1
ATOM 5160 O O . ILE B 1 187 ? 29.642 -44.849 31.335 1.00 17.92 187 ILE A O 1
ATOM 5165 N N . PRO B 1 188 ? 30.214 -42.758 30.757 1.00 19.31 188 PRO A N 1
ATOM 5166 C CA . PRO B 1 188 ? 30.412 -42.316 32.136 1.00 19.51 188 PRO A CA 1
ATOM 5167 C C . PRO B 1 188 ? 29.201 -41.572 32.684 1.00 19.47 188 PRO A C 1
ATOM 5168 O O . PRO B 1 188 ? 28.420 -40.998 31.933 1.00 18.76 188 PRO A O 1
ATOM 5172 N N . LEU B 1 189 ? 29.082 -41.584 34.011 1.00 20.50 189 LEU A N 1
ATOM 5173 C CA . LEU B 1 189 ? 28.055 -40.846 34.720 1.00 20.87 189 LEU A CA 1
ATOM 5174 C C . LEU B 1 189 ? 28.721 -40.101 35.873 1.00 21.14 189 LEU A C 1
ATOM 5175 O O . LEU B 1 189 ? 28.903 -40.648 36.960 1.00 20.85 189 LEU A O 1
ATOM 5180 N N . ILE B 1 190 ? 29.088 -38.845 35.603 1.00 21.62 190 ILE A N 1
ATOM 5181 C CA . ILE B 1 190 ? 29.813 -38.019 36.551 1.00 22.58 190 ILE A CA 1
ATOM 5182 C C . ILE B 1 190 ? 28.815 -37.089 37.238 1.00 23.46 190 ILE A C 1
ATOM 5183 O O . ILE B 1 190 ? 28.555 -35.975 36.776 1.00 22.52 190 ILE A O 1
ATOM 5188 N N . PHE B 1 191 ? 28.255 -37.583 38.348 1.00 25.11 191 PHE A N 1
ATOM 5189 C CA . PHE B 1 191 ? 27.177 -36.907 39.048 1.00 26.45 191 PHE A CA 1
ATOM 5190 C C . PHE B 1 191 ? 27.754 -35.823 39.950 1.00 26.80 191 PHE A C 1
ATOM 5191 O O . PHE B 1 191 ? 28.641 -36.100 40.750 1.00 27.50 191 PHE A O 1
ATOM 5199 N N . GLN B 1 192 ? 27.213 -34.607 39.826 1.00 27.12 192 GLN A N 1
ATOM 5200 C CA . GLN B 1 192 ? 27.629 -33.476 40.641 1.00 27.46 192 GLN A CA 1
ATOM 5201 C C . GLN B 1 192 ? 26.416 -32.588 40.908 1.00 28.47 192 GLN A C 1
ATOM 5202 O O . GLN B 1 192 ? 25.437 -32.656 40.172 1.00 29.03 192 GLN A O 1
ATOM 5208 N N . ASP B 1 193 ? 26.492 -31.760 41.959 1.00 29.40 193 ASP A N 1
ATOM 5209 C CA . ASP B 1 193 ? 25.437 -30.817 42.297 1.00 28.87 193 ASP A CA 1
ATOM 5210 C C . ASP B 1 193 ? 26.026 -29.412 42.394 1.00 27.67 193 ASP A C 1
ATOM 5211 O O . ASP B 1 193 ? 27.051 -29.210 43.042 1.00 26.84 193 ASP A O 1
ATOM 5216 N N . ARG B 1 194 ? 25.362 -28.454 41.735 1.00 27.37 194 ARG A N 1
ATOM 5217 C CA . ARG B 1 194 ? 25.737 -27.051 41.777 1.00 27.57 194 ARG A CA 1
ATOM 5218 C C . ARG B 1 194 ? 24.482 -26.183 41.848 1.00 27.32 194 ARG A C 1
ATOM 5219 O O . ARG B 1 194 ? 23.390 -26.634 41.518 1.00 27.29 194 ARG A O 1
ATOM 5227 N N . THR B 1 195 ? 24.662 -24.929 42.282 1.00 27.00 195 THR A N 1
ATOM 5228 C CA . THR B 1 195 ? 23.610 -23.928 42.259 1.00 26.38 195 THR A CA 1
ATOM 5229 C C . THR B 1 195 ? 24.063 -22.803 41.336 1.00 26.34 195 THR A C 1
ATOM 5230 O O . THR B 1 195 ? 25.186 -22.316 41.468 1.00 26.22 195 THR A O 1
ATOM 5234 N N . PHE B 1 196 ? 23.179 -22.420 40.404 1.00 26.35 196 PHE A N 1
ATOM 5235 C CA . PHE B 1 196 ? 23.457 -21.361 39.448 1.00 25.75 196 PHE A CA 1
ATOM 5236 C C . PHE B 1 196 ? 22.976 -20.028 40.013 1.00 25.78 196 PHE A C 1
ATOM 5237 O O . PHE B 1 196 ? 21.824 -19.911 40.426 1.00 25.66 196 PHE A O 1
ATOM 5245 N N . HIS B 1 197 ? 23.878 -19.041 40.026 1.00 26.21 197 HIS A N 1
ATOM 5246 C CA . HIS B 1 197 ? 23.559 -17.685 40.440 1.00 26.75 197 HIS A CA 1
ATOM 5247 C C . HIS B 1 197 ? 23.665 -16.776 39.218 1.00 28.27 197 HIS A C 1
ATOM 5248 O O . HIS B 1 197 ? 24.720 -16.198 38.966 1.00 29.66 197 HIS A O 1
ATOM 5255 N N . ASP B 1 198 ? 22.561 -16.659 38.468 1.00 29.47 198 ASP A N 1
ATOM 5256 C CA . ASP B 1 198 ? 22.541 -15.973 37.183 1.00 29.68 198 ASP A CA 1
ATOM 5257 C C . ASP B 1 198 ? 23.384 -16.761 36.180 1.00 29.85 198 ASP A C 1
ATOM 5258 O O . ASP B 1 198 ? 24.255 -16.201 35.520 1.00 30.37 198 ASP A O 1
ATOM 5260 N N . SER B 1 199 ? 23.097 -18.068 36.080 1.00 29.72 199 SER A N 1
ATOM 5261 C CA . SER B 1 199 ? 23.812 -18.983 35.201 1.00 29.29 199 SER A CA 1
ATOM 5262 C C . SER B 1 199 ? 25.298 -18.976 35.540 1.00 28.88 199 SER A C 1
ATOM 5263 O O . SER B 1 199 ? 26.127 -18.960 34.635 1.00 28.82 199 SER A O 1
ATOM 5266 N N . GLN B 1 200 ? 25.623 -18.989 36.840 1.00 29.09 200 GLN A N 1
ATOM 5267 C CA . GLN B 1 200 ? 26.990 -18.761 37.288 1.00 29.14 200 GLN A CA 1
ATOM 5268 C C . GLN B 1 200 ? 27.233 -19.481 38.613 1.00 30.15 200 GLN A C 1
ATOM 5269 O O . GLN B 1 200 ? 26.376 -19.444 39.495 1.00 29.63 200 GLN A O 1
ATOM 5275 N N . TRP B 1 201 ? 28.398 -20.131 38.748 1.00 31.56 201 TRP A N 1
ATOM 5276 C CA . TRP B 1 201 ? 28.716 -20.866 39.965 1.00 33.01 201 TRP A CA 1
ATOM 5277 C C . TRP B 1 201 ? 29.528 -19.979 40.898 1.00 32.14 201 TRP A C 1
ATOM 5278 O O . TRP B 1 201 ? 30.546 -19.430 40.489 1.00 30.92 201 TRP A O 1
ATOM 5289 N N . ASP B 1 202 ? 29.074 -19.890 42.152 1.00 31.28 202 ASP A N 1
ATOM 5290 C CA . ASP B 1 202 ? 29.728 -19.079 43.162 1.00 30.49 202 ASP A CA 1
ATOM 5291 C C . ASP B 1 202 ? 29.883 -19.912 44.428 1.00 28.37 202 ASP A C 1
ATOM 5292 O O . ASP B 1 202 ? 28.931 -20.050 45.199 1.00 28.15 202 ASP A O 1
ATOM 5297 N N . TYR B 1 203 ? 31.094 -20.449 44.628 1.00 25.91 203 TYR A N 1
ATOM 5298 C CA . TYR B 1 203 ? 31.355 -21.387 45.710 1.00 24.38 203 TYR A CA 1
ATOM 5299 C C . TYR B 1 203 ? 31.223 -20.668 47.052 1.00 24.93 203 TYR A C 1
ATOM 5300 O O . TYR B 1 203 ? 30.664 -21.225 47.995 1.00 25.01 203 TYR A O 1
ATOM 5309 N N . GLN B 1 204 ? 31.718 -19.425 47.117 1.00 25.69 204 GLN A N 1
ATOM 5310 C CA . GLN B 1 204 ? 31.665 -18.621 48.330 1.00 27.04 204 GLN A CA 1
ATOM 5311 C C . GLN B 1 204 ? 30.228 -18.472 48.832 1.00 27.99 204 GLN A C 1
ATOM 5312 O O . GLN B 1 204 ? 30.000 -18.370 50.033 1.00 27.38 204 GLN A O 1
ATOM 5314 N N . ALA B 1 205 ? 29.269 -18.457 47.902 1.00 30.07 205 ALA A N 1
ATOM 5315 C CA . ALA B 1 205 ? 27.867 -18.232 48.226 1.00 31.27 205 ALA A CA 1
ATOM 5316 C C . ALA B 1 205 ? 27.224 -19.467 48.861 1.00 32.13 205 ALA A C 1
ATOM 5317 O O . ALA B 1 205 ? 26.358 -19.336 49.722 1.00 33.14 205 ALA A O 1
ATOM 5319 N N . ASP B 1 206 ? 27.645 -20.665 48.436 1.00 32.70 206 ASP A N 1
ATOM 5320 C CA . ASP B 1 206 ? 26.943 -21.890 48.791 1.00 33.01 206 ASP A CA 1
ATOM 5321 C C . ASP B 1 206 ? 27.645 -22.644 49.922 1.00 32.06 206 ASP A C 1
ATOM 5322 O O . ASP B 1 206 ? 27.146 -23.679 50.358 1.00 30.58 206 ASP A O 1
ATOM 5327 N N . TYR B 1 207 ? 28.774 -22.105 50.410 1.00 32.15 207 TYR A N 1
ATOM 5328 C CA . TYR B 1 207 ? 29.688 -22.826 51.285 1.00 30.76 207 TYR A CA 1
ATOM 5329 C C . TYR B 1 207 ? 28.963 -23.274 52.557 1.00 29.50 207 TYR A C 1
ATOM 5330 O O . TYR B 1 207 ? 28.163 -22.534 53.124 1.00 27.33 207 TYR A O 1
ATOM 5339 N N . ASP B 1 208 ? 29.255 -24.509 52.980 1.00 30.23 208 ASP A N 1
ATOM 5340 C CA . ASP B 1 208 ? 28.888 -25.019 54.291 1.00 31.80 208 ASP A CA 1
ATOM 5341 C C . ASP B 1 208 ? 30.067 -25.846 54.794 1.00 31.59 208 ASP A C 1
ATOM 5342 O O . ASP B 1 208 ? 30.583 -26.690 54.066 1.00 30.50 208 ASP A O 1
ATOM 5347 N N . MET B 1 209 ? 30.459 -25.605 56.049 1.00 33.09 209 MET A N 1
ATOM 5348 C CA . MET B 1 209 ? 31.637 -26.215 56.645 1.00 35.75 209 MET A CA 1
ATOM 5349 C C . MET B 1 209 ? 31.493 -27.738 56.709 1.00 33.93 209 MET A C 1
ATOM 5350 O O . MET B 1 209 ? 32.492 -28.461 56.700 1.00 34.91 209 MET A O 1
ATOM 5355 N N . ASP B 1 210 ? 30.247 -28.219 56.770 1.00 31.63 210 ASP A N 1
ATOM 5356 C CA . ASP B 1 210 ? 29.962 -29.640 56.847 1.00 31.10 210 ASP A CA 1
ATOM 5357 C C . ASP B 1 210 ? 29.793 -30.233 55.447 1.00 30.02 210 ASP A C 1
ATOM 5358 O O . ASP B 1 210 ? 29.424 -31.401 55.313 1.00 28.65 210 ASP A O 1
ATOM 5363 N N . GLY B 1 211 ? 30.059 -29.427 54.410 1.00 29.06 211 GLY A N 1
ATOM 5364 C CA . GLY B 1 211 ? 29.934 -29.866 53.030 1.00 28.01 211 GLY A CA 1
ATOM 5365 C C . GLY B 1 211 ? 28.984 -28.967 52.244 1.00 26.63 211 GLY A C 1
ATOM 5366 O O . GLY B 1 211 ? 27.895 -28.649 52.715 1.00 26.02 211 GLY A O 1
ATOM 5367 N N . THR B 1 212 ? 29.405 -28.594 51.032 1.00 25.78 212 THR A N 1
ATOM 5368 C CA . THR B 1 212 ? 28.643 -27.705 50.175 1.00 25.56 212 THR A CA 1
ATOM 5369 C C . THR B 1 212 ? 27.736 -28.536 49.271 1.00 25.92 212 THR A C 1
ATOM 5370 O O . THR B 1 212 ? 28.180 -29.515 48.673 1.00 25.02 212 THR A O 1
ATOM 5374 N N . LEU B 1 213 ? 26.468 -28.108 49.185 1.00 26.90 213 LEU A N 1
ATOM 5375 C CA . LEU B 1 213 ? 25.441 -28.788 48.415 1.00 26.71 213 LEU A CA 1
ATOM 5376 C C . LEU B 1 213 ? 24.880 -27.835 47.368 1.00 27.56 213 LEU A C 1
ATOM 5377 O O . LEU B 1 213 ? 24.665 -26.660 47.651 1.00 27.37 213 LEU A O 1
ATOM 5382 N N . GLY B 1 214 ? 24.649 -28.373 46.165 1.00 29.21 214 GLY A N 1
ATOM 5383 C CA . GLY B 1 214 ? 23.982 -27.659 45.089 1.00 29.30 214 GLY A CA 1
ATOM 5384 C C . GLY B 1 214 ? 22.536 -28.125 44.963 1.00 29.65 214 GLY A C 1
ATOM 5385 O O . GLY B 1 214 ? 22.190 -29.197 45.448 1.00 29.69 214 GLY A O 1
ATOM 5386 N N . ASP B 1 215 ? 21.705 -27.308 44.307 1.00 30.51 215 ASP A N 1
ATOM 5387 C CA . ASP B 1 215 ? 20.288 -27.598 44.165 1.00 30.61 215 ASP A CA 1
ATOM 5388 C C . ASP B 1 215 ? 19.989 -28.129 42.764 1.00 29.18 215 ASP A C 1
ATOM 5389 O O . ASP B 1 215 ? 18.831 -28.403 42.454 1.00 29.86 215 ASP A O 1
ATOM 5394 N N . THR B 1 216 ? 21.024 -28.262 41.924 1.00 27.44 216 THR A N 1
ATOM 5395 C CA . THR B 1 216 ? 20.844 -28.664 40.538 1.00 26.75 216 THR A CA 1
ATOM 5396 C C . THR B 1 216 ? 21.843 -29.763 40.194 1.00 25.84 216 THR A C 1
ATOM 5397 O O . THR B 1 216 ? 23.049 -29.541 40.216 1.00 26.34 216 THR A O 1
ATOM 5401 N N . ALA B 1 217 ? 21.317 -30.945 39.856 1.00 25.05 217 ALA A N 1
ATOM 5402 C CA . ALA B 1 217 ? 22.139 -32.083 39.480 1.00 23.37 217 ALA A CA 1
ATOM 5403 C C . ALA B 1 217 ? 22.676 -31.891 38.065 1.00 21.99 217 ALA A C 1
ATOM 5404 O O . ALA B 1 217 ? 21.934 -31.513 37.163 1.00 21.54 217 ALA A O 1
ATOM 5406 N N . LEU B 1 218 ? 23.981 -32.137 37.905 1.00 21.82 218 LEU A N 1
ATOM 5407 C CA . LEU B 1 218 ? 24.625 -32.236 36.605 1.00 22.21 218 LEU A CA 1
ATOM 5408 C C . LEU B 1 218 ? 25.028 -33.686 36.357 1.00 22.02 218 LEU A C 1
ATOM 5409 O O . LEU B 1 218 ? 25.142 -34.483 37.286 1.00 22.39 218 LEU A O 1
ATOM 5414 N N . VAL B 1 219 ? 25.246 -34.007 35.081 1.00 21.41 219 VAL A N 1
ATOM 5415 C CA . VAL B 1 219 ? 25.699 -35.324 34.671 1.00 20.36 219 VAL A CA 1
ATOM 5416 C C . VAL B 1 219 ? 26.600 -35.128 33.454 1.00 20.19 219 VAL A C 1
ATOM 5417 O O . VAL B 1 219 ? 26.122 -34.756 32.383 1.00 19.75 219 VAL A O 1
ATOM 5421 N N . ASN B 1 220 ? 27.909 -35.332 33.647 1.00 20.12 220 ASN A N 1
ATOM 5422 C CA . ASN B 1 220 ? 28.910 -35.001 32.643 1.00 20.43 220 ASN A CA 1
ATOM 5423 C C . ASN B 1 220 ? 28.772 -33.529 32.251 1.00 20.33 220 ASN A C 1
ATOM 5424 O O . ASN B 1 220 ? 29.020 -33.155 31.108 1.00 19.22 220 ASN A O 1
ATOM 5429 N N . GLY B 1 221 ? 28.370 -32.698 33.219 1.00 21.57 221 GLY A N 1
ATOM 5430 C CA . GLY B 1 221 ? 28.201 -31.267 33.009 1.00 22.19 221 GLY A CA 1
ATOM 5431 C C . GLY B 1 221 ? 26.976 -30.938 32.157 1.00 22.58 221 GLY A C 1
ATOM 5432 O O . GLY B 1 221 ? 26.897 -29.847 31.597 1.00 22.27 221 GLY A O 1
ATOM 5433 N N . THR B 1 222 ? 26.028 -31.884 32.078 1.00 23.08 222 THR A N 1
ATOM 5434 C CA . THR B 1 222 ? 24.807 -31.718 31.305 1.00 22.40 222 THR A CA 1
ATOM 5435 C C . THR B 1 222 ? 23.617 -31.654 32.264 1.00 21.65 222 THR A C 1
ATOM 5436 O O . THR B 1 222 ? 23.592 -32.347 33.278 1.00 21.03 222 THR A O 1
ATOM 5440 N N . VAL B 1 223 ? 22.637 -30.813 31.922 1.00 21.41 223 VAL A N 1
ATOM 5441 C CA . VAL B 1 223 ? 21.436 -30.628 32.721 1.00 21.28 223 VAL A CA 1
ATOM 5442 C C . VAL B 1 223 ? 20.253 -31.179 31.927 1.00 20.72 223 VAL A C 1
ATOM 5443 O O . VAL B 1 223 ? 20.148 -30.944 30.723 1.00 20.46 223 VAL A O 1
ATOM 5447 N N . ASN B 1 224 ? 19.369 -31.915 32.614 1.00 20.28 224 ASN A N 1
ATOM 5448 C CA . ASN B 1 224 ? 18.290 -32.643 31.961 1.00 19.64 224 ASN A CA 1
ATOM 5449 C C . ASN B 1 224 ? 18.866 -33.447 30.799 1.00 19.01 224 ASN A C 1
ATOM 5450 O O . ASN B 1 224 ? 18.456 -33.288 29.651 1.00 17.95 224 ASN A O 1
ATOM 5455 N N . ALA B 1 225 ? 19.839 -34.305 31.121 1.00 18.79 225 ALA A N 1
ATOM 5456 C CA . ALA B 1 225 ? 20.563 -35.051 30.108 1.00 18.53 225 ALA A CA 1
ATOM 5457 C C . ALA B 1 225 ? 19.684 -36.168 29.558 1.00 18.05 225 ALA A C 1
ATOM 5458 O O . ALA B 1 225 ? 18.875 -36.749 30.280 1.00 17.60 225 ALA A O 1
ATOM 5460 N N . GLU B 1 226 ? 19.868 -36.452 28.268 1.00 17.82 226 GLU A N 1
ATOM 5461 C CA . GLU B 1 226 ? 19.206 -37.563 27.611 1.00 17.52 226 GLU A CA 1
ATOM 5462 C C . GLU B 1 226 ? 20.224 -38.279 26.736 1.00 16.46 226 GLU A C 1
ATOM 5463 O O . GLU B 1 226 ? 20.875 -37.642 25.911 1.00 15.90 226 GLU A O 1
ATOM 5469 N N . PHE B 1 227 ? 20.332 -39.601 26.922 1.00 15.59 227 PHE A N 1
ATOM 5470 C CA . PHE B 1 227 ? 21.211 -40.425 26.113 1.00 15.16 227 PHE A CA 1
ATOM 5471 C C . PHE B 1 227 ? 20.406 -41.466 25.341 1.00 14.75 227 PHE A C 1
ATOM 5472 O O . PHE B 1 227 ? 19.625 -42.210 25.928 1.00 14.51 227 PHE A O 1
ATOM 5480 N N . THR B 1 228 ? 20.636 -41.528 24.026 1.00 14.67 228 THR A N 1
ATOM 5481 C CA . THR B 1 228 ? 19.919 -42.463 23.174 1.00 15.29 228 THR A CA 1
ATOM 5482 C C . THR B 1 228 ? 20.669 -43.791 23.153 1.00 16.06 228 THR A C 1
ATOM 5483 O O . THR B 1 228 ? 21.858 -43.835 22.835 1.00 16.57 228 THR A O 1
ATOM 5487 N N . VAL B 1 229 ? 19.947 -44.871 23.480 1.00 16.29 229 VAL A N 1
ATOM 5488 C CA . VAL B 1 229 ? 20.496 -46.214 23.468 1.00 15.84 229 VAL A CA 1
ATOM 5489 C C . VAL B 1 229 ? 20.249 -46.816 22.088 1.00 16.23 229 VAL A C 1
ATOM 5490 O O . VAL B 1 229 ? 19.114 -46.832 21.611 1.00 15.77 229 VAL A O 1
ATOM 5494 N N . THR B 1 230 ? 21.330 -47.302 21.457 1.00 17.11 230 THR A N 1
ATOM 5495 C CA . THR B 1 230 ? 21.255 -47.971 20.165 1.00 17.35 230 THR A CA 1
ATOM 5496 C C . THR B 1 230 ? 21.777 -49.408 20.266 1.00 17.34 230 THR A C 1
ATOM 5497 O O . THR B 1 230 ? 22.003 -50.051 19.246 1.00 17.73 230 THR A O 1
ATOM 5501 N N . ARG B 1 231 ? 21.947 -49.926 21.489 1.00 17.19 231 ARG A N 1
ATOM 5502 C CA . ARG B 1 231 ? 22.374 -51.304 21.672 1.00 17.28 231 ARG A CA 1
ATOM 5503 C C . ARG B 1 231 ? 21.766 -51.875 22.952 1.00 17.33 231 ARG A C 1
ATOM 5504 O O . ARG B 1 231 ? 21.592 -51.161 23.933 1.00 17.48 231 ARG A O 1
ATOM 5512 N N . PRO B 1 232 ? 21.447 -53.186 22.991 1.00 17.59 232 PRO A N 1
ATOM 5513 C CA . PRO B 1 232 ? 20.751 -53.797 24.131 1.00 18.01 232 PRO A CA 1
ATOM 5514 C C . PRO B 1 232 ? 21.418 -53.646 25.494 1.00 17.90 232 PRO A C 1
ATOM 5515 O O . PRO B 1 232 ? 20.742 -53.471 26.503 1.00 18.55 232 PRO A O 1
ATOM 5519 N N . CYS B 1 233 ? 22.744 -53.777 25.521 1.00 17.84 233 CYS A N 1
ATOM 5520 C CA . CYS B 1 233 ? 23.487 -53.717 26.765 1.00 17.65 233 CYS A CA 1
ATOM 5521 C C . CYS B 1 233 ? 24.188 -52.366 26.858 1.00 17.72 233 CYS A C 1
ATOM 5522 O O . CYS B 1 233 ? 24.805 -51.912 25.896 1.00 17.48 233 CYS A O 1
ATOM 5525 N N . LEU B 1 234 ? 24.071 -51.729 28.027 1.00 18.05 234 LEU A N 1
ATOM 5526 C CA . LEU B 1 234 ? 24.720 -50.455 28.287 1.00 17.98 234 LEU A CA 1
ATOM 5527 C C . LEU B 1 234 ? 25.615 -50.592 29.518 1.00 17.58 234 LEU A C 1
ATOM 5528 O O . LEU B 1 234 ? 25.180 -51.099 30.549 1.00 17.16 234 LEU A O 1
ATOM 5533 N N . ARG B 1 235 ? 26.864 -50.127 29.399 1.00 17.38 235 ARG A N 1
ATOM 5534 C CA . ARG B 1 235 ? 27.795 -50.104 30.515 1.00 17.05 235 ARG A CA 1
ATOM 5535 C C . ARG B 1 235 ? 27.949 -48.675 31.029 1.00 16.81 235 ARG A C 1
ATOM 5536 O O . ARG B 1 235 ? 28.493 -47.820 30.337 1.00 16.69 235 ARG A O 1
ATOM 5544 N N . LEU B 1 236 ? 27.454 -48.424 32.243 1.00 16.82 236 LEU A N 1
ATOM 5545 C CA . LEU B 1 236 ? 27.556 -47.115 32.863 1.00 17.18 236 LEU A CA 1
ATOM 5546 C C . LEU B 1 236 ? 28.702 -47.132 33.863 1.00 16.89 236 LEU A C 1
ATOM 5547 O O . LEU B 1 236 ? 28.798 -48.058 34.659 1.00 16.67 236 LEU A O 1
ATOM 5552 N N . ARG B 1 237 ? 29.546 -46.095 33.817 1.00 16.85 237 ARG A N 1
ATOM 5553 C CA . ARG B 1 237 ? 30.604 -45.918 34.798 1.00 17.03 237 ARG A CA 1
ATOM 5554 C C . ARG B 1 237 ? 30.236 -44.746 35.701 1.00 17.18 237 ARG A C 1
ATOM 5555 O O . ARG B 1 237 ? 30.539 -43.595 35.387 1.00 17.45 237 ARG A O 1
ATOM 5563 N N . VAL B 1 238 ? 29.587 -45.063 36.826 1.00 17.11 238 VAL A N 1
ATOM 5564 C CA . VAL B 1 238 ? 29.009 -44.053 37.692 1.00 17.22 238 VAL A CA 1
ATOM 5565 C C . VAL B 1 238 ? 30.072 -43.572 38.676 1.00 17.70 238 VAL A C 1
ATOM 5566 O O . VAL B 1 238 ? 30.829 -44.371 39.222 1.00 17.14 238 VAL A O 1
ATOM 5570 N N . LEU B 1 239 ? 30.096 -42.249 38.887 1.00 18.43 239 LEU A N 1
ATOM 5571 C CA . LEU B 1 239 ? 31.023 -41.595 39.796 1.00 18.79 239 LEU A CA 1
ATOM 5572 C C . LEU B 1 239 ? 30.302 -40.448 40.503 1.00 19.11 239 LEU A C 1
ATOM 5573 O O . LEU B 1 239 ? 29.722 -39.575 39.856 1.00 18.93 239 LEU A O 1
ATOM 5578 N N . ASN B 1 240 ? 30.337 -40.478 41.839 1.00 19.43 240 ASN A N 1
ATOM 5579 C CA . ASN B 1 240 ? 29.864 -39.377 42.657 1.00 19.68 240 ASN A CA 1
ATOM 5580 C C . ASN B 1 240 ? 30.990 -38.353 42.759 1.00 20.68 240 ASN A C 1
ATOM 5581 O O . ASN B 1 240 ? 31.914 -38.526 43.549 1.00 21.30 240 ASN A O 1
ATOM 5586 N N . GLY B 1 241 ? 30.900 -37.293 41.947 1.00 21.53 241 GLY A N 1
ATOM 5587 C CA . GLY B 1 241 ? 31.866 -36.203 41.963 1.00 21.82 241 GLY A CA 1
ATOM 5588 C C . GLY B 1 241 ? 31.365 -34.995 42.755 1.00 22.29 241 GLY A C 1
ATOM 5589 O O . GLY B 1 241 ? 31.873 -33.883 42.582 1.00 22.05 241 GLY A O 1
ATOM 5590 N N . ALA B 1 242 ? 30.365 -35.219 43.623 1.00 22.57 242 ALA A N 1
ATOM 5591 C CA . ALA B 1 242 ? 29.867 -34.179 44.508 1.00 22.54 242 ALA A CA 1
ATOM 5592 C C . ALA B 1 242 ? 30.928 -33.847 45.556 1.00 22.23 242 ALA A C 1
ATOM 5593 O O . ALA B 1 242 ? 31.826 -34.643 45.827 1.00 22.12 242 ALA A O 1
ATOM 5595 N N . ASN B 1 243 ? 30.808 -32.651 46.132 1.00 22.00 243 ASN A N 1
ATOM 5596 C CA . ASN B 1 243 ? 31.614 -32.267 47.277 1.00 21.53 243 ASN A CA 1
ATOM 5597 C C . ASN B 1 243 ? 31.122 -33.046 48.497 1.00 21.12 243 ASN A C 1
ATOM 5598 O O . ASN B 1 243 ? 31.934 -33.609 49.225 1.00 22.37 243 ASN A O 1
ATOM 5603 N N . ARG B 1 244 ? 29.796 -33.087 48.694 1.00 20.02 244 ARG A N 1
ATOM 5604 C CA . ARG B 1 244 ? 29.195 -33.678 49.882 1.00 19.64 244 ARG A CA 1
ATOM 5605 C C . ARG B 1 244 ? 28.083 -34.673 49.539 1.00 19.76 244 ARG A C 1
ATOM 5606 O O . ARG B 1 244 ? 27.907 -35.678 50.229 1.00 19.35 244 ARG A O 1
ATOM 5614 N N . ARG B 1 245 ? 27.300 -34.375 48.498 1.00 20.06 245 ARG A N 1
ATOM 5615 C CA . ARG B 1 245 ? 26.023 -35.038 48.316 1.00 20.36 245 ARG A CA 1
ATOM 5616 C C . ARG B 1 245 ? 26.240 -36.527 48.072 1.00 20.32 245 ARG A C 1
ATOM 5617 O O . ARG B 1 245 ? 27.073 -36.911 47.253 1.00 19.73 245 ARG A O 1
ATOM 5625 N N . GLU B 1 246 ? 25.486 -37.345 48.814 1.00 20.70 246 GLU A N 1
ATOM 5626 C CA . GLU B 1 246 ? 25.358 -38.768 48.542 1.00 20.58 246 GLU A CA 1
ATOM 5627 C C . GLU B 1 246 ? 24.526 -38.948 47.280 1.00 20.00 246 GLU A C 1
ATOM 5628 O O . GLU B 1 246 ? 23.698 -38.103 46.969 1.00 20.59 246 GLU A O 1
ATOM 5634 N N . LEU B 1 247 ? 24.760 -40.043 46.552 1.00 19.70 247 LEU A N 1
ATOM 5635 C CA . LEU B 1 247 ? 24.023 -40.335 45.332 1.00 19.34 247 LEU A CA 1
ATOM 5636 C C . LEU B 1 247 ? 23.186 -41.599 45.509 1.00 19.82 247 LEU A C 1
ATOM 5637 O O . LEU B 1 247 ? 23.713 -42.706 45.409 1.00 20.08 247 LEU A O 1
ATOM 5642 N N . ARG B 1 248 ? 21.884 -41.427 45.763 1.00 19.86 248 ARG A N 1
ATOM 5643 C CA . ARG B 1 248 ? 20.967 -42.555 45.842 1.00 19.56 248 ARG A CA 1
ATOM 5644 C C . ARG B 1 248 ? 20.320 -42.733 44.471 1.00 18.98 248 ARG A C 1
ATOM 5645 O O . ARG B 1 248 ? 19.312 -42.097 44.168 1.00 19.20 248 ARG A O 1
ATOM 5653 N N . LEU B 1 249 ? 20.926 -43.597 43.649 1.00 18.37 249 LEU A N 1
ATOM 5654 C CA . LEU B 1 249 ? 20.515 -43.798 42.270 1.00 17.55 249 LEU A CA 1
ATOM 5655 C C . LEU B 1 249 ? 19.394 -44.827 42.199 1.00 17.01 249 LEU A C 1
ATOM 5656 O O . LEU B 1 249 ? 19.575 -45.957 42.638 1.00 16.77 249 LEU A O 1
ATOM 5661 N N . ASN B 1 250 ? 18.250 -44.424 41.632 1.00 17.35 250 ASN A N 1
ATOM 5662 C CA . ASN B 1 250 ? 17.111 -45.312 41.443 1.00 17.96 250 ASN A CA 1
ATOM 5663 C C . ASN B 1 250 ? 16.467 -45.053 40.084 1.00 18.57 250 ASN A C 1
ATOM 5664 O O . ASN B 1 250 ? 16.910 -44.185 39.334 1.00 18.40 250 ASN A O 1
ATOM 5669 N N . SER B 1 251 ? 15.429 -45.841 39.777 1.00 19.93 251 SER A N 1
ATOM 5670 C CA . SER B 1 251 ? 14.610 -45.634 38.592 1.00 21.40 251 SER A CA 1
ATOM 5671 C C . SER B 1 251 ? 13.148 -45.936 38.916 1.00 22.63 251 SER A C 1
ATOM 5672 O O . SER B 1 251 ? 12.848 -46.796 39.740 1.00 22.69 251 SER A O 1
ATOM 5675 N N . ASP B 1 252 ? 12.241 -45.225 38.239 1.00 24.24 252 ASP A N 1
ATOM 5676 C CA . ASP B 1 252 ? 10.813 -45.415 38.426 1.00 25.81 252 ASP A CA 1
ATOM 5677 C C . ASP B 1 252 ? 10.380 -46.784 37.907 1.00 25.86 252 ASP A C 1
ATOM 5678 O O . ASP B 1 252 ? 9.383 -47.325 38.375 1.00 27.04 252 ASP A O 1
ATOM 5683 N N . GLN B 1 253 ? 11.133 -47.344 36.954 1.00 25.61 253 GLN A N 1
ATOM 5684 C CA . GLN B 1 253 ? 10.795 -48.629 36.354 1.00 25.88 253 GLN A CA 1
ATOM 5685 C C . GLN B 1 253 ? 11.691 -49.751 36.884 1.00 25.89 253 GLN A C 1
ATOM 5686 O O . GLN B 1 253 ? 11.696 -50.842 36.316 1.00 25.15 253 GLN A O 1
ATOM 5692 N N . ASN B 1 254 ? 12.421 -49.487 37.979 1.00 26.09 254 ASN A N 1
ATOM 5693 C CA . ASN B 1 254 ? 13.142 -50.517 38.716 1.00 26.48 254 ASN A CA 1
ATOM 5694 C C . ASN B 1 254 ? 13.862 -51.468 37.757 1.00 26.24 254 ASN A C 1
ATOM 5695 O O . ASN B 1 254 ? 13.739 -52.687 37.868 1.00 25.75 254 ASN A O 1
ATOM 5700 N N . ILE B 1 255 ? 14.620 -50.899 36.815 1.00 26.72 255 ILE A N 1
ATOM 5701 C CA . ILE B 1 255 ? 15.426 -51.684 35.894 1.00 26.69 255 ILE A CA 1
ATOM 5702 C C . ILE B 1 255 ? 16.594 -52.284 36.671 1.00 26.30 255 ILE A C 1
ATOM 5703 O O . ILE B 1 255 ? 17.198 -51.618 37.516 1.00 26.06 255 ILE A O 1
ATOM 5708 N N . VAL B 1 256 ? 16.899 -53.550 36.369 1.00 25.62 256 VAL A N 1
ATOM 5709 C CA . VAL B 1 256 ? 17.931 -54.280 37.082 1.00 24.52 256 VAL A CA 1
ATOM 5710 C C . VAL B 1 256 ? 19.282 -53.713 36.668 1.00 24.02 256 VAL A C 1
ATOM 5711 O O . VAL B 1 256 ? 19.592 -53.660 35.479 1.00 24.23 256 VAL A O 1
ATOM 5715 N N . MET B 1 257 ? 20.050 -53.275 37.674 1.00 23.19 257 MET A N 1
ATOM 5716 C CA . MET B 1 257 ? 21.427 -52.849 37.501 1.00 22.47 257 MET A CA 1
ATOM 5717 C C . MET B 1 257 ? 22.344 -53.991 37.930 1.00 21.78 257 MET A C 1
ATOM 5718 O O . MET B 1 257 ? 22.451 -54.274 39.122 1.00 21.49 257 MET A O 1
ATOM 5723 N N . THR B 1 258 ? 23.040 -54.625 36.980 1.00 21.01 258 THR A N 1
ATOM 5724 C CA . THR B 1 258 ? 24.048 -55.619 37.320 1.00 19.80 258 THR A CA 1
ATOM 5725 C C . THR B 1 258 ? 25.383 -54.916 37.469 1.00 19.60 258 THR A C 1
ATOM 5726 O O . THR B 1 258 ? 25.880 -54.348 36.510 1.00 18.97 258 THR A O 1
ATOM 5730 N N . GLN B 1 259 ? 25.978 -54.987 38.660 1.00 19.96 259 GLN A N 1
ATOM 5731 C CA . GLN B 1 259 ? 27.208 -54.260 38.912 1.00 20.18 259 GLN A CA 1
ATOM 5732 C C . GLN B 1 259 ? 28.402 -55.183 38.768 1.00 20.16 259 GLN A C 1
ATOM 5733 O O . GLN B 1 259 ? 28.499 -56.199 39.438 1.00 19.84 259 GLN A O 1
ATOM 5739 N N . ILE B 1 260 ? 29.283 -54.813 37.850 1.00 20.04 260 ILE A N 1
ATOM 5740 C CA . ILE B 1 260 ? 30.480 -55.565 37.574 1.00 20.09 260 ILE A CA 1
ATOM 5741 C C . ILE B 1 260 ? 31.680 -55.009 38.308 1.00 19.36 260 ILE A C 1
ATOM 5742 O O . ILE B 1 260 ? 32.709 -55.653 38.354 1.00 19.08 260 ILE A O 1
ATOM 5747 N N . ALA B 1 261 ? 31.574 -53.814 38.864 1.00 19.39 261 ALA A N 1
ATOM 5748 C CA . ALA B 1 261 ? 32.784 -53.182 39.352 1.00 20.21 261 ALA A CA 1
ATOM 5749 C C . ALA B 1 261 ? 32.603 -52.141 40.439 1.00 21.06 261 ALA A C 1
ATOM 5750 O O . ALA B 1 261 ? 31.521 -51.640 40.692 1.00 21.34 261 ALA A O 1
ATOM 5752 N N . SER B 1 262 ? 33.719 -51.842 41.085 1.00 22.32 262 SER A N 1
ATOM 5753 C CA . SER B 1 262 ? 33.773 -50.875 42.159 1.00 23.77 262 SER A CA 1
ATOM 5754 C C . SER B 1 262 ? 34.961 -49.975 41.908 1.00 25.08 262 SER A C 1
ATOM 5755 O O . SER B 1 262 ? 35.499 -49.907 40.806 1.00 25.83 262 SER A O 1
ATOM 5758 N N . ASP B 1 263 ? 35.359 -49.271 42.948 1.00 26.04 263 ASP A N 1
ATOM 5759 C CA . ASP B 1 263 ? 36.454 -48.340 42.825 1.00 27.31 263 ASP A CA 1
ATOM 5760 C C . ASP B 1 263 ? 37.739 -49.040 42.392 1.00 26.47 263 ASP A C 1
ATOM 5761 O O . ASP B 1 263 ? 38.479 -48.514 41.566 1.00 26.19 263 ASP A O 1
ATOM 5766 N N . GLY B 1 264 ? 38.019 -50.207 42.968 1.00 25.12 264 GLY A N 1
ATOM 5767 C CA . GLY B 1 264 ? 39.242 -50.933 42.676 1.00 24.33 264 GLY A CA 1
ATOM 5768 C C . GLY B 1 264 ? 39.157 -51.950 41.557 1.00 23.32 264 GLY A C 1
ATOM 5769 O O . GLY B 1 264 ? 40.149 -52.582 41.213 1.00 22.93 264 GLY A O 1
ATOM 5770 N N . GLY B 1 265 ? 37.972 -52.138 41.002 1.00 22.36 265 GLY A N 1
ATOM 5771 C CA . GLY B 1 265 ? 37.879 -53.064 39.905 1.00 21.55 265 GLY A CA 1
ATOM 5772 C C . GLY B 1 265 ? 36.711 -54.010 39.967 1.00 20.80 265 GLY A C 1
ATOM 5773 O O . GLY B 1 265 ? 35.772 -53.809 40.717 1.00 20.98 265 GLY A O 1
ATOM 5774 N N . PHE B 1 266 ? 36.822 -55.064 39.171 1.00 20.20 266 PHE A N 1
ATOM 5775 C CA . PHE B 1 266 ? 35.768 -56.036 39.043 1.00 19.47 266 PHE A CA 1
ATOM 5776 C C . PHE B 1 266 ? 35.591 -56.735 40.365 1.00 18.60 266 PHE A C 1
ATOM 5777 O O . PHE B 1 266 ? 36.501 -56.779 41.188 1.00 18.14 266 PHE A O 1
ATOM 5785 N N . LEU B 1 267 ? 34.370 -57.203 40.574 1.00 17.87 267 LEU A N 1
ATOM 5786 C CA . LEU B 1 267 ? 34.045 -57.886 41.794 1.00 17.56 267 LEU A CA 1
ATOM 5787 C C . LEU B 1 267 ? 34.067 -59.379 41.496 1.00 17.24 267 LEU A C 1
ATOM 5788 O O . LEU B 1 267 ? 34.036 -59.776 40.337 1.00 17.00 267 LEU A O 1
ATOM 5793 N N . PRO B 1 268 ? 34.153 -60.234 42.530 1.00 16.95 268 PRO A N 1
ATOM 5794 C CA . PRO B 1 268 ? 34.238 -61.675 42.300 1.00 17.11 268 PRO A CA 1
ATOM 5795 C C . PRO B 1 268 ? 33.122 -62.136 41.364 1.00 17.60 268 PRO A C 1
ATOM 5796 O O . PRO B 1 268 ? 33.388 -62.805 40.367 1.00 17.46 268 PRO A O 1
ATOM 5800 N N . HIS B 1 269 ? 31.883 -61.741 41.694 1.00 17.92 269 HIS A N 1
ATOM 5801 C CA . HIS B 1 269 ? 30.706 -62.071 40.907 1.00 18.04 269 HIS A CA 1
ATOM 5802 C C . HIS B 1 269 ? 29.852 -60.816 40.744 1.00 18.26 269 HIS A C 1
ATOM 5803 O O . HIS B 1 269 ? 29.992 -59.865 41.508 1.00 18.99 269 HIS A O 1
ATOM 5810 N N . ALA B 1 270 ? 28.960 -60.837 39.746 1.00 18.10 270 ALA A N 1
ATOM 5811 C CA . ALA B 1 270 ? 28.060 -59.728 39.473 1.00 18.04 270 ALA A CA 1
ATOM 5812 C C . ALA B 1 270 ? 26.954 -59.675 40.524 1.00 18.39 270 ALA A C 1
ATOM 5813 O O . ALA B 1 270 ? 26.576 -60.706 41.074 1.00 18.42 270 ALA A O 1
ATOM 5815 N N . ILE B 1 271 ? 26.441 -58.463 40.782 1.00 19.23 271 ILE A N 1
ATOM 5816 C CA . ILE B 1 271 ? 25.403 -58.240 41.777 1.00 20.07 271 ILE A CA 1
ATOM 5817 C C . ILE B 1 271 ? 24.252 -57.478 41.128 1.00 20.83 271 ILE A C 1
ATOM 5818 O O . ILE B 1 271 ? 24.453 -56.395 40.582 1.00 20.83 271 ILE A O 1
ATOM 5823 N N . GLU B 1 272 ? 23.044 -58.042 41.227 1.00 21.54 272 GLU A N 1
ATOM 5824 C CA . GLU B 1 272 ? 21.864 -57.440 40.633 1.00 22.30 272 GLU A CA 1
ATOM 5825 C C . GLU B 1 272 ? 21.133 -56.641 41.706 1.00 23.12 272 GLU A C 1
ATOM 5826 O O . GLU B 1 272 ? 20.944 -57.118 42.821 1.00 23.43 272 GLU A O 1
ATOM 5832 N N . MET B 1 273 ? 20.742 -55.414 41.349 1.00 24.46 273 MET A N 1
ATOM 5833 C CA . MET B 1 273 ? 20.050 -54.511 42.256 1.00 25.30 273 MET A CA 1
ATOM 5834 C C . MET B 1 273 ? 19.244 -53.511 41.430 1.00 24.62 273 MET A C 1
ATOM 5835 O O . MET B 1 273 ? 19.480 -53.369 40.233 1.00 24.63 273 MET A O 1
ATOM 5840 N N . THR B 1 274 ? 18.262 -52.865 42.067 1.00 24.32 274 THR A N 1
ATOM 5841 C CA . THR B 1 274 ? 17.453 -51.855 41.406 1.00 24.97 274 THR A CA 1
ATOM 5842 C C . THR B 1 274 ? 17.790 -50.476 41.967 1.00 25.57 274 THR A C 1
ATOM 5843 O O . THR B 1 274 ? 17.295 -49.470 41.468 1.00 27.90 274 THR A O 1
ATOM 5847 N N . LYS B 1 275 ? 18.627 -50.441 43.006 1.00 25.36 275 LYS A N 1
ATOM 5848 C CA . LYS B 1 275 ? 19.059 -49.204 43.633 1.00 25.11 275 LYS A CA 1
ATOM 5849 C C . LYS B 1 275 ? 20.546 -49.327 43.941 1.00 25.07 275 LYS A C 1
ATOM 5850 O O . LYS B 1 275 ? 21.083 -50.432 43.954 1.00 24.46 275 LYS A O 1
ATOM 5856 N N . ILE B 1 276 ? 21.205 -48.187 44.170 1.00 25.56 276 ILE A N 1
ATOM 5857 C CA . ILE B 1 276 ? 22.594 -48.184 44.609 1.00 24.93 276 ILE A CA 1
ATOM 5858 C C . ILE B 1 276 ? 22.933 -46.825 45.209 1.00 23.81 276 ILE A C 1
ATOM 5859 O O . ILE B 1 276 ? 22.683 -45.797 44.596 1.00 23.26 276 ILE A O 1
ATOM 5864 N N . MET B 1 277 ? 23.490 -46.842 46.419 1.00 24.53 277 MET A N 1
ATOM 5865 C CA . MET B 1 277 ? 23.966 -45.626 47.053 1.00 26.33 277 MET A CA 1
ATOM 5866 C C . MET B 1 277 ? 25.472 -45.507 46.836 1.00 26.47 277 MET A C 1
ATOM 5867 O O . MET B 1 277 ? 26.191 -46.501 46.916 1.00 25.81 277 MET A O 1
ATOM 5872 N N . LEU B 1 278 ? 25.930 -44.280 46.559 1.00 26.59 278 LEU A N 1
ATOM 5873 C CA . LEU B 1 278 ? 27.343 -43.990 46.386 1.00 26.65 278 LEU A CA 1
ATOM 5874 C C . LEU B 1 278 ? 27.682 -42.746 47.195 1.00 27.25 278 LEU A C 1
ATOM 5875 O O . LEU B 1 278 ? 27.029 -41.711 47.055 1.00 28.15 278 LEU A O 1
ATOM 5880 N N . THR B 1 279 ? 28.729 -42.879 48.006 1.00 27.09 279 THR A N 1
ATOM 5881 C CA . THR B 1 279 ? 29.256 -41.764 48.748 1.00 27.34 279 THR A CA 1
ATOM 5882 C C . THR B 1 279 ? 30.251 -41.104 47.842 1.00 26.36 279 THR A C 1
ATOM 5883 O O . THR B 1 279 ? 30.487 -41.576 46.743 1.00 25.79 279 THR A O 1
ATOM 5887 N N . ASN B 1 280 ? 30.850 -40.030 48.313 1.00 26.14 280 ASN A N 1
ATOM 5888 C CA . ASN B 1 280 ? 31.734 -39.254 47.466 1.00 26.29 280 ASN A CA 1
ATOM 5889 C C . ASN B 1 280 ? 32.976 -40.028 47.041 1.00 25.47 280 ASN A C 1
ATOM 5890 O O . ASN B 1 280 ? 33.577 -40.704 47.863 1.00 24.69 280 ASN A O 1
ATOM 5895 N N . ALA B 1 281 ? 33.352 -39.891 45.760 1.00 25.08 281 ALA A N 1
ATOM 5896 C CA . ALA B 1 281 ? 34.569 -40.472 45.187 1.00 25.60 281 ALA A CA 1
ATOM 5897 C C . ALA B 1 281 ? 34.427 -41.930 44.825 1.00 25.28 281 ALA A C 1
ATOM 5898 O O . ALA B 1 281 ? 35.391 -42.575 44.428 1.00 24.96 281 ALA A O 1
ATOM 5900 N N . GLU B 1 282 ? 33.218 -42.444 44.918 1.00 25.70 282 GLU A N 1
ATOM 5901 C CA . GLU B 1 282 ? 33.051 -43.864 44.750 1.00 26.51 282 GLU A CA 1
ATOM 5902 C C . GLU B 1 282 ? 32.476 -44.133 43.391 1.00 25.72 282 GLU A C 1
ATOM 5903 O O . GLU B 1 282 ? 31.541 -43.481 42.955 1.00 26.11 282 GLU A O 1
ATOM 5909 N N . ARG B 1 283 ? 33.079 -45.090 42.720 1.00 25.14 283 ARG A N 1
ATOM 5910 C CA . ARG B 1 283 ? 32.625 -45.443 41.408 1.00 25.26 283 ARG A CA 1
ATOM 5911 C C . ARG B 1 283 ? 31.962 -46.806 41.404 1.00 24.91 283 ARG A C 1
ATOM 5912 O O . ARG B 1 283 ? 32.251 -47.636 42.254 1.00 25.52 283 ARG A O 1
ATOM 5920 N N . ALA B 1 284 ? 31.066 -47.008 40.446 1.00 23.65 284 ALA A N 1
ATOM 5921 C CA . ALA B 1 284 ? 30.440 -48.295 40.213 1.00 22.53 284 ALA A CA 1
ATOM 5922 C C . ALA B 1 284 ? 30.157 -48.425 38.724 1.00 21.88 284 ALA A C 1
ATOM 5923 O O . ALA B 1 284 ? 29.640 -47.491 38.120 1.00 21.39 284 ALA A O 1
ATOM 5925 N N . GLU B 1 285 ? 30.547 -49.563 38.142 1.00 22.19 285 GLU A N 1
ATOM 5926 C CA . GLU B 1 285 ? 30.265 -49.852 36.746 1.00 23.08 285 GLU A CA 1
ATOM 5927 C C . GLU B 1 285 ? 29.107 -50.839 36.692 1.00 22.20 285 GLU A C 1
ATOM 5928 O O . GLU B 1 285 ? 29.204 -51.919 37.263 1.00 22.55 285 GLU A O 1
ATOM 5934 N N . ILE B 1 286 ? 28.012 -50.456 36.025 1.00 21.32 286 ILE A N 1
ATOM 5935 C CA . ILE B 1 286 ? 26.817 -51.286 35.989 1.00 20.24 286 ILE A CA 1
ATOM 5936 C C . ILE B 1 286 ? 26.410 -51.535 34.543 1.00 19.03 286 ILE A C 1
ATOM 5937 O O . ILE B 1 286 ? 26.632 -50.699 33.672 1.00 18.30 286 ILE A O 1
ATOM 5942 N N . LEU B 1 287 ? 25.790 -52.696 34.323 1.00 18.76 287 LEU A N 1
ATOM 5943 C CA . LEU B 1 287 ? 25.179 -53.032 33.048 1.00 18.38 287 LEU A CA 1
ATOM 5944 C C . LEU B 1 287 ? 23.660 -52.911 33.157 1.00 17.92 287 LEU A C 1
ATOM 5945 O O . LEU B 1 287 ? 23.064 -53.268 34.177 1.00 17.29 287 LEU A O 1
ATOM 5950 N N . LEU B 1 288 ? 23.050 -52.389 32.090 1.00 17.55 288 LEU A N 1
ATOM 5951 C CA . LEU B 1 288 ? 21.606 -52.391 31.947 1.00 17.58 288 LEU A CA 1
ATOM 5952 C C . LEU B 1 288 ? 21.264 -53.202 30.702 1.00 17.86 288 LEU A C 1
ATOM 5953 O O . LEU B 1 288 ? 22.074 -53.297 29.784 1.00 17.70 288 LEU A O 1
ATOM 5958 N N . ASP B 1 289 ? 20.074 -53.808 30.701 1.00 18.47 289 ASP A N 1
ATOM 5959 C CA . ASP B 1 289 ? 19.623 -54.613 29.583 1.00 19.61 289 ASP A CA 1
ATOM 5960 C C . ASP B 1 289 ? 18.288 -54.064 29.097 1.00 19.89 289 ASP A C 1
ATOM 5961 O O . ASP B 1 289 ? 17.319 -54.021 29.855 1.00 20.69 289 ASP A O 1
ATOM 5966 N N . PHE B 1 290 ? 18.249 -53.673 27.817 1.00 19.65 290 PHE A N 1
ATOM 5967 C CA . PHE B 1 290 ? 17.090 -53.011 27.238 1.00 19.02 290 PHE A CA 1
ATOM 5968 C C . PHE B 1 290 ? 16.355 -53.933 26.265 1.00 17.98 290 PHE A C 1
ATOM 5969 O O . PHE B 1 290 ? 15.518 -53.466 25.494 1.00 17.15 290 PHE A O 1
ATOM 5977 N N . SER B 1 291 ? 16.651 -55.239 26.324 1.00 17.83 291 SER A N 1
ATOM 5978 C CA . SER B 1 291 ? 16.090 -56.208 25.392 1.00 17.46 291 SER A CA 1
ATOM 5979 C C . SER B 1 291 ? 14.561 -56.182 25.450 1.00 17.47 291 SER A C 1
ATOM 5980 O O . SER B 1 291 ? 13.905 -56.046 24.417 1.00 16.90 291 SER A O 1
ATOM 5982 N N . ASP B 1 292 ? 14.001 -56.266 26.667 1.00 17.46 292 ASP A N 1
ATOM 5983 C CA . ASP B 1 292 ? 12.562 -56.369 26.857 1.00 17.36 292 ASP A CA 1
ATOM 5984 C C . ASP B 1 292 ? 11.926 -54.980 26.926 1.00 17.31 292 ASP A C 1
ATOM 5985 O O . ASP B 1 292 ? 11.034 -54.746 27.738 1.00 17.62 292 ASP A O 1
ATOM 5987 N N . TYR B 1 293 ? 12.369 -54.066 26.054 1.00 16.92 293 TYR A N 1
ATOM 5988 C CA . TYR B 1 293 ? 11.791 -52.735 25.966 1.00 16.63 293 TYR A CA 1
ATOM 5989 C C . TYR B 1 293 ? 11.457 -52.444 24.508 1.00 16.74 293 TYR A C 1
ATOM 5990 O O . TYR B 1 293 ? 12.010 -53.061 23.599 1.00 16.80 293 TYR A O 1
ATOM 5999 N N . LYS B 1 294 ? 10.529 -51.504 24.311 1.00 16.79 294 LYS A N 1
ATOM 6000 C CA . LYS B 1 294 ? 10.117 -51.083 22.985 1.00 16.99 294 LYS A CA 1
ATOM 6001 C C . LYS B 1 294 ? 10.790 -49.747 22.655 1.00 17.45 294 LYS A C 1
ATOM 6002 O O . LYS B 1 294 ? 11.227 -49.017 23.547 1.00 17.80 294 LYS A O 1
ATOM 6004 N N . LYS B 1 295 ? 10.909 -49.451 21.357 1.00 17.42 295 LYS A N 1
ATOM 6005 C CA . LYS B 1 295 ? 11.538 -48.223 20.902 1.00 17.54 295 LYS A CA 1
ATOM 6006 C C . LYS B 1 295 ? 10.682 -47.033 21.317 1.00 16.99 295 LYS A C 1
ATOM 6007 O O . LYS B 1 295 ? 9.464 -47.058 21.160 1.00 16.87 295 LYS A O 1
ATOM 6013 N N . GLY B 1 296 ? 11.337 -46.006 21.862 1.00 16.73 296 GLY A N 1
ATOM 6014 C CA . GLY B 1 296 ? 10.656 -44.798 22.296 1.00 16.71 296 GLY A CA 1
ATOM 6015 C C . GLY B 1 296 ? 10.450 -44.754 23.808 1.00 16.72 296 GLY A C 1
ATOM 6016 O O . GLY B 1 296 ? 10.088 -43.715 24.344 1.00 15.92 296 GLY A O 1
ATOM 6017 N N . ASP B 1 297 ? 10.666 -45.881 24.494 1.00 18.14 297 ASP A N 1
ATOM 6018 C CA . ASP B 1 297 ? 10.504 -45.924 25.941 1.00 19.14 297 ASP A CA 1
ATOM 6019 C C . ASP B 1 297 ? 11.641 -45.133 26.583 1.00 19.57 297 ASP A C 1
ATOM 6020 O O . ASP B 1 297 ? 12.751 -45.103 26.055 1.00 18.76 297 ASP A O 1
ATOM 6022 N N . ARG B 1 298 ? 11.330 -44.474 27.705 1.00 20.81 298 ARG A N 1
ATOM 6023 C CA . ARG B 1 298 ? 12.312 -43.713 28.463 1.00 21.86 298 ARG A CA 1
ATOM 6024 C C . ARG B 1 298 ? 12.558 -44.438 29.786 1.00 21.25 298 ARG A C 1
ATOM 6025 O O . ARG B 1 298 ? 11.610 -44.832 30.458 1.00 20.58 298 ARG A O 1
ATOM 6033 N N . ILE B 1 299 ? 13.838 -44.638 30.129 1.00 21.40 299 ILE A N 1
ATOM 6034 C CA . ILE B 1 299 ? 14.229 -45.188 31.420 1.00 21.00 299 ILE A CA 1
ATOM 6035 C C . ILE B 1 299 ? 14.931 -44.080 32.201 1.00 20.26 299 ILE A C 1
ATOM 6036 O O . ILE B 1 299 ? 16.107 -43.804 31.990 1.00 19.15 299 ILE A O 1
ATOM 6041 N N . VAL B 1 300 ? 14.174 -43.449 33.099 1.00 20.55 300 VAL A N 1
ATOM 6042 C CA . VAL B 1 300 ? 14.637 -42.284 33.827 1.00 20.90 300 VAL A CA 1
ATOM 6043 C C . VAL B 1 300 ? 15.361 -42.749 35.083 1.00 21.05 300 VAL A C 1
ATOM 6044 O O . VAL B 1 300 ? 14.826 -43.530 35.867 1.00 21.25 300 VAL A O 1
ATOM 6048 N N . LEU B 1 301 ? 16.569 -42.224 35.250 1.00 21.23 301 LEU A N 1
ATOM 6049 C CA . LEU B 1 301 ? 17.371 -42.519 36.407 1.00 21.21 301 LEU A CA 1
ATOM 6050 C C . LEU B 1 301 ? 17.329 -41.301 37.283 1.00 20.38 301 LEU A C 1
ATOM 6051 O O . LEU B 1 301 ? 17.494 -40.181 36.821 1.00 18.46 301 LEU A O 1
ATOM 6056 N N . LYS B 1 302 ? 17.145 -41.545 38.560 1.00 21.09 302 LYS A N 1
ATOM 6057 C CA . LYS B 1 302 ? 16.933 -40.450 39.453 1.00 22.37 302 LYS A CA 1
ATOM 6058 C C . LYS B 1 302 ? 17.866 -40.542 40.622 1.00 22.16 302 LYS A C 1
ATOM 6059 O O . LYS B 1 302 ? 18.258 -41.622 41.016 1.00 22.59 302 LYS A O 1
ATOM 6065 N N . ALA B 1 303 ? 18.227 -39.391 41.157 1.00 22.26 303 ALA A N 1
ATOM 6066 C CA . ALA B 1 303 ? 18.966 -39.365 42.387 1.00 21.98 303 ALA A CA 1
ATOM 6067 C C . ALA B 1 303 ? 17.908 -39.117 43.409 1.00 21.96 303 ALA A C 1
ATOM 6068 O O . ALA B 1 303 ? 17.341 -38.035 43.441 1.00 21.68 303 ALA A O 1
ATOM 6070 N N . ASP B 1 304 ? 17.641 -40.113 44.234 1.00 22.00 304 ASP A N 1
ATOM 6071 C CA . ASP B 1 304 ? 16.517 -39.977 45.122 1.00 22.22 304 ASP A CA 1
ATOM 6072 C C . ASP B 1 304 ? 15.323 -39.724 44.213 1.00 22.43 304 ASP A C 1
ATOM 6073 O O . ASP B 1 304 ? 15.050 -40.526 43.327 1.00 22.59 304 ASP A O 1
ATOM 6078 N N . ASP B 1 305 ? 14.620 -38.615 44.426 1.00 22.41 305 ASP A N 1
ATOM 6079 C CA . ASP B 1 305 ? 13.418 -38.308 43.665 1.00 22.30 305 ASP A CA 1
ATOM 6080 C C . ASP B 1 305 ? 13.634 -37.447 42.422 1.00 21.60 305 ASP A C 1
ATOM 6081 O O . ASP B 1 305 ? 12.675 -37.182 41.705 1.00 21.68 305 ASP A O 1
ATOM 6083 N N . VAL B 1 306 ? 14.853 -37.003 42.141 1.00 20.82 306 VAL A N 1
ATOM 6084 C CA . VAL B 1 306 ? 15.025 -36.058 41.051 1.00 20.76 306 VAL A CA 1
ATOM 6085 C C . VAL B 1 306 ? 15.678 -36.707 39.853 1.00 20.18 306 VAL A C 1
ATOM 6086 O O . VAL B 1 306 ? 16.686 -37.374 39.977 1.00 20.24 306 VAL A O 1
ATOM 6090 N N . PRO B 1 307 ? 15.079 -36.534 38.669 1.00 19.95 307 PRO A N 1
ATOM 6091 C CA . PRO B 1 307 ? 15.632 -37.082 37.431 1.00 19.72 307 PRO A CA 1
ATOM 6092 C C . PRO B 1 307 ? 16.954 -36.439 37.025 1.00 19.68 307 PRO A C 1
ATOM 6093 O O . PRO B 1 307 ? 17.033 -35.218 37.037 1.00 20.12 307 PRO A O 1
ATOM 6097 N N . ILE B 1 308 ? 17.957 -37.240 36.634 1.00 19.12 308 ILE A N 1
ATOM 6098 C CA . ILE B 1 308 ? 19.285 -36.727 36.318 1.00 18.50 308 ILE A CA 1
ATOM 6099 C C . ILE B 1 308 ? 19.722 -37.191 34.928 1.00 17.97 308 ILE A C 1
ATOM 6100 O O . ILE B 1 308 ? 20.403 -36.445 34.225 1.00 18.55 308 ILE A O 1
ATOM 6105 N N . LEU B 1 309 ? 19.345 -38.417 34.544 1.00 17.41 309 LEU A N 1
ATOM 6106 C CA . LEU B 1 309 ? 19.632 -38.941 33.218 1.00 17.09 309 LEU A CA 1
ATOM 6107 C C . LEU B 1 309 ? 18.433 -39.733 32.699 1.00 17.23 309 LEU A C 1
ATOM 6108 O O . LEU B 1 309 ? 17.845 -40.529 33.426 1.00 16.90 309 LEU A O 1
ATOM 6113 N N . THR B 1 310 ? 18.085 -39.500 31.428 1.00 17.65 310 THR A N 1
ATOM 6114 C CA . THR B 1 310 ? 17.016 -40.215 30.754 1.00 17.87 310 THR A CA 1
ATOM 6115 C C . THR B 1 310 ? 17.610 -41.060 29.630 1.00 17.56 310 THR A C 1
ATOM 6116 O O . THR B 1 310 ? 18.311 -40.542 28.764 1.00 17.09 310 THR A O 1
ATOM 6120 N N . LEU B 1 311 ? 17.298 -42.361 29.640 1.00 17.54 311 LEU A N 1
ATOM 6121 C CA . LEU B 1 311 ? 17.809 -43.286 28.644 1.00 17.62 311 LEU A CA 1
ATOM 6122 C C . LEU B 1 311 ? 16.700 -43.617 27.654 1.00 18.03 311 LEU A C 1
ATOM 6123 O O . LEU B 1 311 ? 15.857 -44.458 27.933 1.00 17.51 311 LEU A O 1
ATOM 6128 N N . LYS B 1 312 ? 16.696 -42.928 26.510 1.00 19.59 312 LYS A N 1
ATOM 6129 C CA . LYS B 1 312 ? 15.696 -43.151 25.476 1.00 21.40 312 LYS A CA 1
ATOM 6130 C C . LYS B 1 312 ? 16.149 -44.304 24.590 1.00 20.68 312 LYS A C 1
ATOM 6131 O O . LYS B 1 312 ? 17.318 -44.384 24.235 1.00 20.58 312 LYS A O 1
ATOM 6137 N N . VAL B 1 313 ? 15.210 -45.180 24.226 1.00 20.29 313 VAL A N 1
ATOM 6138 C CA . VAL B 1 313 ? 15.522 -46.356 23.434 1.00 20.24 313 VAL A CA 1
ATOM 6139 C C . VAL B 1 313 ? 15.234 -46.067 21.965 1.00 20.63 313 VAL A C 1
ATOM 6140 O O . VAL B 1 313 ? 14.099 -45.763 21.597 1.00 21.63 313 VAL A O 1
ATOM 6144 N N . GLY B 1 314 ? 16.271 -46.176 21.132 1.00 20.38 314 GLY A N 1
ATOM 6145 C CA . GLY B 1 314 ? 16.111 -46.082 19.691 1.00 20.52 314 GLY A CA 1
ATOM 6146 C C . GLY B 1 314 ? 16.062 -47.472 19.061 1.00 21.12 314 GLY A C 1
ATOM 6147 O O . GLY B 1 314 ? 15.901 -48.472 19.764 1.00 20.61 314 GLY A O 1
ATOM 6148 N N . GLU B 1 315 ? 16.193 -47.509 17.727 1.00 21.87 315 GLU A N 1
ATOM 6149 C CA . GLU B 1 315 ? 16.407 -48.747 16.994 1.00 22.50 315 GLU A CA 1
ATOM 6150 C C . GLU B 1 315 ? 17.822 -49.246 17.270 1.00 22.14 315 GLU A C 1
ATOM 6151 O O . GLU B 1 315 ? 18.781 -48.478 17.178 1.00 21.88 315 GLU A O 1
ATOM 6157 N N . PHE B 1 316 ? 17.931 -50.533 17.629 1.00 21.71 316 PHE A N 1
ATOM 6158 C CA . PHE B 1 316 ? 19.214 -51.135 17.947 1.00 21.64 316 PHE A CA 1
ATOM 6159 C C . PHE B 1 316 ? 19.930 -51.490 16.649 1.00 22.25 316 PHE A C 1
ATOM 6160 O O . PHE B 1 316 ? 19.297 -51.939 15.697 1.00 22.96 316 PHE A O 1
ATOM 6168 N N . THR B 1 317 ? 21.252 -51.287 16.634 1.00 22.51 317 THR A N 1
ATOM 6169 C CA . THR B 1 317 ? 22.079 -51.597 15.478 1.00 22.95 317 THR A CA 1
ATOM 6170 C C . THR B 1 317 ? 22.521 -53.060 15.541 1.00 22.66 317 THR A C 1
ATOM 6171 O O . THR B 1 317 ? 22.402 -53.782 14.556 1.00 23.47 317 THR A O 1
ATOM 6175 N N . GLU B 1 318 ? 23.055 -53.483 16.689 1.00 22.06 318 GLU A N 1
ATOM 6176 C CA . GLU B 1 318 ? 23.516 -54.851 16.856 1.00 21.97 318 GLU A CA 1
ATOM 6177 C C . GLU B 1 318 ? 23.104 -55.361 18.231 1.00 21.41 318 GLU A C 1
ATOM 6178 O O . GLU B 1 318 ? 22.437 -54.650 18.979 1.00 21.34 318 GLU A O 1
ATOM 6184 N N . ASP B 1 319 ? 23.502 -56.607 18.522 1.00 20.65 319 ASP A N 1
ATOM 6185 C CA . ASP B 1 319 ? 23.288 -57.234 19.813 1.00 20.42 319 ASP A CA 1
ATOM 6186 C C . ASP B 1 319 ? 24.654 -57.429 20.465 1.00 20.29 319 ASP A C 1
ATOM 6187 O O . ASP B 1 319 ? 25.438 -58.267 20.024 1.00 20.18 319 ASP A O 1
ATOM 6192 N N . ASN B 1 320 ? 24.922 -56.637 21.511 1.00 19.90 320 ASN A N 1
ATOM 6193 C CA . ASN B 1 320 ? 26.237 -56.590 22.125 1.00 19.65 320 ASN A CA 1
ATOM 6194 C C . ASN B 1 320 ? 26.248 -57.386 23.428 1.00 19.76 320 ASN A C 1
ATOM 6195 O O . ASN B 1 320 ? 27.192 -57.271 24.205 1.00 19.46 320 ASN A O 1
ATOM 6200 N N . ARG B 1 321 ? 25.211 -58.202 23.655 1.00 20.22 321 ARG A N 1
ATOM 6201 C CA . ARG B 1 321 ? 25.138 -59.040 24.840 1.00 20.56 321 ARG A CA 1
ATOM 6202 C C . ARG B 1 321 ? 26.015 -60.273 24.647 1.00 20.75 321 ARG A C 1
ATOM 6203 O O . ARG B 1 321 ? 25.860 -60.993 23.663 1.00 21.26 321 ARG A O 1
ATOM 6211 N N . ARG B 1 322 ? 26.928 -60.497 25.601 1.00 20.89 322 ARG A N 1
ATOM 6212 C CA . ARG B 1 322 ? 27.816 -61.649 25.603 1.00 21.20 322 ARG A CA 1
ATOM 6213 C C . ARG B 1 322 ? 27.768 -62.303 26.983 1.00 22.39 322 ARG A C 1
ATOM 6214 O O . ARG B 1 322 ? 27.855 -61.624 28.001 1.00 22.47 322 ARG A O 1
ATOM 6222 N N . GLN B 1 323 ? 27.623 -63.628 27.013 1.00 23.87 323 GLN A N 1
ATOM 6223 C CA . GLN B 1 323 ? 27.577 -64.341 28.276 1.00 26.06 323 GLN A CA 1
ATOM 6224 C C . GLN B 1 323 ? 28.844 -64.031 29.070 1.00 25.59 323 GLN A C 1
ATOM 6225 O O . GLN B 1 323 ? 29.948 -64.111 28.529 1.00 24.78 323 GLN A O 1
ATOM 6231 N N . LEU B 1 324 ? 28.665 -63.644 30.341 1.00 25.20 324 LEU A N 1
ATOM 6232 C CA . LEU B 1 324 ? 29.772 -63.451 31.266 1.00 24.18 324 LEU A CA 1
ATOM 6233 C C . LEU B 1 324 ? 30.138 -64.788 31.908 1.00 23.05 324 LEU A C 1
ATOM 6234 O O . LEU B 1 324 ? 29.376 -65.748 31.844 1.00 23.29 324 LEU A O 1
ATOM 6239 N N . PRO B 1 325 ? 31.323 -64.899 32.542 1.00 21.89 325 PRO A N 1
ATOM 6240 C CA . PRO B 1 325 ? 31.599 -66.012 33.446 1.00 21.21 325 PRO A CA 1
ATOM 6241 C C . PRO B 1 325 ? 30.972 -65.732 34.810 1.00 20.47 325 PRO A C 1
ATOM 6242 O O . PRO B 1 325 ? 30.615 -64.592 35.110 1.00 20.04 325 PRO A O 1
ATOM 6246 N N . LYS B 1 326 ? 30.831 -66.787 35.623 1.00 19.82 326 LYS A N 1
ATOM 6247 C CA . LYS B 1 326 ? 30.244 -66.670 36.948 1.00 19.45 326 LYS A CA 1
ATOM 6248 C C . LYS B 1 326 ? 31.185 -65.883 37.858 1.00 19.77 326 LYS A C 1
ATOM 6249 O O . LYS B 1 326 ? 30.742 -65.004 38.597 1.00 19.13 326 LYS A O 1
ATOM 6251 N N . THR B 1 327 ? 32.484 -66.211 37.784 1.00 20.58 327 THR A N 1
ATOM 6252 C CA . THR B 1 327 ? 33.526 -65.489 38.499 1.00 20.99 327 THR A CA 1
ATOM 6253 C C . THR B 1 327 ? 34.134 -64.450 37.560 1.00 21.08 327 THR A C 1
ATOM 6254 O O . THR B 1 327 ? 34.770 -64.797 36.568 1.00 20.67 327 THR A O 1
ATOM 6258 N N . LEU B 1 328 ? 33.939 -63.171 37.892 1.00 21.98 328 LEU A N 1
ATOM 6259 C CA . LEU B 1 328 ? 34.463 -62.075 37.091 1.00 22.78 328 LEU A CA 1
ATOM 6260 C C . LEU B 1 328 ? 35.957 -61.888 37.357 1.00 23.41 328 LEU A C 1
ATOM 6261 O O . LEU B 1 328 ? 36.680 -61.433 36.472 1.00 23.20 328 LEU A O 1
ATOM 6266 N N . LYS B 1 329 ? 36.405 -62.231 38.573 1.00 24.60 329 LYS A N 1
ATOM 6267 C CA . LYS B 1 329 ? 37.804 -62.087 38.953 1.00 25.34 329 LYS A CA 1
ATOM 6268 C C . LYS B 1 329 ? 38.103 -62.868 40.234 1.00 25.80 329 LYS A C 1
ATOM 6269 O O . LYS B 1 329 ? 37.309 -62.852 41.171 1.00 25.54 329 LYS A O 1
ATOM 6275 N N . GLN B 1 330 ? 39.268 -63.529 40.279 1.00 26.60 330 GLN A N 1
ATOM 6276 C CA . GLN B 1 330 ? 39.708 -64.246 41.467 1.00 27.96 330 GLN A CA 1
ATOM 6277 C C . GLN B 1 330 ? 40.337 -63.269 42.455 1.00 30.15 330 GLN A C 1
ATOM 6278 O O . GLN B 1 330 ? 41.154 -62.436 42.067 1.00 31.47 330 GLN A O 1
ATOM 6284 N N . ILE B 1 331 ? 39.943 -63.389 43.730 1.00 31.13 331 ILE A N 1
ATOM 6285 C CA . ILE B 1 331 ? 40.397 -62.501 44.788 1.00 32.57 331 ILE A CA 1
ATOM 6286 C C . ILE B 1 331 ? 40.545 -63.308 46.075 1.00 35.25 331 ILE A C 1
ATOM 6287 O O . ILE B 1 331 ? 39.571 -63.841 46.597 1.00 37.84 331 ILE A O 1
ATOM 6292 N N . GLU B 1 332 ? 41.771 -63.377 46.595 1.00 38.36 332 GLU A N 1
ATOM 6293 C CA . GLU B 1 332 ? 42.012 -63.945 47.910 1.00 40.59 332 GLU A CA 1
ATOM 6294 C C . GLU B 1 332 ? 41.392 -63.022 48.954 1.00 40.27 332 GLU A C 1
ATOM 6295 O O . GLU B 1 332 ? 41.652 -61.821 48.930 1.00 41.69 332 GLU A O 1
ATOM 6301 N N . ARG B 1 333 ? 40.571 -63.580 49.853 1.00 39.09 333 ARG A N 1
ATOM 6302 C CA . ARG B 1 333 ? 39.974 -62.796 50.924 1.00 39.65 333 ARG A CA 1
ATOM 6303 C C . ARG B 1 333 ? 40.268 -63.404 52.293 1.00 40.75 333 ARG A C 1
ATOM 6304 O O . ARG B 1 333 ? 39.839 -62.855 53.304 1.00 40.87 333 ARG A O 1
ATOM 6312 N N . ASP B 1 334 ? 40.994 -64.527 52.331 1.00 43.33 334 ASP A N 1
ATOM 6313 C CA . ASP B 1 334 ? 41.253 -65.222 53.581 1.00 47.06 334 ASP A CA 1
ATOM 6314 C C . ASP B 1 334 ? 42.403 -64.524 54.307 1.00 47.31 334 ASP A C 1
ATOM 6315 O O . ASP B 1 334 ? 43.569 -64.744 53.980 1.00 47.35 334 ASP A O 1
ATOM 6320 N N . PHE B 1 335 ? 42.053 -63.674 55.285 1.00 45.46 335 PHE A N 1
ATOM 6321 C CA . PHE B 1 335 ? 43.022 -62.925 56.067 1.00 44.23 335 PHE A CA 1
ATOM 6322 C C . PHE B 1 335 ? 42.439 -62.672 57.455 1.00 44.71 335 PHE A C 1
ATOM 6323 O O . PHE B 1 335 ? 41.270 -62.310 57.574 1.00 43.72 335 PHE A O 1
ATOM 6331 N N . THR B 1 336 ? 43.270 -62.872 58.490 1.00 46.36 336 THR A N 1
ATOM 6332 C CA . THR B 1 336 ? 42.841 -62.825 59.881 1.00 47.32 336 THR A CA 1
ATOM 6333 C C . THR B 1 336 ? 43.907 -62.119 60.720 1.00 46.61 336 THR A C 1
ATOM 6334 O O . THR B 1 336 ? 44.977 -61.789 60.216 1.00 44.89 336 THR A O 1
ATOM 6338 N N . GLY B 1 337 ? 43.606 -61.908 62.010 1.00 47.73 337 GLY A N 1
ATOM 6339 C CA . GLY B 1 337 ? 44.571 -61.377 62.963 1.00 47.77 337 GLY A CA 1
ATOM 6340 C C . GLY B 1 337 ? 44.278 -59.923 63.327 1.00 46.31 337 GLY A C 1
ATOM 6341 O O . GLY B 1 337 ? 43.525 -59.247 62.630 1.00 45.25 337 GLY A O 1
ATOM 6342 N N . SER B 1 338 ? 44.908 -59.451 64.414 1.00 44.82 338 SER A N 1
ATOM 6343 C CA . SER B 1 338 ? 44.613 -58.153 65.005 1.00 43.42 338 SER A CA 1
ATOM 6344 C C . SER B 1 338 ? 44.949 -57.022 64.034 1.00 41.53 338 SER A C 1
ATOM 6345 O O . SER B 1 338 ? 45.837 -57.159 63.199 1.00 42.00 338 SER A O 1
ATOM 6347 N N . PRO B 1 339 ? 44.233 -55.877 64.094 1.00 39.18 339 PRO A N 1
ATOM 6348 C CA . PRO B 1 339 ? 44.585 -54.712 63.279 1.00 38.99 339 PRO A CA 1
ATOM 6349 C C . PRO B 1 339 ? 45.903 -54.072 63.715 1.00 37.19 339 PRO A C 1
ATOM 6350 O O . PRO B 1 339 ? 46.149 -53.899 64.909 1.00 34.92 339 PRO A O 1
ATOM 6354 N N . SER B 1 340 ? 46.736 -53.720 62.727 1.00 36.42 340 SER A N 1
ATOM 6355 C CA . SER B 1 340 ? 48.024 -53.086 62.962 1.00 35.73 340 SER A CA 1
ATOM 6356 C C . SER B 1 340 ? 47.930 -51.567 62.785 1.00 36.15 340 SER A C 1
ATOM 6357 O O . SER B 1 340 ? 48.908 -50.857 63.021 1.00 34.77 340 SER A O 1
ATOM 6359 N N . HIS B 1 341 ? 46.746 -51.077 62.381 1.00 36.50 341 HIS A N 1
ATOM 6360 C CA . HIS B 1 341 ? 46.515 -49.659 62.143 1.00 35.95 341 HIS A CA 1
ATOM 6361 C C . HIS B 1 341 ? 45.109 -49.278 62.601 1.00 37.17 341 HIS A C 1
ATOM 6362 O O . HIS B 1 341 ? 44.171 -50.055 62.437 1.00 37.59 341 HIS A O 1
ATOM 6369 N N . GLN B 1 342 ? 44.977 -48.068 63.162 1.00 38.63 342 GLN A N 1
ATOM 6370 C CA . GLN B 1 342 ? 43.720 -47.581 63.707 1.00 37.65 342 GLN A CA 1
ATOM 6371 C C . GLN B 1 342 ? 43.472 -46.154 63.217 1.00 37.36 342 GLN A C 1
ATOM 6372 O O . GLN B 1 342 ? 44.313 -45.275 63.399 1.00 37.00 342 GLN A O 1
ATOM 6374 N N . VAL B 1 343 ? 42.317 -45.939 62.579 1.00 37.74 343 VAL A N 1
ATOM 6375 C CA . VAL B 1 343 ? 41.898 -44.607 62.172 1.00 38.18 343 VAL A CA 1
ATOM 6376 C C . VAL B 1 343 ? 40.536 -44.310 62.794 1.00 36.64 343 VAL A C 1
ATOM 6377 O O . VAL B 1 343 ? 39.521 -44.849 62.367 1.00 35.40 343 VAL A O 1
ATOM 6381 N N . ILE B 1 344 ? 40.538 -43.447 63.814 1.00 37.16 344 ILE A N 1
ATOM 6382 C CA . ILE B 1 344 ? 39.314 -42.986 64.446 1.00 38.35 344 ILE A CA 1
ATOM 6383 C C . ILE B 1 344 ? 38.902 -41.664 63.803 1.00 40.43 344 ILE A C 1
ATOM 6384 O O . ILE B 1 344 ? 39.496 -40.622 64.082 1.00 39.66 344 ILE A O 1
ATOM 6389 N N . MET B 1 345 ? 37.887 -41.736 62.929 1.00 42.85 345 MET A N 1
ATOM 6390 C CA . MET B 1 345 ? 37.269 -40.557 62.342 1.00 43.53 345 MET A CA 1
ATOM 6391 C C . MET B 1 345 ? 36.190 -40.038 63.289 1.00 43.10 345 MET A C 1
ATOM 6392 O O . MET B 1 345 ? 35.349 -40.813 63.745 1.00 41.06 345 MET A O 1
ATOM 6397 N N . GLU B 1 346 ? 36.218 -38.723 63.550 1.00 42.01 346 GLU A N 1
ATOM 6398 C CA . GLU B 1 346 ? 35.398 -38.120 64.588 1.00 42.79 346 GLU A CA 1
ATOM 6399 C C . GLU B 1 346 ? 35.041 -36.692 64.203 1.00 41.65 346 GLU A C 1
ATOM 6400 O O . GLU B 1 346 ? 35.796 -36.036 63.495 1.00 41.45 346 GLU A O 1
ATOM 6406 N N . GLY B 1 347 ? 33.875 -36.233 64.674 1.00 42.74 347 GLY A N 1
ATOM 6407 C CA . GLY B 1 347 ? 33.486 -34.836 64.568 1.00 43.30 347 GLY A CA 1
ATOM 6408 C C . GLY B 1 347 ? 32.542 -34.588 63.394 1.00 44.17 347 GLY A C 1
ATOM 6409 O O . GLY B 1 347 ? 32.207 -35.505 62.642 1.00 45.60 347 GLY A O 1
ATOM 6410 N N . MET B 1 348 ? 32.119 -33.331 63.271 1.00 42.39 348 MET A N 1
ATOM 6411 C CA . MET B 1 348 ? 31.296 -32.883 62.168 1.00 41.54 348 MET A CA 1
ATOM 6412 C C . MET B 1 348 ? 31.634 -31.409 62.010 1.00 40.85 348 MET A C 1
ATOM 6413 O O . MET B 1 348 ? 32.066 -30.798 62.974 1.00 41.59 348 MET A O 1
ATOM 6418 N N . ASP B 1 349 ? 31.514 -30.841 60.814 1.00 40.35 349 ASP A N 1
ATOM 6419 C CA . ASP B 1 349 ? 31.719 -29.408 60.668 1.00 40.88 349 ASP A CA 1
ATOM 6420 C C . ASP B 1 349 ? 33.102 -29.019 61.130 1.00 41.51 349 ASP A C 1
ATOM 6421 O O . ASP B 1 349 ? 34.088 -29.481 60.584 1.00 44.02 349 ASP A O 1
ATOM 6426 N N . ASP B 1 350 ? 33.156 -28.121 62.110 1.00 41.65 350 ASP A N 1
ATOM 6427 C CA . ASP B 1 350 ? 34.406 -27.624 62.664 1.00 41.07 350 ASP A CA 1
ATOM 6428 C C . ASP B 1 350 ? 35.223 -28.707 63.345 1.00 39.97 350 ASP A C 1
ATOM 6429 O O . ASP B 1 350 ? 36.434 -28.713 63.208 1.00 41.87 350 ASP A O 1
ATOM 6431 N N . SER B 1 351 ? 34.566 -29.607 64.073 1.00 37.89 351 SER A N 1
ATOM 6432 C CA . SER B 1 351 ? 35.212 -30.599 64.929 1.00 35.93 351 SER A CA 1
ATOM 6433 C C . SER B 1 351 ? 35.931 -31.713 64.192 1.00 33.26 351 SER A C 1
ATOM 6434 O O . SER B 1 351 ? 36.613 -32.506 64.822 1.00 32.02 351 SER A O 1
ATOM 6437 N N . VAL B 1 352 ? 35.751 -31.812 62.886 1.00 31.36 352 VAL A N 1
ATOM 6438 C CA . VAL B 1 352 ? 36.222 -32.967 62.153 1.00 30.53 352 VAL A CA 1
ATOM 6439 C C . VAL B 1 352 ? 37.708 -33.204 62.352 1.00 30.57 352 VAL A C 1
ATOM 6440 O O . VAL B 1 352 ? 38.493 -32.262 62.320 1.00 31.31 352 VAL A O 1
ATOM 6444 N N . ARG B 1 353 ? 38.086 -34.477 62.532 1.00 29.07 353 ARG A N 1
ATOM 6445 C CA . ARG B 1 353 ? 39.466 -34.808 62.840 1.00 27.89 353 ARG A CA 1
ATOM 6446 C C . ARG B 1 353 ? 39.792 -36.265 62.610 1.00 26.07 353 ARG A C 1
ATOM 6447 O O . ARG B 1 353 ? 38.903 -37.078 62.445 1.00 27.26 353 ARG A O 1
ATOM 6455 N N . ILE B 1 354 ? 41.082 -36.582 62.594 1.00 24.53 354 ILE A N 1
ATOM 6456 C CA . ILE B 1 354 ? 41.535 -37.961 62.523 1.00 23.70 354 ILE A CA 1
ATOM 6457 C C . ILE B 1 354 ? 42.493 -38.208 63.679 1.00 23.27 354 ILE A C 1
ATOM 6458 O O . ILE B 1 354 ? 43.509 -37.528 63.793 1.00 22.88 354 ILE A O 1
ATOM 6463 N N . ASN B 1 355 ? 42.162 -39.197 64.515 1.00 22.98 355 ASN A N 1
ATOM 6464 C CA . ASN B 1 355 ? 42.957 -39.528 65.687 1.00 22.74 355 ASN A CA 1
ATOM 6465 C C . ASN B 1 355 ? 43.274 -38.248 66.464 1.00 22.83 355 ASN A C 1
ATOM 6466 O O . ASN B 1 355 ? 44.396 -38.049 66.920 1.00 22.89 355 ASN A O 1
ATOM 6471 N N . GLY B 1 356 ? 42.281 -37.361 66.581 1.00 23.50 356 GLY A N 1
ATOM 6472 C CA . GLY B 1 356 ? 42.394 -36.171 67.412 1.00 24.31 356 GLY A CA 1
ATOM 6473 C C . GLY B 1 356 ? 43.285 -35.080 66.806 1.00 24.54 356 GLY A C 1
ATOM 6474 O O . GLY B 1 356 ? 43.511 -34.051 67.439 1.00 24.79 356 GLY A O 1
ATOM 6475 N N . LYS B 1 357 ? 43.767 -35.284 65.575 1.00 24.23 357 LYS A N 1
ATOM 6476 C CA . LYS B 1 357 ? 44.705 -34.357 64.968 1.00 23.93 357 LYS A CA 1
ATOM 6477 C C . LYS B 1 357 ? 44.145 -33.842 63.644 1.00 23.69 357 LYS A C 1
ATOM 6478 O O . LYS B 1 357 ? 43.452 -34.564 62.933 1.00 23.75 357 LYS A O 1
ATOM 6480 N N . LEU B 1 358 ? 44.455 -32.582 63.333 1.00 24.00 358 LEU A N 1
ATOM 6481 C CA . LEU B 1 358 ? 44.133 -31.992 62.044 1.00 24.78 358 LEU A CA 1
ATOM 6482 C C . LEU B 1 358 ? 45.316 -32.173 61.102 1.00 24.88 358 LEU A C 1
ATOM 6483 O O . LEU B 1 358 ? 46.432 -32.417 61.552 1.00 25.79 358 LEU A O 1
ATOM 6488 N N . TYR B 1 359 ? 45.063 -32.009 59.799 1.00 24.63 359 TYR A N 1
ATOM 6489 C CA . TYR B 1 359 ? 46.096 -32.167 58.789 1.00 24.60 359 TYR A CA 1
ATOM 6490 C C . TYR B 1 359 ? 47.243 -31.205 59.080 1.00 23.56 359 TYR A C 1
ATOM 6491 O O . TYR B 1 359 ? 47.018 -30.015 59.281 1.00 23.37 359 TYR A O 1
ATOM 6500 N N . ASP B 1 360 ? 48.458 -31.760 59.119 1.00 22.82 360 ASP A N 1
ATOM 6501 C CA . ASP B 1 360 ? 49.689 -30.993 59.121 1.00 22.76 360 ASP A CA 1
ATOM 6502 C C . ASP B 1 360 ? 50.584 -31.596 58.041 1.00 23.28 360 ASP A C 1
ATOM 6503 O O . ASP B 1 360 ? 50.779 -32.811 58.003 1.00 23.82 360 ASP A O 1
ATOM 6508 N N . MET B 1 361 ? 51.105 -30.748 57.150 1.00 23.03 361 MET A N 1
ATOM 6509 C CA . MET B 1 361 ? 51.699 -31.239 55.921 1.00 23.33 361 MET A CA 1
ATOM 6510 C C . MET B 1 361 ? 53.128 -31.731 56.172 1.00 24.07 361 MET A C 1
ATOM 6511 O O . MET B 1 361 ? 53.676 -32.474 55.354 1.00 23.50 361 MET A O 1
ATOM 6516 N N . THR B 1 362 ? 53.707 -31.353 57.323 1.00 24.58 362 THR A N 1
ATOM 6517 C CA . THR B 1 362 ? 55.101 -31.646 57.632 1.00 24.60 362 THR A CA 1
ATOM 6518 C C . THR B 1 362 ? 55.227 -32.854 58.556 1.00 24.00 362 THR A C 1
ATOM 6519 O O . THR B 1 362 ? 56.332 -33.141 59.011 1.00 22.76 362 THR A O 1
ATOM 6523 N N . ARG B 1 363 ? 54.108 -33.544 58.827 1.00 24.53 363 ARG A N 1
ATOM 6524 C CA . ARG B 1 363 ? 54.084 -34.638 59.787 1.00 25.36 363 ARG A CA 1
ATOM 6525 C C . ARG B 1 363 ? 53.748 -35.957 59.093 1.00 25.80 363 ARG A C 1
ATOM 6526 O O . ARG B 1 363 ? 52.830 -36.022 58.280 1.00 26.07 363 ARG A O 1
ATOM 6534 N N . ILE B 1 364 ? 54.500 -37.006 59.442 1.00 25.94 364 ILE A N 1
ATOM 6535 C CA . ILE B 1 364 ? 54.167 -38.371 59.070 1.00 25.66 364 ILE A CA 1
ATOM 6536 C C . ILE B 1 364 ? 53.389 -38.976 60.238 1.00 25.57 364 ILE A C 1
ATOM 6537 O O . ILE B 1 364 ? 53.886 -39.015 61.363 1.00 25.30 364 ILE A O 1
ATOM 6542 N N . ASP B 1 365 ? 52.164 -39.435 59.962 1.00 25.96 365 ASP A N 1
ATOM 6543 C CA . ASP B 1 365 ? 51.253 -39.902 60.997 1.00 25.88 365 ASP A CA 1
ATOM 6544 C C . ASP B 1 365 ? 51.371 -41.413 61.165 1.00 25.63 365 ASP A C 1
ATOM 6545 O O . ASP B 1 365 ? 51.104 -41.940 62.239 1.00 25.39 365 ASP A O 1
ATOM 6550 N N . ASP B 1 366 ? 51.774 -42.110 60.101 1.00 25.88 366 ASP A N 1
ATOM 6551 C CA . ASP B 1 366 ? 51.861 -43.556 60.159 1.00 26.44 366 ASP A CA 1
ATOM 6552 C C . ASP B 1 366 ? 52.927 -44.034 59.178 1.00 25.27 366 ASP A C 1
ATOM 6553 O O . ASP B 1 366 ? 53.379 -43.268 58.330 1.00 25.48 366 ASP A O 1
ATOM 6558 N N . ARG B 1 367 ? 53.311 -45.308 59.318 1.00 23.44 367 ARG A N 1
ATOM 6559 C CA . ARG B 1 367 ? 54.266 -45.947 58.429 1.00 22.51 367 ARG A CA 1
ATOM 6560 C C . ARG B 1 367 ? 53.852 -47.403 58.210 1.00 21.92 367 ARG A C 1
ATOM 6561 O O . ARG B 1 367 ? 53.314 -48.038 59.114 1.00 21.80 367 ARG A O 1
ATOM 6563 N N . GLN B 1 368 ? 54.086 -47.920 56.996 1.00 21.35 368 GLN A N 1
ATOM 6564 C CA . GLN B 1 368 ? 53.803 -49.314 56.689 1.00 21.57 368 GLN A CA 1
ATOM 6565 C C . GLN B 1 368 ? 54.712 -49.778 55.548 1.00 21.68 368 GLN A C 1
ATOM 6566 O O . GLN B 1 368 ? 54.861 -49.078 54.549 1.00 21.76 368 GLN A O 1
ATOM 6572 N N . GLU B 1 369 ? 55.306 -50.971 55.708 1.00 21.34 369 GLU A N 1
ATOM 6573 C CA . GLU B 1 369 ? 56.275 -51.506 54.763 1.00 20.95 369 GLU A CA 1
ATOM 6574 C C . GLU B 1 369 ? 55.561 -52.059 53.534 1.00 20.52 369 GLU A C 1
ATOM 6575 O O . GLU B 1 369 ? 54.617 -52.834 53.663 1.00 21.10 369 GLU A O 1
ATOM 6577 N N . ILE B 1 370 ? 56.048 -51.676 52.349 1.00 20.14 370 ILE A N 1
ATOM 6578 C CA . ILE B 1 370 ? 55.431 -52.073 51.095 1.00 20.55 370 ILE A CA 1
ATOM 6579 C C . ILE B 1 370 ? 55.571 -53.582 50.931 1.00 20.66 370 ILE A C 1
ATOM 6580 O O . ILE B 1 370 ? 56.561 -54.159 51.374 1.00 20.10 370 ILE A O 1
ATOM 6585 N N . GLY B 1 371 ? 54.562 -54.194 50.297 1.00 21.19 371 GLY A N 1
ATOM 6586 C CA . GLY B 1 371 ? 54.540 -55.626 50.053 1.00 21.89 371 GLY A CA 1
ATOM 6587 C C . GLY B 1 371 ? 53.688 -56.365 51.084 1.00 22.92 371 GLY A C 1
ATOM 6588 O O . GLY B 1 371 ? 52.923 -57.261 50.728 1.00 23.63 371 GLY A O 1
ATOM 6589 N N . LYS B 1 372 ? 53.824 -55.987 52.361 1.00 23.51 372 LYS A N 1
ATOM 6590 C CA . LYS B 1 372 ? 53.135 -56.673 53.443 1.00 24.96 372 LYS A CA 1
ATOM 6591 C C . LYS B 1 372 ? 51.632 -56.371 53.396 1.00 26.89 372 LYS A C 1
ATOM 6592 O O . LYS B 1 372 ? 51.218 -55.335 52.875 1.00 27.45 372 LYS A O 1
ATOM 6594 N N . ASN B 1 373 ? 50.828 -57.301 53.939 1.00 28.53 373 ASN A N 1
ATOM 6595 C CA . ASN B 1 373 ? 49.389 -57.134 54.103 1.00 29.24 373 ASN A CA 1
ATOM 6596 C C . ASN B 1 373 ? 49.035 -56.841 55.559 1.00 29.08 373 ASN A C 1
ATOM 6597 O O . ASN B 1 373 ? 49.008 -57.748 56.386 1.00 27.37 373 ASN A O 1
ATOM 6602 N N . GLU B 1 374 ? 48.720 -55.576 55.851 1.00 30.70 374 GLU A N 1
ATOM 6603 C CA . GLU B 1 374 ? 48.381 -55.158 57.202 1.00 31.58 374 GLU A CA 1
ATOM 6604 C C . GLU B 1 374 ? 46.900 -54.788 57.267 1.00 31.51 374 GLU A C 1
ATOM 6605 O O . GLU B 1 374 ? 46.321 -54.327 56.284 1.00 31.20 374 GLU A O 1
ATOM 6607 N N . ILE B 1 375 ? 46.298 -54.999 58.442 1.00 31.24 375 ILE A N 1
ATOM 6608 C CA . ILE B 1 375 ? 44.870 -54.803 58.631 1.00 30.43 375 ILE A CA 1
ATOM 6609 C C . ILE B 1 375 ? 44.651 -53.455 59.312 1.00 29.75 375 ILE A C 1
ATOM 6610 O O . ILE B 1 375 ? 45.427 -53.075 60.186 1.00 29.13 375 ILE A O 1
ATOM 6615 N N . TRP B 1 376 ? 43.591 -52.749 58.884 1.00 29.20 376 TRP A N 1
ATOM 6616 C CA . TRP B 1 376 ? 43.236 -51.444 59.420 1.00 28.80 376 TRP A CA 1
ATOM 6617 C C . TRP B 1 376 ? 41.879 -51.509 60.118 1.00 29.25 376 TRP A C 1
ATOM 6618 O O . TRP B 1 376 ? 41.055 -52.355 59.786 1.00 28.11 376 TRP A O 1
ATOM 6629 N N . ASP B 1 377 ? 41.668 -50.589 61.072 1.00 31.31 377 ASP A N 1
ATOM 6630 C CA . ASP B 1 377 ? 40.428 -50.487 61.825 1.00 33.17 377 ASP A CA 1
ATOM 6631 C C . ASP B 1 377 ? 39.928 -49.043 61.769 1.00 33.37 377 ASP A C 1
ATOM 6632 O O . ASP B 1 377 ? 40.143 -48.255 62.693 1.00 33.88 377 ASP A O 1
ATOM 6637 N N . VAL B 1 378 ? 39.243 -48.722 60.668 1.00 33.36 378 VAL A N 1
ATOM 6638 C CA . VAL B 1 378 ? 38.671 -47.404 60.449 1.00 33.56 378 VAL A CA 1
ATOM 6639 C C . VAL B 1 378 ? 37.308 -47.344 61.140 1.00 34.30 378 VAL A C 1
ATOM 6640 O O . VAL B 1 378 ? 36.451 -48.197 60.907 1.00 34.81 378 VAL A O 1
ATOM 6644 N N . SER B 1 379 ? 37.117 -46.333 61.996 1.00 34.10 379 SER A N 1
ATOM 6645 C CA . SER B 1 379 ? 35.908 -46.233 62.795 1.00 34.40 379 SER A CA 1
ATOM 6646 C C . SER B 1 379 ? 35.341 -44.819 62.724 1.00 35.00 379 SER A C 1
ATOM 6647 O O . SER B 1 379 ? 36.058 -43.880 62.382 1.00 35.71 379 SER A O 1
ATOM 6650 N N . ASN B 1 380 ? 34.045 -44.699 63.049 1.00 35.51 380 ASN A N 1
ATOM 6651 C CA . ASN B 1 380 ? 33.334 -43.431 63.070 1.00 35.84 380 ASN A CA 1
ATOM 6652 C C . ASN B 1 380 ? 32.725 -43.246 64.457 1.00 36.73 380 ASN A C 1
ATOM 6653 O O . ASN B 1 380 ? 31.942 -44.083 64.893 1.00 39.58 380 ASN A O 1
ATOM 6658 N N . THR B 1 381 ? 33.095 -42.155 65.140 1.00 36.14 381 THR A N 1
ATOM 6659 C CA . THR B 1 381 ? 32.548 -41.846 66.452 1.00 35.95 381 THR A CA 1
ATOM 6660 C C . THR B 1 381 ? 31.597 -40.660 66.327 1.00 36.15 381 THR A C 1
ATOM 6661 O O . THR B 1 381 ? 31.821 -39.610 66.927 1.00 36.47 381 THR A O 1
ATOM 6665 N N . ASN B 1 382 ? 30.554 -40.836 65.507 1.00 35.36 382 ASN A N 1
ATOM 6666 C CA . ASN B 1 382 ? 29.428 -39.921 65.478 1.00 34.97 382 ASN A CA 1
ATOM 6667 C C . ASN B 1 382 ? 28.276 -40.599 66.204 1.00 35.64 382 ASN A C 1
ATOM 6668 O O . ASN B 1 382 ? 28.283 -41.817 66.365 1.00 36.10 382 ASN A O 1
ATOM 6673 N N . ASP B 1 383 ? 27.300 -39.796 66.642 1.00 37.45 383 ASP A N 1
ATOM 6674 C CA . ASP B 1 383 ? 26.114 -40.293 67.326 1.00 38.83 383 ASP A CA 1
ATOM 6675 C C . ASP B 1 383 ? 25.336 -41.190 66.360 1.00 39.84 383 ASP A C 1
ATOM 6676 O O . ASP B 1 383 ? 25.188 -40.850 65.189 1.00 40.51 383 ASP A O 1
ATOM 6681 N N . SER B 1 384 ? 24.844 -42.334 66.857 1.00 41.03 384 SER A N 1
ATOM 6682 C CA . SER B 1 384 ? 24.122 -43.297 66.031 1.00 42.76 384 SER A CA 1
ATOM 6683 C C . SER B 1 384 ? 22.646 -42.945 65.893 1.00 44.32 384 SER A C 1
ATOM 6684 O O . SER B 1 384 ? 22.019 -43.299 64.894 1.00 47.01 384 SER A O 1
ATOM 6687 N N . MET B 1 385 ? 22.107 -42.253 66.893 1.00 44.54 385 MET A N 1
ATOM 6688 C CA . MET B 1 385 ? 20.704 -41.908 66.884 1.00 44.20 385 MET A CA 1
ATOM 6689 C C . MET B 1 385 ? 20.344 -41.329 65.539 1.00 43.01 385 MET A C 1
ATOM 6690 O O . MET B 1 385 ? 21.172 -40.696 64.892 1.00 43.48 385 MET A O 1
ATOM 6695 N N . PRO B 1 386 ? 19.116 -41.566 65.056 1.00 41.63 386 PRO A N 1
ATOM 6696 C CA . PRO B 1 386 ? 18.828 -41.030 63.736 1.00 41.46 386 PRO A CA 1
ATOM 6697 C C . PRO B 1 386 ? 18.893 -39.517 63.582 1.00 40.32 386 PRO A C 1
ATOM 6698 O O . PRO B 1 386 ? 18.254 -38.777 64.319 1.00 40.00 386 PRO A O 1
ATOM 6702 N N . GLY B 1 387 ? 19.677 -39.080 62.604 1.00 39.21 387 GLY A N 1
ATOM 6703 C CA . GLY B 1 387 ? 19.790 -37.684 62.244 1.00 38.49 387 GLY A CA 1
ATOM 6704 C C . GLY B 1 387 ? 20.906 -37.059 63.034 1.00 38.18 387 GLY A C 1
ATOM 6705 O O . GLY B 1 387 ? 21.431 -36.021 62.665 1.00 37.94 387 GLY A O 1
ATOM 6706 N N . MET B 1 388 ? 21.282 -37.720 64.113 1.00 38.88 388 MET A N 1
ATOM 6707 C CA . MET B 1 388 ? 22.426 -37.301 64.886 1.00 39.78 388 MET A CA 1
ATOM 6708 C C . MET B 1 388 ? 23.695 -37.559 64.084 1.00 39.77 388 MET A C 1
ATOM 6709 O O . MET B 1 388 ? 24.634 -36.782 64.167 1.00 38.41 388 MET A O 1
ATOM 6714 N N . GLY B 1 389 ? 23.705 -38.653 63.307 1.00 40.45 389 GLY A N 1
ATOM 6715 C CA . GLY B 1 389 ? 24.896 -39.103 62.605 1.00 38.94 389 GLY A CA 1
ATOM 6716 C C . GLY B 1 389 ? 25.178 -38.599 61.197 1.00 39.70 389 GLY A C 1
ATOM 6717 O O . GLY B 1 389 ? 24.382 -37.913 60.565 1.00 39.68 389 GLY A O 1
ATOM 6718 N N . MET B 1 390 ? 26.343 -39.005 60.703 1.00 40.28 390 MET A N 1
ATOM 6719 C CA . MET B 1 390 ? 26.862 -38.578 59.412 1.00 38.03 390 MET A CA 1
ATOM 6720 C C . MET B 1 390 ? 27.766 -39.669 58.832 1.00 36.05 390 MET A C 1
ATOM 6721 O O . MET B 1 390 ? 28.454 -40.361 59.582 1.00 34.65 390 MET A O 1
ATOM 6726 N N . ILE B 1 391 ? 27.770 -39.810 57.496 1.00 34.44 391 ILE A N 1
ATOM 6727 C CA . ILE B 1 391 ? 28.540 -40.848 56.821 1.00 33.90 391 ILE A CA 1
ATOM 6728 C C . ILE B 1 391 ? 29.782 -40.237 56.172 1.00 33.27 391 ILE A C 1
ATOM 6729 O O . ILE B 1 391 ? 29.686 -39.564 55.146 1.00 33.23 391 ILE A O 1
ATOM 6734 N N . HIS B 1 392 ? 30.954 -40.524 56.749 1.00 33.05 392 HIS A N 1
ATOM 6735 C CA . HIS B 1 392 ? 32.226 -40.108 56.176 1.00 34.68 392 HIS A CA 1
ATOM 6736 C C . HIS B 1 392 ? 32.768 -41.217 55.278 1.00 34.29 392 HIS A C 1
ATOM 6737 O O . HIS B 1 392 ? 32.807 -42.374 55.693 1.00 35.19 392 HIS A O 1
ATOM 6744 N N . PRO B 1 393 ? 33.194 -40.915 54.027 1.00 32.61 393 PRO A N 1
ATOM 6745 C CA . PRO B 1 393 ? 33.893 -41.899 53.199 1.00 31.80 393 PRO A CA 1
ATOM 6746 C C . PRO B 1 393 ? 35.417 -41.803 53.278 1.00 31.07 393 PRO A C 1
ATOM 6747 O O . PRO B 1 393 ? 35.980 -40.794 52.859 1.00 30.99 393 PRO A O 1
ATOM 6751 N N . LEU B 1 394 ? 36.074 -42.854 53.806 1.00 29.86 394 LEU A N 1
ATOM 6752 C CA . LEU B 1 394 ? 37.529 -42.892 53.892 1.00 28.47 394 LEU A CA 1
ATOM 6753 C C . LEU B 1 394 ? 38.098 -43.212 52.510 1.00 27.39 394 LEU A C 1
ATOM 6754 O O . LEU B 1 394 ? 37.690 -44.185 51.882 1.00 25.80 394 LEU A O 1
ATOM 6759 N N . HIS B 1 395 ? 39.059 -42.387 52.070 1.00 27.08 395 HIS A N 1
ATOM 6760 C CA . HIS B 1 395 ? 39.834 -42.631 50.865 1.00 26.98 395 HIS A CA 1
ATOM 6761 C C . HIS B 1 395 ? 41.306 -42.771 51.244 1.00 28.59 395 HIS A C 1
ATOM 6762 O O . HIS B 1 395 ? 41.771 -42.059 52.127 1.00 29.16 395 HIS A O 1
ATOM 6769 N N . MET B 1 396 ? 42.022 -43.692 50.582 1.00 30.57 396 MET A N 1
ATOM 6770 C CA . MET B 1 396 ? 43.463 -43.840 50.742 1.00 31.86 396 MET A CA 1
ATOM 6771 C C . MET B 1 396 ? 44.167 -43.727 49.393 1.00 29.13 396 MET A C 1
ATOM 6772 O O . MET B 1 396 ? 43.833 -44.458 48.457 1.00 27.92 396 MET A O 1
ATOM 6777 N N . HIS B 1 397 ? 45.154 -42.819 49.323 1.00 26.74 397 HIS A N 1
ATOM 6778 C CA . HIS B 1 397 ? 45.953 -42.628 48.124 1.00 26.22 397 HIS A CA 1
ATOM 6779 C C . HIS B 1 397 ? 46.930 -43.787 47.938 1.00 25.64 397 HIS A C 1
ATOM 6780 O O . HIS B 1 397 ? 47.416 -44.359 48.912 1.00 25.30 397 HIS A O 1
ATOM 6787 N N . GLY B 1 398 ? 47.204 -44.116 46.669 1.00 25.39 398 GLY A N 1
ATOM 6788 C CA . GLY B 1 398 ? 48.320 -44.974 46.298 1.00 25.59 398 GLY A CA 1
ATOM 6789 C C . GLY B 1 398 ? 48.088 -46.455 46.597 1.00 25.85 398 GLY A C 1
ATOM 6790 O O . GLY B 1 398 ? 49.033 -47.241 46.578 1.00 25.46 398 GLY A O 1
ATOM 6791 N N . THR B 1 399 ? 46.831 -46.845 46.839 1.00 26.70 399 THR A N 1
ATOM 6792 C CA . THR B 1 399 ? 46.523 -48.226 47.162 1.00 27.07 399 THR A CA 1
ATOM 6793 C C . THR B 1 399 ? 45.068 -48.531 46.820 1.00 27.43 399 THR A C 1
ATOM 6794 O O . THR B 1 399 ? 44.256 -47.618 46.651 1.00 27.21 399 THR A O 1
ATOM 6798 N N . GLU B 1 400 ? 44.796 -49.839 46.701 1.00 27.83 400 GLU A N 1
ATOM 6799 C CA . GLU B 1 400 ? 43.461 -50.407 46.654 1.00 28.80 400 GLU A CA 1
ATOM 6800 C C . GLU B 1 400 ? 43.369 -51.461 47.752 1.00 26.32 400 GLU A C 1
ATOM 6801 O O . GLU B 1 400 ? 44.221 -52.339 47.834 1.00 26.03 400 GLU A O 1
ATOM 6807 N N . PHE B 1 401 ? 42.336 -51.375 48.597 1.00 24.79 401 PHE A N 1
ATOM 6808 C CA . PHE B 1 401 ? 42.215 -52.253 49.750 1.00 24.24 401 PHE A CA 1
ATOM 6809 C C . PHE B 1 401 ? 40.996 -53.160 49.605 1.00 24.26 401 PHE A C 1
ATOM 6810 O O . PHE B 1 401 ? 40.186 -52.976 48.702 1.00 24.45 401 PHE A O 1
ATOM 6818 N N . LEU B 1 402 ? 40.897 -54.146 50.508 1.00 24.38 402 LEU A N 1
ATOM 6819 C CA . LEU B 1 402 ? 39.731 -55.010 50.625 1.00 24.70 402 LEU A CA 1
ATOM 6820 C C . LEU B 1 402 ? 38.999 -54.689 51.924 1.00 24.32 402 LEU A C 1
ATOM 6821 O O . LEU B 1 402 ? 39.630 -54.542 52.968 1.00 23.62 402 LEU A O 1
ATOM 6826 N N . VAL B 1 403 ? 37.666 -54.632 51.846 1.00 24.41 403 VAL A N 1
ATOM 6827 C CA . VAL B 1 403 ? 36.827 -54.501 53.026 1.00 24.54 403 VAL A CA 1
ATOM 6828 C C . VAL B 1 403 ? 36.603 -55.900 53.593 1.00 24.37 403 VAL A C 1
ATOM 6829 O O . VAL B 1 403 ? 36.015 -56.751 52.924 1.00 24.75 403 VAL A O 1
ATOM 6833 N N . LEU B 1 404 ? 37.065 -56.125 54.829 1.00 23.53 404 LEU A N 1
ATOM 6834 C CA . LEU B 1 404 ? 37.031 -57.454 55.422 1.00 22.86 404 LEU A CA 1
ATOM 6835 C C . LEU B 1 404 ? 35.749 -57.664 56.225 1.00 21.91 404 LEU A C 1
ATOM 6836 O O . LEU B 1 404 ? 35.179 -58.745 56.172 1.00 21.30 404 LEU A O 1
ATOM 6841 N N . SER B 1 405 ? 35.318 -56.646 56.977 1.00 21.71 405 SER A N 1
ATOM 6842 C CA . SER B 1 405 ? 34.143 -56.769 57.822 1.00 21.45 405 SER A CA 1
ATOM 6843 C C . SER B 1 405 ? 33.593 -55.391 58.185 1.00 21.24 405 SER A C 1
ATOM 6844 O O . SER B 1 405 ? 34.323 -54.406 58.182 1.00 20.58 405 SER A O 1
ATOM 6847 N N . ARG B 1 406 ? 32.295 -55.347 58.507 1.00 21.84 406 ARG A N 1
ATOM 6848 C CA . ARG B 1 406 ? 31.647 -54.163 59.055 1.00 21.77 406 ARG A CA 1
ATOM 6849 C C . ARG B 1 406 ? 30.992 -54.520 60.387 1.00 22.23 406 ARG A C 1
ATOM 6850 O O . ARG B 1 406 ? 30.045 -55.304 60.421 1.00 22.19 406 ARG A O 1
ATOM 6858 N N . ASN B 1 407 ? 31.509 -53.947 61.482 1.00 22.63 407 ASN A N 1
ATOM 6859 C CA . ASN B 1 407 ? 31.083 -54.314 62.825 1.00 23.30 407 ASN A CA 1
ATOM 6860 C C . ASN B 1 407 ? 31.084 -55.838 62.976 1.00 23.30 407 ASN A C 1
ATOM 6861 O O . ASN B 1 407 ? 30.172 -56.404 63.567 1.00 22.73 407 ASN A O 1
ATOM 6866 N N . GLY B 1 408 ? 32.107 -56.504 62.428 1.00 24.10 408 GLY A N 1
ATOM 6867 C CA . GLY B 1 408 ? 32.247 -57.945 62.571 1.00 24.88 408 GLY A CA 1
ATOM 6868 C C . GLY B 1 408 ? 31.517 -58.728 61.480 1.00 25.86 408 GLY A C 1
ATOM 6869 O O . GLY B 1 408 ? 31.878 -59.865 61.194 1.00 25.26 408 GLY A O 1
ATOM 6870 N N . LYS B 1 409 ? 30.484 -58.130 60.877 1.00 28.03 409 LYS A N 1
ATOM 6871 C CA . LYS B 1 409 ? 29.676 -58.819 59.879 1.00 29.36 409 LYS A CA 1
ATOM 6872 C C . LYS B 1 409 ? 30.359 -58.722 58.518 1.00 27.82 409 LYS A C 1
ATOM 6873 O O . LYS B 1 409 ? 31.271 -57.919 58.327 1.00 26.14 409 LYS A O 1
ATOM 6879 N N . LYS B 1 410 ? 29.897 -59.551 57.577 1.00 26.99 410 LYS A N 1
ATOM 6880 C CA . LYS B 1 410 ? 30.339 -59.466 56.197 1.00 26.60 410 LYS A CA 1
ATOM 6881 C C . LYS B 1 410 ? 30.017 -58.077 55.650 1.00 25.99 410 LYS A C 1
ATOM 6882 O O . LYS B 1 410 ? 29.020 -57.472 56.038 1.00 25.57 410 LYS A O 1
ATOM 6884 N N . PRO B 1 411 ? 30.837 -57.532 54.723 1.00 26.34 411 PRO A N 1
ATOM 6885 C CA . PRO B 1 411 ? 30.549 -56.235 54.106 1.00 26.67 411 PRO A CA 1
ATOM 6886 C C . PRO B 1 411 ? 29.382 -56.353 53.130 1.00 26.34 411 PRO A C 1
ATOM 6887 O O . PRO B 1 411 ? 28.969 -57.459 52.783 1.00 26.80 411 PRO A O 1
ATOM 6891 N N . TYR B 1 412 ? 28.867 -55.206 52.675 1.00 25.44 412 TYR A N 1
ATOM 6892 C CA . TYR B 1 412 ? 27.657 -55.188 51.872 1.00 25.29 412 TYR A CA 1
ATOM 6893 C C . TYR B 1 412 ? 27.861 -55.999 50.592 1.00 25.27 412 TYR A C 1
ATOM 6894 O O . TYR B 1 412 ? 28.994 -56.236 50.175 1.00 25.53 412 TYR A O 1
ATOM 6903 N N . PRO B 1 413 ? 26.768 -56.464 49.939 1.00 24.83 413 PRO A N 1
ATOM 6904 C CA . PRO B 1 413 ? 26.857 -57.343 48.768 1.00 25.09 413 PRO A CA 1
ATOM 6905 C C . PRO B 1 413 ? 27.833 -57.011 47.636 1.00 26.11 413 PRO A C 1
ATOM 6906 O O . PRO B 1 413 ? 28.198 -57.904 46.873 1.00 27.80 413 PRO A O 1
ATOM 6910 N N . ASN B 1 414 ? 28.245 -55.744 47.510 1.00 25.59 414 ASN A N 1
ATOM 6911 C CA . ASN B 1 414 ? 29.054 -55.330 46.374 1.00 25.82 414 ASN A CA 1
ATOM 6912 C C . ASN B 1 414 ? 30.427 -54.846 46.838 1.00 26.39 414 ASN A C 1
ATOM 6913 O O . ASN B 1 414 ? 31.081 -54.087 46.128 1.00 27.10 414 ASN A O 1
ATOM 6918 N N . GLU B 1 415 ? 30.883 -55.308 48.008 1.00 26.72 415 GLU A N 1
ATOM 6919 C CA . GLU B 1 415 ? 32.134 -54.834 48.580 1.00 26.81 415 GLU A CA 1
ATOM 6920 C C . GLU B 1 415 ? 33.160 -55.963 48.686 1.00 26.31 415 GLU A C 1
ATOM 6921 O O . GLU B 1 415 ? 34.130 -55.835 49.428 1.00 28.23 415 GLU A O 1
ATOM 6927 N N . PHE B 1 416 ? 32.969 -57.044 47.918 1.00 25.07 416 PHE A N 1
ATOM 6928 C CA . PHE B 1 416 ? 33.879 -58.179 47.946 1.00 24.28 416 PHE A CA 1
ATOM 6929 C C . PHE B 1 416 ? 35.036 -57.970 46.970 1.00 23.07 416 PHE A C 1
ATOM 6930 O O . PHE B 1 416 ? 35.833 -58.878 46.763 1.00 21.54 416 PHE A O 1
ATOM 6938 N N . GLY B 1 417 ? 35.123 -56.777 46.373 1.00 23.28 417 GLY A N 1
ATOM 6939 C CA . GLY B 1 417 ? 36.212 -56.440 45.473 1.00 23.30 417 GLY A CA 1
ATOM 6940 C C . GLY B 1 417 ? 37.167 -55.440 46.114 1.00 23.33 417 GLY A C 1
ATOM 6941 O O . GLY B 1 417 ? 37.077 -55.164 47.315 1.00 22.63 417 GLY A O 1
ATOM 6942 N N . PHE B 1 418 ? 38.084 -54.916 45.291 1.00 23.26 418 PHE A N 1
ATOM 6943 C CA . PHE B 1 418 ? 39.019 -53.893 45.732 1.00 23.38 418 PHE A CA 1
ATOM 6944 C C . PHE B 1 418 ? 38.323 -52.536 45.711 1.00 23.60 418 PHE A C 1
ATOM 6945 O O . PHE B 1 418 ? 37.589 -52.243 44.774 1.00 24.35 418 PHE A O 1
ATOM 6953 N N . LYS B 1 419 ? 38.554 -51.724 46.750 1.00 23.92 419 LYS A N 1
ATOM 6954 C CA . LYS B 1 419 ? 38.084 -50.347 46.792 1.00 23.84 419 LYS A CA 1
ATOM 6955 C C . LYS B 1 419 ? 39.225 -49.438 47.242 1.00 23.47 419 LYS A C 1
ATOM 6956 O O . LYS B 1 419 ? 40.230 -49.911 47.772 1.00 23.96 419 LYS A O 1
ATOM 6962 N N . ASP B 1 420 ? 39.049 -48.130 47.014 1.00 22.34 420 ASP A N 1
ATOM 6963 C CA . ASP B 1 420 ? 39.958 -47.106 47.508 1.00 20.79 420 ASP A CA 1
ATOM 6964 C C . ASP B 1 420 ? 39.192 -46.106 48.376 1.00 20.49 420 ASP A C 1
ATOM 6965 O O . ASP B 1 420 ? 39.805 -45.311 49.085 1.00 20.00 420 ASP A O 1
ATOM 6970 N N . THR B 1 421 ? 37.854 -46.155 48.314 1.00 20.49 421 THR A N 1
ATOM 6971 C CA . THR B 1 421 ? 36.995 -45.313 49.133 1.00 20.25 421 THR A CA 1
ATOM 6972 C C . THR B 1 421 ? 35.928 -46.197 49.782 1.00 19.85 421 THR A C 1
ATOM 6973 O O . THR B 1 421 ? 35.464 -47.158 49.176 1.00 19.39 421 THR A O 1
ATOM 6977 N N . VAL B 1 422 ? 35.550 -45.876 51.024 1.00 19.82 422 VAL A N 1
ATOM 6978 C CA . VAL B 1 422 ? 34.632 -46.718 51.775 1.00 20.06 422 VAL A CA 1
ATOM 6979 C C . VAL B 1 422 ? 33.829 -45.867 52.760 1.00 20.57 422 VAL A C 1
ATOM 6980 O O . VAL B 1 422 ? 34.386 -45.093 53.537 1.00 21.07 422 VAL A O 1
ATOM 6984 N N . ALA B 1 423 ? 32.506 -46.044 52.734 1.00 20.98 423 ALA A N 1
ATOM 6985 C CA . ALA B 1 423 ? 31.602 -45.322 53.614 1.00 21.55 423 ALA A CA 1
ATOM 6986 C C . ALA B 1 423 ? 31.619 -45.938 55.011 1.00 21.60 423 ALA A C 1
ATOM 6987 O O . ALA B 1 423 ? 31.487 -47.152 55.151 1.00 21.75 423 ALA A O 1
ATOM 6989 N N . VAL B 1 424 ? 31.754 -45.088 56.036 1.00 21.49 424 VAL A N 1
ATOM 6990 C CA . VAL B 1 424 ? 31.737 -45.531 57.420 1.00 21.66 424 VAL A CA 1
ATOM 6991 C C . VAL B 1 424 ? 30.528 -44.905 58.111 1.00 22.05 424 VAL A C 1
ATOM 6992 O O . VAL B 1 424 ? 30.477 -43.699 58.324 1.00 20.82 424 VAL A O 1
ATOM 6996 N N . ASN B 1 425 ? 29.560 -45.751 58.463 1.00 24.01 425 ASN A N 1
ATOM 6997 C CA . ASN B 1 425 ? 28.395 -45.321 59.211 1.00 25.68 425 ASN A CA 1
ATOM 6998 C C . ASN B 1 425 ? 28.805 -45.008 60.645 1.00 25.27 425 ASN A C 1
ATOM 6999 O O . ASN B 1 425 ? 29.781 -45.561 61.143 1.00 24.67 425 ASN A O 1
ATOM 7004 N N . PRO B 1 426 ? 28.089 -44.098 61.346 1.00 25.44 426 PRO A N 1
ATOM 7005 C CA . PRO B 1 426 ? 28.361 -43.831 62.762 1.00 25.17 426 PRO A CA 1
ATOM 7006 C C . PRO B 1 426 ? 28.383 -45.100 63.614 1.00 24.76 426 PRO A C 1
ATOM 7007 O O . PRO B 1 426 ? 27.613 -46.027 63.369 1.00 24.37 426 PRO A O 1
ATOM 7011 N N . GLY B 1 427 ? 29.295 -45.131 64.593 1.00 24.00 427 GLY A N 1
ATOM 7012 C CA . GLY B 1 427 ? 29.412 -46.243 65.521 1.00 24.15 427 GLY A CA 1
ATOM 7013 C C . GLY B 1 427 ? 30.078 -47.474 64.901 1.00 25.10 427 GLY A C 1
ATOM 7014 O O . GLY B 1 427 ? 30.269 -48.477 65.588 1.00 25.41 427 GLY A O 1
ATOM 7015 N N . GLU B 1 428 ? 30.447 -47.399 63.615 1.00 26.17 428 GLU A N 1
ATOM 7016 C CA . GLU B 1 428 ? 30.867 -48.574 62.861 1.00 27.37 428 GLU A CA 1
ATOM 7017 C C . GLU B 1 428 ? 32.370 -48.802 63.037 1.00 27.50 428 GLU A C 1
ATOM 7018 O O . GLU B 1 428 ? 33.107 -47.894 63.412 1.00 28.82 428 GLU A O 1
ATOM 7024 N N . HIS B 1 429 ? 32.801 -50.041 62.788 1.00 26.68 429 HIS A N 1
ATOM 7025 C CA . HIS B 1 429 ? 34.208 -50.400 62.715 1.00 26.18 429 HIS A CA 1
ATOM 7026 C C . HIS B 1 429 ? 34.401 -51.248 61.458 1.00 24.83 429 HIS A C 1
ATOM 7027 O O . HIS B 1 429 ? 34.027 -52.424 61.421 1.00 24.76 429 HIS A O 1
ATOM 7034 N N . VAL B 1 430 ? 34.953 -50.627 60.413 1.00 22.49 430 VAL A N 1
ATOM 7035 C CA . VAL B 1 430 ? 35.202 -51.320 59.161 1.00 21.61 430 VAL A CA 1
ATOM 7036 C C . VAL B 1 430 ? 36.650 -51.803 59.176 1.00 21.00 430 VAL A C 1
ATOM 7037 O O . VAL B 1 430 ? 37.551 -51.017 59.443 1.00 21.86 430 VAL A O 1
ATOM 7041 N N . LYS B 1 431 ? 36.867 -53.097 58.918 1.00 20.09 431 LYS A N 1
ATOM 7042 C CA . LYS B 1 431 ? 38.209 -53.646 58.858 1.00 19.50 431 LYS A CA 1
ATOM 7043 C C . LYS B 1 431 ? 38.650 -53.723 57.397 1.00 19.62 431 LYS A C 1
ATOM 7044 O O . LYS B 1 431 ? 37.921 -54.235 56.548 1.00 18.79 431 LYS A O 1
ATOM 7046 N N . LEU B 1 432 ? 39.845 -53.182 57.120 1.00 20.59 432 LEU A N 1
ATOM 7047 C CA . LEU B 1 432 ? 40.372 -53.083 55.768 1.00 21.39 432 LEU A CA 1
ATOM 7048 C C . LEU B 1 432 ? 41.690 -53.838 55.687 1.00 21.42 432 LEU A C 1
ATOM 7049 O O . LEU B 1 432 ? 42.511 -53.740 56.596 1.00 21.43 432 LEU A O 1
ATOM 7054 N N . LEU B 1 433 ? 41.876 -54.567 54.580 1.00 21.83 433 LEU A N 1
ATOM 7055 C CA . LEU B 1 433 ? 43.148 -55.191 54.257 1.00 22.10 433 LEU A CA 1
ATOM 7056 C C . LEU B 1 433 ? 43.886 -54.300 53.259 1.00 21.96 433 LEU A C 1
ATOM 7057 O O . LEU B 1 433 ? 43.460 -54.175 52.111 1.00 22.31 433 LEU A O 1
ATOM 7062 N N . VAL B 1 434 ? 44.999 -53.702 53.702 1.00 21.42 434 VAL A N 1
ATOM 7063 C CA . VAL B 1 434 ? 45.706 -52.708 52.912 1.00 21.23 434 VAL A CA 1
ATOM 7064 C C . VAL B 1 434 ? 47.092 -53.230 52.556 1.00 21.24 434 VAL A C 1
ATOM 7065 O O . VAL B 1 434 ? 47.771 -53.814 53.396 1.00 21.63 434 VAL A O 1
ATOM 7069 N N . LYS B 1 435 ? 47.496 -53.001 51.304 1.00 21.61 435 LYS A N 1
ATOM 7070 C CA . LYS B 1 435 ? 48.849 -53.285 50.853 1.00 22.15 435 LYS A CA 1
ATOM 7071 C C . LYS B 1 435 ? 49.336 -52.149 49.957 1.00 21.61 435 LYS A C 1
ATOM 7072 O O . LYS B 1 435 ? 48.654 -51.775 49.001 1.00 20.94 435 LYS A O 1
ATOM 7078 N N . PHE B 1 436 ? 50.534 -51.637 50.264 1.00 21.21 436 PHE A N 1
ATOM 7079 C CA . PHE B 1 436 ? 51.177 -50.634 49.432 1.00 20.43 436 PHE A CA 1
ATOM 7080 C C . PHE B 1 436 ? 52.141 -51.341 48.485 1.00 21.39 436 PHE A C 1
ATOM 7081 O O . PHE B 1 436 ? 52.855 -52.251 48.899 1.00 22.02 436 PHE A O 1
ATOM 7089 N N . ASN B 1 437 ? 52.120 -50.925 47.212 1.00 22.16 437 ASN A N 1
ATOM 7090 C CA . ASN B 1 437 ? 52.926 -51.530 46.165 1.00 23.11 437 ASN A CA 1
ATOM 7091 C C . ASN B 1 437 ? 54.085 -50.609 45.792 1.00 23.56 437 ASN A C 1
ATOM 7092 O O . ASN B 1 437 ? 55.195 -51.082 45.563 1.00 24.24 437 ASN A O 1
ATOM 7097 N N . VAL B 1 438 ? 53.814 -49.302 45.714 1.00 23.88 438 VAL A N 1
ATOM 7098 C CA . VAL B 1 438 ? 54.851 -48.311 45.482 1.00 24.26 438 VAL A CA 1
ATOM 7099 C C . VAL B 1 438 ? 55.044 -47.519 46.774 1.00 24.61 438 VAL A C 1
ATOM 7100 O O . VAL B 1 438 ? 54.080 -47.248 47.492 1.00 23.48 438 VAL A O 1
ATOM 7104 N N . PRO B 1 439 ? 56.300 -47.147 47.122 1.00 25.52 439 PRO A N 1
ATOM 7105 C CA . PRO B 1 439 ? 56.570 -46.383 48.340 1.00 25.31 439 PRO A CA 1
ATOM 7106 C C . PRO B 1 439 ? 56.390 -44.882 48.139 1.00 24.32 439 PRO A C 1
ATOM 7107 O O . PRO B 1 439 ? 56.231 -44.422 47.008 1.00 23.72 439 PRO A O 1
ATOM 7111 N N . GLY B 1 440 ? 56.435 -44.134 49.247 1.00 24.04 440 GLY A N 1
ATOM 7112 C CA . GLY B 1 440 ? 56.287 -42.688 49.204 1.00 24.52 440 GLY A CA 1
ATOM 7113 C C . GLY B 1 440 ? 55.297 -42.191 50.252 1.00 24.07 440 GLY A C 1
ATOM 7114 O O . GLY B 1 440 ? 54.743 -42.990 51.003 1.00 23.51 440 GLY A O 1
ATOM 7115 N N . ILE B 1 441 ? 55.094 -40.866 50.284 1.00 24.06 441 ILE A N 1
ATOM 7116 C CA . ILE B 1 441 ? 54.171 -40.240 51.217 1.00 24.90 441 ILE A CA 1
ATOM 7117 C C . ILE B 1 441 ? 52.786 -40.143 50.577 1.00 25.41 441 ILE A C 1
ATOM 7118 O O . ILE B 1 441 ? 52.593 -39.404 49.612 1.00 26.12 441 ILE A O 1
ATOM 7123 N N . PHE B 1 442 ? 51.823 -40.888 51.139 1.00 24.98 442 PHE A N 1
ATOM 7124 C CA . PHE B 1 442 ? 50.460 -40.909 50.634 1.00 24.60 442 PHE A CA 1
ATOM 7125 C C . PHE B 1 442 ? 49.503 -40.323 51.665 1.00 25.98 442 PHE A C 1
ATOM 7126 O O . PHE B 1 442 ? 49.835 -40.235 52.843 1.00 26.65 442 PHE A O 1
ATOM 7134 N N . MET B 1 443 ? 48.306 -39.946 51.203 1.00 27.78 443 MET A N 1
ATOM 7135 C CA . MET B 1 443 ? 47.282 -39.360 52.057 1.00 28.30 443 MET A CA 1
ATOM 7136 C C . MET B 1 443 ? 46.213 -40.404 52.377 1.00 28.61 443 MET A C 1
ATOM 7137 O O . MET B 1 443 ? 46.042 -41.383 51.651 1.00 28.16 443 MET A O 1
ATOM 7142 N N . TYR B 1 444 ? 45.505 -40.170 53.486 1.00 29.59 444 TYR A N 1
ATOM 7143 C CA . TYR B 1 444 ? 44.243 -40.834 53.769 1.00 30.69 444 TYR A CA 1
ATOM 7144 C C . TYR B 1 444 ? 43.334 -39.826 54.464 1.00 29.47 444 TYR A C 1
ATOM 7145 O O . TYR B 1 444 ? 43.772 -39.144 55.384 1.00 29.80 444 TYR A O 1
ATOM 7154 N N . HIS B 1 445 ? 42.077 -39.728 54.010 1.00 28.90 445 HIS A N 1
ATOM 7155 C CA . HIS B 1 445 ? 41.213 -38.635 54.427 1.00 28.56 445 HIS A CA 1
ATOM 7156 C C . HIS B 1 445 ? 39.742 -38.894 54.110 1.00 27.65 445 HIS A C 1
ATOM 7157 O O . HIS B 1 445 ? 39.396 -39.789 53.343 1.00 27.06 445 HIS A O 1
ATOM 7164 N N . CYS B 1 446 ? 38.895 -38.065 54.731 1.00 26.97 446 CYS A N 1
ATOM 7165 C CA . CYS B 1 446 ? 37.483 -37.967 54.415 1.00 26.10 446 CYS A CA 1
ATOM 7166 C C . CYS B 1 446 ? 37.323 -37.240 53.083 1.00 25.84 446 CYS A C 1
ATOM 7167 O O . CYS B 1 446 ? 37.857 -36.150 52.916 1.00 27.11 446 CYS A O 1
ATOM 7170 N N . HIS B 1 447 ? 36.573 -37.846 52.153 1.00 25.48 447 HIS A N 1
ATOM 7171 C CA . HIS B 1 447 ? 36.463 -37.344 50.791 1.00 24.35 447 HIS A CA 1
ATOM 7172 C C . HIS B 1 447 ? 35.227 -36.458 50.629 1.00 24.48 447 HIS A C 1
ATOM 7173 O O . HIS B 1 447 ? 34.816 -36.174 49.502 1.00 24.45 447 HIS A O 1
ATOM 7180 N N . ILE B 1 448 ? 34.629 -36.048 51.758 1.00 23.98 448 ILE A N 1
ATOM 7181 C CA . ILE B 1 448 ? 33.812 -34.846 51.799 1.00 23.80 448 ILE A CA 1
ATOM 7182 C C . ILE B 1 448 ? 34.772 -33.657 51.792 1.00 23.79 448 ILE A C 1
ATOM 7183 O O . ILE B 1 448 ? 35.527 -33.448 52.740 1.00 23.63 448 ILE A O 1
ATOM 7188 N N . LEU B 1 449 ? 34.741 -32.886 50.702 1.00 24.11 449 LEU A N 1
ATOM 7189 C CA . LEU B 1 449 ? 35.863 -32.034 50.337 1.00 24.89 449 LEU A CA 1
ATOM 7190 C C . LEU B 1 449 ? 36.045 -30.888 51.330 1.00 25.80 449 LEU A C 1
ATOM 7191 O O . LEU B 1 449 ? 37.151 -30.376 51.475 1.00 26.81 449 LEU A O 1
ATOM 7196 N N . GLU B 1 450 ? 34.972 -30.504 52.026 1.00 26.64 450 GLU A N 1
ATOM 7197 C CA . GLU B 1 450 ? 35.034 -29.420 52.991 1.00 27.22 450 GLU A CA 1
ATOM 7198 C C . GLU B 1 450 ? 35.625 -29.925 54.302 1.00 26.92 450 GLU A C 1
ATOM 7199 O O . GLU B 1 450 ? 36.125 -29.128 55.087 1.00 27.29 450 GLU A O 1
ATOM 7205 N N . HIS B 1 451 ? 35.546 -31.238 54.541 1.00 27.19 451 HIS A N 1
ATOM 7206 C CA . HIS B 1 451 ? 36.201 -31.829 55.694 1.00 28.77 451 HIS A CA 1
ATOM 7207 C C . HIS B 1 451 ? 37.699 -31.926 55.439 1.00 30.86 451 HIS A C 1
ATOM 7208 O O . HIS B 1 451 ? 38.498 -31.596 56.307 1.00 30.14 451 HIS A O 1
ATOM 7215 N N . GLU B 1 452 ? 38.095 -32.401 54.264 1.00 34.19 452 GLU A N 1
ATOM 7216 C CA . GLU B 1 452 ? 39.509 -32.479 53.957 1.00 37.34 452 GLU A CA 1
ATOM 7217 C C . GLU B 1 452 ? 40.132 -31.098 54.061 1.00 36.68 452 GLU A C 1
ATOM 7218 O O . GLU B 1 452 ? 41.225 -30.941 54.595 1.00 36.24 452 GLU A O 1
ATOM 7224 N N . ASP B 1 453 ? 39.420 -30.102 53.555 1.00 36.15 453 ASP A N 1
ATOM 7225 C CA . ASP B 1 453 ? 39.912 -28.740 53.530 1.00 36.87 453 ASP A CA 1
ATOM 7226 C C . ASP B 1 453 ? 40.102 -28.247 54.942 1.00 36.81 453 ASP A C 1
ATOM 7227 O O . ASP B 1 453 ? 41.038 -27.514 55.221 1.00 37.79 453 ASP A O 1
ATOM 7232 N N . THR B 1 454 ? 39.229 -28.681 55.836 1.00 37.03 454 THR A N 1
ATOM 7233 C CA . THR B 1 454 ? 39.237 -28.213 57.210 1.00 36.35 454 THR A CA 1
ATOM 7234 C C . THR B 1 454 ? 40.108 -29.137 58.042 1.00 35.90 454 THR A C 1
ATOM 7235 O O . THR B 1 454 ? 40.030 -29.102 59.263 1.00 36.77 454 THR A O 1
ATOM 7239 N N . GLY B 1 455 ? 40.908 -29.984 57.382 1.00 34.28 455 GLY A N 1
ATOM 7240 C CA . GLY B 1 455 ? 41.887 -30.800 58.081 1.00 33.43 455 GLY A CA 1
ATOM 7241 C C . GLY B 1 455 ? 41.646 -32.269 58.396 1.00 34.02 455 GLY A C 1
ATOM 7242 O O . GLY B 1 455 ? 42.404 -32.817 59.192 1.00 35.51 455 GLY A O 1
ATOM 7243 N N . MET B 1 456 ? 40.640 -32.933 57.822 1.00 33.85 456 MET A N 1
ATOM 7244 C CA . MET B 1 456 ? 40.562 -34.381 57.984 1.00 32.82 456 MET A CA 1
ATOM 7245 C C . MET B 1 456 ? 41.441 -35.068 56.941 1.00 31.92 456 MET A C 1
ATOM 7246 O O . MET B 1 456 ? 40.929 -35.710 56.035 1.00 32.00 456 MET A O 1
ATOM 7251 N N . MET B 1 457 ? 42.762 -34.922 57.070 1.00 30.52 457 MET A N 1
ATOM 7252 C CA . MET B 1 457 ? 43.721 -35.623 56.232 1.00 28.97 457 MET A CA 1
ATOM 7253 C C . MET B 1 457 ? 44.831 -36.089 57.145 1.00 28.53 457 MET A C 1
ATOM 7254 O O . MET B 1 457 ? 44.996 -35.553 58.235 1.00 28.02 457 MET A O 1
ATOM 7259 N N . ALA B 1 458 ? 45.569 -37.103 56.706 1.00 27.74 458 ALA A N 1
ATOM 7260 C CA . ALA B 1 458 ? 46.721 -37.572 57.447 1.00 26.09 458 ALA A CA 1
ATOM 7261 C C . ALA B 1 458 ? 47.671 -38.224 56.462 1.00 24.97 458 ALA A C 1
ATOM 7262 O O . ALA B 1 458 ? 47.261 -38.534 55.355 1.00 23.90 458 ALA A O 1
ATOM 7264 N N . GLN B 1 459 ? 48.932 -38.423 56.850 1.00 24.80 459 GLN A N 1
ATOM 7265 C CA . GLN B 1 459 ? 49.889 -38.931 55.882 1.00 25.18 459 GLN A CA 1
ATOM 7266 C C . GLN B 1 459 ? 50.533 -40.214 56.390 1.00 24.89 459 GLN A C 1
ATOM 7267 O O . GLN B 1 459 ? 50.790 -40.356 57.576 1.00 24.48 459 GLN A O 1
ATOM 7273 N N . ILE B 1 460 ? 50.812 -41.127 55.458 1.00 26.19 460 ILE A N 1
ATOM 7274 C CA . ILE B 1 460 ? 51.465 -42.385 55.770 1.00 28.15 460 ILE A CA 1
ATOM 7275 C C . ILE B 1 460 ? 52.676 -42.546 54.859 1.00 28.18 460 ILE A C 1
ATOM 7276 O O . ILE B 1 460 ? 52.608 -42.248 53.668 1.00 26.59 460 ILE A O 1
ATOM 7281 N N . GLU B 1 461 ? 53.777 -43.024 55.447 1.00 29.91 461 GLU A N 1
ATOM 7282 C CA . GLU B 1 461 ? 54.957 -43.407 54.693 1.00 32.11 461 GLU A CA 1
ATOM 7283 C C . GLU B 1 461 ? 54.826 -44.881 54.316 1.00 33.79 461 GLU A C 1
ATOM 7284 O O . GLU B 1 461 ? 54.854 -45.751 55.187 1.00 35.10 461 GLU A O 1
ATOM 7290 N N . ALA B 1 462 ? 54.637 -45.148 53.018 1.00 33.93 462 ALA A N 1
ATOM 7291 C CA . ALA B 1 462 ? 54.821 -46.486 52.478 1.00 33.31 462 ALA A CA 1
ATOM 7292 C C . ALA B 1 462 ? 56.321 -46.745 52.374 1.00 34.73 462 ALA A C 1
ATOM 7293 O O . ALA B 1 462 ? 56.986 -46.209 51.489 1.00 35.89 462 ALA A O 1
ATOM 7295 N N . VAL B 1 463 ? 56.845 -47.543 53.311 1.00 35.53 463 VAL A N 1
ATOM 7296 C CA . VAL B 1 463 ? 58.279 -47.707 53.482 1.00 34.91 463 VAL A CA 1
ATOM 7297 C C . VAL B 1 463 ? 58.758 -48.869 52.619 1.00 34.76 463 VAL A C 1
ATOM 7298 O O . VAL B 1 463 ? 58.201 -49.960 52.684 1.00 34.47 463 VAL A O 1
ATOM 7302 N N . ASP B 1 464 ? 59.796 -48.617 51.816 1.00 36.45 464 ASP A N 1
ATOM 7303 C CA . ASP B 1 464 ? 60.608 -49.679 51.244 1.00 37.39 464 ASP A CA 1
ATOM 7304 C C . ASP B 1 464 ? 61.742 -49.985 52.218 1.00 38.02 464 ASP A C 1
ATOM 7305 O O . ASP B 1 464 ? 62.545 -49.105 52.517 1.00 37.24 464 ASP A O 1
ATOM 7310 N N . PRO B 1 465 ? 61.852 -51.224 52.752 1.00 40.70 465 PRO A N 1
ATOM 7311 C CA . PRO B 1 465 ? 62.937 -51.549 53.679 1.00 42.61 465 PRO A CA 1
ATOM 7312 C C . PRO B 1 465 ? 64.321 -51.500 53.027 1.00 44.70 465 PRO A C 1
ATOM 7313 O O . PRO B 1 465 ? 65.309 -51.232 53.710 1.00 46.91 465 PRO A O 1
ATOM 7317 N N . ASN B 1 466 ? 64.376 -51.721 51.702 1.00 43.71 466 ASN A N 1
ATOM 7318 C CA . ASN B 1 466 ? 65.627 -51.748 50.957 1.00 42.19 466 ASN A CA 1
ATOM 7319 C C . ASN B 1 466 ? 65.929 -50.384 50.335 1.00 40.66 466 ASN A C 1
ATOM 7320 O O . ASN B 1 466 ? 66.767 -50.286 49.445 1.00 41.53 466 ASN A O 1
ATOM 7325 N N . ASN B 1 467 ? 65.241 -49.334 50.790 1.00 40.49 467 ASN A N 1
ATOM 7326 C CA . ASN B 1 467 ? 65.538 -47.978 50.351 1.00 40.74 467 ASN A CA 1
ATOM 7327 C C . ASN B 1 467 ? 64.953 -46.979 51.355 1.00 40.64 467 ASN A C 1
ATOM 7328 O O . ASN B 1 467 ? 64.016 -46.250 51.025 1.00 41.08 467 ASN A O 1
ATOM 7333 N N . PRO B 1 468 ? 65.457 -46.918 52.615 1.00 39.42 468 PRO A N 1
ATOM 7334 C CA . PRO B 1 468 ? 65.027 -45.888 53.568 1.00 39.04 468 PRO A CA 1
ATOM 7335 C C . PRO B 1 468 ? 65.219 -44.492 52.976 1.00 38.71 468 PRO A C 1
ATOM 7336 O O . PRO B 1 468 ? 66.244 -44.231 52.352 1.00 40.66 468 PRO A O 1
ATOM 7340 N N . GLN B 1 469 ? 64.231 -43.607 53.162 1.00 37.22 469 GLN A N 1
ATOM 7341 C CA . GLN B 1 469 ? 64.221 -42.329 52.463 1.00 37.99 469 GLN A CA 1
ATOM 7342 C C . GLN B 1 469 ? 64.136 -41.160 53.447 1.00 38.24 469 GLN A C 1
ATOM 7343 O O . GLN B 1 469 ? 63.406 -41.214 54.437 1.00 37.44 469 GLN A O 1
ATOM 7345 N N . HIS B 1 470 ? 64.922 -40.114 53.154 1.00 37.84 470 HIS A N 1
ATOM 7346 C CA . HIS B 1 470 ? 64.857 -38.837 53.846 1.00 37.13 470 HIS A CA 1
ATOM 7347 C C . HIS B 1 470 ? 63.848 -37.955 53.112 1.00 35.52 470 HIS A C 1
ATOM 7348 O O . HIS B 1 470 ? 63.867 -37.887 51.882 1.00 36.30 470 HIS A O 1
ATOM 7355 N N . TRP B 1 471 ? 62.958 -37.303 53.870 1.00 33.32 471 TRP A N 1
ATOM 7356 C CA . TRP B 1 471 ? 61.934 -36.445 53.290 1.00 32.25 471 TRP A CA 1
ATOM 7357 C C . TRP B 1 471 ? 62.159 -35.003 53.741 1.00 34.49 471 TRP A C 1
ATOM 7358 O O . TRP B 1 471 ? 62.393 -34.754 54.923 1.00 33.44 471 TRP A O 1
ATOM 7369 N N . ASN B 1 472 ? 62.089 -34.061 52.785 1.00 37.19 472 ASN A N 1
ATOM 7370 C CA . ASN B 1 472 ? 62.150 -32.636 53.080 1.00 38.95 472 ASN A CA 1
ATOM 7371 C C . ASN B 1 472 ? 60.762 -32.027 52.890 1.00 39.80 472 ASN A C 1
ATOM 7372 O O . ASN B 1 472 ? 60.488 -31.398 51.866 1.00 39.20 472 ASN A O 1
ATOM 7374 N N . LEU B 1 473 ? 59.895 -32.233 53.892 1.00 39.93 473 LEU A N 1
ATOM 7375 C CA . LEU B 1 473 ? 58.503 -31.822 53.818 1.00 39.17 473 LEU A CA 1
ATOM 7376 C C . LEU B 1 473 ? 58.379 -30.346 54.171 1.00 38.98 473 LEU A C 1
ATOM 7377 O O . LEU B 1 473 ? 58.890 -29.899 55.194 1.00 40.30 473 LEU A O 1
ATOM 7382 N N . LYS B 1 474 ? 57.583 -29.666 53.378 1.00 37.95 474 LYS A N 1
ATOM 7383 C CA . LYS B 1 474 ? 57.294 -28.299 53.653 1.00 35.91 474 LYS A CA 1
ATOM 7384 C C . LYS B 1 474 ? 55.779 -28.240 53.721 1.00 35.02 474 LYS A C 1
ATOM 7385 O O . LYS B 1 474 ? 55.104 -29.128 53.232 1.00 31.73 474 LYS A O 1
ATOM 7387 N N . ASP B 1 475 ? 55.249 -27.200 54.341 1.00 35.84 475 ASP A N 1
ATOM 7388 C CA . ASP B 1 475 ? 53.824 -27.032 54.418 1.00 36.67 475 ASP A CA 1
ATOM 7389 C C . ASP B 1 475 ? 53.457 -25.903 53.508 1.00 36.78 475 ASP A C 1
ATOM 7390 O O . ASP B 1 475 ? 53.933 -24.796 53.689 1.00 37.41 475 ASP A O 1
ATOM 7395 N N . LEU B 1 476 ? 52.573 -26.162 52.562 1.00 35.88 476 LEU A N 1
ATOM 7396 C CA . LEU B 1 476 ? 52.149 -25.138 51.644 1.00 35.64 476 LEU A CA 1
ATOM 7397 C C . LEU B 1 476 ? 50.656 -25.150 51.608 1.00 36.01 476 LEU A C 1
ATOM 7398 O O . LEU B 1 476 ? 50.054 -25.526 50.618 1.00 36.71 476 LEU A O 1
ATOM 7400 N N . CYS B 1 477 ? 50.054 -24.711 52.690 1.00 36.45 477 CYS A N 1
ATOM 7401 C CA . CYS B 1 477 ? 48.629 -24.775 52.768 1.00 37.42 477 CYS A CA 1
ATOM 7402 C C . CYS B 1 477 ? 48.144 -23.517 53.463 1.00 37.06 477 CYS A C 1
ATOM 7403 O O . CYS B 1 477 ? 47.987 -22.479 52.806 1.00 35.97 477 CYS A O 1
#

B-factor: mean 20.74, std 7.7, range [0.5, 57.08]

Sequence (953 aa):
ELIKNYFFDEGAYDYHDGAYKHLIRPKTKMHKLIIPKVLKADKIEGNTTYYTIHAQEGETNILDGKATHTWGYNGSLLGPLIRYQSGRHYHLTLVNDLPEVTTWHWHGLNIPGPIEDGGPHAPVLPGKSREIKFDVNQPTMTAWLHPHPCPHTAEQVWKGLAAPVAVVNPLDDLPQLPHTWGVDDIPLIFQDRTFHDSQWDYQADYDMDGTLGDTALVNGTVNAEFTVTRPCLRLRVLNGANRRELRLNSDQNIVMTQIASDGGFLPHAIEMTKIMLTNAERAEILLDFSDYKKGDRIVLKADDVPILTLKVGEFTEDNRRQLPKTLKQIERDFTGSPSHQVIMEGMDDSVRINGKLYDMTRIDDRQEIGKNEIWDVSNTNDSMPGMGMIHPLHMHGTEFLVLSRNGKKPYPNEFGFKDTVAVNPGEHVKLLVKFNVPGIFMYHCHILEHEDTGMMAQIEAVDPNNPQHWNLKDLCMELIKNYFFDEGAYDYHDGAYKHLIRPKTKMHKLIIPKVLKADKIEGNTTYYTIHAQEGETNILDGKATHTWGYNGSLLGPLIRYQSGRHYHLTLVNDLPEVTTWHWHGLNIPGPIEDGGPHAPVLPGKSREIKFDVNQPTMTAWLHPHPCPHTAEQVWKGLAAPVAVVNPLDDLPQLPHTWGVDDIPLIFQDRTFHDSQWDYQADYDMDGTLGDTALVNGTVNAEFTVTRPCLRLRVLNGANRRELRLNSDQNIVMTQIASDGGFLPHAIEMTKIMLTNAERAEILLDFSDYKKGDRIVLKADDVPILTLKVGEFTEDNRRQLPKTLKQIERDFTGSPSHQVIMEGMDDSVRINGKLYDMTRIDDRQEIGKNEIWDVSNTNDSMPGMGMIHPLHMHGTEFLVLSRNGKKPYPNEFGFKDTVAVNPGEHVKLLVKFNVPGIFMYHCHILEHEDTGMMAQIEAVDPNNPQHWNLKDLC

Secondary structure (DSSP, 8-state):
---B-S--S-GGG-GGGSTT--------S--EEPPPPPBPPPSEEETTEEEEEEEEEEEEE--SSSS-EEEEEESSSSB--BEEEETTEEEEEEEEE-SSS-B--EEET----BTTTS-STT--B-SS-EEEEEEEE---SEEEEEE---TTTHHHHHHHT--EEEEEE-TTT--TTS---BTTTEEEEEEEEE-BSSS-B-HHHH--TT----SEEEETTBSSEEEEE-SSEEEEEEEE--SS--EEEEETT---EEEEEETTEEEEEEEEES-EEE-TT-EEEEEEE-TT--TT-EEEEEETTEEEEEEEE---------PPPS-S--------S--SEEEEEE-SGGG-EETTB---TT---EEEETT--EEEEEEEES--STTT---EEEEETT--EEEEEETTBPPPTT-SSEESEEEE-TT-EEEEEE--SS-EEEEEEE-SHHHHHTT-EEEEEEE-TTS----------/--B-S--S-GGG-GGGSTT--------S--EEPPPPPBPPPSEEETTEEEEEEEEEEEEE--SSSS-EEEEEESSSSB--BEEEETTEEEEEEEEE-SSS-B--EEET----BTTTTTSTT--B-SS-EEEEEEEE---SEEEEEE---TTTHHHHHHHT--EEEEEE-TTT--TTS---BTTTEEEEEEEEE-BSSS-B-HHHH--TT----SEEEETTBSSEEEEE-SSEEEEEEEE--SS--EEEEETT---EEEEEETTEEEEEEEEES-EEE-TT-EEEEEEE-TT--TT-EEEEEETTEEEEEEEE---------PPPS-SS-------S--SEEEEEE-SGGG-EETTB---TT---EEEETT--EEEEEEEES--STTS---EEEEETT--EEEEEETTBPPPTT-SSEESEEEE-TT-EEEEEE--SS-EEEEEEE-SHHHHHHT-EEEEEEE-TTS----------

Foldseek 3Di:
DAAADEPDDPLFAPVLAPPDAAADQDDADQAADDFFAEFDWPDDDDLETEGEKEWEWDWACAGPDGTEIAIDIVDHFEHHEYEAEAPGKYKYKYFYQDQAKWWKAFFQFQWADDAVNREQQPIAGHGGMDMDMTHGHAAWFKTKIATHHAQCRQVNLQRGYMYIYTYHYPVQDDPLDDDPGPAQEGEWEKEAAAQDPNYGDCVVQDALLFGGHRAIATSSHRNHEYEHQEFKHKYKYAHSYLWHKFWKAWPVLFWWWWQAKSRTGFQFTHTYRIYIDTHRIIIITMTGCPPDDAQDWTFMARVPHTHYIYGYHHHDDHSRDDDDGGSDDDDLDDDDDAPEEWEFEDGRLCTATPNDFDDQQDAPAEDEAPDKGKYKYAYAFDLRGSRHHKFKKFKGNWWKAWNDKQNHGDDPRRRDTHRIGIHTHPIIIMITIHHHHWHKIKMAGSSSSSVNSGRMHIYTHDHPVDDDDDDTDDPD/DQAAADEPDDQLFAPVLAPPDAAADQDDAPQDADDFFAEFDWPDDDPLETEGEKEWEWDWACAGPDGTEIAIDIVDHFEHHEYEAEAFGKYKYKYAYQDQAKWWKAWFQFQWADDAVRGAQQHIAGNGGMDMDMTHGHAAWAKTKIATHHFLCRQVNLQRGYMYIYTYHYPVQDDVLADDPRPAQEGEWEKEAAAQDPNYGDCVVQDALQFGGHRAIATSSHRSYEYEHQEFKHKYKYAHSYLWHKFWKAWPVLFWWWWQAKSRGGFQFIHIYRIYIDTHRIIIITMTGCPPDDAQDWTFMARVPHTHYIYGYHHHDDYSRDDDDGTSDDDDQDDDDDAPEEWEFEDGRLCTATPNDFDDQQDAPAEDEAPDKGKYKYAYAFDQRRSSHHKFKKFKTNWWKAWNDKQNHGDDPRRNDTHRIGIHTHPIIIMITIHHHHWHKIKMAGSSSSSVNSGRIHIYTHDHPVDGDDDDTDDDD

Solvent-accessible surface area: 33608 Å² total; per-residue (Å²): 161,72,29,127,88,50,27,15,68,87,19,5,9,4,79,67,62,89,69,37,70,136,22,104,132,24,105,32,61,81,43,173,6,84,49,10,75,58,25,175,45,90,108,41,84,46,83,21,9,43,14,38,0,59,0,51,101,23,112,26,108,4,34,95,58,130,22,0,116,1,21,0,1,58,25,37,30,14,8,14,1,0,87,3,18,16,45,18,38,7,27,0,34,6,24,0,70,4,88,71,52,0,0,2,2,2,0,4,2,18,1,50,7,9,65,40,0,3,0,5,15,3,41,4,115,55,57,137,63,59,127,10,115,7,87,0,104,11,30,6,3,8,1,5,0,0,0,0,9,20,57,77,0,0,71,2,0,1,64,1,0,1,2,5,0,2,1,39,26,11,164,34,29,20,22,29,5,7,85,51,38,22,60,6,1,0,2,0,3,0,2,2,1,19,35,71,114,18,49,26,64,18,89,62,11,104,52,69,9,4,0,15,0,34,12,11,1,1,2,11,5,0,16,2,24,17,74,2,28,25,4,12,1,10,0,24,2,8,0,1,4,1,15,5,4,0,4,0,19,4,75,70,82,12,57,0,25,3,0,0,2,0,0,0,2,2,20,95,38,32,88,0,3,57,5,8,7,2,2,0,5,3,0,3,0,20,2,71,0,50,101,71,65,135,35,60,118,2,38,0,44,4,48,80,18,36,6,1,31,0,71,4,14,46,40,68,71,30,15,100,44,98,54,62,90,50,9,30,154,29,122,60,111,66,119,53,88,57,76,16,112,2,53,0,49,16,46,51,61,60,0,106,5,61,45,111,86,35,56,2,67,72,60,47,41,55,14,25,37,50,141,68,14,10,1,23,0,4,2,79,17,71,71,123,85,31,112,9,8,1,0,0,0,1,1,2,5,3,20,0,6,0,28,14,10,81,69,153,77,7,45,51,16,4,66,0,53,9,0,0,0,0,0,0,13,39,10,90,0,67,0,13,0,88,0,96,35,43,4,0,0,0,4,0,0,2,0,1,0,0,10,33,42,5,0,5,4,0,0,34,2,45,37,88,136,84,112,102,186,74,105,36,49,85,82,80,151,99,66,29,53,80,50,30,15,69,89,18,5,9,3,76,70,64,90,66,34,69,137,20,104,133,24,107,37,69,74,46,165,2,86,45,10,75,70,22,76,41,90,98,47,100,47,65,24,9,52,13,31,0,61,0,52,103,26,64,20,84,5,35,84,68,61,42,0,122,1,18,0,1,62,23,36,26,9,9,13,2,0,80,2,16,16,66,25,53,7,44,0,30,6,24,0,73,4,88,67,49,0,1,3,2,2,0,6,2,16,1,50,7,14,59,38,3,2,2,6,29,4,52,4,110,56,57,143,63,58,111,8,44,8,94,1,76,10,28,6,1,8,1,4,0,0,0,0,6,18,49,74,0,0,72,1,1,1,60,0,0,1,2,5,0,1,1,34,30,24,99,30,30,20,19,27,5,8,78,53,40,21,58,6,1,0,2,0,3,0,2,0,2,16,35,72,94,19,51,12,64,24,86,63,12,94,45,83,13,5,0,16,0,35,11,10,1,0,2,1,5,0,16,2,52,11,68,3,42,28,8,12,1,10,0,25,0,8,0,1,3,0,16,2,4,0,5,0,19,5,112,68,72,11,57,0,24,2,0,0,3,0,0,1,1,2,19,93,37,34,81,0,5,53,6,11,10,0,1,1,5,2,0,1,0,20,2,72,0,46,103,76,73,135,40,34,158,0,26,0,28,4,45,80,20,38,7,1,25,0,87,3,13,52,40,66,69,25,13,102,45,170,42,62,89,50,9,32,152,26,139,58,126,68,119,58,92,72,74,16,62,1,76,0,52,17,46,58,66,60,0,72,4,74,53,36,74,32,52,2,67,87,61,55,39,53,14,44,38,47,55,66,16,16,0,37,0,3,2,79,17,73,72,120,102,30,104,10,7,1,0,0,0,1,1,1,5,3,18,0,5,0,31,25,11,80,63,146,77,8,45,53,17,5,69,0,52,9,0,0,0,0,0,0,15,41,10,94,0,18,0,13,0,86,0,90,36,55,3,0,0,2,3,0,0,2,0,3,1,0,6,31,41,8,0,3,5,0,0,34,2,43,38,88,139,99,116,51,181,85,105,41,69,81,67,76

Radius of gyration: 32.89 Å; Cα contacts (8 Å, |Δi|>4): 2727; chains: 2; bounding box: 60×79×91 Å